Protein 8F1B (pdb70)

B-factor: mean 43.39, std 15.99, range [14.19, 125.2]

Solvent-accessible surface area: 40752 Å² total; per-residue (Å²): 138,97,106,7,50,0,92,0,51,3,34,26,98,29,49,29,0,61,0,59,1,46,0,6,1,20,6,9,16,57,29,43,90,81,46,131,71,101,75,32,104,133,37,36,55,142,4,20,70,10,0,11,5,0,67,91,0,0,45,28,39,132,135,0,109,32,15,47,11,18,12,24,11,73,24,63,77,85,8,30,1,30,0,52,0,49,3,0,0,44,12,22,108,75,5,133,50,0,35,1,43,0,8,137,76,7,107,59,3,128,81,0,70,0,55,0,90,9,120,111,12,104,9,55,24,82,2,34,53,92,3,4,10,0,47,29,120,89,111,15,46,0,69,1,55,4,34,22,105,26,78,53,0,55,0,48,1,49,0,4,0,24,9,10,16,52,22,32,97,42,30,124,43,96,27,20,113,136,28,28,115,151,3,56,79,14,2,72,38,0,82,78,0,1,44,29,52,138,135,0,104,33,70,95,133,91,57,71,57,122,43,67,120,104,1,24,2,25,1,60,0,40,7,43,0,89,26,16,96,77,9,133,47,0,31,3,36,0,2,99,85,8,31,37,0,57,75,0,52,0,76,1,88,14,115,160,17,134,13,55,26,88,2,20,7,16,4,7,8,0,49,32,116,87,84,87,6,35,0,39,0,61,3,33,27,110,34,74,65,0,62,0,50,2,53,1,4,0,19,5,12,14,56,20,3,43,37,38,134,73,97,69,38,114,115,37,18,53,152,4,16,72,15,1,16,22,0,81,93,0,0,46,33,38,116,155,0,87,20,84,81,104,24,13,16,14,67,22,43,13,19,175,124,44,99,55,149,4,138,30,0,27,3,25,1,50,0,70,6,39,0,114,38,16,118,88,5,137,88,0,51,1,32,0,11,138,82,6,106,61,3,113,85,0,55,1,60,1,77,11,117,197,56,131,50,72,63,95,2,53,58,175,110,22,97,0,167,36,91,102,102,6,48,0,62,0,65,3,35,25,101,34,84,51,0,55,0,56,1,42,0,3,0,22,9,12,18,57,24,23,44,34,33,150,92,119,77,30,61,112,32,7,36,125,2,18,52,6,0,19,29,0,90,86,0,3,45,29,48,133,152,0,115,34,99,63,99,27,12,17,13,69,25,30,7,24,56,126,134,134,44,102,51,123,1,139,21,5,28,1,19,0,40,0,57,12,44,0,101,32,12,115,95,6,140,89,1,56,2,39,0,13,141,94,7,107,62,7,106,81,0,59,0,58,1,73,10,122,195,61,142,49,61,59,97,2,54,65,179,111,20,93,0,157,40,146,106,90,7,56,0,86,0,48,2,43,42,105,49,49,24,4,50,0,54,0,45,0,2,1,23,2,12,20,20,6,37,25,47,27,44,13,71,43,3,82,102,30,31,53,128,4,16,61,17,0,12,24,0,75,83,0,0,43,31,43,137,151,0,113,34,28,58,18,34,13,19,14,64,24,46,62,77,1,28,2,20,0,46,0,51,8,4,1,46,32,21,132,67,8,132,70,0,62,3,56,0,12,124,77,6,102,54,5,27,64,0,64,2,42,1,106,20,149,165,51,155,29,76,75,89,4,36,69,168,115,20,77,1,132,20,133,97,105,5,56,0,68,3,68,0,33,8,110,33,102,38,0,46,0,58,1,44,1,4,0,17,3,11,22,58,26,52,83,51,31,125,66,119,75,40,116,113,39,25,105,130,4,59,78,14,1,72,44,0,83,105,0,3,60,31,17,131,165,0,107,20,120,81,154,79,56,71,54,110,64,62,120,28,27,2,19,0,48,0,57,9,42,3,117,25,28,115,65,11,117,70,1,52,3,91,0,2,104,76,8,108,62,5,118,54,0,60,0,67,4,90,8,112,154,87,139,22,70,67,94,2,29,42,172,113,28,69,2,149,20

Radius of gyration: 34.22 Å; Cα contacts (8 Å, |Δi|>4): 2064; chains: 6; bounding box: 86×83×80 Å

Nearest PDB structures (foldseek):
  8f1b-assembly3_C  TM=1.007E+00  e=2.757E-33  Vibrio cholerae O1 biovar El Tor str. N16961
  8f1b-assembly4_D  TM=9.943E-01  e=1.251E-29  Vibrio cholerae O1 biovar El Tor str. N16961
  8ezw-assembly4_D  TM=9.540E-01  e=1.325E-25  Vibrio cholerae O1 biovar El Tor str. N16961
  7bgo-assembly2_CCC  TM=9.365E-01  e=4.422E-16  Pseudomonas aeruginosa
  7bgo-assembly3_BBB  TM=9.220E-01  e=4.162E-16  Pseudomonas aeruginosa

InterPro domains:
  IPR021253 Zinc-specific solute binding protein ZrgA [PF10986] (34-161)

Secondary structure (DSSP, 8-state):
--TTEEEEEEEEETTEEEEEEEEEHHHHTS-SS---SHHHHHHHHHHHHHTT-HHHHEE--GGG-EEEEEEEEEEE---EEEEEEEEEETTGGG--EEEE-HHHH-TT--EEEEEEE-SS-EEEEEEBTTB-EEE-/--TTEEEEEEEEETTEEEEEEEEEHHHHHS-SS---SHHHHHHHHHHHHHHT-HHHHEE--GGG-EEEEEEEEEEE---EEEEEEEEEETTGGG--EEEE-HHHH-TT--EEEEEEE-SS-EEEEEE-SS--EEE-/---TTEEEEEEEESSSEEEEEEEEEHHHHTS-SSS-SSHHHHHHHHHHHHHHT-HHHHEEE-GGG-EEEEEEEEEEE------SS----EEEEEEEEEETTGGG--EEEE-HHHH-TT--EEEEEEE-SS-EEEEEEBTTB-EEE-/--TTEEEEEEEEETTEEEEEEEEEHHHHTS--SS--SHHHHHHHHHHHHHHT-HHHH--B-GGG-EEEEEEEEEEESS-SS--SSS----EEEEEEEEEETTGGG--EE---HHHH-TT--EEEEEEE-SS-EEEEEEBTTB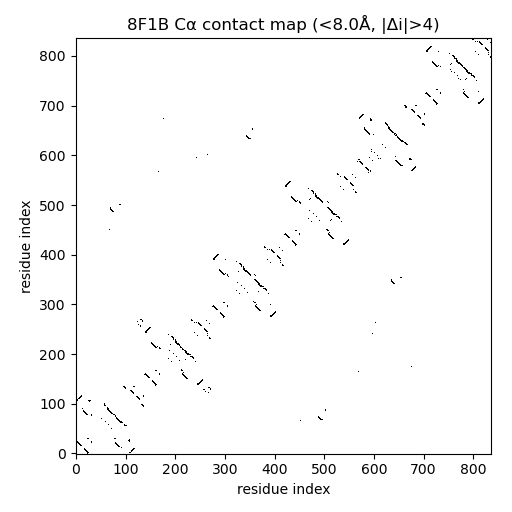--EE-/-BTTEEEEEEEEETTEEEEEEEEEHHHHTS-SSPP-SHHHHHHHHHHHHHHT-HHHHEEPPGGG-EEEEEEEEEEE---EEEEEEEEEETTGGG--EEEE-HHHH-TT--EEEEEEE-SS-EEEEEEBTTB-EEE-/--TTEEEEEEEEETTEEEEEEEEEHHHHHS-SS---SHHHHHHHHHHHHHHT-HHHHEEE-GGG-EEEEEEEEEEE--EEEEEEEEEETTGGG--EEEE-HHHH-TT--EEEEEEE-SS-EEEEEEBTTB-EEE-

Structure (mmCIF, N/CA/C/O backbone):
data_8F1B
#
_entry.id   8F1B
#
_cell.length_a   81.991
_cell.length_b   66.914
_cell.length_c   88.242
_cell.angle_alpha   90.00
_cell.angle_beta   99.92
_cell.angle_gamma   90.00
#
_symmetry.space_group_name_H-M   'P 1 21 1'
#
loop_
_entity.id
_entity.type
_entity.pdbx_description
1 polymer 'Zinc-binding protein'
2 non-polymer 'ZINC ION'
3 non-polymer 'TRIETHYLENE GLYCOL'
4 water water
#
loop_
_atom_site.group_PDB
_atom_site.id
_atom_site.type_symbol
_atom_site.label_atom_id
_atom_site.label_alt_id
_atom_site.label_comp_id
_atom_site.label_asym_id
_atom_site.label_entity_id
_atom_site.label_seq_id
_atom_site.pdbx_PDB_ins_code
_atom_site.Cartn_x
_atom_site.Cartn_y
_atom_site.Cartn_z
_atom_site.occupancy
_atom_site.B_iso_or_equiv
_atom_site.auth_seq_id
_atom_site.auth_comp_id
_atom_site.auth_asym_id
_atom_site.auth_atom_id
_atom_site.pdbx_PDB_model_num
ATOM 1 N N . HIS A 1 14 ? 15.456 -6.970 24.647 1.00 43.75 35 HIS A N 1
ATOM 2 C CA . HIS A 1 14 ? 15.273 -5.929 25.688 1.00 38.96 35 HIS A CA 1
ATOM 3 C C . HIS A 1 14 ? 14.578 -4.720 25.064 1.00 39.72 35 HIS A C 1
ATOM 4 O O . HIS A 1 14 ? 15.255 -3.862 24.466 1.00 40.90 35 HIS A O 1
ATOM 11 N N . VAL A 1 15 ? 13.257 -4.687 25.177 1.00 36.16 36 VAL A N 1
ATOM 12 C CA . VAL A 1 15 ? 12.388 -3.661 24.547 1.00 32.04 36 VAL A CA 1
ATOM 13 C C . VAL A 1 15 ? 11.638 -2.972 25.672 1.00 30.31 36 VAL A C 1
ATOM 14 O O . VAL A 1 15 ? 10.916 -3.670 26.430 1.00 29.59 36 VAL A O 1
ATOM 18 N N . HIS A 1 16 ? 11.814 -1.660 25.771 1.00 30.04 37 HIS A N 1
ATOM 19 C CA . HIS A 1 16 ? 11.185 -0.833 26.831 1.00 29.54 37 HIS A CA 1
ATOM 20 C C . HIS A 1 16 ? 9.665 -0.979 26.718 1.00 26.96 37 HIS A C 1
ATOM 21 O O . HIS A 1 16 ? 9.145 -0.956 25.610 1.00 27.86 37 HIS A O 1
ATOM 28 N N . GLY A 1 17 ? 8.994 -1.204 27.836 1.00 24.46 38 GLY A N 1
ATOM 29 C CA . GLY A 1 17 ? 7.530 -1.342 27.870 1.00 23.90 38 GLY A CA 1
ATOM 30 C C . GLY A 1 17 ? 7.062 -2.760 27.600 1.00 23.93 38 GLY A C 1
ATOM 31 O O . GLY A 1 17 ? 5.859 -2.991 27.755 1.00 21.46 38 GLY A O 1
ATOM 32 N N . GLN A 1 18 ? 7.964 -3.664 27.217 1.00 26.72 39 GLN A N 1
ATOM 33 C CA . GLN A 1 18 ? 7.664 -5.103 27.031 1.00 30.31 39 GLN A CA 1
ATOM 34 C C . GLN A 1 18 ? 8.259 -5.896 28.205 1.00 31.53 39 GLN A C 1
ATOM 35 O O . GLN A 1 18 ? 9.465 -5.686 28.538 1.00 30.10 39 GLN A O 1
ATOM 41 N N . VAL A 1 19 ? 7.480 -6.813 28.781 1.00 30.48 40 VAL A N 1
ATOM 42 C CA . VAL A 1 19 ? 7.960 -7.690 29.880 1.00 28.49 40 VAL A CA 1
ATOM 43 C C . VAL A 1 19 ? 7.747 -9.149 29.513 1.00 27.83 40 VAL A C 1
ATOM 44 O O . VAL A 1 19 ? 6.671 -9.490 29.077 1.00 27.05 40 VAL A O 1
ATOM 48 N N . GLU A 1 20 ? 8.765 -9.967 29.752 1.00 28.22 41 GLU A N 1
ATOM 49 C CA . GLU A 1 20 ? 8.769 -11.418 29.472 1.00 30.14 41 GLU A CA 1
ATOM 50 C C . GLU A 1 20 ? 8.257 -12.122 30.731 1.00 27.51 41 GLU A C 1
ATOM 51 O O . GLU A 1 20 ? 8.764 -11.824 31.825 1.00 26.41 41 GLU A O 1
ATOM 57 N N . LEU A 1 21 ? 7.301 -13.032 30.588 1.00 24.50 42 LEU A N 1
ATOM 58 C CA . LEU A 1 21 ? 6.764 -13.806 31.729 1.00 24.13 42 LEU A CA 1
ATOM 59 C C . LEU A 1 21 ? 6.694 -15.293 31.359 1.00 24.36 42 LEU A C 1
ATOM 60 O O . LEU A 1 21 ? 5.910 -15.658 30.465 1.00 22.92 42 LEU A O 1
ATOM 65 N N . ASN A 1 22 ? 7.478 -16.120 32.046 1.00 27.21 43 ASN A N 1
ATOM 66 C CA . ASN A 1 22 ? 7.502 -17.593 31.839 1.00 32.03 43 ASN A CA 1
ATOM 67 C C . ASN A 1 22 ? 6.912 -18.247 33.080 1.00 31.09 43 ASN A C 1
ATOM 68 O O . ASN A 1 22 ? 7.449 -18.048 34.157 1.00 32.16 43 ASN A O 1
ATOM 73 N N . ILE A 1 23 ? 5.796 -18.942 32.923 1.00 31.08 44 ILE A N 1
ATOM 74 C CA . ILE A 1 23 ? 5.133 -19.647 34.048 1.00 33.83 44 ILE A CA 1
ATOM 75 C C . ILE A 1 23 ? 5.268 -21.149 33.804 1.00 34.98 44 ILE A C 1
ATOM 76 O O . ILE A 1 23 ? 4.985 -21.605 32.680 1.00 37.19 44 ILE A O 1
ATOM 81 N N . ALA A 1 24 ? 5.743 -21.873 34.811 1.00 32.34 45 ALA A N 1
ATOM 82 C CA . ALA A 1 24 ? 5.867 -23.345 34.769 1.00 32.49 45 ALA A CA 1
ATOM 83 C C . ALA A 1 24 ? 5.081 -23.908 35.946 1.00 31.84 45 ALA A C 1
ATOM 84 O O . ALA A 1 24 ? 5.191 -23.399 37.054 1.00 30.33 45 ALA A O 1
ATOM 86 N N . GLN A 1 25 ? 4.248 -24.890 35.679 1.00 37.05 46 GLN A N 1
ATOM 87 C CA . GLN A 1 25 ? 3.435 -25.556 36.717 1.00 40.76 46 GLN A CA 1
ATOM 88 C C . GLN A 1 25 ? 3.788 -27.032 36.649 1.00 40.85 46 GLN A C 1
ATOM 89 O O . GLN A 1 25 ? 3.588 -27.634 35.581 1.00 40.66 46 GLN A O 1
ATOM 95 N N . ASP A 1 26 ? 4.353 -27.561 37.723 1.00 40.99 47 ASP A N 1
ATOM 96 C CA . ASP A 1 26 ? 4.766 -28.980 37.796 1.00 43.12 47 ASP A CA 1
ATOM 97 C C . ASP A 1 26 ? 4.370 -29.525 39.167 1.00 43.01 47 ASP A C 1
ATOM 98 O O . ASP A 1 26 ? 5.057 -29.237 40.156 1.00 41.83 47 ASP A O 1
ATOM 103 N N . GLY A 1 27 ? 3.284 -30.287 39.212 1.00 41.44 48 GLY A N 1
ATOM 104 C CA . GLY A 1 27 ? 2.722 -30.777 40.476 1.00 37.61 48 GLY A CA 1
ATOM 105 C C . GLY A 1 27 ? 2.307 -29.602 41.324 1.00 35.44 48 GLY A C 1
ATOM 106 O O . GLY A 1 27 ? 1.556 -28.758 40.818 1.00 38.69 48 GLY A O 1
ATOM 107 N N . HIS A 1 28 ? 2.815 -29.522 42.549 1.00 34.06 49 HIS A N 1
ATOM 108 C 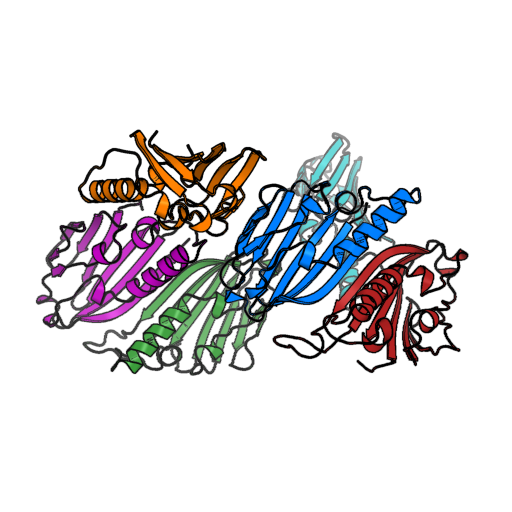CA . HIS A 1 28 ? 2.515 -28.424 43.505 1.00 32.83 49 HIS A CA 1
ATOM 109 C C . HIS A 1 28 ? 3.430 -27.221 43.254 1.00 29.71 49 HIS A C 1
ATOM 110 O O . HIS A 1 28 ? 3.258 -26.215 43.939 1.00 28.55 49 HIS A O 1
ATOM 117 N N . ASP A 1 29 ? 4.362 -27.321 42.312 1.00 28.01 50 ASP A N 1
ATOM 118 C CA . ASP A 1 29 ? 5.362 -26.257 42.055 1.00 30.19 50 ASP A CA 1
ATOM 119 C C . ASP A 1 29 ? 4.803 -25.262 41.033 1.00 30.06 50 ASP A C 1
ATOM 120 O O . ASP A 1 29 ? 4.528 -25.663 39.892 1.00 31.45 50 ASP A O 1
ATOM 125 N N . LEU A 1 30 ? 4.638 -24.013 41.452 1.00 28.10 51 LEU A N 1
ATOM 126 C CA . LEU A 1 30 ? 4.327 -22.897 40.538 1.00 28.75 51 LEU A CA 1
ATOM 127 C C . LEU A 1 30 ? 5.562 -22.010 40.493 1.00 29.93 51 LEU A C 1
ATOM 128 O O . LEU A 1 30 ? 5.981 -21.470 41.550 1.00 29.64 51 LEU A O 1
ATOM 133 N N . LEU A 1 31 ? 6.146 -21.892 39.312 1.00 32.03 52 LEU A N 1
ATOM 134 C CA . LEU A 1 31 ? 7.354 -21.067 39.110 1.00 33.50 52 LEU A CA 1
ATOM 135 C C . LEU A 1 31 ? 7.028 -20.005 38.062 1.00 32.58 52 LEU A C 1
ATOM 136 O O . LEU A 1 31 ? 6.589 -20.361 36.959 1.00 34.32 52 LEU A O 1
ATOM 141 N N . LEU A 1 32 ? 7.207 -18.744 38.423 1.00 31.94 53 LEU A N 1
ATOM 142 C CA . LEU A 1 32 ? 7.017 -17.609 37.491 1.00 33.73 53 LEU A CA 1
ATOM 143 C C . LEU A 1 32 ? 8.332 -16.857 37.407 1.00 33.95 53 LEU A C 1
ATOM 144 O O . LEU A 1 32 ? 8.892 -16.556 38.476 1.00 34.97 53 LEU A O 1
ATOM 149 N N . GLU A 1 33 ? 8.790 -16.576 36.189 1.00 35.25 54 GLU A N 1
ATOM 150 C CA . GLU A 1 33 ? 10.012 -15.780 35.967 1.00 38.67 54 GLU A CA 1
ATOM 151 C C . GLU A 1 33 ? 9.629 -14.527 35.191 1.00 37.20 54 GLU A C 1
ATOM 152 O O . GLU A 1 33 ? 8.846 -14.607 34.242 1.00 35.42 54 GLU A O 1
ATOM 158 N N . ILE A 1 34 ? 10.182 -13.402 35.606 1.00 37.04 55 ILE A N 1
ATOM 159 C CA . ILE A 1 34 ? 9.913 -12.086 34.987 1.00 36.58 55 ILE A CA 1
ATOM 160 C C . ILE A 1 34 ? 11.231 -11.572 34.440 1.00 35.26 55 ILE A C 1
ATOM 161 O O . ILE A 1 34 ? 12.200 -11.533 35.208 1.00 34.26 55 ILE A O 1
ATOM 166 N N . THR A 1 35 ? 11.242 -11.184 33.170 1.00 34.98 56 THR A N 1
ATOM 167 C CA . THR A 1 35 ? 12.344 -10.378 32.590 1.00 35.00 56 THR A CA 1
ATOM 168 C C . THR A 1 35 ? 11.766 -9.014 32.214 1.00 32.25 56 THR A C 1
ATOM 169 O O . THR A 1 35 ? 10.935 -8.936 31.288 1.00 30.58 56 THR A O 1
ATOM 173 N N . ALA A 1 36 ? 12.182 -7.977 32.929 1.00 29.76 57 ALA A N 1
ATOM 174 C CA . ALA A 1 36 ? 11.619 -6.625 32.791 1.00 26.00 57 ALA A CA 1
ATOM 175 C C . ALA A 1 36 ? 12.750 -5.630 32.597 1.00 26.43 57 ALA A C 1
ATOM 176 O O . ALA A 1 36 ? 13.710 -5.593 33.358 1.00 23.96 57 ALA A O 1
ATOM 178 N N . PRO A 1 37 ? 12.666 -4.770 31.564 1.00 26.71 58 PRO A N 1
ATOM 179 C CA . PRO A 1 37 ? 13.565 -3.623 31.486 1.00 25.79 58 PRO A CA 1
ATOM 180 C C . PRO A 1 37 ? 13.469 -2.750 32.745 1.00 26.04 58 PRO A C 1
ATOM 181 O O . PRO A 1 37 ? 12.437 -2.711 33.391 1.00 24.01 58 PRO A O 1
ATOM 185 N N . GLY A 1 38 ? 14.569 -2.083 33.082 1.00 27.61 59 GLY A N 1
ATOM 186 C CA . GLY A 1 38 ? 14.634 -1.180 34.241 1.00 28.18 59 GLY A CA 1
ATOM 187 C C . GLY A 1 38 ? 13.772 0.048 34.016 1.00 30.48 59 GLY A C 1
ATOM 188 O O . GLY A 1 38 ? 13.325 0.634 35.006 1.00 33.44 59 GLY A O 1
ATOM 189 N N . ALA A 1 39 ? 13.573 0.463 32.766 1.00 31.63 60 ALA A N 1
ATOM 190 C CA . ALA A 1 39 ? 12.698 1.607 32.422 1.00 32.69 60 ALA A CA 1
ATOM 191 C C . ALA A 1 39 ? 11.269 1.281 32.864 1.00 33.96 60 ALA A C 1
ATOM 192 O O . ALA A 1 39 ? 10.556 2.198 33.314 1.00 35.26 60 ALA A O 1
ATOM 194 N N . ASP A 1 40 ? 10.856 0.023 32.723 1.00 30.83 61 ASP A N 1
ATOM 195 C CA . ASP A 1 40 ? 9.483 -0.399 33.094 1.00 31.70 61 ASP A CA 1
ATOM 196 C C . ASP A 1 40 ? 9.357 -0.401 34.615 1.00 29.55 61 ASP A C 1
ATOM 197 O O . ASP A 1 40 ? 8.312 0.013 35.137 1.00 30.31 61 ASP A O 1
ATOM 202 N N . VAL A 1 41 ? 10.369 -0.906 35.300 1.00 28.22 62 VAL A N 1
ATOM 203 C CA . VAL A 1 41 ? 10.258 -1.219 36.752 1.00 28.39 62 VAL A CA 1
ATOM 204 C C . VAL A 1 41 ? 10.538 0.046 37.569 1.00 29.13 62 VAL A C 1
ATOM 205 O O . VAL A 1 41 ? 9.844 0.295 38.566 1.00 29.09 62 VAL A O 1
ATOM 209 N N . VAL A 1 42 ? 11.544 0.814 37.173 1.00 29.66 63 VAL A N 1
ATOM 210 C CA . VAL A 1 42 ? 12.002 1.984 37.964 1.00 31.63 63 VAL A CA 1
ATOM 211 C C . VAL A 1 42 ? 11.551 3.284 37.299 1.00 32.74 63 VAL A C 1
ATOM 212 O O . VAL A 1 42 ? 11.333 4.258 38.036 1.00 34.39 63 VAL A O 1
ATOM 216 N N . GLY A 1 43 ? 11.399 3.301 35.975 1.00 32.48 64 GLY A N 1
ATOM 217 C CA . GLY A 1 43 ? 11.033 4.527 35.243 1.00 32.78 64 GLY A CA 1
ATOM 218 C C . GLY A 1 43 ? 12.228 5.102 34.520 1.00 33.98 64 GLY A C 1
ATOM 219 O O . GLY A 1 43 ? 12.061 6.117 33.833 1.00 43.36 64 GLY A O 1
ATOM 220 N N . PHE A 1 44 ? 13.392 4.469 34.653 1.00 33.28 65 PHE A N 1
ATOM 221 C CA . PHE A 1 44 ? 14.662 4.897 34.020 1.00 31.90 65 PHE A CA 1
ATOM 222 C C . PHE A 1 44 ? 15.728 3.836 34.289 1.00 32.20 65 PHE A C 1
ATOM 223 O O . PHE A 1 44 ? 15.639 3.168 35.320 1.00 32.92 65 PHE A O 1
ATOM 231 N N . GLU A 1 45 ? 16.724 3.729 33.417 1.00 32.70 66 GLU A N 1
ATOM 232 C CA . GLU A 1 45 ? 17.721 2.641 33.462 1.00 34.26 66 GLU A CA 1
ATOM 233 C C . GLU A 1 45 ? 19.086 3.188 33.882 1.00 37.10 66 GLU A C 1
ATOM 234 O O . GLU A 1 45 ? 20.081 2.473 33.718 1.00 51.55 66 GLU A O 1
ATOM 240 N N . HIS A 1 46 ? 19.155 4.385 34.444 1.00 37.46 67 HIS A N 1
ATOM 241 C CA . HIS A 1 46 ? 20.447 4.973 34.885 1.00 36.33 67 HIS A CA 1
ATOM 242 C C . HIS A 1 46 ? 20.528 5.008 36.408 1.00 37.35 67 HIS A C 1
ATOM 243 O O . HIS A 1 46 ? 19.522 4.738 37.081 1.00 34.96 67 HIS A O 1
ATOM 250 N N . ALA A 1 47 ? 21.712 5.344 36.914 1.00 42.71 68 ALA A N 1
ATOM 251 C CA . ALA A 1 47 ? 21.987 5.568 38.351 1.00 41.63 68 ALA A CA 1
ATOM 252 C C . ALA A 1 47 ? 21.071 6.681 38.840 1.00 40.84 68 ALA A C 1
ATOM 253 O O . ALA A 1 47 ? 20.849 7.670 38.134 1.00 43.21 68 ALA A O 1
ATOM 255 N N . PRO A 1 48 ? 20.450 6.517 40.025 1.00 35.93 69 PRO A N 1
ATOM 256 C CA . PRO A 1 48 ? 19.498 7.511 40.520 1.00 36.41 69 PRO A CA 1
ATOM 257 C C . PRO A 1 48 ? 20.104 8.922 40.552 1.00 35.95 69 PRO A C 1
ATOM 258 O O . PRO A 1 48 ? 21.061 9.127 41.231 1.00 32.90 69 PRO A O 1
ATOM 262 N N . GLN A 1 49 ? 19.536 9.859 39.799 1.00 38.00 70 GLN A N 1
ATOM 263 C CA . GLN A 1 49 ? 20.031 11.265 39.753 1.00 43.87 70 GLN A CA 1
ATOM 264 C C . GLN A 1 49 ? 19.783 11.975 41.097 1.00 43.76 70 GLN A C 1
ATOM 265 O O . GLN A 1 49 ? 20.660 12.704 41.551 1.00 49.88 70 GLN A O 1
ATOM 271 N N . ASP A 1 50 ? 18.635 11.766 41.727 1.00 42.82 71 ASP A N 1
ATOM 272 C CA . ASP A 1 50 ? 18.234 12.497 42.952 1.00 40.26 71 ASP A CA 1
ATOM 273 C C . ASP A 1 50 ? 17.482 11.550 43.893 1.00 41.17 71 ASP A C 1
ATOM 274 O O . ASP A 1 50 ? 17.488 10.326 43.647 1.00 38.87 71 ASP A O 1
ATOM 279 N N . ASP A 1 51 ? 16.862 12.105 44.937 1.00 41.98 72 ASP A N 1
ATOM 280 C CA . ASP A 1 51 ? 16.210 11.340 46.029 1.00 41.71 72 ASP A CA 1
ATOM 281 C C . ASP A 1 51 ? 14.883 10.780 45.536 1.00 38.25 72 ASP A C 1
ATOM 282 O O . ASP A 1 51 ? 14.551 9.685 45.963 1.00 40.02 72 ASP A O 1
ATOM 287 N N . ALA A 1 52 ? 14.160 11.509 44.685 1.00 34.10 73 ALA A N 1
ATOM 288 C CA . ALA A 1 52 ? 12.911 11.007 44.078 1.00 31.60 73 ALA A CA 1
ATOM 289 C C . ALA A 1 52 ? 13.232 9.661 43.419 1.00 30.91 73 ALA A C 1
ATOM 290 O O . ALA A 1 52 ? 12.578 8.660 43.763 1.00 30.02 73 ALA A O 1
ATOM 292 N N . GLN A 1 53 ? 14.230 9.650 42.531 1.00 30.40 74 GLN A N 1
ATOM 293 C CA . GLN A 1 53 ? 14.635 8.453 41.759 1.00 31.14 74 GLN A CA 1
ATOM 294 C C . GLN A 1 53 ? 15.124 7.390 42.734 1.00 32.61 74 GLN A C 1
ATOM 295 O O . GLN A 1 53 ? 14.813 6.225 42.522 1.00 34.66 74 GLN A O 1
ATOM 301 N N . LYS A 1 54 ? 15.811 7.788 43.797 1.00 35.22 75 LYS A N 1
ATOM 302 C CA . LYS A 1 54 ? 16.273 6.826 44.826 1.00 39.02 75 LYS A CA 1
ATOM 303 C C . LYS A 1 54 ? 15.059 6.115 45.430 1.00 39.75 75 LYS A C 1
ATOM 304 O O . LYS A 1 54 ? 15.152 4.898 45.682 1.00 39.43 75 LYS A O 1
ATOM 310 N N . GLN A 1 55 ? 13.983 6.857 45.689 1.00 38.04 76 GLN A N 1
ATOM 311 C CA . GLN A 1 55 ? 12.737 6.288 46.256 1.00 41.06 76 GLN A CA 1
ATOM 312 C C . GLN A 1 55 ? 12.079 5.374 45.218 1.00 36.49 76 GLN A C 1
ATOM 313 O O . GLN A 1 55 ? 11.640 4.271 45.594 1.00 34.52 76 GLN A O 1
ATOM 319 N N . ALA A 1 56 ? 12.020 5.817 43.963 1.00 32.92 77 ALA A N 1
ATOM 320 C CA . ALA A 1 56 ? 11.465 5.015 42.852 1.00 31.54 77 ALA A CA 1
ATOM 321 C C . ALA A 1 56 ? 12.135 3.638 42.855 1.00 27.69 77 ALA A C 1
ATOM 322 O O . ALA A 1 56 ? 11.422 2.653 42.716 1.00 27.67 77 ALA A O 1
ATOM 324 N N . LEU A 1 57 ? 13.449 3.592 43.042 1.00 25.50 78 LEU A N 1
ATOM 325 C CA . LEU A 1 57 ? 14.225 2.334 42.967 1.00 28.35 78 LEU A CA 1
ATOM 326 C C . LEU A 1 57 ? 13.889 1.474 44.189 1.00 28.62 78 LEU A C 1
ATOM 327 O O . LEU A 1 57 ? 13.651 0.275 44.027 1.00 30.06 78 LEU A O 1
ATOM 332 N N . GLU A 1 58 ? 13.880 2.072 45.368 1.00 28.10 79 GLU A N 1
ATOM 333 C CA . GLU A 1 58 ? 13.598 1.343 46.625 1.00 28.24 79 GLU A CA 1
ATOM 334 C C . GLU A 1 58 ? 12.155 0.824 46.577 1.00 29.39 79 GLU A C 1
ATOM 335 O O . GLU A 1 58 ? 11.950 -0.347 46.928 1.00 31.24 79 GLU A O 1
ATOM 341 N N . LYS A 1 59 ? 11.192 1.658 46.169 1.00 29.46 80 LYS A N 1
ATOM 342 C CA . LYS A 1 59 ? 9.774 1.243 46.052 1.00 29.70 80 LYS A CA 1
ATOM 343 C C . LYS A 1 59 ? 9.705 0.014 45.132 1.00 28.63 80 LYS A C 1
ATOM 344 O O . LYS A 1 59 ? 9.084 -1.000 45.535 1.00 26.44 80 LYS A O 1
ATOM 350 N N . ALA A 1 60 ? 10.349 0.082 43.963 1.00 26.62 81 ALA A N 1
ATOM 351 C CA . ALA A 1 60 ? 10.382 -1.023 42.976 1.00 27.02 81 ALA A CA 1
ATOM 352 C C . ALA A 1 60 ? 10.934 -2.304 43.620 1.00 26.53 81 ALA A C 1
ATOM 353 O O . ALA A 1 60 ? 10.253 -3.337 43.581 1.00 25.74 81 ALA A O 1
ATOM 355 N N . LEU A 1 61 ? 12.127 -2.239 44.203 1.00 27.03 82 LEU A N 1
ATOM 356 C CA . LEU A 1 61 ? 12.808 -3.440 44.743 1.00 28.44 82 LEU A CA 1
ATOM 357 C C . LEU A 1 61 ? 11.941 -4.047 45.836 1.00 27.51 82 LEU A C 1
ATOM 358 O O . LEU A 1 61 ? 11.862 -5.273 45.915 1.00 26.71 82 LEU A O 1
ATOM 363 N N . GLU A 1 62 ? 11.307 -3.206 46.634 1.00 27.46 83 GLU A N 1
ATOM 364 C CA . GLU A 1 62 ? 10.432 -3.683 47.718 1.00 27.16 83 GLU A CA 1
ATOM 365 C C . GLU A 1 62 ? 9.192 -4.337 47.094 1.00 27.78 83 GLU A C 1
ATOM 366 O O . GLU A 1 62 ? 8.712 -5.331 47.647 1.00 30.49 83 GLU A O 1
ATOM 372 N N . THR A 1 63 ? 8.677 -3.801 45.997 1.00 26.40 84 THR A N 1
ATOM 373 C CA . THR A 1 63 ? 7.502 -4.373 45.301 1.00 26.42 84 THR A CA 1
ATOM 374 C C . THR A 1 63 ? 7.837 -5.758 44.753 1.00 26.48 84 THR A C 1
ATOM 375 O O . THR A 1 63 ? 6.992 -6.666 44.879 1.00 27.08 84 THR A O 1
ATOM 379 N N . LEU A 1 64 ? 9.027 -5.904 44.178 1.00 26.00 85 LEU A N 1
ATOM 380 C CA . LEU A 1 64 ? 9.415 -7.121 43.430 1.00 25.80 85 LEU A CA 1
ATOM 381 C C . LEU A 1 64 ? 9.508 -8.331 44.363 1.00 25.41 85 LEU A C 1
ATOM 382 O O . LEU A 1 64 ? 9.577 -9.433 43.827 1.00 29.10 85 LEU A O 1
ATOM 387 N N . HIS A 1 65 ? 9.541 -8.161 45.684 1.00 22.99 86 HIS A N 1
ATOM 388 C CA . HIS A 1 65 ? 9.600 -9.322 46.607 1.00 24.61 86 HIS A CA 1
ATOM 389 C C . HIS A 1 65 ? 8.192 -9.658 47.115 1.00 24.08 86 HIS A C 1
ATOM 390 O O . HIS A 1 65 ? 8.074 -10.404 48.071 1.00 22.32 86 HIS A O 1
ATOM 397 N N . HIS A 1 66 ? 7.154 -9.154 46.459 1.00 24.24 87 HIS A N 1
ATOM 398 C CA . HIS A 1 66 ? 5.753 -9.521 46.764 1.00 23.00 87 HIS A CA 1
ATOM 399 C C . HIS A 1 66 ? 5.119 -10.066 45.503 1.00 22.79 87 HIS A C 1
ATOM 400 O O . HIS A 1 66 ? 4.238 -9.449 44.935 1.00 24.52 87 HIS A O 1
ATOM 407 N N . PRO A 1 67 ? 5.541 -11.249 45.024 1.00 24.60 88 PRO A N 1
ATOM 408 C CA . PRO A 1 67 ? 4.925 -11.837 43.841 1.00 23.74 88 PRO A CA 1
ATOM 409 C C . PRO A 1 67 ? 3.460 -12.181 44.125 1.00 24.99 88 PRO A C 1
ATOM 410 O O . PRO A 1 67 ? 2.699 -12.337 43.187 1.00 27.95 88 PRO A O 1
ATOM 414 N N . GLU A 1 68 ? 3.105 -12.299 45.399 1.00 26.87 89 GLU A N 1
ATOM 415 C CA . GLU A 1 68 ? 1.705 -12.579 45.807 1.00 28.19 89 GLU A CA 1
ATOM 416 C C . GLU A 1 68 ? 0.859 -11.315 45.608 1.00 28.06 89 GLU A C 1
ATOM 417 O O . GLU A 1 68 ? -0.376 -11.449 45.571 1.00 32.01 89 GLU A O 1
ATOM 423 N N . LYS A 1 69 ? 1.473 -10.143 45.479 1.00 27.27 90 LYS A N 1
ATOM 424 C CA . LYS A 1 69 ? 0.757 -8.921 45.038 1.00 27.42 90 LYS A CA 1
ATOM 425 C C . LYS A 1 69 ? 0.805 -8.797 43.516 1.00 27.54 90 LYS A C 1
ATOM 426 O O . LYS A 1 69 ? -0.145 -8.253 42.952 1.00 27.47 90 LYS A O 1
ATOM 432 N N . LEU A 1 70 ? 1.892 -9.213 42.874 1.00 25.66 91 LEU A N 1
ATOM 433 C CA . LEU A 1 70 ? 2.051 -9.030 41.406 1.00 26.65 91 LEU A CA 1
ATOM 434 C C . LEU A 1 70 ? 1.260 -10.083 40.643 1.00 25.11 91 LEU A C 1
ATOM 435 O O . LEU A 1 70 ? 0.993 -9.870 39.462 1.00 26.94 91 LEU A O 1
ATOM 440 N N . PHE A 1 71 ? 0.959 -11.201 41.282 1.00 25.33 92 PHE A N 1
ATOM 441 C CA . PHE A 1 71 ? 0.176 -12.314 40.687 1.00 26.10 92 PHE A CA 1
ATOM 442 C C . PHE A 1 71 ? -0.883 -12.751 41.695 1.00 26.09 92 PHE A C 1
ATOM 443 O O . PHE A 1 71 ? -0.532 -13.221 42.777 1.00 26.94 92 PHE A O 1
ATOM 451 N N . ALA A 1 72 ? -2.149 -12.535 41.376 1.00 27.68 93 ALA A N 1
ATOM 452 C CA . ALA A 1 72 ? -3.266 -12.875 42.284 1.00 29.36 93 ALA A CA 1
ATOM 453 C C . ALA A 1 72 ? -3.483 -14.387 42.206 1.00 28.85 93 ALA A C 1
ATOM 454 O O . ALA A 1 72 ? -4.010 -14.857 41.185 1.00 28.02 93 ALA A O 1
ATOM 456 N N . LEU A 1 73 ? -3.031 -15.117 43.221 1.00 27.51 94 LEU A N 1
ATOM 457 C CA . LEU A 1 73 ? -3.250 -16.580 43.317 1.00 29.79 94 LEU A CA 1
ATOM 458 C C . LEU A 1 73 ? -4.408 -16.848 44.276 1.00 31.39 94 LEU A C 1
ATOM 459 O O . LEU A 1 73 ? -4.359 -16.341 45.431 1.00 30.72 94 LEU A O 1
ATOM 464 N N . SER A 1 74 ? -5.408 -17.605 43.823 1.00 32.69 95 SER A N 1
ATOM 465 C CA . SER A 1 74 ? -6.612 -17.914 44.635 1.00 32.02 95 SER A CA 1
ATOM 466 C C . SER A 1 74 ? -6.165 -18.497 45.976 1.00 32.58 95 SER A C 1
ATOM 467 O O . SER A 1 74 ? -5.272 -19.370 45.983 1.00 33.42 95 SER A O 1
ATOM 470 N N . ASP A 1 75 ? -6.763 -18.021 47.065 1.00 34.09 96 ASP A N 1
ATOM 471 C CA . ASP A 1 75 ? -6.527 -18.551 48.432 1.00 37.16 96 ASP A CA 1
ATOM 472 C C . ASP A 1 75 ? -6.788 -20.061 48.456 1.00 37.20 96 ASP A C 1
ATOM 473 O O . ASP A 1 75 ? -6.044 -20.783 49.166 1.00 36.64 96 ASP A O 1
ATOM 478 N N . LYS A 1 76 ? -7.792 -20.521 47.708 1.00 37.41 97 LYS A N 1
ATOM 479 C CA . LYS A 1 76 ? -8.223 -21.935 47.724 1.00 37.77 97 LYS A CA 1
ATOM 480 C C . LYS A 1 76 ? -7.044 -22.811 47.288 1.00 37.85 97 LYS A C 1
ATOM 481 O O . LYS A 1 76 ? -6.954 -23.957 47.773 1.00 39.76 97 LYS A O 1
ATOM 487 N N . ALA A 1 77 ? -6.140 -22.289 46.455 1.00 34.98 98 ALA A N 1
ATOM 488 C CA . ALA A 1 77 ? -4.991 -23.057 45.921 1.00 35.05 98 ALA A CA 1
ATOM 489 C C . ALA A 1 77 ? -3.925 -23.279 47.003 1.00 35.83 98 ALA A C 1
ATOM 490 O O . ALA A 1 77 ? -3.030 -24.105 46.755 1.00 30.07 98 ALA A O 1
ATOM 492 N N . GLN A 1 78 ? -4.003 -22.561 48.134 1.00 37.40 99 GLN A N 1
ATOM 493 C CA . GLN A 1 78 ? -3.045 -22.695 49.265 1.00 39.23 99 GLN A CA 1
ATOM 494 C C . GLN A 1 78 ? -1.622 -22.554 48.723 1.00 37.61 99 GLN A C 1
ATOM 495 O O . GLN A 1 78 ? -0.802 -23.490 48.887 1.00 38.49 99 GLN A O 1
ATOM 501 N N . CYS A 1 79 ? -1.357 -21.444 48.050 1.00 37.34 100 CYS A N 1
ATOM 502 C CA . CYS A 1 79 ? -0.038 -21.138 47.449 1.00 35.77 100 CYS A CA 1
ATOM 503 C C . CYS A 1 79 ? 0.804 -20.382 48.474 1.00 34.91 100 CYS A C 1
ATOM 504 O O . CYS A 1 79 ? 0.377 -19.311 48.893 1.00 39.28 100 CYS A O 1
ATOM 507 N N . GLU A 1 80 ? 1.934 -20.955 48.876 1.00 34.49 101 GLU A N 1
ATOM 508 C CA . GLU A 1 80 ? 2.901 -20.337 49.823 1.00 36.03 101 GLU A CA 1
ATOM 509 C C . GLU A 1 80 ? 4.187 -19.986 49.069 1.00 34.64 101 GLU A C 1
ATOM 510 O O . GLU A 1 80 ? 4.670 -20.820 48.249 1.00 32.86 101 GLU A O 1
ATOM 516 N N . LYS A 1 81 ? 4.761 -18.826 49.367 1.00 34.13 102 LYS A N 1
ATOM 517 C CA . LYS A 1 81 ? 5.990 -18.374 48.667 1.00 36.74 102 LYS A CA 1
ATOM 518 C C . LYS A 1 81 ? 7.149 -19.240 49.152 1.00 33.28 102 LYS A C 1
ATOM 519 O O . LYS A 1 81 ? 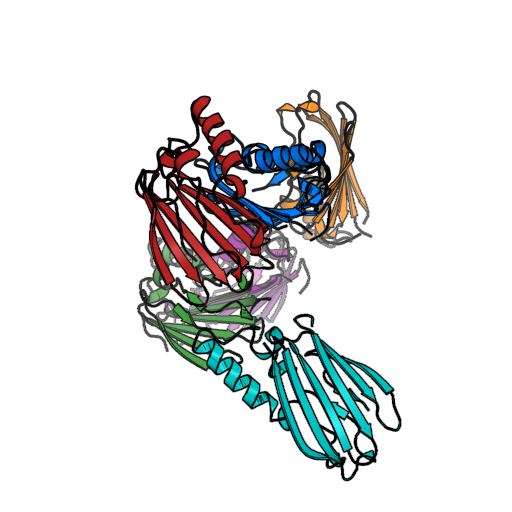7.323 -19.381 50.383 1.00 34.65 102 LYS A O 1
ATOM 525 N N . ARG A 1 82 ? 7.905 -19.795 48.215 1.00 30.21 103 ARG A N 1
ATOM 526 C CA . ARG A 1 82 ? 9.060 -20.670 48.530 1.00 31.22 103 ARG A CA 1
ATOM 527 C C . ARG A 1 82 ? 10.351 -19.994 48.080 1.00 31.55 103 ARG A C 1
ATOM 528 O O . ARG A 1 82 ? 11.400 -20.283 48.663 1.00 32.16 103 ARG A O 1
ATOM 536 N N . GLU A 1 83 ? 10.281 -19.195 47.025 1.00 30.19 104 GLU A N 1
ATOM 537 C CA . GLU A 1 83 ? 11.478 -18.567 46.445 1.00 31.36 104 GLU A CA 1
ATOM 538 C C . GLU A 1 83 ? 11.094 -17.184 45.961 1.00 29.03 104 GLU A C 1
ATOM 539 O O . GLU A 1 83 ? 10.059 -17.020 45.303 1.00 26.29 104 GLU A O 1
ATOM 545 N N . VAL A 1 84 ? 11.919 -16.223 46.334 1.00 28.23 105 VAL A N 1
ATOM 546 C CA . VAL A 1 84 ? 11.921 -14.873 45.739 1.00 25.56 105 VAL A CA 1
ATOM 547 C C . VAL A 1 84 ? 13.372 -14.591 45.422 1.00 26.65 105 VAL A C 1
ATOM 548 O O . VAL A 1 84 ? 14.147 -14.466 46.368 1.00 27.63 105 VAL A O 1
ATOM 552 N N . LEU A 1 85 ? 13.704 -14.578 44.138 1.00 28.16 106 LEU A N 1
ATOM 553 C CA . LEU A 1 85 ? 15.010 -14.129 43.610 1.00 27.34 106 LEU A CA 1
ATOM 554 C C . LEU A 1 85 ? 14.758 -12.856 42.806 1.00 29.54 106 LEU A C 1
ATOM 555 O O . LEU A 1 85 ? 13.825 -12.833 41.944 1.00 29.17 106 LEU A O 1
ATOM 560 N N . ILE A 1 86 ? 15.576 -11.842 43.055 1.00 29.60 107 ILE A N 1
ATOM 561 C CA . ILE A 1 86 ? 15.546 -10.572 42.288 1.00 30.22 107 ILE A CA 1
ATOM 562 C C . ILE A 1 86 ? 16.958 -10.283 41.829 1.00 30.76 107 ILE A C 1
ATOM 563 O O . ILE A 1 86 ? 17.835 -10.159 42.677 1.00 32.83 107 ILE A O 1
ATOM 568 N N . LYS A 1 87 ? 17.141 -10.196 40.523 1.00 32.89 108 LYS A N 1
ATOM 569 C CA . LYS A 1 87 ? 18.430 -9.836 39.906 1.00 34.46 108 LYS A CA 1
ATOM 570 C C . LYS A 1 87 ? 18.256 -8.469 39.253 1.00 31.97 108 LYS A C 1
ATOM 571 O O . LYS A 1 87 ? 17.397 -8.321 38.388 1.00 32.32 108 LYS A O 1
ATOM 577 N N . HIS A 1 88 ? 19.072 -7.514 39.655 1.00 30.30 109 HIS A N 1
ATOM 578 C CA . HIS A 1 88 ? 19.202 -6.224 38.945 1.00 31.05 109 HIS A CA 1
ATOM 579 C C . HIS A 1 88 ? 20.556 -6.171 38.244 1.00 30.22 109 HIS A C 1
ATOM 580 O O . HIS A 1 88 ? 21.567 -6.138 38.940 1.00 29.54 109 HIS A O 1
ATOM 587 N N . THR A 1 89 ? 20.550 -6.139 36.919 1.00 31.14 110 THR A N 1
ATOM 588 C CA . THR A 1 89 ? 21.761 -5.911 36.100 1.00 34.84 110 THR A CA 1
ATOM 589 C C . THR A 1 89 ? 21.795 -4.449 35.664 1.00 35.76 110 THR A C 1
ATOM 590 O O . THR A 1 89 ? 20.815 -4.000 35.062 1.00 37.06 110 THR A O 1
ATOM 594 N N . LEU A 1 90 ? 22.887 -3.744 35.942 1.00 38.40 111 LEU A N 1
ATOM 595 C CA . LEU A 1 90 ? 23.031 -2.293 35.639 1.00 40.14 111 LEU A CA 1
ATOM 596 C C . LEU A 1 90 ? 24.046 -2.119 34.509 1.00 43.97 111 LEU A C 1
ATOM 597 O O . LEU A 1 90 ? 23.590 -2.138 33.352 1.00 53.40 111 LEU A O 1
ATOM 602 N N . GLY A 1 102 ? 22.524 -0.487 29.589 1.00 61.14 123 GLY A N 1
ATOM 603 C CA . GLY A 1 102 ? 21.109 -0.269 29.949 1.00 61.30 123 GLY A CA 1
ATOM 604 C C . GLY A 1 102 ? 20.834 -0.668 31.397 1.00 61.35 123 GLY A C 1
ATOM 605 O O . GLY A 1 102 ? 21.405 -0.091 32.323 1.00 63.10 123 GLY A O 1
ATOM 606 N N . GLY A 1 103 ? 19.975 -1.677 31.578 1.00 54.04 185 GLY A N 1
ATOM 607 C CA . GLY A 1 103 ? 19.587 -2.114 32.908 1.00 45.35 185 GLY A CA 1
ATOM 608 C C . GLY A 1 103 ? 18.358 -3.002 32.860 1.00 39.03 185 GLY A C 1
ATOM 609 O O . GLY A 1 103 ? 17.402 -2.669 32.142 1.00 33.70 185 GLY A O 1
ATOM 610 N N . SER A 1 104 ? 18.383 -4.121 33.577 1.00 33.96 186 SER A N 1
ATOM 611 C CA . SER A 1 104 ? 17.334 -5.156 33.473 1.00 30.31 186 SER A CA 1
ATOM 612 C C . SER A 1 104 ? 17.038 -5.743 34.849 1.00 31.38 186 SER A C 1
ATOM 613 O O . SER A 1 104 ? 17.951 -5.803 35.696 1.00 33.60 186 SER A O 1
ATOM 616 N N . PHE A 1 105 ? 15.797 -6.171 35.066 1.00 29.63 187 PHE A N 1
ATOM 617 C CA . PHE A 1 105 ? 15.420 -6.964 36.257 1.00 26.23 187 PHE A CA 1
ATOM 618 C C . PHE A 1 105 ? 14.959 -8.345 35.824 1.00 27.07 187 PHE A C 1
ATOM 619 O O . PHE A 1 105 ? 14.113 -8.446 34.941 1.00 27.34 187 PHE A O 1
ATOM 627 N N . THR A 1 106 ? 15.542 -9.374 36.432 1.00 28.49 188 THR A N 1
ATOM 628 C CA . THR A 1 106 ? 14.985 -10.740 36.434 1.00 29.21 188 THR A CA 1
ATOM 629 C C . THR A 1 106 ? 14.450 -10.994 37.836 1.00 29.68 188 THR A C 1
ATOM 630 O O . THR A 1 106 ? 15.192 -10.816 38.802 1.00 28.69 188 THR A O 1
ATOM 634 N N . ALA A 1 107 ? 13.184 -11.367 37.927 1.00 30.05 189 ALA A N 1
ATOM 635 C CA . ALA A 1 107 ? 12.609 -11.941 39.155 1.00 28.69 189 ALA A CA 1
ATOM 636 C C . ALA A 1 107 ? 12.190 -13.375 38.839 1.00 29.23 189 ALA A C 1
ATOM 637 O O . ALA A 1 107 ? 11.707 -13.662 37.724 1.00 29.62 189 ALA A O 1
ATOM 639 N N . GLN A 1 108 ? 12.481 -14.267 39.771 1.00 30.01 190 GLN A N 1
ATOM 640 C CA . GLN A 1 108 ? 12.070 -15.684 39.683 1.00 31.16 190 GLN A CA 1
ATOM 641 C C . GLN A 1 108 ? 11.321 -16.002 40.969 1.00 26.76 190 GLN A C 1
ATOM 642 O O . GLN A 1 108 ? 11.854 -15.737 42.047 1.00 26.22 190 GLN A O 1
ATOM 648 N N . TYR A 1 109 ? 10.089 -16.466 40.850 1.00 25.69 191 TYR A N 1
ATOM 649 C CA . TYR A 1 109 ? 9.237 -16.752 42.022 1.00 26.42 191 TYR A CA 1
ATOM 650 C C . TYR A 1 109 ? 8.836 -18.215 42.004 1.00 27.18 191 TYR A C 1
ATOM 651 O O . TYR A 1 109 ? 8.492 -18.757 40.930 1.00 31.85 191 TYR A O 1
ATOM 660 N N . GLN A 1 110 ? 8.854 -18.825 43.181 1.00 27.86 192 GLN A N 1
ATOM 661 C CA . GLN A 1 110 ? 8.380 -20.211 43.337 1.00 29.13 192 GLN A CA 1
ATOM 662 C C . GLN A 1 110 ? 7.312 -20.215 44.410 1.00 26.83 192 GLN A C 1
ATOM 663 O O . GLN A 1 110 ? 7.542 -19.667 45.486 1.00 23.95 192 GLN A O 1
ATOM 669 N N . PHE A 1 111 ? 6.156 -20.762 44.066 1.00 24.90 193 PHE A N 1
ATOM 670 C CA . PHE A 1 111 ? 5.102 -21.075 45.045 1.00 24.63 193 PHE A CA 1
ATOM 671 C C . PHE A 1 111 ? 4.970 -22.585 45.154 1.00 25.51 193 PHE A C 1
ATOM 672 O O . PHE A 1 111 ? 5.224 -23.338 44.168 1.00 24.32 193 PHE A O 1
ATOM 680 N N . HIS A 1 112 ? 4.560 -23.021 46.335 1.00 26.56 194 HIS A N 1
ATOM 681 C CA . HIS A 1 112 ? 4.140 -24.421 46.561 1.00 25.59 194 HIS A CA 1
ATOM 682 C C . HIS A 1 112 ? 2.654 -24.372 46.885 1.00 25.41 194 HIS A C 1
ATOM 683 O O . HIS A 1 112 ? 2.288 -23.809 47.938 1.00 22.00 194 HIS A O 1
ATOM 690 N N . CYS A 1 113 ? 1.835 -24.821 45.937 1.00 26.36 195 CYS A N 1
ATOM 691 C CA . CYS A 1 113 ? 0.358 -24.718 46.005 1.00 26.79 195 CYS A CA 1
ATOM 692 C C . CYS A 1 113 ? -0.204 -26.077 46.426 1.00 29.09 195 CYS A C 1
ATOM 693 O O . CYS A 1 113 ? -0.222 -27.020 45.582 1.00 30.18 195 CYS A O 1
ATOM 696 N N . GLU A 1 114 ? -0.597 -26.208 47.689 1.00 30.61 196 GLU A N 1
ATOM 697 C CA . GLU A 1 114 ? -0.976 -27.540 48.232 1.00 34.56 196 GLU A CA 1
ATOM 698 C C . GLU A 1 114 ? -2.333 -27.985 47.675 1.00 36.56 196 GLU A C 1
ATOM 699 O O . GLU A 1 114 ? -2.648 -29.169 47.810 1.00 40.05 196 GLU A O 1
ATOM 705 N N . ALA A 1 115 ? -3.105 -27.076 47.089 1.00 37.20 197 ALA A N 1
ATOM 706 C CA . ALA A 1 115 ? -4.345 -27.401 46.359 1.00 36.48 197 ALA A CA 1
ATOM 707 C C . ALA A 1 115 ? -4.244 -26.791 44.962 1.00 36.23 197 ALA A C 1
ATOM 708 O O . ALA A 1 115 ? -5.112 -25.970 44.591 1.00 35.39 197 ALA A O 1
ATOM 710 N N . VAL A 1 116 ? -3.239 -27.213 44.202 1.00 36.43 198 VAL A N 1
ATOM 711 C CA . VAL A 1 116 ? -2.935 -26.620 42.867 1.00 40.23 198 VAL A CA 1
ATOM 712 C C . VAL A 1 116 ? -4.099 -26.876 41.901 1.00 40.34 198 VAL A C 1
ATOM 713 O O . VAL A 1 116 ? -4.243 -26.087 40.954 1.00 39.24 198 VAL A O 1
ATOM 717 N N . ASP A 1 117 ? -4.883 -27.935 42.116 1.00 39.72 199 ASP A N 1
ATOM 718 C CA . ASP A 1 117 ? -6.060 -28.264 41.266 1.00 40.50 199 ASP A CA 1
ATOM 719 C C . ASP A 1 117 ? -7.020 -27.073 41.265 1.00 36.01 199 ASP A C 1
ATOM 720 O O . ASP A 1 117 ? -7.731 -26.908 40.303 1.00 37.20 199 ASP A O 1
ATOM 725 N N . GLN A 1 118 ? -7.016 -26.266 42.316 1.00 38.06 200 GLN A N 1
ATOM 726 C CA . GLN A 1 118 ? -7.957 -25.133 42.480 1.00 37.91 200 GLN A CA 1
ATOM 727 C C . GLN A 1 118 ? -7.323 -23.827 41.988 1.00 37.48 200 GLN A C 1
ATOM 728 O O . GLN A 1 118 ? -7.987 -22.777 42.104 1.00 33.09 200 GLN A O 1
ATOM 734 N N . LEU A 1 119 ? -6.093 -23.872 41.471 1.00 37.05 201 LEU A N 1
ATOM 735 C CA . LEU A 1 119 ? -5.498 -22.702 40.780 1.00 35.84 201 LEU A CA 1
ATOM 736 C C . LEU A 1 119 ? -5.922 -22.762 39.307 1.00 34.45 201 LEU A C 1
ATOM 737 O O . LEU A 1 119 ? -5.191 -23.289 38.471 1.00 34.55 201 LEU A O 1
ATOM 742 N N . LYS A 1 120 ? -7.097 -22.237 39.009 1.00 35.24 202 LYS A N 1
ATOM 743 C CA . LYS A 1 120 ? -7.664 -22.238 37.644 1.00 33.81 202 LYS A CA 1
ATOM 744 C C . LYS A 1 120 ? -6.957 -21.180 36.806 1.00 31.87 202 LYS A C 1
ATOM 745 O O . LYS A 1 120 ? -6.803 -21.375 35.610 1.00 35.07 202 LYS A O 1
ATOM 751 N N . GLN A 1 121 ? -6.601 -20.061 37.416 1.00 30.60 203 GLN A N 1
ATOM 752 C CA . GLN A 1 121 ? -6.098 -18.890 36.675 1.00 28.19 203 GLN A CA 1
ATOM 753 C C . GLN A 1 121 ? -5.270 -18.010 37.597 1.00 27.74 203 GLN A C 1
ATOM 754 O O . GLN A 1 121 ? -5.354 -18.156 38.822 1.00 25.24 203 GLN A O 1
ATOM 760 N N . ILE A 1 122 ? -4.462 -17.164 36.974 1.00 28.98 204 ILE A N 1
ATOM 761 C CA . ILE A 1 122 ? -3.628 -16.134 37.649 1.00 28.00 204 ILE A CA 1
ATOM 762 C C . ILE A 1 122 ? -4.029 -14.794 37.044 1.00 26.88 204 ILE A C 1
ATOM 763 O O . ILE A 1 122 ? -4.187 -14.686 35.805 1.00 24.83 204 ILE A O 1
ATOM 768 N N . ASP A 1 123 ? -4.194 -13.816 37.912 1.00 27.07 205 ASP A N 1
ATOM 769 C CA . ASP A 1 123 ? -4.611 -12.461 37.515 1.00 29.03 205 ASP A CA 1
ATOM 770 C C . ASP A 1 123 ? -3.446 -11.546 37.838 1.00 26.74 205 ASP A C 1
ATOM 771 O O . ASP A 1 123 ? -3.286 -11.193 38.991 1.00 28.84 205 ASP A O 1
ATOM 776 N N . THR A 1 124 ? -2.648 -11.211 36.845 1.00 25.71 206 THR A N 1
ATOM 777 C CA . THR A 1 124 ? -1.402 -10.461 37.092 1.00 26.70 206 THR A CA 1
ATOM 778 C C . THR A 1 124 ? -1.750 -9.013 37.425 1.00 27.37 206 THR A C 1
ATOM 779 O O . THR A 1 124 ? -2.591 -8.416 36.719 1.00 30.61 206 THR A O 1
ATOM 783 N N . GLN A 1 125 ? -1.139 -8.479 38.472 1.00 25.53 207 GLN A N 1
ATOM 784 C CA . GLN A 1 125 ? -1.294 -7.060 38.873 1.00 26.33 207 GLN A CA 1
ATOM 785 C C . GLN A 1 125 ? -0.057 -6.266 38.437 1.00 23.61 207 GLN A C 1
ATOM 786 O O . GLN A 1 125 ? 0.145 -5.149 38.924 1.00 19.44 207 GLN A O 1
ATOM 792 N N . TRP A 1 126 ? 0.767 -6.837 37.569 1.00 22.00 208 TRP A N 1
ATOM 793 C CA . TRP A 1 126 ? 2.032 -6.210 37.148 1.00 22.00 208 TRP A CA 1
ATOM 794 C C . TRP A 1 126 ? 1.766 -4.789 36.668 1.00 22.53 208 TRP A C 1
ATOM 795 O O . TRP A 1 126 ? 2.467 -3.860 37.094 1.00 22.15 208 TRP A O 1
ATOM 806 N N . PHE A 1 127 ? 0.789 -4.641 35.787 1.00 22.57 209 PHE A N 1
ATOM 807 C CA . PHE A 1 127 ? 0.509 -3.363 35.103 1.00 23.62 209 PHE A CA 1
ATOM 808 C C . PHE A 1 127 ? 0.074 -2.325 36.128 1.00 23.81 209 PHE A C 1
ATOM 809 O O . PHE A 1 127 ? 0.237 -1.130 35.866 1.00 26.99 209 PHE A O 1
ATOM 817 N N . GLN A 1 128 ? -0.448 -2.758 37.267 1.00 24.50 210 GLN A N 1
ATOM 818 C CA . GLN A 1 128 ? -0.870 -1.812 38.328 1.00 25.90 210 GLN A CA 1
ATOM 819 C C . GLN A 1 128 ? 0.355 -1.283 39.056 1.00 24.99 210 GLN A C 1
ATOM 820 O O . GLN A 1 128 ? 0.332 -0.119 39.431 1.00 24.01 210 GLN A O 1
ATOM 826 N N . TYR A 1 129 ? 1.378 -2.109 39.260 1.00 24.14 211 TYR A N 1
ATOM 827 C CA . TYR A 1 129 ? 2.587 -1.685 40.014 1.00 24.60 211 TYR A CA 1
ATOM 828 C C . TYR A 1 129 ? 3.578 -0.996 39.087 1.00 23.03 211 TYR A C 1
ATOM 829 O O . TYR A 1 129 ? 4.334 -0.172 39.556 1.00 23.26 211 TYR A O 1
ATOM 838 N N . PHE A 1 130 ? 3.551 -1.339 37.807 1.00 23.47 212 PHE A N 1
ATOM 839 C CA . PHE A 1 130 ? 4.540 -0.881 36.805 1.00 24.19 212 PHE A CA 1
ATOM 840 C C . PHE A 1 130 ? 3.794 -0.483 35.547 1.00 23.81 212 PHE A C 1
ATOM 841 O O . PHE A 1 130 ? 3.914 -1.153 34.520 1.00 24.66 212 PHE A O 1
ATOM 849 N N . PRO A 1 131 ? 3.021 0.623 35.614 1.00 23.78 213 PRO A N 1
ATOM 850 C CA . PRO A 1 131 ? 2.137 1.021 34.521 1.00 23.48 213 PRO A CA 1
ATOM 851 C C . PRO A 1 131 ? 2.870 1.316 33.208 1.00 23.18 213 PRO A C 1
ATOM 852 O O . PRO A 1 131 ? 2.234 1.231 32.194 1.00 22.89 213 PRO A O 1
ATOM 856 N N . SER A 1 132 ? 4.175 1.588 33.234 1.00 23.64 214 SER A N 1
ATOM 857 C CA . SER A 1 132 ? 4.937 1.876 31.990 1.00 24.98 214 SER A CA 1
ATOM 858 C C . SER A 1 132 ? 5.203 0.571 31.224 1.00 25.11 214 SER A C 1
ATOM 859 O O . SER A 1 132 ? 5.726 0.636 30.107 1.00 26.57 214 SER A O 1
ATOM 862 N N . THR A 1 133 ? 4.852 -0.586 31.780 1.00 25.31 215 THR A N 1
ATOM 863 C CA . THR A 1 133 ? 4.780 -1.840 30.988 1.00 26.99 215 THR A CA 1
ATOM 864 C C . THR A 1 133 ? 3.498 -1.802 30.162 1.00 26.18 215 THR A C 1
ATOM 865 O O . THR A 1 133 ? 2.426 -1.624 30.745 1.00 26.72 215 THR A O 1
ATOM 869 N N . GLU A 1 134 ? 3.600 -1.981 28.856 1.00 28.12 216 GLU A N 1
ATOM 870 C CA . GLU A 1 134 ? 2.412 -1.944 27.971 1.00 29.19 216 GLU A CA 1
ATOM 871 C C . GLU A 1 134 ? 1.989 -3.373 27.626 1.00 27.85 216 GLU A C 1
ATOM 872 O O . GLU A 1 134 ? 0.784 -3.592 27.505 1.00 31.38 216 GLU A O 1
ATOM 878 N N . LYS A 1 135 ? 2.920 -4.304 27.442 1.00 27.30 217 LYS A N 1
ATOM 879 C CA . LYS A 1 135 ? 2.553 -5.696 27.083 1.00 30.40 217 LYS A CA 1
ATOM 880 C C . LYS A 1 135 ? 3.497 -6.670 27.766 1.00 28.46 217 LYS A C 1
ATOM 881 O O . LYS A 1 135 ? 4.685 -6.381 27.853 1.00 27.26 217 LYS A O 1
ATOM 887 N N . ILE A 1 136 ? 2.934 -7.752 28.283 1.00 26.38 218 ILE A N 1
ATOM 888 C CA . ILE A 1 136 ? 3.720 -8.901 28.787 1.00 27.13 218 ILE A CA 1
ATOM 889 C C . ILE A 1 136 ? 3.539 -10.053 27.809 1.00 26.13 218 ILE A C 1
ATOM 890 O O . ILE A 1 136 ? 2.391 -10.357 27.463 1.00 25.10 218 ILE A O 1
ATOM 895 N N . GLN A 1 137 ? 4.642 -10.664 27.389 1.00 28.52 219 GLN A N 1
ATOM 896 C CA . GLN A 1 137 ? 4.606 -11.919 26.598 1.00 30.47 219 GLN A CA 1
ATOM 897 C C . GLN A 1 137 ? 4.703 -13.072 27.587 1.00 28.17 219 GLN A C 1
ATOM 898 O O . GLN A 1 137 ? 5.751 -13.262 28.171 1.00 29.80 219 GLN A O 1
ATOM 904 N N . ALA A 1 138 ? 3.593 -13.749 27.827 1.00 28.15 220 ALA A N 1
ATOM 905 C CA . ALA A 1 138 ? 3.497 -14.813 28.836 1.00 29.06 220 ALA A CA 1
ATOM 906 C C . ALA A 1 138 ? 3.641 -16.155 28.124 1.00 31.08 220 ALA A C 1
ATOM 907 O O . ALA A 1 138 ? 2.968 -16.371 27.103 1.00 30.15 220 ALA A O 1
ATOM 909 N N . ASN A 1 139 ? 4.515 -17.005 28.651 1.00 33.84 221 ASN A N 1
ATOM 910 C CA . ASN A 1 139 ? 4.631 -18.423 28.247 1.00 34.24 221 ASN A CA 1
ATOM 911 C C . ASN A 1 139 ? 4.189 -19.270 29.432 1.00 31.82 221 ASN A C 1
ATOM 912 O O . ASN A 1 139 ? 4.740 -19.095 30.526 1.00 30.59 221 ASN A O 1
ATOM 917 N N . VAL A 1 140 ? 3.218 -20.142 29.217 1.00 30.48 222 VAL A N 1
ATOM 918 C CA . VAL A 1 140 ? 2.646 -20.974 30.306 1.00 30.24 222 VAL A CA 1
ATOM 919 C C . VAL A 1 140 ? 2.864 -22.441 29.963 1.00 30.38 222 VAL A C 1
ATOM 920 O O . VAL A 1 140 ? 2.236 -22.953 29.018 1.00 26.88 222 VAL A O 1
ATOM 924 N N . LEU A 1 141 ? 3.754 -23.074 30.708 1.00 34.46 223 LEU A N 1
ATOM 925 C CA . LEU A 1 141 ? 3.987 -24.529 30.604 1.00 39.12 223 LEU A CA 1
ATOM 926 C C . LEU A 1 141 ? 3.374 -25.183 31.838 1.00 40.09 223 LEU A C 1
ATOM 927 O O . LEU A 1 141 ? 3.792 -24.862 32.962 1.00 42.68 223 LEU A O 1
ATOM 932 N N . THR A 1 142 ? 2.395 -26.048 31.635 1.00 41.39 224 THR A N 1
ATOM 933 C CA . THR A 1 142 ? 1.848 -26.881 32.728 1.00 45.83 224 THR A CA 1
ATOM 934 C C . THR A 1 142 ? 2.091 -28.343 32.363 1.00 48.21 224 THR A C 1
ATOM 935 O O . THR A 1 142 ? 2.678 -28.615 31.289 1.00 45.77 224 THR A O 1
ATOM 939 N N . GLU A 1 143 ? 1.642 -29.240 33.230 1.00 51.91 225 GLU A N 1
ATOM 940 C CA . GLU A 1 143 ? 1.747 -30.699 33.005 1.00 59.08 225 GLU A CA 1
ATOM 941 C C . GLU A 1 143 ? 0.959 -31.049 31.741 1.00 58.80 225 GLU A C 1
ATOM 942 O O . GLU A 1 143 ? 1.338 -32.020 31.069 1.00 58.25 225 GLU A O 1
ATOM 948 N N . LYS A 1 144 ? -0.082 -30.273 31.431 1.00 59.21 226 LYS A N 1
ATOM 949 C CA . LYS A 1 144 ? -1.082 -30.632 30.395 1.00 60.70 226 LYS A CA 1
ATOM 950 C C . LYS A 1 144 ? -0.760 -29.959 29.059 1.00 55.74 226 LYS A C 1
ATOM 951 O O . LYS A 1 144 ? -1.068 -30.568 28.029 1.00 56.23 226 LYS A O 1
ATOM 957 N N . GLN A 1 145 ? -0.179 -28.765 29.059 1.00 52.92 227 GLN A N 1
ATOM 958 C CA . GLN A 1 145 ? -0.079 -27.962 27.816 1.00 54.71 227 GLN A CA 1
ATOM 959 C C . GLN A 1 145 ? 0.907 -26.815 27.997 1.00 47.84 227 GLN A C 1
ATOM 960 O O . GLN A 1 145 ? 0.944 -26.220 29.091 1.00 49.85 227 GLN A O 1
ATOM 966 N N . GLN A 1 146 ? 1.663 -26.534 26.945 1.00 43.44 228 GLN A N 1
ATOM 967 C CA . GLN A 1 146 ? 2.278 -25.210 26.720 1.00 45.10 228 GLN A CA 1
ATOM 968 C C . GLN A 1 146 ? 1.230 -24.292 26.068 1.00 44.49 228 GLN A C 1
ATOM 969 O O . GLN A 1 146 ? 0.451 -24.741 25.209 1.00 43.97 228 GLN A O 1
ATOM 975 N N . SER A 1 147 ? 1.203 -23.029 26.469 1.00 41.56 229 SER A N 1
ATOM 976 C CA . SER A 1 147 ? 0.330 -22.007 25.848 1.00 37.82 229 SER A CA 1
ATOM 977 C C . SER A 1 147 ? 0.992 -20.656 26.009 1.00 35.16 229 SER A C 1
ATOM 978 O O . SER A 1 147 ? 1.702 -20.450 26.999 1.00 42.62 229 SER A O 1
ATOM 981 N N . ALA A 1 148 ? 0.786 -19.796 25.029 1.00 32.72 230 ALA A N 1
ATOM 982 C CA . ALA A 1 148 ? 1.327 -18.428 24.998 1.00 32.58 230 ALA A CA 1
ATOM 983 C C . ALA A 1 148 ? 0.145 -17.463 24.991 1.00 30.83 230 ALA A C 1
ATOM 984 O O . ALA A 1 148 ? -0.944 -17.812 24.468 1.00 26.53 230 ALA A O 1
ATOM 986 N N . LEU A 1 149 ? 0.344 -16.291 25.572 1.00 30.40 231 LEU A N 1
ATOM 987 C CA . LEU A 1 149 ? -0.621 -15.177 25.403 1.00 30.59 231 LEU A CA 1
ATOM 988 C C . LEU A 1 149 ? 0.076 -13.858 25.719 1.00 29.54 231 LEU A C 1
ATOM 989 O O . LEU A 1 149 ? 1.046 -13.852 26.500 1.00 27.40 231 LEU A O 1
ATOM 994 N N . GLN A 1 150 ? -0.383 -12.796 25.074 1.00 30.61 232 GLN A N 1
ATOM 995 C CA . GLN A 1 150 ? 0.121 -11.429 25.316 1.00 30.41 232 GLN A CA 1
ATOM 996 C C . GLN A 1 150 ? -0.849 -10.761 26.274 1.00 27.82 232 GLN A C 1
ATOM 997 O O . GLN A 1 150 ? -2.044 -10.774 26.002 1.00 29.45 232 GLN A O 1
ATOM 1003 N N . LEU A 1 151 ? -0.338 -10.207 27.363 1.00 26.84 233 LEU A N 1
ATOM 1004 C CA . LEU A 1 151 ? -1.175 -9.553 28.390 1.00 24.56 233 LEU A CA 1
ATOM 1005 C C . LEU A 1 151 ? -1.033 -8.051 28.245 1.00 23.55 233 LEU A C 1
ATOM 1006 O O . LEU A 1 151 ? 0.027 -7.590 27.765 1.00 23.84 233 LEU A O 1
ATOM 1011 N N . ASN A 1 152 ? -2.066 -7.327 28.655 1.00 22.51 234 ASN A N 1
ATOM 1012 C CA . ASN A 1 152 ? -2.004 -5.851 28.806 1.00 22.18 234 ASN A CA 1
ATOM 1013 C C . ASN A 1 152 ? -2.731 -5.474 30.099 1.00 21.96 234 ASN A C 1
ATOM 1014 O O . ASN A 1 152 ? -3.358 -6.343 30.719 1.00 22.26 234 ASN A O 1
ATOM 1019 N N . ALA A 1 153 ? -2.693 -4.202 30.468 1.00 22.62 235 ALA A N 1
ATOM 1020 C CA . ALA A 1 153 ? -3.253 -3.711 31.744 1.00 22.16 235 ALA A CA 1
ATOM 1021 C C . ALA A 1 153 ? -4.735 -4.056 31.827 1.00 22.73 235 ALA A C 1
ATOM 1022 O O . ALA A 1 153 ? -5.249 -4.054 32.942 1.00 23.13 235 ALA A O 1
ATOM 1024 N N . LYS A 1 154 ? -5.405 -4.312 30.709 1.00 23.55 236 LYS A N 1
ATOM 1025 C CA . LYS A 1 154 ? -6.861 -4.619 30.725 1.00 25.68 236 LYS A CA 1
ATOM 1026 C C . LYS A 1 154 ? -7.106 -6.121 30.615 1.00 27.67 236 LYS A C 1
ATOM 1027 O O . LYS A 1 154 ? -8.199 -6.564 31.045 1.00 28.31 236 LYS A O 1
ATOM 1033 N N . GLN A 1 155 ? -6.168 -6.853 30.013 1.00 25.71 237 GLN A N 1
ATOM 1034 C CA . GLN A 1 155 ? -6.300 -8.309 29.820 1.00 24.11 237 GLN A CA 1
ATOM 1035 C C . GLN A 1 155 ? -5.142 -8.948 30.573 1.00 24.79 237 GLN A C 1
ATOM 1036 O O . GLN A 1 155 ? -4.054 -9.075 30.016 1.00 23.53 237 GLN A O 1
ATOM 1042 N N . THR A 1 156 ? -5.391 -9.299 31.828 1.00 25.93 238 THR A N 1
ATOM 1043 C CA . THR A 1 156 ? -4.341 -9.729 32.779 1.00 26.24 238 THR A CA 1
ATOM 1044 C C . THR A 1 156 ? -4.543 -11.192 33.174 1.00 23.01 238 THR A C 1
ATOM 1045 O O . THR A 1 156 ? -3.787 -11.658 34.015 1.00 20.18 238 THR A O 1
ATOM 1049 N N . LEU A 1 157 ? -5.501 -11.885 32.569 1.00 22.34 239 LEU A N 1
ATOM 1050 C CA . LEU A 1 157 ? -5.851 -13.262 32.985 1.00 22.36 239 LEU A CA 1
ATOM 1051 C C . LEU A 1 157 ? -4.939 -14.274 32.297 1.00 23.59 239 LEU A C 1
ATOM 1052 O O . LEU A 1 157 ? -4.717 -14.182 31.078 1.00 22.58 239 LEU A O 1
ATOM 1057 N N . ILE A 1 158 ? -4.380 -15.170 33.099 1.00 24.43 240 ILE A N 1
ATOM 1058 C CA . ILE A 1 158 ? -3.652 -16.360 32.602 1.00 28.27 240 ILE A CA 1
ATOM 1059 C C . ILE A 1 158 ? -4.440 -17.575 33.062 1.00 31.43 240 ILE A C 1
ATOM 1060 O O . ILE A 1 158 ? -4.676 -17.725 34.284 1.00 30.10 240 ILE A O 1
ATOM 1065 N N . LYS A 1 159 ? -4.842 -18.403 32.106 1.00 35.66 241 LYS A N 1
ATOM 1066 C CA . LYS A 1 159 ? -5.535 -19.670 32.423 1.00 37.45 241 LYS A CA 1
ATOM 1067 C C . LYS A 1 159 ? -4.478 -20.752 32.647 1.00 35.39 241 LYS A C 1
ATOM 1068 O O . LYS A 1 159 ? -3.481 -20.787 31.928 1.00 31.09 241 LYS A O 1
ATOM 1074 N N . LEU A 1 160 ? -4.709 -21.593 33.637 1.00 39.61 242 LEU A N 1
ATOM 1075 C CA . LEU A 1 160 ? -3.904 -22.815 33.874 1.00 49.88 242 LEU A CA 1
ATOM 1076 C C . LEU A 1 160 ? -4.732 -24.035 33.445 1.00 57.10 242 LEU A C 1
ATOM 1077 O O . LEU A 1 160 ? -4.172 -25.135 33.334 1.00 65.32 242 LEU A O 1
ATOM 1083 N N . HIS B 1 14 ? -12.208 -13.473 4.795 1.00 51.76 35 HIS B N 1
ATOM 1084 C CA . HIS B 1 14 ? -12.010 -13.944 6.186 1.00 45.36 35 HIS B CA 1
ATOM 1085 C C . HIS B 1 14 ? -10.811 -14.896 6.236 1.00 45.44 35 HIS B C 1
ATOM 1086 O O . HIS B 1 14 ? -10.194 -15.140 5.171 1.00 46.28 35 HIS B O 1
ATOM 1093 N N . VAL B 1 15 ? -10.512 -15.442 7.414 1.00 37.52 36 VAL B N 1
ATOM 1094 C CA . VAL B 1 15 ? -9.377 -16.386 7.571 1.00 35.95 36 VAL B CA 1
ATOM 1095 C C . VAL B 1 15 ? -9.928 -17.652 8.212 1.00 34.59 36 VAL B C 1
ATOM 1096 O O . VAL B 1 15 ? -10.460 -17.580 9.338 1.00 33.24 36 VAL B O 1
ATOM 1100 N N . HIS B 1 16 ? -9.799 -18.770 7.503 1.00 34.34 37 HIS B N 1
ATOM 1101 C CA . HIS B 1 16 ? -10.137 -20.109 8.034 1.00 32.89 37 HIS B CA 1
ATOM 1102 C C . HIS B 1 16 ? -9.287 -20.335 9.287 1.00 31.53 37 HIS B C 1
ATOM 1103 O O . HIS B 1 16 ? -8.063 -20.006 9.285 1.00 29.30 37 HIS B O 1
ATOM 1110 N N . GLY B 1 17 ? -9.935 -20.819 10.344 1.00 29.80 38 GLY B N 1
ATOM 1111 C CA . GLY B 1 17 ? -9.296 -21.115 11.641 1.00 28.73 38 GLY B CA 1
ATOM 1112 C C . GLY B 1 17 ? -9.245 -19.904 12.563 1.00 28.67 38 GLY B C 1
ATOM 1113 O O . GLY B 1 17 ? -8.816 -20.079 13.708 1.00 30.41 38 GLY B O 1
ATOM 1114 N N . GLN B 1 18 ? -9.646 -18.726 12.093 1.00 29.99 39 GLN B N 1
ATOM 1115 C CA . GLN B 1 18 ? -9.702 -17.504 12.933 1.00 32.57 39 GLN B CA 1
ATOM 1116 C C . GLN B 1 18 ? -11.156 -17.031 13.042 1.00 29.12 39 GLN B C 1
ATOM 1117 O O . GLN B 1 18 ? -11.891 -17.070 12.044 1.00 28.14 39 GLN B O 1
ATOM 1123 N N . VAL B 1 19 ? -11.534 -16.557 14.212 1.00 26.65 40 VAL B N 1
ATOM 1124 C CA . VAL B 1 19 ? -12.901 -16.039 14.478 1.00 26.86 40 VAL B CA 1
ATOM 1125 C C . VAL B 1 19 ? -12.781 -14.662 15.146 1.00 25.74 40 VAL B C 1
ATOM 1126 O O . VAL B 1 19 ? -11.850 -14.438 15.916 1.00 24.49 40 VAL B O 1
ATOM 1130 N N . GLU B 1 20 ? -13.725 -13.782 14.850 1.00 26.83 41 GLU B N 1
ATOM 1131 C CA . GLU B 1 20 ? -13.765 -12.420 15.418 1.00 30.29 41 GLU B CA 1
ATOM 1132 C C . GLU B 1 20 ? -14.805 -12.413 16.531 1.00 26.56 41 GLU B C 1
ATOM 1133 O O . GLU B 1 20 ? -15.911 -12.928 16.341 1.00 26.73 41 GLU B O 1
ATOM 1139 N N . LEU B 1 21 ? -14.427 -11.869 17.672 1.00 23.83 42 LEU B N 1
ATOM 1140 C CA . LEU B 1 21 ? -15.334 -11.747 18.827 1.00 25.11 42 LEU B CA 1
ATOM 1141 C C . LEU B 1 21 ? -15.349 -10.285 19.255 1.00 24.36 42 LEU B C 1
ATOM 1142 O O . LEU B 1 21 ? -14.266 -9.727 19.456 1.00 25.25 42 LEU B O 1
ATOM 1147 N N . ASN B 1 22 ? -16.540 -9.708 19.348 1.00 24.41 43 ASN B N 1
ATOM 1148 C CA . ASN B 1 22 ? -16.736 -8.324 19.832 1.00 29.10 43 ASN B CA 1
ATOM 1149 C C . ASN B 1 22 ? -17.582 -8.360 21.084 1.00 26.53 43 ASN B C 1
ATOM 1150 O O . ASN B 1 22 ? -18.656 -8.958 21.043 1.00 25.94 43 ASN B O 1
ATOM 1155 N N . ILE B 1 23 ? -17.083 -7.744 22.142 1.00 25.93 44 ILE B N 1
ATOM 1156 C CA . ILE B 1 23 ? -17.811 -7.672 23.430 1.00 28.03 44 ILE B CA 1
ATOM 1157 C C . ILE B 1 23 ? -18.028 -6.212 23.778 1.00 25.97 44 ILE B C 1
ATOM 1158 O O . ILE B 1 23 ? -17.057 -5.450 23.801 1.00 28.28 44 ILE B O 1
ATOM 1163 N N . ALA B 1 24 ? -19.281 -5.839 23.986 1.00 26.35 45 ALA B N 1
ATOM 1164 C CA . ALA B 1 24 ? -19.661 -4.490 24.458 1.00 27.51 45 ALA B CA 1
ATOM 1165 C C . ALA B 1 24 ? -20.456 -4.617 25.753 1.00 28.68 45 ALA B C 1
ATOM 1166 O O . ALA B 1 24 ? -21.401 -5.414 25.814 1.00 29.41 45 ALA B O 1
ATOM 1168 N N . GLN B 1 25 ? -20.034 -3.883 26.771 1.00 31.92 46 GLN B N 1
ATOM 1169 C CA . GLN B 1 25 ? -20.770 -3.773 28.048 1.00 35.13 46 GLN B CA 1
ATOM 1170 C C . GLN B 1 25 ? -21.171 -2.312 28.235 1.00 38.07 46 GLN B C 1
ATOM 1171 O O . GLN B 1 25 ? -20.270 -1.452 28.339 1.00 34.03 46 GLN B O 1
ATOM 1177 N N . ASP B 1 26 ? -22.476 -2.053 28.268 1.00 43.36 47 ASP B N 1
ATOM 1178 C CA . ASP B 1 26 ? -23.032 -0.710 28.566 1.00 46.25 47 ASP B CA 1
ATOM 1179 C C . ASP B 1 26 ? -24.148 -0.874 29.597 1.00 43.46 47 ASP B C 1
ATOM 1180 O O . ASP B 1 26 ? -25.241 -1.304 29.236 1.00 44.23 47 ASP B O 1
ATOM 1185 N N . GLY B 1 27 ? -23.859 -0.579 30.856 1.00 42.29 48 GLY B N 1
ATOM 1186 C CA . GLY B 1 27 ? -24.821 -0.734 31.960 1.00 38.98 48 GLY B CA 1
ATOM 1187 C C . GLY B 1 27 ? -25.098 -2.199 32.212 1.00 39.29 48 GLY B C 1
ATOM 1188 O O . GLY B 1 27 ? -24.129 -2.964 32.401 1.00 39.83 48 GLY B O 1
ATOM 1189 N N . HIS B 1 28 ? -26.360 -2.610 32.158 1.00 37.86 49 HIS B N 1
ATOM 1190 C CA . HIS B 1 28 ? -26.738 -4.025 32.403 1.00 41.99 49 HIS B CA 1
ATOM 1191 C C . HIS B 1 28 ? -26.642 -4.829 31.104 1.00 39.16 49 HIS B C 1
ATOM 1192 O O . HIS B 1 28 ? -26.771 -6.056 31.184 1.00 44.89 49 HIS B O 1
ATOM 1199 N N . ASP B 1 29 ? -26.407 -4.179 29.965 1.00 34.55 50 ASP B N 1
ATOM 1200 C CA . ASP B 1 29 ? -26.418 -4.858 28.645 1.00 34.82 50 ASP B CA 1
ATOM 1201 C C . ASP B 1 29 ? -25.019 -5.362 28.289 1.00 32.73 50 ASP B C 1
ATOM 1202 O O . ASP B 1 29 ? -24.087 -4.543 28.228 1.00 32.52 50 ASP B O 1
ATOM 1207 N N . LEU B 1 30 ? -24.906 -6.668 28.055 1.00 32.40 51 LEU B N 1
ATOM 1208 C CA . LEU B 1 30 ? -23.680 -7.320 27.545 1.00 31.80 51 LEU B CA 1
ATOM 1209 C C . LEU B 1 30 ? -23.956 -7.775 26.113 1.00 33.92 51 LEU B C 1
ATOM 1210 O O . LEU B 1 30 ? -24.949 -8.509 25.893 1.00 33.18 51 LEU B O 1
ATOM 1215 N N . LEU B 1 31 ? -23.115 -7.355 25.176 1.00 32.70 52 LEU B N 1
ATOM 1216 C CA . LEU B 1 31 ? -23.319 -7.630 23.738 1.00 33.16 52 LEU B CA 1
ATOM 1217 C C . LEU B 1 31 ? -22.130 -8.451 23.249 1.00 30.93 52 LEU B C 1
ATOM 1218 O O . LEU B 1 31 ? -20.990 -7.981 23.359 1.00 29.91 52 LEU B O 1
ATOM 1223 N N . LEU B 1 32 ? -22.391 -9.658 22.766 1.00 30.51 53 LEU B N 1
ATOM 1224 C CA . LEU B 1 32 ? -21.327 -10.539 22.221 1.00 32.23 53 LEU B CA 1
ATOM 1225 C C . LEU B 1 32 ? -21.622 -10.767 20.750 1.00 32.03 53 LEU B C 1
ATOM 1226 O O . LEU B 1 32 ? -22.728 -11.216 20.449 1.00 34.48 53 LEU B O 1
ATOM 1231 N N . GLU B 1 33 ? -20.658 -10.473 19.888 1.00 33.61 54 GLU B N 1
ATOM 1232 C CA . GLU B 1 33 ? -20.809 -10.627 18.427 1.00 35.67 54 GLU B CA 1
ATOM 1233 C C . GLU B 1 33 ? -19.712 -11.570 17.919 1.00 33.71 54 GLU B C 1
ATOM 1234 O O . GLU B 1 33 ? -18.519 -11.267 18.095 1.00 33.37 54 GLU B O 1
ATOM 1240 N N . ILE B 1 34 ? -20.113 -12.673 17.299 1.00 31.97 55 ILE B N 1
ATOM 1241 C CA . ILE B 1 34 ? -19.179 -13.653 16.688 1.00 32.49 55 ILE B CA 1
ATOM 1242 C C . ILE B 1 34 ? -19.277 -13.550 15.171 1.00 32.11 55 ILE B C 1
ATOM 1243 O O . ILE B 1 34 ? -20.385 -13.670 14.624 1.00 31.30 55 ILE B O 1
ATOM 1248 N N . THR B 1 35 ? -18.141 -13.389 14.514 1.00 30.57 56 THR B N 1
ATOM 1249 C CA . THR B 1 35 ? -18.028 -13.595 13.052 1.00 29.44 56 THR B CA 1
ATOM 1250 C C . THR B 1 35 ? -17.084 -14.779 12.857 1.00 28.08 56 THR B C 1
ATOM 1251 O O . THR B 1 35 ? -15.894 -14.678 13.261 1.00 26.69 56 THR B O 1
ATOM 1255 N N . ALA B 1 36 ? -17.594 -15.855 12.268 1.00 26.28 57 ALA B N 1
ATOM 1256 C CA . ALA B 1 36 ? -16.854 -17.127 12.144 1.00 26.64 57 ALA B CA 1
ATOM 1257 C C . ALA B 1 36 ? -16.994 -17.641 10.726 1.00 25.57 57 ALA B C 1
ATOM 1258 O O . ALA B 1 36 ? -18.103 -17.674 10.208 1.00 24.16 57 ALA B O 1
ATOM 1260 N N . PRO B 1 37 ? -15.886 -18.055 10.067 1.00 27.33 58 PRO B N 1
ATOM 1261 C CA . PRO B 1 37 ? -15.970 -18.700 8.758 1.00 27.88 58 PRO B CA 1
ATOM 1262 C C . PRO B 1 37 ? -16.811 -19.980 8.839 1.00 27.05 58 PRO B C 1
ATOM 1263 O O . PRO B 1 37 ? -16.793 -20.659 9.855 1.00 28.32 58 PRO B O 1
ATOM 1267 N N . GLY B 1 38 ? -17.544 -20.266 7.774 1.00 26.26 59 GLY B N 1
ATOM 1268 C CA . GLY B 1 38 ? -18.236 -21.558 7.620 1.00 28.68 59 GLY B CA 1
ATOM 1269 C C . GLY B 1 38 ? -17.279 -22.721 7.798 1.00 26.81 59 GLY B C 1
ATOM 1270 O O . GLY B 1 38 ? -17.693 -23.722 8.388 1.00 25.76 59 GLY B O 1
ATOM 1271 N N . ALA B 1 39 ? -16.041 -22.603 7.311 1.00 26.90 60 ALA B N 1
ATOM 1272 C CA . ALA B 1 39 ? -15.014 -23.662 7.485 1.00 28.92 60 ALA B CA 1
ATOM 1273 C C . ALA B 1 39 ? -14.963 -24.077 8.963 1.00 29.54 60 ALA B C 1
ATOM 1274 O O . ALA B 1 39 ? -14.974 -25.289 9.254 1.00 30.77 60 ALA B O 1
ATOM 1276 N N . ASP B 1 40 ? -14.936 -23.103 9.868 1.00 28.02 61 ASP B N 1
ATOM 1277 C CA . ASP B 1 40 ? -14.778 -23.369 11.313 1.00 30.93 61 ASP B CA 1
ATOM 1278 C C . ASP B 1 40 ? -16.073 -23.968 11.849 1.00 31.60 61 ASP B C 1
ATOM 1279 O O . ASP B 1 40 ? -16.020 -24.968 12.571 1.00 33.07 61 ASP B O 1
ATOM 1284 N N . VAL B 1 41 ? -17.202 -23.375 11.497 1.00 31.72 62 VAL B N 1
ATOM 1285 C CA . VAL B 1 41 ? -18.498 -23.707 12.144 1.00 31.98 62 VAL B CA 1
ATOM 1286 C C . VAL B 1 41 ? -18.970 -25.091 11.691 1.00 31.54 62 VAL B C 1
ATOM 1287 O O . VAL B 1 41 ? -19.547 -25.831 12.509 1.00 34.47 62 VAL B O 1
ATOM 1291 N N . VAL B 1 42 ? -18.741 -25.458 10.441 1.00 30.90 63 VAL B N 1
ATOM 1292 C CA . VAL B 1 42 ? -19.431 -26.654 9.888 1.00 31.83 63 VAL B CA 1
ATOM 1293 C C . VAL B 1 42 ? -18.522 -27.460 8.957 1.00 31.07 63 VAL B C 1
ATOM 1294 O O . VAL B 1 42 ? -18.892 -28.592 8.653 1.00 37.40 63 VAL B O 1
ATOM 1298 N N . GLY B 1 43 ? -17.399 -26.912 8.506 1.00 29.69 64 GLY B N 1
ATOM 1299 C CA . GLY B 1 43 ? -16.418 -27.660 7.703 1.00 29.17 64 GLY B CA 1
ATOM 1300 C C . GLY B 1 43 ? -16.515 -27.323 6.231 1.00 30.43 64 GLY B C 1
ATOM 1301 O O . GLY B 1 43 ? -15.636 -27.733 5.475 1.00 33.85 64 GLY B O 1
ATOM 1302 N N . PHE B 1 44 ? -17.526 -26.575 5.818 1.00 32.27 65 PHE B N 1
ATOM 1303 C CA . PHE B 1 44 ? -17.696 -26.184 4.398 1.00 34.11 65 PHE B CA 1
ATOM 1304 C C . PHE B 1 44 ? -18.393 -24.831 4.367 1.00 33.52 65 PHE B C 1
ATOM 1305 O O . PHE B 1 44 ? -19.010 -24.485 5.379 1.00 33.43 65 PHE B O 1
ATOM 1313 N N . GLU B 1 45 ? -18.296 -24.106 3.256 1.00 35.94 66 GLU B N 1
ATOM 1314 C CA . GLU B 1 45 ? -18.865 -22.736 3.159 1.00 40.04 66 GLU B CA 1
ATOM 1315 C C . GLU B 1 45 ? -19.951 -22.695 2.083 1.00 43.30 66 GLU B C 1
ATOM 1316 O O . GLU B 1 45 ? -20.644 -21.656 1.962 1.00 48.18 66 GLU B O 1
ATOM 1322 N N . HIS B 1 46 ? -20.157 -23.810 1.394 1.00 41.70 67 HIS B N 1
ATOM 1323 C CA . HIS B 1 46 ? -21.173 -23.924 0.320 1.00 41.28 67 HIS B CA 1
ATOM 1324 C C . HIS B 1 46 ? -22.456 -24.531 0.896 1.00 38.23 67 HIS B C 1
ATOM 1325 O O . HIS B 1 46 ? -22.491 -24.876 2.099 1.00 39.39 67 HIS B O 1
ATOM 1332 N N . ALA B 1 47 ? -23.492 -24.626 0.069 1.00 33.80 68 ALA B N 1
ATOM 1333 C CA . ALA B 1 47 ? -24.775 -25.253 0.444 1.00 32.98 68 ALA B CA 1
ATOM 1334 C C . ALA B 1 47 ? -24.538 -26.724 0.782 1.00 34.78 68 ALA B C 1
ATOM 1335 O O . ALA B 1 47 ? -23.684 -27.381 0.177 1.00 34.03 68 ALA B O 1
ATOM 1337 N N . PRO B 1 48 ? -25.282 -27.291 1.761 1.00 38.05 69 PRO B N 1
ATOM 1338 C CA . PRO B 1 48 ? -25.175 -28.714 2.074 1.00 37.24 69 PRO B CA 1
ATOM 1339 C C . PRO B 1 48 ? -25.496 -29.532 0.815 1.00 40.55 69 PRO B C 1
ATOM 1340 O O . PRO B 1 48 ? -26.539 -29.322 0.254 1.00 42.45 69 PRO B O 1
ATOM 1344 N N . GLN B 1 49 ? -24.598 -30.429 0.407 1.00 44.92 70 GLN B N 1
ATOM 1345 C CA . GLN B 1 49 ? -24.761 -31.246 -0.821 1.00 45.57 70 GLN B CA 1
ATOM 1346 C C . GLN B 1 49 ? -25.345 -32.623 -0.486 1.00 43.39 70 GLN B C 1
ATOM 1347 O O . GLN B 1 49 ? -25.845 -33.254 -1.402 1.00 47.61 70 GLN B O 1
ATOM 1353 N N . ASP B 1 50 ? -25.330 -33.055 0.773 1.00 44.50 71 ASP B N 1
ATOM 1354 C CA . ASP B 1 50 ? -25.896 -34.363 1.192 1.00 41.22 71 ASP B CA 1
ATOM 1355 C C . ASP B 1 50 ? -26.522 -34.239 2.588 1.00 37.99 71 ASP B C 1
ATOM 1356 O O . ASP B 1 50 ? -26.433 -33.170 3.210 1.00 39.07 71 ASP B O 1
ATOM 1361 N N . ASP B 1 51 ? -27.142 -35.308 3.072 1.00 38.69 72 ASP B N 1
ATOM 1362 C CA . ASP B 1 51 ? -27.781 -35.337 4.414 1.00 41.31 72 ASP B CA 1
ATOM 1363 C C . ASP B 1 51 ? -26.726 -35.072 5.500 1.00 39.63 72 ASP B C 1
ATOM 1364 O O . ASP B 1 51 ? -27.052 -34.386 6.470 1.00 42.52 72 ASP B O 1
ATOM 1369 N N . ALA B 1 52 ? -25.520 -35.619 5.367 1.00 34.99 73 ALA B N 1
ATOM 1370 C CA . ALA B 1 52 ? -24.478 -35.526 6.413 1.00 36.94 73 ALA B CA 1
ATOM 1371 C C . ALA B 1 52 ? -24.113 -34.051 6.610 1.00 36.40 73 ALA B C 1
ATOM 1372 O O . ALA B 1 52 ? -24.100 -33.596 7.758 1.00 35.97 73 ALA B O 1
ATOM 1374 N N . GLN B 1 53 ? -23.852 -33.336 5.516 1.00 35.70 74 GLN B N 1
ATOM 1375 C CA . GLN B 1 53 ? -23.528 -31.891 5.553 1.00 37.29 74 GLN B CA 1
ATOM 1376 C C . GLN B 1 53 ? -24.736 -31.131 6.103 1.00 35.97 74 GLN B C 1
ATOM 1377 O O . GLN B 1 53 ? -24.521 -30.177 6.870 1.00 33.98 74 GLN B O 1
ATOM 1383 N N . LYS B 1 54 ? -25.956 -31.562 5.777 1.00 36.26 75 LYS B N 1
ATOM 1384 C CA . LYS B 1 54 ? -27.179 -30.917 6.323 1.00 38.11 75 LYS B CA 1
ATOM 1385 C C . LYS B 1 54 ? -27.237 -31.158 7.828 1.00 36.84 75 LYS B C 1
ATOM 1386 O O . LYS B 1 54 ? -27.653 -30.261 8.550 1.00 37.17 75 LYS B O 1
ATOM 1392 N N . GLN B 1 55 ? -26.843 -32.340 8.286 1.00 39.34 76 GLN B N 1
ATOM 1393 C CA . GLN B 1 55 ? -26.867 -32.636 9.735 1.00 40.74 76 GLN B CA 1
ATOM 1394 C C . GLN B 1 55 ? -25.829 -31.745 10.422 1.00 37.24 76 GLN B C 1
ATOM 1395 O O . GLN B 1 55 ? -26.135 -31.229 11.507 1.00 35.23 76 GLN B O 1
ATOM 1401 N N . ALA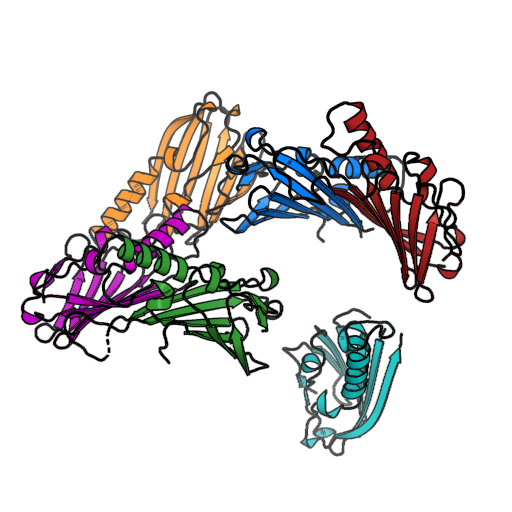 B 1 56 ? -24.668 -31.550 9.799 1.00 33.18 77 ALA B N 1
ATOM 1402 C CA . ALA B 1 56 ? -23.603 -30.675 10.337 1.00 34.55 77 ALA B CA 1
ATOM 1403 C C . ALA B 1 56 ? -24.156 -29.250 10.478 1.00 32.99 77 ALA B C 1
ATOM 1404 O O . ALA B 1 56 ? -24.049 -28.675 11.562 1.00 31.84 77 ALA B O 1
ATOM 1406 N N . LEU B 1 57 ? -24.768 -28.720 9.422 1.00 34.30 78 LEU B N 1
ATOM 1407 C CA . LEU B 1 57 ? -25.350 -27.354 9.433 1.00 34.14 78 LEU B CA 1
ATOM 1408 C C . LEU B 1 57 ? -26.347 -27.253 10.581 1.00 33.98 78 LEU B C 1
ATOM 1409 O O . LEU B 1 57 ? -26.348 -26.220 11.254 1.00 36.88 78 LEU B O 1
ATOM 1414 N N . GLU B 1 58 ? -27.149 -28.295 10.792 1.00 34.06 79 GLU B N 1
ATOM 1415 C CA . GLU B 1 58 ? -28.206 -28.302 11.832 1.00 35.23 79 GLU B CA 1
ATOM 1416 C C . GLU B 1 58 ? -27.549 -28.241 13.206 1.00 32.88 79 GLU B C 1
ATOM 1417 O O . GLU B 1 58 ? -28.062 -27.566 14.072 1.00 31.51 79 GLU B O 1
ATOM 1423 N N . LYS B 1 59 ? -26.466 -28.978 13.396 1.00 36.75 80 LYS B N 1
ATOM 1424 C CA . LYS B 1 59 ? -25.789 -29.074 14.707 1.00 36.86 80 LYS B CA 1
ATOM 1425 C C . LYS B 1 59 ? -25.182 -27.699 15.015 1.00 32.33 80 LYS B C 1
ATOM 1426 O O . LYS B 1 59 ? -25.378 -27.207 16.124 1.00 31.68 80 LYS B O 1
ATOM 1432 N N . ALA B 1 60 ? -24.476 -27.112 14.057 1.00 27.82 81 ALA B N 1
ATOM 1433 C CA . ALA B 1 60 ? -23.844 -25.785 14.204 1.00 29.56 81 ALA B CA 1
ATOM 1434 C C . ALA B 1 60 ? -24.928 -24.767 14.573 1.00 30.50 81 ALA B C 1
ATOM 1435 O O . ALA B 1 60 ? -24.790 -24.111 15.619 1.00 30.86 81 ALA B O 1
ATOM 1437 N N . LEU B 1 61 ? -25.988 -24.675 13.767 1.00 31.66 82 LEU B N 1
ATOM 1438 C CA . LEU B 1 61 ? -27.092 -23.710 13.994 1.00 31.90 82 LEU B CA 1
ATOM 1439 C C . LEU B 1 61 ? -27.641 -23.948 15.390 1.00 32.26 82 LEU B C 1
ATOM 1440 O O . LEU B 1 61 ? -27.863 -22.964 16.108 1.00 33.53 82 LEU B O 1
ATOM 1445 N N . GLU B 1 62 ? -27.805 -25.211 15.773 1.00 32.75 83 GLU B N 1
ATOM 1446 C CA . GLU B 1 62 ? -28.396 -25.561 17.085 1.00 33.52 83 GLU B CA 1
ATOM 1447 C C . GLU B 1 62 ? -27.464 -25.023 18.175 1.00 33.06 83 GLU B C 1
ATOM 1448 O O . GLU B 1 62 ? -27.938 -24.340 19.094 1.00 35.01 83 GLU B O 1
ATOM 1454 N N . THR B 1 63 ? -26.172 -25.310 18.082 1.00 30.78 84 THR B N 1
ATOM 1455 C CA . THR B 1 63 ? -25.191 -24.831 19.085 1.00 30.06 84 THR B CA 1
ATOM 1456 C C . THR B 1 63 ? -25.182 -23.298 19.132 1.00 29.68 84 THR B C 1
ATOM 1457 O O . THR B 1 63 ? -25.137 -22.736 20.231 1.00 29.72 84 THR B O 1
ATOM 1461 N N . LEU B 1 64 ? -25.258 -22.646 17.976 1.00 28.64 85 LEU B N 1
ATOM 1462 C CA . LEU B 1 64 ? -25.044 -21.186 17.881 1.00 28.62 85 LEU B CA 1
ATOM 1463 C C . LEU B 1 64 ? -26.175 -20.403 18.560 1.00 31.33 85 LEU B C 1
ATOM 1464 O O . LEU B 1 64 ? -25.961 -19.197 18.784 1.00 33.10 85 LEU B O 1
ATOM 1469 N N . HIS B 1 65 ? -27.323 -21.013 18.877 1.00 30.73 86 HIS B N 1
ATOM 1470 C CA . HIS B 1 65 ? -28.398 -20.278 19.591 1.00 32.86 86 HIS B CA 1
ATOM 1471 C C . HIS B 1 65 ? -28.333 -20.558 21.096 1.00 31.49 86 HIS B C 1
ATOM 1472 O O . HIS B 1 65 ? -29.288 -20.173 21.814 1.00 31.30 86 HIS B O 1
ATOM 1479 N N . HIS B 1 66 ? -27.234 -21.130 21.579 1.00 28.76 87 HIS B N 1
ATOM 1480 C CA . HIS B 1 66 ? -27.015 -21.320 23.035 1.00 28.39 87 HIS B CA 1
ATOM 1481 C C . HIS B 1 66 ? -25.763 -20.578 23.466 1.00 26.54 87 HIS B C 1
ATOM 1482 O O . HIS B 1 66 ? -24.751 -21.209 23.743 1.00 25.59 87 HIS B O 1
ATOM 1489 N N . PRO B 1 67 ? -25.780 -19.227 23.526 1.00 26.77 88 PRO B N 1
ATOM 1490 C CA . PRO B 1 67 ? -24.594 -18.466 23.938 1.00 27.12 88 PRO B CA 1
ATOM 1491 C C . PRO B 1 67 ? -24.158 -18.798 25.378 1.00 28.71 88 PRO B C 1
ATOM 1492 O O . PRO B 1 67 ? -22.996 -18.603 25.711 1.00 29.13 88 PRO B O 1
ATOM 1496 N N . GLU B 1 68 ? -25.079 -19.338 26.176 1.00 30.03 89 GLU B N 1
ATOM 1497 C CA . GLU B 1 68 ? -24.796 -19.751 27.568 1.00 31.87 89 GLU B CA 1
ATOM 1498 C C . GLU B 1 68 ? -23.843 -20.944 27.555 1.00 32.89 89 GLU B C 1
ATOM 1499 O O . GLU B 1 68 ? -23.166 -21.144 28.564 1.00 35.14 89 GLU B O 1
ATOM 1505 N N . LYS B 1 69 ? -23.809 -21.723 26.477 1.00 33.78 90 LYS B N 1
ATOM 1506 C CA . LYS B 1 69 ? -22.844 -22.849 26.344 1.00 34.93 90 LYS B CA 1
ATOM 1507 C C . LYS B 1 69 ? -21.526 -22.333 25.763 1.00 30.61 90 LYS B C 1
ATOM 1508 O O . LYS B 1 69 ? -20.493 -22.956 26.017 1.00 26.80 90 LYS B O 1
ATOM 1514 N N . LEU B 1 70 ? -21.573 -21.258 24.977 1.00 29.93 91 LEU B N 1
ATOM 1515 C CA . LEU B 1 70 ? -20.381 -20.725 24.276 1.00 28.72 91 LEU B CA 1
ATOM 1516 C C . LEU B 1 70 ? -19.638 -19.747 25.182 1.00 26.89 91 LEU B C 1
ATOM 1517 O O . LEU B 1 70 ? -18.454 -19.508 24.938 1.00 25.81 91 LEU B O 1
ATOM 1522 N N . PHE B 1 71 ? -20.318 -19.167 26.159 1.00 27.57 92 PHE B N 1
ATOM 1523 C CA . PHE B 1 71 ? -19.748 -18.088 27.004 1.00 28.93 92 PHE B CA 1
ATOM 1524 C C . PHE B 1 71 ? -20.183 -18.327 28.443 1.00 29.47 92 PHE B C 1
ATOM 1525 O O . PHE B 1 71 ? -21.357 -18.176 28.746 1.00 33.16 92 PHE B O 1
ATOM 1533 N N . ALA B 1 72 ? -19.243 -18.708 29.297 1.00 31.74 93 ALA B N 1
ATOM 1534 C CA . ALA B 1 72 ? -19.476 -18.907 30.740 1.00 31.03 93 ALA B CA 1
ATOM 1535 C C . ALA B 1 72 ? -19.598 -17.521 31.377 1.00 33.33 93 ALA B C 1
ATOM 1536 O O . ALA B 1 72 ? -18.565 -16.833 31.521 1.00 36.59 93 ALA B O 1
ATOM 1538 N N . LEU B 1 73 ? -20.818 -17.093 31.692 1.00 34.00 94 LEU B N 1
ATOM 1539 C CA . LEU B 1 73 ? -21.054 -15.859 32.477 1.00 36.22 94 LEU B CA 1
ATOM 1540 C C . LEU B 1 73 ? -21.397 -16.269 33.903 1.00 38.38 94 LEU B C 1
ATOM 1541 O O . LEU B 1 73 ? -22.421 -16.931 34.090 1.00 42.08 94 LEU B O 1
ATOM 1546 N N . SER B 1 74 ? -20.581 -15.854 34.864 1.00 42.51 95 SER B N 1
ATOM 1547 C CA . SER B 1 74 ? -20.819 -16.038 36.319 1.00 43.04 95 SER B CA 1
ATOM 1548 C C . SER B 1 74 ? -22.301 -15.831 36.651 1.00 42.57 95 SER B C 1
ATOM 1549 O O . SER B 1 74 ? -22.834 -14.753 36.332 1.00 45.10 95 SER B O 1
ATOM 1552 N N . ASP B 1 75 ? -22.934 -16.818 37.290 1.00 41.83 96 ASP B N 1
ATOM 1553 C CA . ASP B 1 75 ? -24.331 -16.721 37.797 1.00 42.15 96 ASP B CA 1
ATOM 1554 C C . ASP B 1 75 ? -24.479 -15.472 38.674 1.00 42.10 96 ASP B C 1
ATOM 1555 O O . ASP B 1 75 ? -25.538 -14.837 38.619 1.00 39.85 96 ASP B O 1
ATOM 1560 N N . LYS B 1 76 ? -23.451 -15.124 39.445 1.00 42.06 97 LYS B N 1
ATOM 1561 C CA . LYS B 1 76 ? -23.474 -13.931 40.333 1.00 43.69 97 LYS B CA 1
ATOM 1562 C C . LYS B 1 76 ? -23.887 -12.692 39.531 1.00 40.98 97 LYS B C 1
ATOM 1563 O O . LYS B 1 76 ? -24.566 -11.806 40.108 1.00 41.17 97 LYS B O 1
ATOM 1569 N N . ALA B 1 77 ? -23.487 -12.609 38.265 1.00 35.12 98 ALA B N 1
ATOM 1570 C CA . ALA B 1 77 ? -23.756 -11.426 37.427 1.00 34.68 98 ALA B CA 1
ATOM 1571 C C . ALA B 1 77 ? -25.246 -11.368 37.071 1.00 33.95 98 ALA B C 1
ATOM 1572 O O . ALA B 1 77 ? -25.696 -10.299 36.679 1.00 35.21 98 ALA B O 1
ATOM 1574 N N . GLN B 1 78 ? -25.976 -12.475 37.183 1.00 35.67 99 GLN B N 1
ATOM 1575 C CA . GLN B 1 78 ? -27.443 -12.526 36.928 1.00 40.71 99 GLN B CA 1
ATOM 1576 C C . GLN B 1 78 ? -27.747 -12.065 35.499 1.00 40.19 99 GLN B C 1
ATOM 1577 O O . GLN B 1 78 ? -28.456 -11.061 35.325 1.00 36.99 99 GLN B O 1
ATOM 1583 N N . CYS B 1 79 ? -27.211 -12.775 34.516 1.00 41.79 100 CYS B N 1
ATOM 1584 C CA . CYS B 1 79 ? -27.291 -12.392 33.091 1.00 41.13 100 CYS B CA 1
ATOM 1585 C C . CYS B 1 79 ? -28.473 -13.112 32.453 1.00 40.92 100 CYS B C 1
ATOM 1586 O O . CYS B 1 79 ? -28.581 -14.317 32.620 1.00 41.57 100 CYS B O 1
ATOM 1589 N N . GLU B 1 80 ? -29.319 -12.376 31.742 1.00 42.87 101 GLU B N 1
ATOM 1590 C CA . GLU B 1 80 ? -30.498 -12.938 31.048 1.00 43.77 101 GLU B CA 1
ATOM 1591 C C . GLU B 1 80 ? -30.280 -12.832 29.545 1.00 41.13 101 GLU B C 1
ATOM 1592 O O . GLU B 1 80 ? -30.032 -11.719 29.061 1.00 38.81 101 GLU B O 1
ATOM 1598 N N . LYS B 1 81 ? -30.375 -13.960 28.845 1.00 41.08 102 LYS B N 1
ATOM 1599 C CA . LYS B 1 81 ? -30.453 -14.001 27.367 1.00 41.17 102 LYS B CA 1
ATOM 1600 C C . LYS B 1 81 ? -31.648 -13.140 26.937 1.00 41.43 102 LYS B C 1
ATOM 1601 O O . LYS B 1 81 ? -32.770 -13.376 27.405 1.00 42.04 102 LYS B O 1
ATOM 1607 N N . ARG B 1 82 ? -31.406 -12.122 26.123 1.00 42.26 103 ARG B N 1
ATOM 1608 C CA . ARG B 1 82 ? -32.473 -11.213 25.642 1.00 40.86 103 ARG B CA 1
ATOM 1609 C C . ARG B 1 82 ? -32.503 -11.171 24.119 1.00 38.71 103 ARG B C 1
ATOM 1610 O O . ARG B 1 82 ? -33.549 -10.845 23.580 1.00 45.25 103 ARG B O 1
ATOM 1618 N N . GLU B 1 83 ? -31.404 -11.441 23.437 1.00 37.08 104 GLU B N 1
ATOM 1619 C CA . GLU B 1 83 ? -31.429 -11.408 21.959 1.00 38.82 104 GLU B CA 1
ATOM 1620 C C . GLU B 1 83 ? -30.473 -12.468 21.423 1.00 34.90 104 GLU B C 1
ATOM 1621 O O . GLU B 1 83 ? -29.312 -12.510 21.857 1.00 37.33 104 GLU B O 1
ATOM 1627 N N . VAL B 1 84 ? -30.973 -13.298 20.521 1.00 29.72 105 VAL B N 1
ATOM 1628 C CA . VAL B 1 84 ? -30.130 -14.256 19.767 1.00 28.79 105 VAL B CA 1
ATOM 1629 C C . VAL B 1 84 ? -30.369 -13.981 18.296 1.00 27.31 105 VAL B C 1
ATOM 1630 O O . VAL B 1 84 ? -31.515 -14.032 17.868 1.00 28.13 105 VAL B O 1
ATOM 1634 N N . LEU B 1 85 ? -29.314 -13.639 17.583 1.00 26.06 106 LEU B N 1
ATOM 1635 C CA . LEU B 1 85 ? -29.374 -13.447 16.123 1.00 27.94 106 LEU B CA 1
ATOM 1636 C C . LEU B 1 85 ? -28.314 -14.364 15.538 1.00 27.83 106 LEU B C 1
ATOM 1637 O O . LEU B 1 85 ? -27.165 -14.302 15.986 1.00 31.02 106 LEU B O 1
ATOM 1642 N N . ILE B 1 86 ? -28.716 -15.241 14.638 1.00 30.20 107 ILE B N 1
ATOM 1643 C CA . ILE B 1 86 ? -27.768 -16.039 13.824 1.00 32.09 107 ILE B CA 1
ATOM 1644 C C . ILE B 1 86 ? -27.960 -15.602 12.381 1.00 32.82 107 ILE B C 1
ATOM 1645 O O . ILE B 1 86 ? -29.103 -15.431 11.974 1.00 36.42 107 ILE B O 1
ATOM 1650 N N . LYS B 1 87 ? -26.875 -15.396 11.661 1.00 35.01 108 LYS B N 1
ATOM 1651 C CA . LYS B 1 87 ? -26.943 -15.176 10.207 1.00 39.15 108 LYS B CA 1
ATOM 1652 C C . LYS B 1 87 ? -25.959 -16.126 9.536 1.00 39.37 108 LYS B C 1
ATOM 1653 O O . LYS B 1 87 ? -24.812 -16.195 9.979 1.00 40.53 108 LYS B O 1
ATOM 1659 N N . HIS B 1 88 ? -26.411 -16.835 8.509 1.00 40.45 109 HIS B N 1
ATOM 1660 C CA . HIS B 1 88 ? -25.534 -17.651 7.642 1.00 42.39 109 HIS B CA 1
ATOM 1661 C C . HIS B 1 88 ? -25.524 -17.012 6.257 1.00 44.74 109 HIS B C 1
ATOM 1662 O O . HIS B 1 88 ? -26.570 -17.014 5.614 1.00 44.54 109 HIS B O 1
ATOM 1669 N N . THR B 1 89 ? -24.389 -16.459 5.840 1.00 45.82 110 THR B N 1
ATOM 1670 C CA . THR B 1 89 ? -24.153 -16.031 4.444 1.00 45.62 110 THR B CA 1
ATOM 1671 C C . THR B 1 89 ? -23.447 -17.170 3.718 1.00 48.57 110 THR B C 1
ATOM 1672 O O . THR B 1 89 ? -22.267 -17.380 4.009 1.00 53.06 110 THR B O 1
ATOM 1676 N N . LEU B 1 90 ? -24.131 -17.853 2.805 1.00 48.93 111 LEU B N 1
ATOM 1677 C CA . LEU B 1 90 ? -23.545 -18.942 1.976 1.00 47.83 111 LEU B CA 1
ATOM 1678 C C . LEU B 1 90 ? -22.430 -18.364 1.093 1.00 44.09 111 LEU B C 1
ATOM 1679 O O . LEU B 1 90 ? -22.639 -17.233 0.590 1.00 43.26 111 LEU B O 1
ATOM 1684 N N . GLY B 1 102 ? -16.390 -16.038 0.226 1.00 77.72 123 GLY B N 1
ATOM 1685 C CA . GLY B 1 102 ? -17.592 -15.876 1.068 1.00 75.21 123 GLY B CA 1
ATOM 1686 C C . GLY B 1 102 ? -18.016 -17.189 1.721 1.00 69.31 123 GLY B C 1
ATOM 1687 O O . GLY B 1 102 ? -17.762 -18.272 1.196 1.00 77.99 123 GLY B O 1
ATOM 1688 N N . GLY B 1 103 ? -18.675 -17.075 2.873 1.00 60.16 185 GLY B N 1
ATOM 1689 C CA . GLY B 1 103 ? -19.220 -18.236 3.558 1.00 52.76 185 GLY B CA 1
ATOM 1690 C C . GLY B 1 103 ? -19.017 -18.126 5.055 1.00 44.73 185 GLY B C 1
ATOM 1691 O O . GLY B 1 103 ? -18.031 -18.641 5.572 1.00 37.77 185 GLY B O 1
ATOM 1692 N N . SER B 1 104 ? -19.913 -17.440 5.745 1.00 41.96 186 SER B N 1
ATOM 1693 C CA . SER B 1 104 ? -19.631 -16.959 7.113 1.00 41.47 186 SER B CA 1
ATOM 1694 C C . SER B 1 104 ? -20.878 -17.055 7.987 1.00 37.97 186 SER B C 1
ATOM 1695 O O . SER B 1 104 ? -22.005 -16.905 7.483 1.00 37.67 186 SER B O 1
ATOM 1698 N N . PHE B 1 105 ? -20.646 -17.296 9.267 1.00 33.56 187 PHE B N 1
ATOM 1699 C CA . PHE B 1 105 ? -21.680 -17.264 10.315 1.00 32.82 187 PHE B CA 1
ATOM 1700 C C . PHE B 1 105 ? -21.440 -16.035 11.165 1.00 31.98 187 PHE B C 1
ATOM 1701 O O . PHE B 1 105 ? -20.282 -15.755 11.539 1.00 30.76 187 PHE B O 1
ATOM 1709 N N . THR B 1 106 ? -22.520 -15.332 11.460 1.00 31.69 188 THR B N 1
ATOM 1710 C CA . THR B 1 106 ? -22.487 -14.178 12.373 1.00 31.43 188 THR B CA 1
ATOM 1711 C C . THR B 1 106 ? -23.511 -14.420 13.461 1.00 31.25 188 THR B C 1
ATOM 1712 O O . THR B 1 106 ? -24.645 -14.721 13.132 1.00 34.04 188 THR B O 1
ATOM 1716 N N . ALA B 1 107 ? -23.093 -14.328 14.712 1.00 31.22 189 ALA B N 1
ATOM 1717 C CA . ALA B 1 107 ? -23.985 -14.495 15.874 1.00 31.50 189 ALA B CA 1
ATOM 1718 C C . ALA B 1 107 ? -23.895 -13.217 16.707 1.00 33.46 189 ALA B C 1
ATOM 1719 O O . ALA B 1 107 ? -22.764 -12.778 17.021 1.00 33.89 189 ALA B O 1
ATOM 1721 N N . GLN B 1 108 ? -25.042 -12.612 17.013 1.00 30.32 190 GLN B N 1
ATOM 1722 C CA . GLN B 1 108 ? -25.098 -11.532 18.016 1.00 29.30 190 GLN B CA 1
ATOM 1723 C C . GLN B 1 108 ? -25.872 -12.038 19.214 1.00 25.60 190 GLN B C 1
ATOM 1724 O O . GLN B 1 108 ? -26.944 -12.562 19.039 1.00 25.03 190 GLN B O 1
ATOM 1730 N N . TYR B 1 109 ? -25.334 -11.843 20.397 1.00 25.36 191 TYR B N 1
ATOM 1731 C CA . TYR B 1 109 ? -26.011 -12.203 21.657 1.00 27.20 191 TYR B CA 1
ATOM 1732 C C . TYR B 1 109 ? -26.052 -10.966 22.535 1.00 27.23 191 TYR B C 1
ATOM 1733 O O . TYR B 1 109 ? -25.007 -10.315 22.762 1.00 24.78 191 TYR B O 1
ATOM 1742 N N . GLN B 1 110 ? -27.243 -10.679 23.028 1.00 30.69 192 GLN B N 1
ATOM 1743 C CA . GLN B 1 110 ? -27.480 -9.549 23.934 1.00 34.26 192 GLN B CA 1
ATOM 1744 C C . GLN B 1 110 ? -27.957 -10.139 25.247 1.00 33.33 192 GLN B C 1
ATOM 1745 O O . GLN B 1 110 ? -28.986 -10.809 25.251 1.00 33.22 192 GLN B O 1
ATOM 1751 N N . PHE B 1 111 ? -27.193 -9.931 26.307 1.00 33.24 193 PHE B N 1
ATOM 1752 C CA . PHE B 1 111 ? -27.609 -10.305 27.675 1.00 32.78 193 PHE B CA 1
ATOM 1753 C C . PHE B 1 111 ? -27.962 -9.049 28.445 1.00 35.49 193 PHE B C 1
ATOM 1754 O O . PHE B 1 111 ? -27.537 -7.928 28.093 1.00 39.46 193 PHE B O 1
ATOM 1762 N N . HIS B 1 112 ? -28.753 -9.245 29.485 1.00 36.13 194 HIS B N 1
ATOM 1763 C CA . HIS B 1 112 ? -29.101 -8.183 30.449 1.00 35.64 194 HIS B CA 1
ATOM 1764 C C . HIS B 1 112 ? -28.737 -8.718 31.818 1.00 36.69 194 HIS B C 1
ATOM 1765 O O . HIS B 1 112 ? -29.347 -9.699 32.236 1.00 39.99 194 HIS B O 1
ATOM 1772 N N . CYS B 1 113 ? -27.709 -8.150 32.429 1.00 38.82 195 CYS B N 1
ATOM 1773 C CA . CYS B 1 113 ? -27.137 -8.647 33.700 1.00 40.47 195 CYS B CA 1
ATOM 1774 C C . CYS B 1 113 ? -27.498 -7.646 34.797 1.00 45.51 195 CYS B C 1
ATOM 1775 O O . CYS B 1 113 ? -26.999 -6.490 34.743 1.00 51.05 195 CYS B O 1
ATOM 1778 N N . GLU B 1 114 ? -28.331 -8.053 35.754 1.00 47.46 196 GLU B N 1
ATOM 1779 C CA . GLU B 1 114 ? -28.783 -7.135 36.834 1.00 49.76 196 GLU B CA 1
ATOM 1780 C C . GLU B 1 114 ? -27.636 -6.851 37.807 1.00 49.22 196 GLU B C 1
ATOM 1781 O O . GLU B 1 114 ? -27.702 -5.809 38.478 1.00 53.75 196 GLU B O 1
ATOM 1787 N N . ALA B 1 115 ? -26.636 -7.730 37.885 1.00 44.72 197 ALA B N 1
ATOM 1788 C CA . ALA B 1 115 ? -25.427 -7.518 38.706 1.00 40.39 197 ALA B CA 1
ATOM 1789 C C . ALA B 1 115 ? -24.194 -7.510 37.795 1.00 38.34 197 ALA B C 1
ATOM 1790 O O . ALA B 1 115 ? -23.231 -8.248 38.058 1.00 36.75 197 ALA B O 1
ATOM 1792 N N . VAL B 1 116 ? -24.220 -6.677 36.759 1.00 35.86 198 VAL B N 1
ATOM 1793 C CA . VAL B 1 116 ? -23.174 -6.669 35.695 1.00 37.11 198 VAL B CA 1
ATOM 1794 C C . VAL B 1 116 ? -21.784 -6.453 36.320 1.00 36.51 198 VAL B C 1
ATOM 1795 O O . VAL B 1 116 ? -20.789 -6.814 35.666 1.00 35.33 198 VAL B O 1
ATOM 1799 N N . ASP B 1 117 ? -21.700 -5.890 37.524 1.00 36.71 199 ASP B N 1
ATOM 1800 C CA . ASP B 1 117 ? -20.391 -5.641 38.193 1.00 41.32 199 ASP B CA 1
ATOM 1801 C C . ASP B 1 117 ? -19.874 -6.904 38.889 1.00 41.32 199 ASP B C 1
ATOM 1802 O O . ASP B 1 117 ? -18.732 -6.887 39.334 1.00 44.94 199 ASP B O 1
ATOM 1807 N N . GLN B 1 118 ? -20.673 -7.962 38.974 1.00 42.74 200 GLN B N 1
ATOM 1808 C CA . GLN B 1 118 ? -20.181 -9.307 39.364 1.00 40.51 200 GLN B CA 1
ATOM 1809 C C . GLN B 1 118 ? -19.603 -10.000 38.126 1.00 39.89 200 GLN B C 1
ATOM 1810 O O . GLN B 1 118 ? -18.957 -11.048 38.280 1.00 39.02 200 GLN B O 1
ATOM 1816 N N . LEU B 1 119 ? -19.832 -9.444 36.937 1.00 38.43 201 LEU B N 1
ATOM 1817 C CA . LEU B 1 119 ? -19.258 -9.998 35.693 1.00 36.42 201 LEU B CA 1
ATOM 1818 C C . LEU B 1 119 ? -17.851 -9.425 35.541 1.00 37.99 201 LEU B C 1
ATOM 1819 O O . LEU B 1 119 ? -17.714 -8.326 34.983 1.00 39.50 201 LEU B O 1
ATOM 1824 N N . LYS B 1 120 ? -16.848 -10.147 36.036 1.00 37.17 202 LYS B N 1
ATOM 1825 C CA . LYS B 1 120 ? -15.443 -9.687 35.989 1.00 35.75 202 LYS B CA 1
ATOM 1826 C C . LYS B 1 120 ? -14.760 -10.227 34.744 1.00 33.35 202 LYS B C 1
ATOM 1827 O O . LYS B 1 120 ? -13.818 -9.591 34.280 1.00 35.13 202 LYS B O 1
ATOM 1833 N N . GLN B 1 121 ? -15.213 -11.367 34.236 1.00 33.35 203 GLN B N 1
ATOM 1834 C CA . GLN B 1 121 ? -14.556 -12.040 33.098 1.00 30.38 203 GLN B CA 1
ATOM 1835 C C . GLN B 1 121 ? -15.545 -12.997 32.451 1.00 29.12 203 GLN B C 1
ATOM 1836 O O . GLN B 1 121 ? -16.654 -13.176 32.971 1.00 28.30 203 GLN B O 1
ATOM 1842 N N . ILE B 1 122 ? -15.123 -13.557 31.331 1.00 27.59 204 ILE B N 1
ATOM 1843 C CA . ILE B 1 122 ? -15.914 -14.495 30.509 1.00 26.71 204 ILE B CA 1
ATOM 1844 C C . ILE B 1 122 ? -14.944 -15.604 30.124 1.00 26.63 204 ILE B C 1
ATOM 1845 O O . ILE B 1 122 ? -13.840 -15.311 29.649 1.00 26.96 204 ILE B O 1
ATOM 1850 N N . ASP B 1 123 ? -15.319 -16.840 30.400 1.00 29.14 205 ASP B N 1
ATOM 1851 C CA . ASP B 1 123 ? -14.583 -18.003 29.870 1.00 31.54 205 ASP B CA 1
ATOM 1852 C C . ASP B 1 123 ? -15.385 -18.501 28.671 1.00 31.96 205 ASP B C 1
ATOM 1853 O O . ASP B 1 123 ? -16.543 -18.926 28.856 1.00 33.16 205 ASP B O 1
ATOM 1858 N N . THR B 1 124 ? -14.803 -18.407 27.482 1.00 29.88 206 THR B N 1
ATOM 1859 C CA . THR B 1 124 ? -15.469 -18.854 26.243 1.00 29.66 206 THR B CA 1
ATOM 1860 C C . THR B 1 124 ? -15.237 -20.353 26.092 1.00 27.11 206 THR B C 1
ATOM 1861 O O . THR B 1 124 ? -14.100 -20.789 26.288 1.00 24.60 206 THR B O 1
ATOM 1865 N N . GLN B 1 125 ? -16.272 -21.084 25.707 1.00 27.85 207 GLN B N 1
ATOM 1866 C CA . GLN B 1 125 ? -16.134 -22.504 25.315 1.00 32.55 207 GLN B CA 1
ATOM 1867 C C . GLN B 1 125 ? -16.258 -22.624 23.798 1.00 30.03 207 GLN B C 1
ATOM 1868 O O . GLN B 1 125 ? -16.578 -23.732 23.326 1.00 30.24 207 GLN B O 1
ATOM 1874 N N . TRP B 1 126 ? -15.993 -21.551 23.058 1.00 27.07 208 TRP B N 1
ATOM 1875 C CA . TRP B 1 126 ? -16.060 -21.599 21.577 1.00 26.83 208 TRP B CA 1
ATOM 1876 C C . TRP B 1 126 ? -15.288 -22.825 21.072 1.00 26.92 208 TRP B C 1
ATOM 1877 O O . TRP B 1 126 ? -15.850 -23.629 20.310 1.00 25.14 208 TRP B O 1
ATOM 1888 N N . PHE B 1 127 ? -14.027 -22.942 21.481 1.00 27.18 209 PHE B N 1
ATOM 1889 C CA . PHE B 1 127 ? -13.070 -23.919 20.913 1.00 28.86 209 PHE B CA 1
ATOM 1890 C C . PHE B 1 127 ? -13.529 -25.349 21.218 1.00 29.18 209 PHE B C 1
ATOM 1891 O O . PHE B 1 127 ? -13.134 -26.263 20.498 1.00 30.02 209 PHE B O 1
ATOM 1899 N N . GLN B 1 128 ? -14.342 -25.546 22.249 1.00 30.55 210 GLN B N 1
ATOM 1900 C CA . GLN B 1 128 ? -14.857 -26.897 22.583 1.00 35.74 210 GLN B CA 1
ATOM 1901 C C . GLN B 1 128 ? -15.915 -27.317 21.561 1.00 34.02 210 GLN B C 1
ATOM 1902 O O . GLN B 1 128 ? -15.906 -28.482 21.153 1.00 35.43 210 GLN B O 1
ATOM 1908 N N . TYR B 1 129 ? -16.776 -26.394 21.151 1.00 31.16 211 TYR B N 1
ATOM 1909 C CA . TYR B 1 129 ? -17.869 -26.681 20.203 1.00 30.92 211 TYR B CA 1
ATOM 1910 C C . TYR B 1 129 ? -17.351 -26.620 18.777 1.00 31.33 211 TYR B C 1
ATOM 1911 O O . TYR B 1 129 ? -17.955 -27.257 17.905 1.00 34.08 211 TYR B O 1
ATOM 1920 N N . PHE B 1 130 ? -16.271 -25.877 18.556 1.00 31.14 212 PHE B N 1
ATOM 1921 C CA . PHE B 1 130 ? -15.750 -25.589 17.199 1.00 28.74 212 PHE B CA 1
ATOM 1922 C C . PHE B 1 130 ? -14.241 -25.698 17.210 1.00 27.72 212 PHE B C 1
ATOM 1923 O O . PHE B 1 130 ? -13.560 -24.707 16.983 1.00 26.29 212 PHE B O 1
ATOM 1931 N N . PRO B 1 131 ? -13.713 -26.922 17.443 1.00 27.95 213 PRO B N 1
ATOM 1932 C CA . PRO B 1 131 ? -12.285 -27.127 17.681 1.00 26.70 213 PRO B CA 1
ATOM 1933 C C . PRO B 1 131 ? -11.384 -26.881 16.473 1.00 24.64 213 PRO B C 1
ATOM 1934 O O . PRO B 1 131 ? -10.195 -26.796 16.675 1.00 25.60 213 PRO B O 1
ATOM 1938 N N . SER B 1 132 ? -11.937 -26.707 15.280 1.00 25.02 214 SER B N 1
ATOM 1939 C CA . SER B 1 132 ? -11.123 -26.334 14.093 1.00 28.39 214 SER B CA 1
ATOM 1940 C C . SER B 1 132 ? -10.723 -24.855 14.185 1.00 26.61 214 SER B C 1
ATOM 1941 O O . SER B 1 132 ? -9.842 -24.437 13.439 1.00 31.25 214 SER B O 1
ATOM 1944 N N . THR B 1 133 ? -11.386 -24.076 15.027 1.00 25.65 215 THR B N 1
ATOM 1945 C CA . THR B 1 133 ? -10.967 -22.691 15.347 1.00 25.78 215 THR B CA 1
ATOM 1946 C C . THR B 1 133 ? -9.673 -22.774 16.148 1.00 25.33 215 THR B C 1
ATOM 1947 O O . THR B 1 133 ? -9.625 -23.562 17.083 1.00 23.41 215 THR B O 1
ATOM 1951 N N . GLU B 1 134 ? -8.687 -21.957 15.810 1.00 27.96 216 GLU B N 1
ATOM 1952 C CA . GLU B 1 134 ? -7.401 -21.921 16.544 1.00 31.66 216 GLU B CA 1
ATOM 1953 C C . GLU B 1 134 ? -7.161 -20.562 17.191 1.00 34.72 216 GLU B C 1
ATOM 1954 O O . GLU B 1 134 ? -6.360 -20.503 18.144 1.00 36.03 216 GLU B O 1
ATOM 1960 N N . LYS B 1 135 ? -7.761 -19.500 16.656 1.00 33.62 217 LYS B N 1
ATOM 1961 C CA . LYS B 1 135 ? -7.530 -18.130 17.159 1.00 32.03 217 LYS B CA 1
ATOM 1962 C C . LYS B 1 135 ? -8.864 -17.400 17.160 1.00 27.99 217 LYS B C 1
ATOM 1963 O O . LYS B 1 135 ? -9.579 -17.454 16.145 1.00 28.18 217 LYS B O 1
ATOM 1969 N N . ILE B 1 136 ? -9.168 -16.720 18.254 1.00 25.34 218 ILE B N 1
ATOM 1970 C CA . ILE B 1 136 ? -10.242 -15.692 18.261 1.00 24.89 218 ILE B CA 1
ATOM 1971 C C . ILE B 1 136 ? -9.587 -14.323 18.459 1.00 24.08 218 ILE B C 1
ATOM 1972 O O . ILE B 1 136 ? -8.897 -14.137 19.462 1.00 22.54 218 ILE B O 1
ATOM 1977 N N . GLN B 1 137 ? -9.836 -13.399 17.545 1.00 24.31 219 GLN B N 1
ATOM 1978 C CA . GLN B 1 137 ? -9.566 -11.959 17.766 1.00 25.65 219 GLN B CA 1
ATOM 1979 C C . GLN B 1 137 ? -10.730 -11.379 18.574 1.00 23.43 219 GLN B C 1
ATOM 1980 O O . GLN B 1 137 ? -11.844 -11.242 18.037 1.00 23.39 219 GLN B O 1
ATOM 1986 N N . ALA B 1 138 ? -10.496 -11.111 19.853 1.00 22.23 220 ALA B N 1
ATOM 1987 C CA . ALA B 1 138 ? -11.512 -10.532 20.758 1.00 23.12 220 ALA B CA 1
ATOM 1988 C C . ALA B 1 138 ? -11.239 -9.038 20.940 1.00 23.11 220 ALA B C 1
ATOM 1989 O O . ALA B 1 138 ? -10.123 -8.665 21.315 1.00 25.42 220 ALA B O 1
ATOM 1991 N N . ASN B 1 139 ? -12.238 -8.220 20.671 1.00 23.63 221 ASN B N 1
ATOM 1992 C CA . ASN B 1 139 ? -12.239 -6.789 21.041 1.00 25.30 221 ASN B CA 1
ATOM 1993 C C . ASN B 1 139 ? -13.253 -6.622 22.152 1.00 23.01 221 ASN B C 1
ATOM 1994 O O . ASN B 1 139 ? -14.366 -7.141 22.010 1.00 21.65 221 ASN B O 1
ATOM 1999 N N . VAL B 1 140 ? -12.852 -5.922 23.204 1.00 22.00 222 VAL B N 1
ATOM 2000 C CA . VAL B 1 140 ? -13.650 -5.765 24.444 1.00 21.83 222 VAL B CA 1
ATOM 2001 C C . VAL B 1 140 ? -13.849 -4.281 24.707 1.00 21.99 222 VAL B C 1
ATOM 2002 O O . VAL B 1 140 ? -12.866 -3.545 24.816 1.00 22.32 222 VAL B O 1
ATOM 2006 N N . LEU B 1 141 ? -15.095 -3.855 24.790 1.00 23.57 223 LEU B N 1
ATOM 2007 C CA . LEU B 1 141 ? -15.425 -2.438 25.066 1.00 24.89 223 LEU B CA 1
ATOM 2008 C C . LEU B 1 141 ? -16.397 -2.401 26.231 1.00 25.44 223 LEU B C 1
ATOM 2009 O O . LEU B 1 141 ? -17.503 -2.951 26.102 1.00 26.48 223 LEU B O 1
ATOM 2014 N N . THR B 1 142 ? -15.972 -1.823 27.343 1.00 26.53 224 THR B N 1
ATOM 2015 C CA . THR B 1 142 ? -16.826 -1.669 28.540 1.00 27.74 224 THR B CA 1
ATOM 2016 C C . THR B 1 142 ? -16.924 -0.185 28.858 1.00 30.44 224 THR B C 1
ATOM 2017 O O . THR B 1 142 ? -16.271 0.611 28.174 1.00 29.30 224 THR B O 1
ATOM 2021 N N . GLU B 1 143 ? -17.719 0.153 29.870 1.00 34.23 225 GLU B N 1
ATOM 2022 C CA . GLU B 1 143 ? -17.862 1.541 30.367 1.00 34.48 225 GLU B CA 1
ATOM 2023 C C . GLU B 1 143 ? -16.480 2.043 30.792 1.00 31.50 225 GLU B C 1
ATOM 2024 O O . GLU B 1 143 ? -16.237 3.246 30.688 1.00 29.61 225 GLU B O 1
ATOM 2030 N N . LYS B 1 144 ? -15.607 1.150 31.240 1.00 30.62 226 LYS B N 1
ATOM 2031 C CA . LYS B 1 144 ? -14.344 1.541 31.909 1.00 33.41 226 LYS B CA 1
ATOM 2032 C C . LYS B 1 144 ? -13.172 1.453 30.933 1.00 34.15 226 LYS B C 1
ATOM 2033 O O . LYS B 1 144 ? -12.279 2.310 31.025 1.00 32.84 226 LYS B O 1
ATOM 2039 N N . GLN B 1 145 ? -13.144 0.442 30.065 1.00 32.98 227 GLN B N 1
ATOM 2040 C CA . GLN B 1 145 ? -11.910 0.133 29.307 1.00 30.38 227 GLN B CA 1
ATOM 2041 C C . GLN B 1 145 ? -12.232 -0.324 27.893 1.00 28.83 227 GLN B C 1
ATOM 2042 O O . GLN B 1 145 ? -13.366 -0.715 27.599 1.00 26.68 227 GLN B O 1
ATOM 2048 N N . GLN B 1 146 ? -11.235 -0.206 27.038 1.00 29.45 228 GLN B N 1
ATOM 2049 C CA . GLN B 1 146 ? -11.253 -0.807 25.698 1.00 31.04 228 GLN B CA 1
ATOM 2050 C C . GLN B 1 146 ? -9.942 -1.563 25.544 1.00 28.95 228 GLN B C 1
ATOM 2051 O O . GLN B 1 146 ? -8.889 -0.971 25.830 1.00 27.73 228 GLN B O 1
ATOM 2057 N N . SER B 1 147 ? -10.034 -2.831 25.163 1.00 25.70 229 SER B N 1
ATOM 2058 C CA . SER B 1 147 ? -8.869 -3.715 24.977 1.00 24.75 229 SER B CA 1
ATOM 2059 C C . SER B 1 147 ? -9.185 -4.760 23.908 1.00 23.97 229 SER B C 1
ATOM 2060 O O . SER B 1 147 ? -10.341 -4.894 23.470 1.00 23.35 229 SER B O 1
ATOM 2063 N N . ALA B 1 148 ? -8.133 -5.395 23.439 1.00 22.07 230 ALA B N 1
ATOM 2064 C CA . ALA B 1 148 ? -8.170 -6.473 22.446 1.00 21.58 230 ALA B CA 1
ATOM 2065 C C . ALA B 1 148 ? -7.262 -7.566 22.990 1.00 21.23 230 ALA B C 1
ATOM 2066 O O . ALA B 1 148 ? -6.339 -7.261 23.805 1.00 18.77 230 ALA B O 1
ATOM 2068 N N . LEU B 1 149 ? -7.553 -8.792 22.597 1.00 21.58 231 LEU B N 1
ATOM 2069 C CA . LEU B 1 149 ? -6.675 -9.929 22.913 1.00 22.56 231 LEU B CA 1
ATOM 2070 C C . LEU B 1 149 ? -6.964 -11.040 21.928 1.00 23.13 231 LEU B C 1
ATOM 2071 O O . LEU B 1 149 ? -8.031 -11.040 21.284 1.00 24.55 231 LEU B O 1
ATOM 2076 N N . GLN B 1 150 ? -5.981 -11.899 21.775 1.00 25.07 232 GLN B N 1
ATOM 2077 C CA . GLN B 1 150 ? -6.087 -13.099 20.932 1.00 27.12 232 GLN B CA 1
ATOM 2078 C C . GLN B 1 150 ? -6.338 -14.277 21.868 1.00 26.01 232 GLN B C 1
ATOM 2079 O O . GLN B 1 150 ? -5.547 -14.480 22.794 1.00 28.57 232 GLN B O 1
ATOM 2085 N N . LEU B 1 151 ? -7.430 -14.994 21.666 1.00 24.91 233 LEU B N 1
ATOM 2086 C CA . LEU B 1 151 ? -7.729 -16.201 22.467 1.00 25.09 233 LEU B CA 1
ATOM 2087 C C . LEU B 1 151 ? -7.251 -17.424 21.700 1.00 24.82 233 LEU B C 1
ATOM 2088 O O . LEU B 1 151 ? -7.098 -17.353 20.472 1.00 24.34 233 LEU B O 1
ATOM 2093 N N . ASN B 1 152 ? -7.042 -18.506 22.428 1.00 25.72 234 ASN B N 1
ATOM 2094 C CA . ASN B 1 152 ? -6.768 -19.818 21.811 1.00 29.02 234 ASN B CA 1
ATOM 2095 C C . ASN B 1 152 ? -7.500 -20.858 22.649 1.00 29.49 234 ASN B C 1
ATOM 2096 O O . ASN B 1 152 ? -8.114 -20.472 23.671 1.00 26.89 234 ASN B O 1
ATOM 2101 N N . ALA B 1 153 ? -7.429 -22.120 22.229 1.00 31.81 235 ALA B N 1
ATOM 2102 C CA . ALA B 1 153 ? -8.159 -23.226 22.882 1.00 32.78 235 ALA B CA 1
ATOM 2103 C C . ALA B 1 153 ? -7.780 -23.266 24.371 1.00 32.14 235 ALA B C 1
ATOM 2104 O O . ALA B 1 153 ? -8.628 -23.661 25.180 1.00 30.03 235 ALA B O 1
ATOM 2106 N N . LYS B 1 154 ? -6.570 -22.841 24.729 1.00 33.21 236 LYS B N 1
ATOM 2107 C CA . LYS B 1 154 ? -6.111 -22.913 26.135 1.00 36.52 236 LYS B CA 1
ATOM 2108 C C . LYS B 1 154 ? -6.333 -21.580 26.854 1.00 35.25 236 LYS B C 1
ATOM 2109 O O . LYS B 1 154 ? -6.681 -21.607 28.041 1.00 39.83 236 LYS B O 1
ATOM 2115 N N . GLN B 1 155 ? -6.102 -20.448 26.200 1.00 31.85 237 GLN B N 1
ATOM 2116 C CA . GLN B 1 155 ? -6.280 -19.121 26.845 1.00 27.93 237 GLN B CA 1
ATOM 2117 C C . GLN B 1 155 ? -7.598 -18.519 26.354 1.00 25.76 237 GLN B C 1
ATOM 2118 O O . GLN B 1 155 ? -7.642 -17.874 25.297 1.00 25.26 237 GLN B O 1
ATOM 2124 N N . THR B 1 156 ? -8.657 -18.793 27.087 1.00 23.72 238 THR B N 1
ATOM 2125 C CA . THR B 1 156 ? -10.052 -18.543 26.676 1.00 25.38 238 THR B CA 1
ATOM 2126 C C . THR B 1 156 ? -10.651 -17.447 27.551 1.00 26.12 238 THR B C 1
ATOM 2127 O O . THR B 1 156 ? -11.851 -17.176 27.438 1.00 25.92 238 THR B O 1
ATOM 2131 N N . LEU B 1 157 ? -9.838 -16.857 28.415 1.00 25.56 239 LEU B N 1
ATOM 2132 C CA . LEU B 1 157 ? -10.327 -15.869 29.387 1.00 25.31 239 LEU B CA 1
ATOM 2133 C C . LEU B 1 157 ? -10.375 -14.495 28.711 1.00 26.07 239 LEU B C 1
ATOM 2134 O O . LEU B 1 157 ? -9.460 -14.147 27.904 1.00 23.92 239 LEU B O 1
ATOM 2139 N N . ILE B 1 158 ? -11.448 -13.773 29.010 1.00 24.63 240 ILE B N 1
ATOM 2140 C CA . ILE B 1 158 ? -11.660 -12.367 28.604 1.00 24.43 240 ILE B CA 1
ATOM 2141 C C . ILE B 1 158 ? -11.931 -11.572 29.872 1.00 25.49 240 ILE B C 1
ATOM 2142 O O . ILE B 1 158 ? -12.876 -11.919 30.613 1.00 25.33 240 ILE B O 1
ATOM 2147 N N . LYS B 1 159 ? -11.140 -10.538 30.122 1.00 27.84 241 LYS B N 1
ATOM 2148 C CA . LYS B 1 159 ? -11.371 -9.673 31.305 1.00 29.13 241 LYS B CA 1
ATOM 2149 C C . LYS B 1 159 ? -12.335 -8.556 30.920 1.00 28.65 241 LYS B C 1
ATOM 2150 O O . LYS B 1 159 ? -12.087 -7.897 29.896 1.00 28.62 241 LYS B O 1
ATOM 2156 N N . LEU B 1 160 ? -13.386 -8.355 31.707 1.00 28.86 242 LEU B N 1
ATOM 2157 C CA . LEU B 1 160 ? -14.282 -7.181 31.539 1.00 33.77 242 LEU B CA 1
ATOM 2158 C C . LEU B 1 160 ? -13.689 -6.010 32.328 1.00 38.44 242 LEU B C 1
ATOM 2159 O O . LEU B 1 160 ? -13.504 -4.911 31.807 1.00 41.36 242 LEU B O 1
ATOM 2165 N N . ALA C 1 13 ? 15.027 -60.852 14.486 1.00 62.56 34 ALA C N 1
ATOM 2166 C CA . ALA C 1 13 ? 15.735 -60.593 15.773 1.00 62.69 34 ALA C CA 1
ATOM 2167 C C . ALA C 1 13 ? 14.719 -60.599 16.931 1.00 62.95 34 ALA C C 1
ATOM 2168 O O . ALA C 1 13 ? 14.731 -59.663 17.755 1.00 75.97 34 ALA C O 1
ATOM 2170 N N . HIS C 1 14 ? 13.877 -61.634 17.002 1.00 53.27 35 HIS C N 1
ATOM 2171 C CA . HIS C 1 14 ? 12.773 -61.766 17.986 1.00 42.53 35 HIS C CA 1
ATOM 2172 C C . HIS C 1 14 ? 13.215 -62.678 19.125 1.00 40.43 35 HIS C C 1
ATOM 2173 O O . HIS C 1 14 ? 13.209 -63.901 18.955 1.00 38.94 35 HIS C O 1
ATOM 2180 N N . VAL C 1 15 ? 13.578 -62.066 20.244 1.00 36.13 36 VAL C N 1
ATOM 2181 C CA . VAL C 1 15 ? 13.992 -62.752 21.490 1.00 34.64 36 VAL C CA 1
ATOM 2182 C C . VAL C 1 15 ? 13.246 -62.092 22.648 1.00 33.67 36 VAL C C 1
ATOM 2183 O O . VAL C 1 15 ? 13.419 -60.874 22.839 1.00 39.34 36 VAL C O 1
ATOM 2187 N N . HIS C 1 16 ? 12.496 -62.866 23.422 1.00 31.78 37 HIS C N 1
ATOM 2188 C CA . HIS C 1 16 ? 11.748 -62.346 24.597 1.00 33.06 37 HIS C CA 1
ATOM 2189 C C . HIS C 1 16 ? 12.746 -61.765 25.601 1.00 30.43 37 HIS C C 1
ATOM 2190 O O . HIS C 1 16 ? 13.775 -62.396 25.865 1.00 29.87 37 HIS C O 1
ATOM 2197 N N . GLY C 1 17 ? 12.470 -60.554 26.074 1.00 29.77 38 GLY C N 1
ATOM 2198 C CA . GLY C 1 17 ? 13.361 -59.822 26.991 1.00 27.87 38 GLY C CA 1
ATOM 2199 C C . GLY C 1 17 ? 14.324 -58.914 26.255 1.00 27.76 38 GLY C C 1
ATOM 2200 O O . GLY C 1 17 ? 15.019 -58.132 26.941 1.00 27.54 38 GLY C O 1
ATOM 2201 N N . GLN C 1 18 ? 14.369 -58.987 24.926 1.00 30.40 39 GLN C N 1
ATOM 2202 C CA . GLN C 1 18 ? 15.265 -58.117 24.129 1.00 34.15 39 GLN C CA 1
ATOM 2203 C C . GLN C 1 18 ? 14.446 -57.229 23.189 1.00 32.72 39 GLN C C 1
ATOM 2204 O O . GLN C 1 18 ? 13.591 -57.747 22.446 1.00 31.98 39 GLN C O 1
ATOM 2210 N N . VAL C 1 19 ? 14.748 -55.937 23.208 1.00 31.78 40 VAL C N 1
ATOM 2211 C CA . VAL C 1 19 ? 14.053 -54.904 22.397 1.00 30.75 40 VAL C CA 1
ATOM 2212 C C . VAL C 1 19 ? 15.077 -54.264 21.456 1.00 30.19 40 VAL C C 1
ATOM 2213 O O . VAL C 1 19 ? 16.248 -54.180 21.818 1.00 27.94 40 VAL C O 1
ATOM 2217 N N . GLU C 1 20 ? 14.637 -53.854 20.273 1.00 31.52 41 GLU C N 1
ATOM 2218 C CA . GLU C 1 20 ? 15.482 -53.085 19.335 1.00 34.37 41 GLU C CA 1
ATOM 2219 C C . GLU C 1 20 ? 15.017 -51.639 19.364 1.00 33.07 41 GLU C C 1
ATOM 2220 O O . GLU C 1 20 ? 13.790 -51.382 19.321 1.00 29.19 41 GLU C O 1
ATOM 2226 N N . LEU C 1 21 ? 15.983 -50.737 19.448 1.00 31.63 42 LEU C N 1
ATOM 2227 C CA . LEU C 1 21 ? 15.756 -49.283 19.342 1.00 31.42 42 LEU C CA 1
ATOM 2228 C C . LEU C 1 21 ? 16.721 -48.765 18.283 1.00 33.16 42 LEU C C 1
ATOM 2229 O O . LEU C 1 21 ? 17.931 -48.964 18.433 1.00 33.45 42 LEU C O 1
ATOM 2234 N N . ASN C 1 22 ? 16.183 -48.163 17.228 1.00 36.19 43 ASN C N 1
ATOM 2235 C CA . ASN C 1 22 ? 16.993 -47.490 16.183 1.00 37.85 43 ASN C CA 1
ATOM 2236 C C . ASN C 1 22 ? 16.678 -46.004 16.267 1.00 36.40 43 ASN C C 1
ATOM 2237 O O . ASN C 1 22 ? 15.505 -45.637 16.204 1.00 37.62 43 ASN C O 1
ATOM 2242 N N . ILE C 1 23 ? 17.705 -45.203 16.499 1.00 37.07 44 ILE C N 1
ATOM 2243 C CA . ILE C 1 23 ? 17.594 -43.728 16.510 1.00 39.44 44 ILE C CA 1
ATOM 2244 C C . ILE C 1 23 ? 18.318 -43.212 15.276 1.00 40.56 44 ILE C C 1
ATOM 2245 O O . ILE C 1 23 ? 19.404 -43.723 14.957 1.00 37.44 44 ILE C O 1
ATOM 2250 N N . ALA C 1 24 ? 17.720 -42.236 14.609 1.00 42.14 45 ALA C N 1
ATOM 2251 C CA . ALA C 1 24 ? 18.329 -41.562 13.447 1.00 44.60 45 ALA C CA 1
ATOM 2252 C C . ALA C 1 24 ? 18.013 -40.081 13.557 1.00 47.69 45 ALA C C 1
ATOM 2253 O O . ALA C 1 24 ? 16.878 -39.725 13.924 1.00 44.51 45 ALA C O 1
ATOM 2255 N N . GLN C 1 25 ? 19.011 -39.261 13.273 1.00 54.34 46 GLN C N 1
ATOM 2256 C CA . GLN C 1 25 ? 18.873 -37.794 13.260 1.00 58.16 46 GLN C CA 1
ATOM 2257 C C . GLN C 1 25 ? 19.296 -37.313 11.874 1.00 59.32 46 GLN C C 1
ATOM 2258 O O . GLN C 1 25 ? 20.460 -37.534 11.494 1.00 62.69 46 GLN C O 1
ATOM 2264 N N . ASP C 1 26 ? 18.373 -36.706 11.140 1.00 61.79 47 ASP C N 1
ATOM 2265 C CA . ASP C 1 26 ? 18.654 -36.199 9.777 1.00 66.00 47 ASP C CA 1
ATOM 2266 C C . ASP C 1 26 ? 18.466 -34.683 9.741 1.00 61.73 47 ASP C C 1
ATOM 2267 O O . ASP C 1 26 ? 17.784 -34.220 8.828 1.00 64.20 47 ASP C O 1
ATOM 2272 N N . GLY C 1 27 ? 19.073 -33.955 10.681 1.00 58.15 48 GLY C N 1
ATOM 2273 C CA . GLY C 1 27 ? 18.951 -32.492 10.786 1.00 55.30 48 GLY C CA 1
ATOM 2274 C C . GLY C 1 27 ? 17.535 -32.096 11.144 1.00 58.97 48 GLY C C 1
ATOM 2275 O O . GLY C 1 27 ? 16.660 -32.130 10.265 1.00 60.39 48 GLY C O 1
ATOM 2276 N N . HIS C 1 28 ? 17.299 -31.772 12.414 1.00 64.01 49 HIS C N 1
ATOM 2277 C CA . HIS C 1 28 ? 15.969 -31.395 12.973 1.00 60.99 49 HIS C CA 1
ATOM 2278 C C . HIS C 1 28 ? 15.053 -32.618 13.072 1.00 54.32 49 HIS C C 1
ATOM 2279 O O . HIS C 1 28 ? 14.169 -32.591 13.950 1.00 55.59 49 HIS C O 1
ATOM 2286 N N . ASP C 1 29 ? 15.203 -33.615 12.192 1.00 42.77 50 ASP C N 1
ATOM 2287 C CA . ASP C 1 29 ? 14.263 -34.770 12.140 1.00 41.83 50 ASP C CA 1
ATOM 2288 C C . ASP C 1 29 ? 14.831 -35.922 12.974 1.00 41.34 50 ASP C C 1
ATOM 2289 O O . ASP C 1 29 ? 15.895 -36.471 12.614 1.00 41.44 50 ASP C O 1
ATOM 2294 N N . LEU C 1 30 ? 14.162 -36.241 14.083 1.00 39.98 51 LEU C N 1
ATOM 2295 C CA . LEU C 1 30 ? 14.613 -37.306 15.006 1.00 40.52 51 LEU C CA 1
ATOM 2296 C C . LEU C 1 30 ? 13.694 -38.513 14.858 1.00 38.28 51 LEU C C 1
ATOM 2297 O O . LEU C 1 30 ? 12.521 -38.427 15.232 1.00 37.81 51 LEU C O 1
ATOM 2302 N N . LEU C 1 31 ? 14.235 -39.597 14.319 1.00 40.72 52 LEU C N 1
ATOM 2303 C CA . LEU C 1 31 ? 13.513 -40.877 14.174 1.00 43.67 52 LEU C CA 1
ATOM 2304 C C . LEU C 1 31 ? 13.882 -41.793 15.350 1.00 40.32 52 LEU C C 1
ATOM 2305 O O . LEU C 1 31 ? 15.082 -42.009 15.589 1.00 38.54 52 LEU C O 1
ATOM 2310 N N . LEU C 1 32 ? 12.872 -42.303 16.054 1.00 38.91 53 LEU C N 1
ATOM 2311 C CA . LEU C 1 32 ? 13.004 -43.411 17.031 1.00 37.59 53 LEU C CA 1
ATOM 2312 C C . LEU C 1 32 ? 12.111 -44.568 16.578 1.00 37.62 53 LEU C C 1
ATOM 2313 O O . LEU C 1 32 ? 10.948 -44.341 16.239 1.00 35.44 53 LEU C O 1
ATOM 2318 N N . GLU C 1 33 ? 12.662 -45.771 16.555 1.00 38.37 54 GLU C N 1
ATOM 2319 C CA . GLU C 1 33 ? 11.989 -46.982 16.033 1.00 40.42 54 GLU C CA 1
ATOM 2320 C C . GLU C 1 33 ? 12.258 -48.129 17.018 1.00 37.38 54 GLU C C 1
ATOM 2321 O O . GLU C 1 33 ? 13.412 -48.546 17.166 1.00 30.01 54 GLU C O 1
ATOM 2327 N N . ILE C 1 34 ? 11.223 -48.587 17.704 1.00 36.11 55 ILE C N 1
ATOM 2328 C CA . ILE C 1 34 ? 11.335 -49.701 18.679 1.00 39.29 55 ILE C CA 1
ATOM 2329 C C . ILE C 1 34 ? 10.615 -50.898 18.087 1.00 40.43 55 ILE C C 1
ATOM 2330 O O . ILE C 1 34 ? 9.509 -50.739 17.522 1.00 43.75 55 ILE C O 1
ATOM 2335 N N . THR C 1 35 ? 11.253 -52.052 18.192 1.00 38.47 56 THR C N 1
ATOM 2336 C CA . THR C 1 35 ? 10.687 -53.335 17.751 1.00 34.29 56 THR C CA 1
ATOM 2337 C C . THR C 1 35 ? 10.801 -54.290 18.929 1.00 32.57 56 THR C C 1
ATOM 2338 O O . THR C 1 35 ? 11.905 -54.735 19.214 1.00 34.18 56 THR C O 1
ATOM 2342 N N . ALA C 1 36 ? 9.679 -54.552 19.583 1.00 29.32 57 ALA C N 1
ATOM 2343 C CA . ALA C 1 36 ? 9.604 -55.235 20.884 1.00 25.53 57 ALA C CA 1
ATOM 2344 C C . ALA C 1 36 ? 8.734 -56.470 20.730 1.00 26.98 57 ALA C C 1
ATOM 2345 O O . ALA C 1 36 ? 7.691 -56.458 20.073 1.00 22.76 57 ALA C O 1
ATOM 2347 N N . PRO C 1 37 ? 9.167 -57.603 21.318 1.00 29.13 58 PRO C N 1
ATOM 2348 C CA . PRO C 1 37 ? 8.291 -58.760 21.414 1.00 27.14 58 PRO C CA 1
ATOM 2349 C C . PRO C 1 37 ? 7.047 -58.480 22.273 1.00 26.50 58 PRO C C 1
ATOM 2350 O O . PRO C 1 37 ? 7.160 -57.827 23.295 1.00 28.52 58 PRO C O 1
ATOM 2354 N N . GLY C 1 38 ? 5.893 -59.004 21.844 1.00 26.17 59 GLY C N 1
ATOM 2355 C CA . GLY C 1 38 ? 4.621 -58.959 22.598 1.00 26.35 59 GLY C CA 1
ATOM 2356 C C . GLY C 1 38 ? 4.810 -59.390 24.042 1.00 24.93 59 GLY C C 1
ATOM 2357 O O . GLY C 1 38 ? 4.202 -58.767 24.932 1.00 24.89 59 GLY C O 1
ATOM 2358 N N . ALA C 1 39 ? 5.661 -60.386 24.285 1.00 24.16 60 ALA C N 1
ATOM 2359 C CA . ALA C 1 39 ? 5.976 -60.856 25.650 1.00 25.97 60 ALA C CA 1
ATOM 2360 C C . ALA C 1 39 ? 6.489 -59.676 26.479 1.00 27.94 60 ALA C C 1
ATOM 2361 O O . ALA C 1 39 ? 6.156 -59.592 27.689 1.00 25.33 60 ALA C O 1
ATOM 2363 N N . ASP C 1 40 ? 7.287 -58.799 25.864 1.00 30.33 61 ASP C N 1
ATOM 2364 C CA . ASP C 1 40 ? 7.880 -57.647 26.593 1.00 32.47 61 ASP C CA 1
ATOM 2365 C C . ASP C 1 40 ? 6.797 -56.608 26.879 1.00 32.27 61 ASP C C 1
ATOM 2366 O O . ASP C 1 40 ? 6.745 -56.111 28.019 1.00 35.86 61 ASP C O 1
ATOM 2371 N N . VAL C 1 41 ? 5.942 -56.293 25.918 1.00 30.48 62 VAL C N 1
ATOM 2372 C CA . VAL C 1 41 ? 5.071 -55.106 26.100 1.00 31.42 62 VAL C CA 1
ATOM 2373 C C . VAL C 1 41 ? 3.792 -55.501 26.845 1.00 29.76 62 VAL C C 1
ATOM 2374 O O . VAL C 1 41 ? 3.430 -54.756 27.762 1.00 29.48 62 VAL C O 1
ATOM 2378 N N . VAL C 1 42 ? 3.136 -56.617 26.508 1.00 27.95 63 VAL C N 1
ATOM 2379 C CA . VAL C 1 42 ? 1.828 -56.956 27.145 1.00 30.01 63 VAL C CA 1
ATOM 2380 C C . VAL C 1 42 ? 1.954 -58.209 28.009 1.00 30.61 63 VAL C C 1
ATOM 2381 O O . VAL C 1 42 ? 0.983 -58.508 28.736 1.00 28.68 63 VAL C O 1
ATOM 2385 N N . GLY C 1 43 ? 3.077 -58.922 27.922 1.00 31.41 64 GLY C N 1
ATOM 2386 C CA . GLY C 1 43 ? 3.336 -60.120 28.746 1.00 30.37 64 GLY C CA 1
ATOM 2387 C C . GLY C 1 43 ? 2.779 -61.395 28.134 1.00 31.53 64 GLY C C 1
ATOM 2388 O O . GLY C 1 43 ? 2.723 -62.406 28.844 1.00 35.82 64 GLY C O 1
ATOM 2389 N N . PHE C 1 44 ? 2.402 -61.380 26.858 1.00 30.45 65 PHE C N 1
ATOM 2390 C CA . PHE C 1 44 ? 1.934 -62.593 26.137 1.00 30.53 65 PHE C CA 1
ATOM 2391 C C . PHE C 1 44 ? 1.923 -62.287 24.641 1.00 28.66 65 PHE C C 1
ATOM 2392 O O . PHE C 1 44 ? 1.991 -61.089 24.263 1.00 27.96 65 PHE C O 1
ATOM 2400 N N . GLU C 1 45 ? 1.855 -63.338 23.827 1.00 26.27 66 GLU C N 1
ATOM 2401 C CA . GLU C 1 45 ? 1.910 -63.232 22.353 1.00 26.42 66 GLU C CA 1
ATOM 2402 C C . GLU C 1 45 ? 0.826 -64.117 21.755 1.00 27.35 66 GLU C C 1
ATOM 2403 O O . GLU C 1 45 ? 1.146 -65.142 21.102 1.00 29.40 66 GLU C O 1
ATOM 2409 N N . HIS C 1 46 ? -0.415 -63.713 21.997 1.00 27.81 67 HIS C N 1
ATOM 2410 C CA . HIS C 1 46 ? -1.627 -64.341 21.428 1.00 30.48 67 HIS C CA 1
ATOM 2411 C C . HIS C 1 46 ? -2.804 -63.441 21.750 1.00 29.83 67 HIS C C 1
ATOM 2412 O O . HIS C 1 46 ? -2.619 -62.510 22.540 1.00 30.84 67 HIS C O 1
ATOM 2419 N N . ALA C 1 47 ? -3.961 -63.738 21.171 1.00 30.78 68 ALA C N 1
ATOM 2420 C CA . ALA C 1 47 ? -5.227 -63.052 21.494 1.00 29.27 68 ALA C CA 1
ATOM 2421 C C . ALA C 1 47 ? -5.397 -63.092 23.010 1.00 28.75 68 ALA C C 1
ATOM 2422 O O . ALA C 1 47 ? -5.148 -64.122 23.643 1.00 24.36 68 ALA C O 1
ATOM 2424 N N . PRO C 1 48 ? -5.786 -61.969 23.655 1.00 27.15 69 PRO C N 1
ATOM 2425 C CA . PRO C 1 48 ? -5.965 -61.973 25.098 1.00 26.08 69 PRO C CA 1
ATOM 2426 C C . PRO C 1 48 ? -6.943 -63.094 25.495 1.00 25.70 69 PRO C C 1
ATOM 2427 O O . PRO C 1 48 ? -7.979 -63.246 24.883 1.00 26.49 69 PRO C O 1
ATOM 2431 N N . GLN C 1 49 ? -6.584 -63.863 26.515 1.00 27.04 70 GLN C N 1
ATOM 2432 C CA . GLN C 1 49 ? -7.382 -64.996 27.045 1.00 27.80 70 GLN C CA 1
ATOM 2433 C C . GLN C 1 49 ? -8.497 -64.489 27.966 1.00 27.10 70 GLN C C 1
ATOM 2434 O O . GLN C 1 49 ? -9.419 -65.249 28.189 1.00 28.05 70 GLN C O 1
ATOM 2440 N N . ASP C 1 50 ? -8.421 -63.257 28.473 1.00 29.10 71 ASP C N 1
ATOM 2441 C CA . ASP C 1 50 ? -9.347 -62.732 29.507 1.00 27.99 71 ASP C CA 1
ATOM 2442 C C . ASP C 1 50 ? -9.160 -61.221 29.689 1.00 27.90 71 ASP C C 1
ATOM 2443 O O . ASP C 1 50 ? -8.344 -60.626 28.964 1.00 26.71 71 ASP C O 1
ATOM 2448 N N . ASP C 1 51 ? -9.901 -60.634 30.629 1.00 29.30 72 ASP C N 1
ATOM 2449 C CA . ASP C 1 51 ? -9.954 -59.165 30.829 1.00 33.67 72 ASP C CA 1
ATOM 2450 C C . ASP C 1 51 ? -8.588 -58.656 31.292 1.00 32.52 72 ASP C C 1
ATOM 2451 O O . ASP C 1 51 ? -8.187 -57.570 30.819 1.00 32.62 72 ASP C O 1
ATOM 2456 N N . ALA C 1 52 ? -7.896 -59.399 32.167 1.00 31.03 73 ALA C N 1
ATOM 2457 C CA . ALA C 1 52 ? -6.539 -59.043 32.658 1.00 28.70 73 ALA C CA 1
ATOM 2458 C C . ALA C 1 52 ? -5.654 -58.772 31.442 1.00 27.86 73 ALA C C 1
ATOM 2459 O O . ALA C 1 52 ? -5.066 -57.688 31.347 1.00 25.51 73 ALA C O 1
ATOM 2461 N N . GLN C 1 53 ? -5.621 -59.735 30.527 1.00 28.87 74 GLN C N 1
ATOM 2462 C CA . GLN C 1 53 ? -4.762 -59.680 29.327 1.00 28.78 74 GLN C CA 1
ATOM 2463 C C . GLN C 1 53 ? -5.290 -58.579 28.404 1.00 28.47 74 GLN C C 1
ATOM 2464 O O . GLN C 1 53 ? -4.446 -57.861 27.821 1.00 30.03 74 GLN C O 1
ATOM 2470 N N . LYS C 1 54 ? -6.611 -58.424 28.301 1.00 27.06 75 LYS C N 1
ATOM 2471 C CA . LYS C 1 54 ? -7.218 -57.309 27.524 1.00 28.19 75 LYS C CA 1
ATOM 2472 C C . LYS C 1 54 ? -6.751 -55.975 28.114 1.00 28.66 75 LYS C C 1
ATOM 2473 O O . LYS C 1 54 ? -6.280 -55.123 27.349 1.00 28.19 75 LYS C O 1
ATOM 2479 N N . GLN C 1 55 ? -6.822 -55.838 29.434 1.00 29.42 76 GLN C N 1
ATOM 2480 C CA . GLN C 1 55 ? -6.433 -54.588 30.126 1.00 32.89 76 GLN C CA 1
ATOM 2481 C C . GLN C 1 55 ? -4.950 -54.333 29.880 1.00 31.03 76 GLN C C 1
ATOM 2482 O O . GLN C 1 55 ? -4.580 -53.153 29.771 1.00 31.90 76 GLN C O 1
ATOM 2488 N N . ALA C 1 56 ? -4.130 -55.388 29.838 1.00 30.78 77 ALA C N 1
ATOM 2489 C CA . ALA C 1 56 ? -2.659 -55.262 29.707 1.00 27.99 77 ALA C CA 1
ATOM 2490 C C . ALA C 1 56 ? -2.339 -54.765 28.301 1.00 28.51 77 ALA C C 1
ATOM 2491 O O . ALA C 1 56 ? -1.412 -53.964 28.166 1.00 31.25 77 ALA C O 1
ATOM 2493 N N . LEU C 1 57 ? -3.096 -55.220 27.304 1.00 30.35 78 LEU C N 1
ATOM 2494 C CA . LEU C 1 57 ? -2.973 -54.737 25.907 1.00 31.20 78 LEU C CA 1
ATOM 2495 C C . LEU C 1 57 ? -3.426 -53.272 25.833 1.00 29.67 78 LEU C C 1
ATOM 2496 O O . LEU C 1 57 ? -2.713 -52.466 25.209 1.00 30.05 78 LEU C O 1
ATOM 2501 N N . GLU C 1 58 ? -4.558 -52.944 26.451 1.00 29.03 79 GLU C N 1
ATOM 2502 C CA . GLU C 1 58 ? -5.097 -51.558 26.491 1.00 30.49 79 GLU C CA 1
ATOM 2503 C C . GLU C 1 58 ? -4.025 -50.603 27.036 1.00 28.90 79 GLU C C 1
ATOM 2504 O O . GLU C 1 58 ? -3.700 -49.643 26.331 1.00 25.89 79 GLU C O 1
ATOM 2510 N N . LYS C 1 59 ? -3.459 -50.896 28.213 1.00 31.76 80 LYS C N 1
ATOM 2511 C CA . LYS C 1 59 ? -2.487 -50.004 28.908 1.00 31.97 80 LYS C CA 1
ATOM 2512 C C . LYS C 1 59 ? -1.224 -49.859 28.060 1.00 30.71 80 LYS C C 1
ATOM 2513 O O . LYS C 1 59 ? -0.672 -48.733 28.023 1.00 28.45 80 LYS C O 1
ATOM 2519 N N . ALA C 1 60 ? -0.785 -50.942 27.409 1.00 27.91 81 ALA C N 1
ATOM 2520 C CA . ALA C 1 60 ? 0.446 -50.932 26.592 1.00 27.51 81 ALA C CA 1
ATOM 2521 C C . ALA C 1 60 ? 0.213 -50.061 25.352 1.00 28.00 81 ALA C C 1
ATOM 2522 O O . ALA C 1 60 ? 1.006 -49.141 25.106 1.00 28.97 81 ALA C O 1
ATOM 2524 N N . LEU C 1 61 ? -0.848 -50.334 24.595 1.00 27.31 82 LEU C N 1
ATOM 2525 C CA . LEU C 1 61 ? -1.158 -49.558 23.374 1.00 27.20 82 LEU C CA 1
ATOM 2526 C C . LEU C 1 61 ? -1.225 -48.087 23.766 1.00 28.29 82 LEU C C 1
ATOM 2527 O O . LEU C 1 61 ? -0.567 -47.270 23.120 1.00 29.86 82 LEU C O 1
ATOM 2532 N N . GLU C 1 62 ? -1.920 -47.792 24.854 1.00 28.70 83 GLU C N 1
ATOM 2533 C CA . GLU C 1 62 ? -1.987 -46.422 25.396 1.00 31.86 83 GLU C CA 1
ATOM 2534 C C . GLU C 1 62 ? -0.564 -45.862 25.539 1.00 29.60 83 GLU C C 1
ATOM 2535 O O . GLU C 1 62 ? -0.263 -44.818 24.948 1.00 31.90 83 GLU C O 1
ATOM 2541 N N . THR C 1 63 ? 0.300 -46.548 26.271 1.00 28.31 84 THR C N 1
ATOM 2542 C CA . THR C 1 63 ? 1.668 -46.067 26.569 1.00 26.22 84 THR C CA 1
ATOM 2543 C C . THR C 1 63 ? 2.421 -45.815 25.267 1.00 26.37 84 THR C C 1
ATOM 2544 O O . THR C 1 63 ? 3.255 -44.899 25.245 1.00 26.55 84 THR C O 1
ATOM 2548 N N . LEU C 1 64 ? 2.152 -46.611 24.235 1.00 26.60 85 LEU C N 1
ATOM 2549 C CA . LEU C 1 64 ? 3.015 -46.660 23.036 1.00 27.33 85 LEU C CA 1
ATOM 2550 C C . LEU C 1 64 ? 2.758 -45.452 22.125 1.00 30.37 85 LEU C C 1
ATOM 2551 O O . LEU C 1 64 ? 3.596 -45.246 21.216 1.00 30.56 85 LEU C O 1
ATOM 2556 N N . HIS C 1 65 ? 1.650 -44.712 22.288 1.00 28.73 86 HIS C N 1
ATOM 2557 C CA . HIS C 1 65 ? 1.430 -43.491 21.471 1.00 31.44 86 HIS C CA 1
ATOM 2558 C C . HIS C 1 65 ? 1.889 -42.274 22.285 1.00 30.73 86 HIS C C 1
ATOM 2559 O O . HIS C 1 65 ? 1.462 -41.164 21.977 1.00 36.36 86 HIS C O 1
ATOM 2566 N N . HIS C 1 66 ? 2.740 -42.479 23.285 1.00 27.34 87 HIS C N 1
ATOM 2567 C CA . HIS C 1 66 ? 3.335 -41.391 24.092 1.00 25.91 87 HIS C CA 1
ATOM 2568 C C . HIS C 1 66 ? 4.847 -41.531 24.124 1.00 25.07 87 HIS C C 1
ATOM 2569 O O . HIS C 1 66 ? 5.417 -41.873 25.158 1.00 25.93 87 HIS C O 1
ATOM 2576 N N . PRO C 1 67 ? 5.547 -41.278 23.003 1.00 24.10 88 PRO C N 1
ATOM 2577 C CA . PRO C 1 67 ? 7.002 -41.401 22.981 1.00 24.57 88 PRO C CA 1
ATOM 2578 C C . PRO C 1 67 ? 7.670 -40.358 23.885 1.00 24.97 88 PRO C C 1
ATOM 2579 O O . PRO C 1 67 ? 8.718 -40.650 24.415 1.00 26.17 88 PRO C O 1
ATOM 2583 N N . GLU C 1 68 ? 7.021 -39.215 24.103 1.00 26.98 89 GLU C N 1
ATOM 2584 C CA . GLU C 1 68 ? 7.490 -38.199 25.086 1.00 30.19 89 GLU C CA 1
ATOM 2585 C C . GLU C 1 68 ? 7.640 -38.869 26.451 1.00 32.44 89 GLU C C 1
ATOM 2586 O O . GLU C 1 68 ? 8.560 -38.530 27.193 1.00 33.88 89 GLU C O 1
ATOM 2592 N N . LYS C 1 69 ? 6.770 -39.824 26.744 1.00 36.83 90 LYS C N 1
ATOM 2593 C CA . LYS C 1 69 ? 6.721 -40.518 28.049 1.00 36.59 90 LYS C CA 1
ATOM 2594 C C . LYS C 1 69 ? 7.779 -41.626 28.091 1.00 36.26 90 LYS C C 1
ATOM 2595 O O . LYS C 1 69 ? 8.171 -42.009 29.206 1.00 37.98 90 LYS C O 1
ATOM 2601 N N . LEU C 1 70 ? 8.206 -42.140 26.941 1.00 33.97 91 LEU C N 1
ATOM 2602 C CA . LEU C 1 70 ? 9.137 -43.299 26.879 1.00 35.13 91 LEU C CA 1
ATOM 2603 C C . LEU C 1 70 ? 10.565 -42.829 26.611 1.00 36.25 91 LEU C C 1
ATOM 2604 O O . LEU C 1 70 ? 11.486 -43.602 26.889 1.00 33.96 91 LEU C O 1
ATOM 2609 N N . PHE C 1 71 ? 10.732 -41.653 26.007 1.00 37.18 92 PHE C N 1
ATOM 2610 C CA . PHE C 1 71 ? 12.059 -41.094 25.662 1.00 37.72 92 PHE C CA 1
ATOM 2611 C C . PHE C 1 71 ? 12.056 -39.624 26.041 1.00 39.24 92 PHE C C 1
ATOM 2612 O O . PHE C 1 71 ? 11.444 -38.833 25.313 1.00 39.96 92 PHE C O 1
ATOM 2620 N N . ALA C 1 72 ? 12.679 -39.320 27.181 1.00 41.64 93 ALA C N 1
ATOM 2621 C CA . ALA C 1 72 ? 12.921 -37.956 27.697 1.00 41.15 93 ALA C CA 1
ATOM 2622 C C . ALA C 1 72 ? 13.824 -37.216 26.716 1.00 38.49 93 ALA C C 1
ATOM 2623 O O . ALA C 1 72 ? 15.021 -37.494 26.704 1.00 38.53 93 ALA C O 1
ATOM 2625 N N . LEU C 1 73 ? 13.250 -36.338 25.901 1.00 41.80 94 LEU C N 1
ATOM 2626 C CA . LEU C 1 73 ? 14.014 -35.403 25.043 1.00 47.31 94 LEU C CA 1
ATOM 2627 C C . LEU C 1 73 ? 14.143 -34.069 25.787 1.00 50.82 94 LEU C C 1
ATOM 2628 O O . LEU C 1 73 ? 13.126 -33.587 26.347 1.00 49.65 94 LEU C O 1
ATOM 2633 N N . SER C 1 74 ? 15.350 -33.509 25.807 1.00 49.90 95 SER C N 1
ATOM 2634 C CA . SER C 1 74 ? 15.662 -32.204 26.438 1.00 52.06 95 SER C CA 1
ATOM 2635 C C . SER C 1 74 ? 14.660 -31.152 25.955 1.00 49.19 95 SER C C 1
ATOM 2636 O O . SER C 1 74 ? 14.547 -30.970 24.727 1.00 43.89 95 SER C O 1
ATOM 2639 N N . ASP C 1 75 ? 13.973 -30.484 26.882 1.00 52.22 96 ASP C N 1
ATOM 2640 C CA . ASP C 1 75 ? 13.130 -29.294 26.578 1.00 63.82 96 ASP C CA 1
ATOM 2641 C C . ASP C 1 75 ? 13.914 -28.346 25.664 1.00 67.26 96 ASP C C 1
ATOM 2642 O O . ASP C 1 75 ? 13.299 -27.784 24.728 1.00 67.92 96 ASP C O 1
ATOM 2647 N N . LYS C 1 76 ? 15.222 -28.205 25.915 1.00 67.41 97 LYS C N 1
ATOM 2648 C CA . LYS C 1 76 ? 16.117 -27.239 25.230 1.00 69.43 97 LYS C CA 1
ATOM 2649 C C . LYS C 1 76 ? 16.195 -27.578 23.743 1.00 67.95 97 LYS C C 1
ATOM 2650 O O . LYS C 1 76 ? 16.534 -26.673 22.967 1.00 74.58 97 LYS C O 1
ATOM 2656 N N . ALA C 1 77 ? 15.891 -28.817 23.350 1.00 61.79 98 ALA C N 1
ATOM 2657 C CA . ALA C 1 77 ? 15.928 -29.229 21.929 1.00 58.77 98 ALA C CA 1
ATOM 2658 C C . ALA C 1 77 ? 14.615 -28.860 21.242 1.00 54.92 98 ALA C C 1
ATOM 2659 O O . ALA C 1 77 ? 14.553 -29.015 20.014 1.00 50.51 98 ALA C O 1
ATOM 2661 N N . GLN C 1 78 ? 13.638 -28.358 22.005 1.00 60.01 99 GLN C N 1
ATOM 2662 C CA . GLN C 1 78 ? 12.217 -28.228 21.587 1.00 65.94 99 GLN C CA 1
ATOM 2663 C C . GLN C 1 78 ? 11.954 -29.217 20.443 1.00 62.08 99 GLN C C 1
ATOM 2664 O O . GLN C 1 78 ? 12.077 -28.854 19.243 1.00 53.12 99 GLN C O 1
ATOM 2670 N N . CYS C 1 79 ? 11.665 -30.456 20.821 1.00 58.61 100 CYS C N 1
ATOM 2671 C CA . CYS C 1 79 ? 11.230 -31.517 19.888 1.00 59.91 100 CYS C CA 1
ATOM 2672 C C . CYS C 1 79 ? 9.716 -31.661 20.003 1.00 59.04 100 CYS C C 1
ATOM 2673 O O . CYS C 1 79 ? 9.218 -31.747 21.141 1.00 54.79 100 CYS C O 1
ATOM 2676 N N . GLU C 1 80 ? 9.012 -31.656 18.873 1.00 62.86 101 GLU C N 1
ATOM 2677 C CA . GLU C 1 80 ? 7.540 -31.854 18.856 1.00 66.76 101 GLU C CA 1
ATOM 2678 C C . GLU C 1 80 ? 7.208 -33.109 18.045 1.00 58.04 101 GLU C C 1
ATOM 2679 O O . GLU C 1 80 ? 7.822 -33.320 16.991 1.00 51.53 101 GLU C O 1
ATOM 2685 N N . LYS C 1 81 ? 6.267 -33.913 18.539 1.00 52.17 102 LYS C N 1
ATOM 2686 C CA . LYS C 1 81 ? 5.739 -35.095 17.812 1.00 48.83 102 LYS C CA 1
ATOM 2687 C C . LYS C 1 81 ? 5.214 -34.666 16.450 1.00 46.99 102 LYS C C 1
ATOM 2688 O O . LYS C 1 81 ? 4.514 -33.660 16.375 1.00 49.84 102 LYS C O 1
ATOM 2694 N N . ARG C 1 82 ? 5.514 -35.432 15.417 1.00 47.74 103 ARG C N 1
ATOM 2695 C CA . ARG C 1 82 ? 4.967 -35.171 14.068 1.00 49.82 103 ARG C CA 1
ATOM 2696 C C . ARG C 1 82 ? 4.260 -36.424 13.574 1.00 50.84 103 ARG C C 1
ATOM 2697 O O . ARG C 1 82 ? 3.097 -36.323 13.145 1.00 60.25 103 ARG C O 1
ATOM 2705 N N . GLU C 1 83 ? 4.927 -37.564 13.667 1.00 46.29 104 GLU C N 1
ATOM 2706 C CA . GLU C 1 83 ? 4.326 -38.849 13.274 1.00 46.16 104 GLU C CA 1
ATOM 2707 C C . GLU C 1 83 ? 4.501 -39.853 14.410 1.00 42.35 104 GLU C C 1
ATOM 2708 O O . GLU C 1 83 ? 5.560 -39.912 15.031 1.00 39.16 104 GLU C O 1
ATOM 2714 N N . VAL C 1 84 ? 3.468 -40.637 14.641 1.00 40.50 105 VAL C N 1
ATOM 2715 C CA . VAL C 1 84 ? 3.493 -41.769 15.596 1.00 38.47 105 VAL C CA 1
ATOM 2716 C C . VAL C 1 84 ? 2.861 -42.961 14.907 1.00 41.42 105 VAL C C 1
ATOM 2717 O O . VAL C 1 84 ? 1.656 -42.893 14.647 1.00 46.21 105 VAL C O 1
ATOM 2721 N N . LEU C 1 85 ? 3.643 -44.005 14.653 1.00 41.03 106 LEU C N 1
ATOM 2722 C CA . LEU C 1 85 ? 3.148 -45.261 14.042 1.00 37.57 106 LEU C CA 1
ATOM 2723 C C . LEU C 1 85 ? 3.266 -46.388 15.076 1.00 39.36 106 LEU C C 1
ATOM 2724 O O . LEU C 1 85 ? 4.315 -46.522 15.718 1.00 35.27 106 LEU C O 1
ATOM 2729 N N . ILE C 1 86 ? 2.203 -47.168 15.241 1.00 38.88 107 ILE C N 1
ATOM 2730 C CA . ILE C 1 86 ? 2.203 -48.374 16.109 1.00 36.87 107 ILE C CA 1
ATOM 2731 C C . ILE C 1 86 ? 1.658 -49.548 15.297 1.00 35.27 107 ILE C C 1
ATOM 2732 O O . ILE C 1 86 ? 0.581 -49.439 14.731 1.00 33.89 107 ILE C O 1
ATOM 2737 N N . LYS C 1 87 ? 2.403 -50.633 15.239 1.00 35.58 108 LYS C N 1
ATOM 2738 C CA . LYS C 1 87 ? 2.015 -51.845 14.488 1.00 37.61 108 LYS C CA 1
ATOM 2739 C C . LYS C 1 87 ? 2.137 -53.031 15.439 1.00 38.70 108 LYS C C 1
ATOM 2740 O O . LYS C 1 87 ? 3.255 -53.295 15.913 1.00 38.22 108 LYS C O 1
ATOM 2746 N N . HIS C 1 88 ? 1.020 -53.686 15.740 1.00 36.44 109 HIS C N 1
ATOM 2747 C CA . HIS C 1 88 ? 0.992 -54.944 16.521 1.00 34.43 109 HIS C CA 1
ATOM 2748 C C . HIS C 1 88 ? 0.787 -56.088 15.542 1.00 35.08 109 HIS C C 1
ATOM 2749 O O . HIS C 1 88 ? -0.253 -56.122 14.896 1.00 36.42 109 HIS C O 1
ATOM 2756 N N . THR C 1 89 ? 1.786 -56.942 15.391 1.00 36.47 110 THR C N 1
ATOM 2757 C CA . THR C 1 89 ? 1.720 -58.134 14.519 1.00 38.31 110 THR C CA 1
ATOM 2758 C C . THR C 1 89 ? 1.593 -59.348 15.427 1.00 41.15 110 THR C C 1
ATOM 2759 O O . THR C 1 89 ? 2.427 -59.489 16.329 1.00 40.23 110 THR C O 1
ATOM 2763 N N . LEU C 1 90 ? 0.578 -60.178 15.209 1.00 42.75 111 LEU C N 1
ATOM 2764 C CA . LEU C 1 90 ? 0.446 -61.436 15.975 1.00 46.72 111 LEU C CA 1
ATOM 2765 C C . LEU C 1 90 ? 0.659 -62.659 15.078 1.00 49.70 111 LEU C C 1
ATOM 2766 O O . LEU C 1 90 ? 1.028 -63.712 15.629 1.00 57.00 111 LEU C O 1
ATOM 2771 N N . GLY C 1 91 ? 0.486 -62.520 13.761 1.00 52.02 112 GLY C N 1
ATOM 2772 C CA . GLY C 1 91 ? 0.810 -63.567 12.773 1.00 55.85 112 GLY C CA 1
ATOM 2773 C C . GLY C 1 91 ? 2.285 -63.938 12.818 1.00 55.69 112 GLY C C 1
ATOM 2774 O O . GLY C 1 91 ? 2.610 -64.838 13.615 1.00 53.53 112 GLY C O 1
ATOM 2775 N N . GLU C 1 94 ? 5.130 -66.072 10.684 1.00 106.51 115 GLU C N 1
ATOM 2776 C CA . GLU C 1 94 ? 4.604 -67.302 10.028 1.00 103.63 115 GLU C CA 1
ATOM 2777 C C . GLU C 1 94 ? 3.191 -67.062 9.490 1.00 104.72 115 GLU C C 1
ATOM 2778 O O . GLU C 1 94 ? 2.499 -66.156 9.994 1.00 105.30 115 GLU C O 1
ATOM 2784 N N . TYR C 1 95 ? 2.779 -67.871 8.514 1.00 98.85 116 TYR C N 1
ATOM 2785 C CA . TYR C 1 95 ? 1.386 -67.910 8.008 1.00 99.25 116 TYR C CA 1
ATOM 2786 C C . TYR C 1 95 ? 0.650 -69.092 8.654 1.00 92.78 116 TYR C C 1
ATOM 2787 O O . TYR C 1 95 ? -0.076 -69.824 7.949 1.00 93.97 116 TYR C O 1
ATOM 2796 N N . GLN C 1 96 ? 0.830 -69.283 9.963 1.00 81.78 117 GLN C N 1
ATOM 2797 C CA . GLN C 1 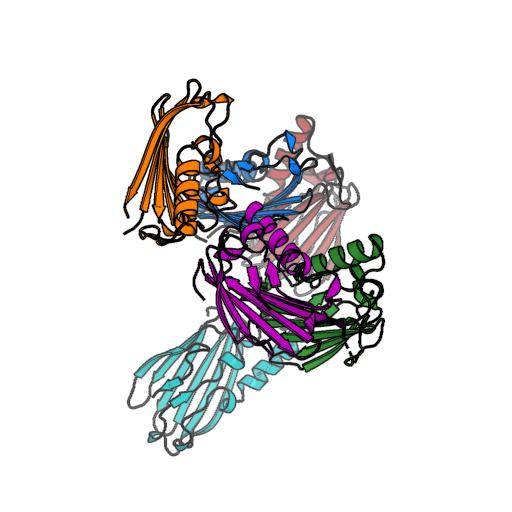96 ? 0.027 -70.244 10.772 1.00 74.55 117 GLN C CA 1
ATOM 2798 C C . GLN C 1 96 ? -1.467 -69.949 10.576 1.00 71.41 117 GLN C C 1
ATOM 2799 O O . GLN C 1 96 ? -1.805 -68.821 10.182 1.00 80.13 117 GLN C O 1
ATOM 2805 N N . HIS C 1 97 ? -2.335 -70.925 10.843 1.00 69.32 118 HIS C N 1
ATOM 2806 C CA . HIS C 1 97 ? -3.814 -70.784 10.722 1.00 66.90 118 HIS C CA 1
ATOM 2807 C C . HIS C 1 97 ? -4.466 -70.588 12.104 1.00 60.03 118 HIS C C 1
ATOM 2808 O O . HIS C 1 97 ? -3.771 -70.718 13.142 1.00 55.52 118 HIS C O 1
ATOM 2815 N N . SER C 1 98 ? -5.766 -70.267 12.116 1.00 55.65 119 SER C N 1
ATOM 2816 C CA . SER C 1 98 ? -6.597 -70.025 13.332 1.00 59.77 119 SER C CA 1
ATOM 2817 C C . SER C 1 98 ? -5.889 -69.072 14.313 1.00 60.15 119 SER C C 1
ATOM 2818 O O . SER C 1 98 ? -5.723 -67.861 13.976 1.00 54.90 119 SER C O 1
ATOM 2821 N N . HIS C 1 99 ? -5.454 -69.601 15.466 1.00 62.22 120 HIS C N 1
ATOM 2822 C CA . HIS C 1 99 ? -4.856 -68.803 16.566 1.00 63.62 120 HIS C CA 1
ATOM 2823 C C . HIS C 1 99 ? -3.340 -68.739 16.375 1.00 63.92 120 HIS C C 1
ATOM 2824 O O . HIS C 1 99 ? -2.688 -69.797 16.318 1.00 60.95 120 HIS C O 1
ATOM 2831 N N . ALA C 1 100 ? -2.795 -67.531 16.278 1.00 64.70 121 ALA C N 1
ATOM 2832 C CA . ALA C 1 100 ? -1.348 -67.310 16.083 1.00 65.04 121 ALA C CA 1
ATOM 2833 C C . ALA C 1 100 ? -0.626 -67.221 17.432 1.00 65.10 121 ALA C C 1
ATOM 2834 O O . ALA C 1 100 ? -1.233 -66.830 18.459 1.00 55.51 121 ALA C O 1
ATOM 2836 N N . TYR C 1 101 ? 0.650 -67.596 17.414 1.00 71.52 122 TYR C N 1
ATOM 2837 C CA . TYR C 1 101 ? 1.608 -67.359 18.516 1.00 71.52 122 TYR C CA 1
ATOM 2838 C C . TYR C 1 101 ? 2.916 -66.851 17.907 1.00 65.54 122 TYR C C 1
ATOM 2839 O O . TYR C 1 101 ? 3.543 -67.626 17.155 1.00 63.89 122 TYR C O 1
ATOM 2848 N N . GLY C 1 102 ? 3.293 -65.600 18.208 1.00 62.87 123 GLY C N 1
ATOM 2849 C CA . GLY C 1 102 ? 4.515 -64.952 17.680 1.00 61.38 123 GLY C CA 1
ATOM 2850 C C . GLY C 1 102 ? 4.340 -63.448 17.477 1.00 55.16 123 GLY C C 1
ATOM 2851 O O . GLY C 1 102 ? 4.565 -62.925 16.389 1.00 64.16 123 GLY C O 1
ATOM 2852 N N . GLY C 1 103 ? 3.985 -62.761 18.561 1.00 48.27 185 GLY C N 1
ATOM 2853 C CA . GLY C 1 103 ? 3.608 -61.363 18.517 1.00 44.54 185 GLY C CA 1
ATOM 2854 C C . GLY C 1 103 ? 4.798 -60.432 18.547 1.00 39.40 185 GLY C C 1
ATOM 2855 O O . GLY C 1 103 ? 5.740 -60.674 19.291 1.00 36.71 185 GLY C O 1
ATOM 2856 N N . SER C 1 104 ? 4.733 -59.354 17.780 1.00 38.79 186 SER C N 1
ATOM 2857 C CA . SER C 1 104 ? 5.733 -58.267 17.842 1.00 37.27 186 SER C CA 1
ATOM 2858 C C . SER C 1 104 ? 5.022 -56.921 17.805 1.00 35.28 186 SER C C 1
ATOM 2859 O O . SER C 1 104 ? 3.938 -56.829 17.193 1.00 32.11 186 SER C O 1
ATOM 2862 N N . PHE C 1 105 ? 5.622 -55.932 18.452 1.00 31.51 187 PHE C N 1
ATOM 2863 C CA . PHE C 1 105 ? 5.214 -54.520 18.326 1.00 31.00 187 PHE C CA 1
ATOM 2864 C C . PHE C 1 105 ? 6.331 -53.745 17.644 1.00 31.31 187 PHE C C 1
ATOM 2865 O O . PHE C 1 105 ? 7.486 -53.866 18.077 1.00 29.83 187 PHE C O 1
ATOM 2873 N N . THR C 1 106 ? 5.989 -52.977 16.615 1.00 31.08 188 THR C N 1
ATOM 2874 C CA . THR C 1 106 ? 6.880 -51.934 16.064 1.00 31.90 188 THR C CA 1
ATOM 2875 C C . THR C 1 106 ? 6.232 -50.583 16.329 1.00 32.65 188 THR C C 1
ATOM 2876 O O . THR C 1 106 ? 5.042 -50.412 16.028 1.00 32.21 188 THR C O 1
ATOM 2880 N N . ALA C 1 107 ? 6.988 -49.662 16.899 1.00 32.39 189 ALA C N 1
ATOM 2881 C CA . ALA C 1 107 ? 6.535 -48.274 17.075 1.00 29.34 189 ALA C CA 1
ATOM 2882 C C . ALA C 1 107 ? 7.586 -47.370 16.447 1.00 30.16 189 ALA C C 1
ATOM 2883 O O . ALA C 1 107 ? 8.783 -47.578 16.698 1.00 27.27 189 ALA C O 1
ATOM 2885 N N . GLN C 1 108 ? 7.130 -46.445 15.609 1.00 33.39 190 GLN C N 1
ATOM 2886 C CA . GLN C 1 108 ? 7.972 -45.419 14.954 1.00 33.21 190 GLN C CA 1
ATOM 2887 C C . GLN C 1 108 ? 7.513 -44.077 15.484 1.00 32.26 190 GLN C C 1
ATOM 2888 O O . GLN C 1 108 ? 6.297 -43.846 15.582 1.00 30.55 190 GLN C O 1
ATOM 2894 N N . TYR C 1 109 ? 8.472 -43.258 15.872 1.00 34.74 191 TYR C N 1
ATOM 2895 C CA . TYR C 1 109 ? 8.225 -41.887 16.359 1.00 35.48 191 TYR C CA 1
ATOM 2896 C C . TYR C 1 109 ? 9.083 -40.927 15.548 1.00 36.67 191 TYR C C 1
ATOM 2897 O O . TYR C 1 109 ? 10.309 -41.162 15.385 1.00 32.64 191 TYR C O 1
ATOM 2906 N N . GLN C 1 110 ? 8.438 -39.898 15.014 1.00 38.94 192 GLN C N 1
ATOM 2907 C CA . GLN C 1 110 ? 9.139 -38.827 14.275 1.00 41.75 192 GLN C CA 1
ATOM 2908 C C . GLN C 1 110 ? 8.973 -37.556 15.082 1.00 40.73 192 GLN C C 1
ATOM 2909 O O . GLN C 1 110 ? 7.832 -37.209 15.414 1.00 37.61 192 GLN C O 1
ATOM 2915 N N . PHE C 1 111 ? 10.098 -36.960 15.456 1.00 42.26 193 PHE C N 1
ATOM 2916 C CA . PHE C 1 111 ? 10.134 -35.602 16.028 1.00 43.40 193 PHE C CA 1
ATOM 2917 C C . PHE C 1 111 ? 10.761 -34.677 14.996 1.00 43.79 193 PHE C C 1
ATOM 2918 O O . PHE C 1 111 ? 11.631 -35.105 14.220 1.00 41.86 193 PHE C O 1
ATOM 2926 N N . HIS C 1 112 ? 10.266 -33.450 14.946 1.00 47.46 194 HIS C N 1
ATOM 2927 C CA . HIS C 1 112 ? 10.972 -32.320 14.300 1.00 47.08 194 HIS C CA 1
ATOM 2928 C C . HIS C 1 112 ? 11.480 -31.455 15.442 1.00 45.77 194 HIS C C 1
ATOM 2929 O O . HIS C 1 112 ? 10.652 -30.920 16.191 1.00 46.43 194 HIS C O 1
ATOM 2936 N N . CYS C 1 113 ? 12.794 -31.405 15.619 1.00 47.02 195 CYS C N 1
ATOM 2937 C CA . CYS C 1 113 ? 13.445 -30.545 16.646 1.00 50.92 195 CYS C CA 1
ATOM 2938 C C . CYS C 1 113 ? 14.064 -29.332 15.943 1.00 51.85 195 CYS C C 1
ATOM 2939 O O . CYS C 1 113 ? 14.915 -29.527 15.045 1.00 54.24 195 CYS C O 1
ATOM 2942 N N . GLU C 1 114 ? 13.633 -28.125 16.298 1.00 56.38 196 GLU C N 1
ATOM 2943 C CA . GLU C 1 114 ? 14.224 -26.895 15.707 1.00 62.12 196 GLU C CA 1
ATOM 2944 C C . GLU C 1 114 ? 15.575 -26.611 16.379 1.00 61.95 196 GLU C C 1
ATOM 2945 O O . GLU C 1 114 ? 16.517 -26.240 15.655 1.00 58.67 196 GLU C O 1
ATOM 2951 N N . ALA C 1 115 ? 15.691 -26.826 17.693 1.00 64.01 197 ALA C N 1
ATOM 2952 C CA . ALA C 1 115 ? 16.962 -26.676 18.447 1.00 63.10 197 ALA C CA 1
ATOM 2953 C C . ALA C 1 115 ? 17.644 -28.047 18.602 1.00 59.54 197 ALA C C 1
ATOM 2954 O O . ALA C 1 115 ? 18.006 -28.419 19.731 1.00 59.83 197 ALA C O 1
ATOM 2956 N N . VAL C 1 116 ? 17.822 -28.774 17.501 1.00 58.59 198 VAL C N 1
ATOM 2957 C CA . VAL C 1 116 ? 18.306 -30.184 17.530 1.00 61.16 198 VAL C CA 1
ATOM 2958 C C . VAL C 1 116 ? 19.679 -30.246 18.206 1.00 62.70 198 VAL C C 1
ATOM 2959 O O . VAL C 1 116 ? 19.946 -31.233 18.891 1.00 60.86 198 VAL C O 1
ATOM 2963 N N . ASP C 1 117 ? 20.523 -29.232 18.008 1.00 68.12 199 ASP C N 1
ATOM 2964 C CA . ASP C 1 117 ? 21.896 -29.197 18.578 1.00 66.05 199 ASP C CA 1
ATOM 2965 C C . ASP C 1 117 ? 21.814 -29.425 20.085 1.00 57.69 199 ASP C C 1
ATOM 2966 O O . ASP C 1 117 ? 22.739 -30.023 20.621 1.00 52.23 199 ASP C O 1
ATOM 2971 N N . GLN C 1 118 ? 20.735 -28.973 20.724 1.00 53.95 200 GLN C N 1
ATOM 2972 C CA . GLN C 1 118 ? 20.599 -28.982 22.203 1.00 55.66 200 GLN C CA 1
ATOM 2973 C C . GLN C 1 118 ? 20.276 -30.388 22.729 1.00 51.40 200 GLN C C 1
ATOM 2974 O O . GLN C 1 118 ? 20.424 -30.611 23.934 1.00 42.97 200 GLN C O 1
ATOM 2980 N N . LEU C 1 119 ? 19.821 -31.310 21.886 1.00 52.69 201 LEU C N 1
ATOM 2981 C CA . LEU C 1 119 ? 19.586 -32.696 22.352 1.00 50.40 201 LEU C CA 1
ATOM 2982 C C . LEU C 1 119 ? 20.944 -33.385 22.461 1.00 46.90 201 LEU C C 1
ATOM 2983 O O . LEU C 1 119 ? 21.459 -33.854 21.447 1.00 52.74 201 LEU C O 1
ATOM 2988 N N . LYS C 1 120 ? 21.498 -33.419 23.661 1.00 44.91 202 LYS C N 1
ATOM 2989 C CA . LYS C 1 120 ? 22.848 -33.977 23.938 1.00 45.80 202 LYS C CA 1
ATOM 2990 C C . LYS C 1 120 ? 22.720 -35.472 24.240 1.00 41.70 202 LYS C C 1
ATOM 2991 O O . LYS C 1 120 ? 23.608 -36.238 23.871 1.00 43.07 202 LYS C O 1
ATOM 2997 N N . GLN C 1 121 ? 21.635 -35.874 24.886 1.00 38.76 203 GLN C N 1
ATOM 2998 C CA . GLN C 1 121 ? 21.388 -37.293 25.224 1.00 36.00 203 GLN C CA 1
ATOM 2999 C C . GLN C 1 121 ? 19.887 -37.550 25.319 1.00 35.31 203 GLN C C 1
ATOM 3000 O O . GLN C 1 121 ? 19.094 -36.589 25.298 1.00 38.39 203 GLN C O 1
ATOM 3006 N N . ILE C 1 122 ? 19.536 -38.825 25.428 1.00 38.12 204 ILE C N 1
ATOM 3007 C CA . ILE C 1 122 ? 18.147 -39.312 25.656 1.00 38.66 204 ILE C CA 1
ATOM 3008 C C . ILE C 1 122 ? 18.192 -40.288 26.828 1.00 37.70 204 ILE C C 1
ATOM 3009 O O . ILE C 1 122 ? 19.071 -41.174 26.817 1.00 36.77 204 ILE C O 1
ATOM 3014 N N . ASP C 1 123 ? 17.269 -40.142 27.778 1.00 37.13 205 ASP C N 1
ATOM 3015 C CA . ASP C 1 123 ? 17.121 -41.084 28.913 1.00 36.70 205 ASP C CA 1
ATOM 3016 C C . ASP C 1 123 ? 15.829 -41.876 28.723 1.00 33.77 205 ASP C C 1
ATOM 3017 O O . ASP C 1 123 ? 14.774 -41.331 28.972 1.00 37.70 205 ASP C O 1
ATOM 3022 N N . THR C 1 124 ? 15.917 -43.125 28.285 1.00 31.46 206 THR C N 1
ATOM 3023 C CA . THR C 1 124 ? 14.715 -43.932 27.950 1.00 29.55 206 THR C CA 1
ATOM 3024 C C . THR C 1 124 ? 14.079 -44.482 29.217 1.00 26.68 206 THR C C 1
ATOM 3025 O O . THR C 1 124 ? 14.814 -45.042 30.039 1.00 24.93 206 THR C O 1
ATOM 3029 N N . GLN C 1 125 ? 12.762 -44.375 29.315 1.00 26.47 207 GLN C N 1
ATOM 3030 C CA . GLN C 1 125 ? 11.971 -44.875 30.467 1.00 28.58 207 GLN C CA 1
ATOM 3031 C C . GLN C 1 125 ? 11.317 -46.213 30.089 1.00 27.38 207 GLN C C 1
ATOM 3032 O O . GLN C 1 125 ? 10.500 -46.736 30.872 1.00 27.49 207 GLN C O 1
ATOM 3038 N N . TRP C 1 126 ? 11.679 -46.777 28.943 1.00 25.32 208 TRP C N 1
ATOM 3039 C CA . TRP C 1 126 ? 11.093 -48.049 28.449 1.00 25.28 208 TRP C CA 1
ATOM 3040 C C . TRP C 1 126 ? 10.984 -49.082 29.587 1.00 25.61 208 TRP C C 1
ATOM 3041 O O . TRP C 1 126 ? 9.910 -49.671 29.763 1.00 22.78 208 TRP C O 1
ATOM 3052 N N . PHE C 1 127 ? 12.059 -49.307 30.336 1.00 24.93 209 PHE C N 1
ATOM 3053 C CA . PHE C 1 127 ? 12.106 -50.362 31.372 1.00 24.95 209 PHE C CA 1
ATOM 3054 C C . PHE C 1 127 ? 11.151 -50.015 32.508 1.00 27.11 209 PHE C C 1
ATOM 3055 O O . PHE C 1 127 ? 10.668 -50.945 33.160 1.00 29.10 209 PHE C O 1
ATOM 3063 N N . GLN C 1 128 ? 10.905 -48.734 32.764 1.00 29.71 210 GLN C N 1
ATOM 3064 C CA . GLN C 1 128 ? 9.905 -48.322 33.782 1.00 30.28 210 GLN C CA 1
ATOM 3065 C C . GLN C 1 128 ? 8.532 -48.841 33.348 1.00 30.98 210 GLN C C 1
ATOM 3066 O O . GLN C 1 128 ? 7.797 -49.357 34.188 1.00 34.14 210 GLN C O 1
ATOM 3072 N N . TYR C 1 129 ? 8.190 -48.722 32.071 1.00 29.76 211 TYR C N 1
ATOM 3073 C CA . TYR C 1 129 ? 6.822 -49.010 31.578 1.00 30.35 211 TYR C CA 1
ATOM 3074 C C . TYR C 1 129 ? 6.701 -50.472 31.163 1.00 30.69 211 TYR C C 1
ATOM 3075 O O . TYR C 1 129 ? 5.576 -50.962 31.122 1.00 31.40 211 TYR C O 1
ATOM 3084 N N . PHE C 1 130 ? 7.817 -51.115 30.809 1.00 28.35 212 PHE C N 1
ATOM 3085 C CA . PHE C 1 130 ? 7.827 -52.479 30.233 1.00 26.49 212 PHE C CA 1
ATOM 3086 C C . PHE C 1 130 ? 8.920 -53.275 30.919 1.00 28.32 212 PHE C C 1
ATOM 3087 O O . PHE C 1 130 ? 9.931 -53.616 30.310 1.00 28.40 212 PHE C O 1
ATOM 3095 N N . PRO C 1 131 ? 8.733 -53.579 32.221 1.00 28.57 213 PRO C N 1
ATOM 3096 C CA . PRO C 1 131 ? 9.786 -54.186 33.030 1.00 27.53 213 PRO C CA 1
ATOM 3097 C C . PRO C 1 131 ? 10.247 -55.571 32.572 1.00 27.06 213 PRO C C 1
ATOM 3098 O O . PRO C 1 131 ? 11.358 -55.910 32.856 1.00 29.58 213 PRO C O 1
ATOM 3102 N N . SER C 1 132 ? 9.430 -56.320 31.850 1.00 28.01 214 SER C N 1
ATOM 3103 C CA . SER C 1 132 ? 9.837 -57.648 31.329 1.00 28.07 214 SER C CA 1
ATOM 3104 C C . SER C 1 132 ? 10.979 -57.494 30.309 1.00 29.18 214 SER C C 1
ATOM 3105 O O . SER C 1 132 ? 11.667 -58.501 29.998 1.00 28.64 214 SER C O 1
ATOM 3108 N N . THR C 1 133 ? 11.188 -56.301 29.766 1.00 29.30 215 THR C N 1
ATOM 3109 C CA . THR C 1 133 ? 12.365 -56.061 28.905 1.00 30.33 215 THR C CA 1
ATOM 3110 C C . THR C 1 133 ? 13.618 -56.098 29.776 1.00 30.85 215 THR C C 1
ATOM 3111 O O . THR C 1 133 ? 13.598 -55.506 30.841 1.00 32.95 215 THR C O 1
ATOM 3115 N N . GLU C 1 134 ? 14.667 -56.761 29.313 1.00 34.03 216 GLU C N 1
ATOM 3116 C CA . GLU C 1 134 ? 15.949 -56.886 30.054 1.00 36.55 216 GLU C CA 1
ATOM 3117 C C . GLU C 1 134 ? 17.016 -56.062 29.341 1.00 34.56 216 GLU C C 1
ATOM 3118 O O . GLU C 1 134 ? 17.885 -55.526 30.016 1.00 36.48 216 GLU C O 1
ATOM 3124 N N . LYS C 1 135 ? 16.969 -55.992 28.017 1.00 35.24 217 LYS C N 1
ATOM 3125 C CA . LYS C 1 135 ? 17.982 -55.254 27.235 1.00 35.93 217 LYS C CA 1
ATOM 3126 C C . LYS C 1 135 ? 17.304 -54.559 26.062 1.00 32.98 217 LYS C C 1
ATOM 3127 O O . LYS C 1 135 ? 16.400 -55.147 25.453 1.00 32.04 217 LYS C O 1
ATOM 3133 N N . ILE C 1 136 ? 17.769 -53.361 25.751 1.00 31.96 218 ILE C N 1
ATOM 3134 C CA . ILE C 1 136 ? 17.524 -52.718 24.437 1.00 30.91 218 ILE C CA 1
ATOM 3135 C C . ILE C 1 136 ? 18.842 -52.725 23.661 1.00 30.53 218 ILE C C 1
ATOM 3136 O O . ILE C 1 136 ? 19.848 -52.187 24.173 1.00 29.71 218 ILE C O 1
ATOM 3141 N N . GLN C 1 137 ? 18.843 -53.326 22.479 1.00 29.68 219 GLN C N 1
ATOM 3142 C CA . GLN C 1 137 ? 19.904 -53.084 21.480 1.00 31.90 219 GLN C CA 1
ATOM 3143 C C . GLN C 1 137 ? 19.618 -51.730 20.815 1.00 33.44 219 GLN C C 1
ATOM 3144 O O . GLN C 1 137 ? 18.638 -51.635 20.037 1.00 30.62 219 GLN C O 1
ATOM 3150 N N . ALA C 1 138 ? 20.427 -50.711 21.115 1.00 32.83 220 ALA C N 1
ATOM 3151 C CA . ALA C 1 138 ? 20.259 -49.358 20.547 1.00 34.12 220 ALA C CA 1
ATOM 3152 C C . ALA C 1 138 ? 21.268 -49.151 19.421 1.00 36.10 220 ALA C C 1
ATOM 3153 O O . ALA C 1 138 ? 22.463 -49.417 19.622 1.00 37.77 220 ALA C O 1
ATOM 3155 N N . ASN C 1 139 ? 20.785 -48.697 18.272 1.00 39.03 221 ASN C N 1
ATOM 3156 C CA . ASN C 1 139 ? 21.637 -48.153 17.192 1.00 41.23 221 ASN C CA 1
ATOM 3157 C C . ASN C 1 139 ? 21.309 -46.677 17.073 1.00 40.38 221 ASN C C 1
ATOM 3158 O O . ASN C 1 139 ? 20.123 -46.342 16.973 1.00 40.40 221 ASN C O 1
ATOM 3163 N N . VAL C 1 140 ? 22.334 -45.842 17.104 1.00 42.05 222 VAL C N 1
ATOM 3164 C CA . VAL C 1 140 ? 22.196 -44.369 16.969 1.00 47.30 222 VAL C CA 1
ATOM 3165 C C . VAL C 1 140 ? 22.931 -43.938 15.707 1.00 50.61 222 VAL C C 1
ATOM 3166 O O . VAL C 1 140 ? 24.136 -44.217 15.596 1.00 56.01 222 VAL C O 1
ATOM 3170 N N . LEU C 1 141 ? 22.219 -43.299 14.788 1.00 55.17 223 LEU C N 1
ATOM 3171 C CA . LEU C 1 141 ? 22.823 -42.729 13.564 1.00 56.58 223 LEU C CA 1
ATOM 3172 C C . LEU C 1 141 ? 22.567 -41.229 13.559 1.00 53.99 223 LEU C C 1
ATOM 3173 O O . LEU C 1 141 ? 21.414 -40.828 13.621 1.00 55.64 223 LEU C O 1
ATOM 3178 N N . THR C 1 142 ? 23.631 -40.443 13.502 1.00 63.69 224 THR C N 1
ATOM 3179 C CA . THR C 1 142 ? 23.573 -38.973 13.331 1.00 68.30 224 THR C CA 1
ATOM 3180 C C . THR C 1 142 ? 24.288 -38.605 12.032 1.00 73.83 224 THR C C 1
ATOM 3181 O O . THR C 1 142 ? 24.862 -39.510 11.379 1.00 67.14 224 THR C O 1
ATOM 3185 N N . GLU C 1 143 ? 24.253 -37.321 11.683 1.00 83.42 225 GLU C N 1
ATOM 3186 C CA . GLU C 1 143 ? 25.138 -36.745 10.641 1.00 88.78 225 GLU C CA 1
ATOM 3187 C C . GLU C 1 143 ? 26.573 -37.174 10.964 1.00 83.11 225 GLU C C 1
ATOM 3188 O O . GLU C 1 143 ? 27.276 -37.651 10.059 1.00 77.67 225 GLU C O 1
ATOM 3194 N N . LYS C 1 144 ? 26.961 -37.065 12.232 1.00 84.59 226 LYS C N 1
ATOM 3195 C CA . LYS C 1 144 ? 28.368 -37.230 12.671 1.00 90.27 226 LYS C CA 1
ATOM 3196 C C . LYS C 1 144 ? 28.684 -38.716 12.863 1.00 88.99 226 LYS C C 1
ATOM 3197 O O . LYS C 1 144 ? 29.539 -39.243 12.122 1.00 86.76 226 LYS C O 1
ATOM 3203 N N . GLN C 1 145 ? 28.008 -39.367 13.808 1.00 84.96 227 GLN C N 1
ATOM 3204 C CA . GLN C 1 145 ? 28.435 -40.694 14.319 1.00 79.53 227 GLN C CA 1
ATOM 3205 C C . GLN C 1 145 ? 27.331 -41.728 14.099 1.00 72.51 227 GLN C C 1
ATOM 3206 O O . GLN C 1 145 ? 26.143 -41.401 14.246 1.00 69.86 227 GLN C O 1
ATOM 3212 N N . GLN C 1 146 ? 27.746 -42.941 13.755 1.00 66.33 228 GLN C N 1
ATOM 3213 C CA . GLN C 1 146 ? 26.899 -44.154 13.753 1.00 66.75 228 GLN C CA 1
ATOM 3214 C C . GLN C 1 146 ? 27.436 -45.059 14.859 1.00 61.87 228 GLN C C 1
ATOM 3215 O O . GLN C 1 146 ? 28.580 -45.537 14.734 1.00 65.82 228 GLN C O 1
ATOM 3221 N N . SER C 1 147 ? 26.667 -45.256 15.923 1.00 53.36 229 SER C N 1
ATOM 3222 C CA . SER C 1 147 ? 27.132 -46.041 17.089 1.00 47.98 229 SER C CA 1
ATOM 3223 C C . SER C 1 147 ? 26.020 -46.961 17.594 1.00 41.92 229 SER C C 1
ATOM 3224 O O . SER C 1 147 ? 24.919 -46.978 17.033 1.00 42.70 229 SER C O 1
ATOM 3227 N N . ALA C 1 148 ? 26.347 -47.742 18.605 1.00 38.51 230 ALA C N 1
ATOM 3228 C CA . ALA C 1 148 ? 25.536 -48.854 19.131 1.00 36.13 230 ALA C CA 1
ATOM 3229 C C . ALA C 1 148 ? 25.845 -48.995 20.611 1.00 35.15 230 ALA C C 1
ATOM 3230 O O . ALA C 1 148 ? 27.017 -48.779 21.024 1.00 34.57 230 ALA C O 1
ATOM 3232 N N . LEU C 1 149 ? 24.831 -49.352 21.378 1.00 33.23 231 LEU C N 1
ATOM 3233 C CA . LEU C 1 149 ? 25.029 -49.693 22.796 1.00 31.84 231 LEU C CA 1
ATOM 3234 C C . LEU C 1 149 ? 23.892 -50.588 23.267 1.00 31.59 231 LEU C C 1
ATOM 3235 O O . LEU C 1 149 ? 22.825 -50.643 22.606 1.00 32.64 231 LEU C O 1
ATOM 3240 N N . GLN C 1 150 ? 24.147 -51.285 24.364 1.00 29.36 232 GLN C N 1
ATOM 3241 C CA . GLN C 1 150 ? 23.148 -52.142 25.011 1.00 29.45 232 GLN C CA 1
ATOM 3242 C C . GLN C 1 150 ? 22.679 -51.457 26.290 1.00 26.93 232 GLN C C 1
ATOM 3243 O O . GLN C 1 150 ? 23.486 -51.295 27.213 1.00 28.15 232 GLN C O 1
ATOM 3249 N N . LEU C 1 151 ? 21.395 -51.126 26.343 1.00 24.96 233 LEU C N 1
ATOM 3250 C CA . LEU C 1 151 ? 20.771 -50.497 27.526 1.00 24.59 233 LEU C CA 1
ATOM 3251 C C . LEU C 1 151 ? 20.189 -51.589 28.419 1.00 24.22 233 LEU C C 1
ATOM 3252 O O . LEU C 1 151 ? 19.960 -52.718 27.934 1.00 21.78 233 LEU C O 1
ATOM 3257 N N . ASN C 1 152 ? 19.930 -51.215 29.667 1.00 22.82 234 ASN C N 1
ATOM 3258 C CA . ASN C 1 152 ? 19.192 -52.044 30.637 1.00 22.87 234 ASN C CA 1
ATOM 3259 C C . ASN C 1 152 ? 18.541 -51.106 31.654 1.00 24.36 234 ASN C C 1
ATOM 3260 O O . ASN C 1 152 ? 18.785 -49.862 31.603 1.00 22.57 234 ASN C O 1
ATOM 3265 N N . ALA C 1 153 ? 17.750 -51.685 32.553 1.00 24.77 235 ALA C N 1
ATOM 3266 C CA . ALA C 1 153 ? 16.835 -50.934 33.434 1.00 26.35 235 ALA C CA 1
ATOM 3267 C C . ALA C 1 153 ? 17.645 -49.944 34.283 1.00 29.70 235 ALA C C 1
ATOM 3268 O O . ALA C 1 153 ? 17.046 -48.951 34.717 1.00 28.56 235 ALA C O 1
ATOM 3270 N N . LYS C 1 154 ? 18.953 -50.171 34.480 1.00 31.16 236 LYS C N 1
ATOM 3271 C CA . LYS C 1 154 ? 19.800 -49.249 35.283 1.00 31.29 236 LYS C CA 1
ATOM 3272 C C . LYS C 1 154 ? 20.636 -48.341 34.388 1.00 30.84 236 LYS C C 1
ATOM 3273 O O . LYS C 1 154 ? 21.164 -47.336 34.920 1.00 36.63 236 LYS C O 1
ATOM 3279 N N . GLN C 1 155 ? 20.782 -48.683 33.110 1.00 26.90 237 GLN C N 1
ATOM 3280 C CA . GLN C 1 155 ? 21.661 -47.941 32.175 1.00 25.33 237 GLN C CA 1
ATOM 3281 C C . GLN C 1 155 ? 20.825 -47.569 30.959 1.00 24.41 237 GLN C C 1
ATOM 3282 O O . GLN C 1 155 ? 20.828 -48.300 29.972 1.00 22.45 237 GLN C O 1
ATOM 3288 N N . THR C 1 156 ? 20.115 -46.463 31.084 1.00 25.15 238 THR C N 1
ATOM 3289 C CA . THR C 1 156 ? 19.055 -46.042 30.148 1.00 27.51 238 THR C CA 1
ATOM 3290 C C . THR C 1 156 ? 19.543 -44.864 29.315 1.00 27.87 238 THR C C 1
ATOM 3291 O O . THR C 1 156 ? 18.774 -44.446 28.439 1.00 28.43 238 THR C O 1
ATOM 3295 N N . LEU C 1 157 ? 20.748 -44.357 29.578 1.00 26.11 239 LEU C N 1
ATOM 3296 C CA . LEU C 1 157 ? 21.234 -43.119 28.926 1.00 27.62 239 LEU C CA 1
ATOM 3297 C C . LEU C 1 157 ? 21.709 -43.433 27.509 1.00 29.88 239 LEU C C 1
ATOM 3298 O O . LEU C 1 157 ? 22.464 -44.417 27.321 1.00 31.88 239 LEU C O 1
ATOM 3303 N N . ILE C 1 158 ? 21.278 -42.611 26.556 1.00 28.73 240 ILE C N 1
ATOM 3304 C CA . ILE C 1 158 ? 21.754 -42.684 25.155 1.00 30.92 240 ILE C CA 1
ATOM 3305 C C . ILE C 1 158 ? 22.412 -41.352 24.832 1.00 33.09 240 ILE C C 1
ATOM 3306 O O . ILE C 1 158 ? 21.767 -40.307 25.006 1.00 30.97 240 ILE C O 1
ATOM 3311 N N . LYS C 1 159 ? 23.657 -41.396 24.375 1.00 37.49 241 LYS C N 1
ATOM 3312 C CA . LYS C 1 159 ? 24.361 -40.181 23.917 1.00 40.36 241 LYS C CA 1
ATOM 3313 C C . LYS C 1 159 ? 24.041 -39.940 22.448 1.00 39.60 241 LYS C C 1
ATOM 3314 O O . LYS C 1 159 ? 24.207 -40.867 21.652 1.00 43.14 241 LYS C O 1
ATOM 3320 N N . LEU C 1 160 ? 23.621 -38.727 22.116 1.00 45.51 242 LEU C N 1
ATOM 3321 C CA . LEU C 1 160 ? 23.429 -38.301 20.707 1.00 53.48 242 LEU C CA 1
ATOM 3322 C C . LEU C 1 160 ? 24.704 -37.585 20.270 1.00 55.07 242 LEU C C 1
ATOM 3323 O O . LEU C 1 160 ? 25.334 -38.026 19.315 1.00 58.07 242 LEU C O 1
ATOM 3329 N N . HIS D 1 14 ? 23.805 -26.203 56.051 1.00 49.22 35 HIS D N 1
ATOM 3330 C CA . HIS D 1 14 ? 23.027 -25.047 56.587 1.00 47.33 35 HIS D CA 1
ATOM 3331 C C . HIS D 1 14 ? 23.070 -25.116 58.113 1.00 49.41 35 HIS D C 1
ATOM 3332 O O . HIS D 1 14 ? 22.301 -25.890 58.690 1.00 52.66 35 HIS D O 1
ATOM 3339 N N . VAL D 1 15 ? 23.990 -24.376 58.726 1.00 42.66 36 VAL D N 1
ATOM 3340 C CA . VAL D 1 15 ? 24.196 -24.373 60.200 1.00 38.86 36 VAL D CA 1
ATOM 3341 C C . VAL D 1 15 ? 23.871 -22.977 60.734 1.00 38.2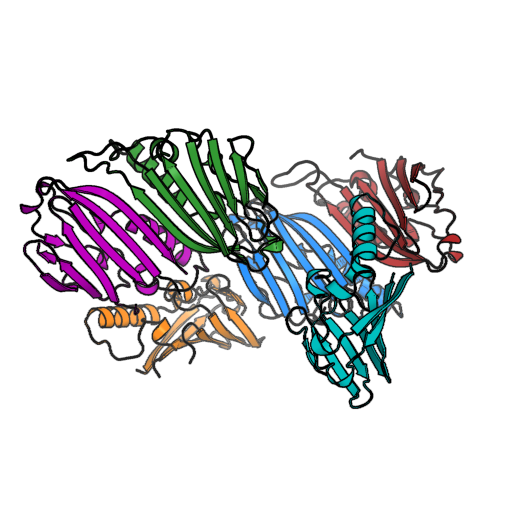7 36 VAL D C 1
ATOM 3342 O O . VAL D 1 15 ? 24.415 -21.980 60.204 1.00 35.46 36 VAL D O 1
ATOM 3346 N N . HIS D 1 16 ? 23.033 -22.915 61.767 1.00 39.02 37 HIS D N 1
ATOM 3347 C CA . HIS D 1 16 ? 22.502 -21.637 62.306 1.00 38.40 37 HIS D CA 1
ATOM 3348 C C . HIS D 1 16 ? 23.632 -20.882 62.994 1.00 36.02 37 HIS D C 1
ATOM 3349 O O . HIS D 1 16 ? 24.297 -21.474 63.853 1.00 38.48 37 HIS D O 1
ATOM 3356 N N . GLY D 1 17 ? 23.858 -19.639 62.572 1.00 33.84 38 GLY D N 1
ATOM 3357 C CA . GLY D 1 17 ? 24.936 -18.761 63.076 1.00 30.58 38 GLY D CA 1
ATOM 3358 C C . GLY D 1 17 ? 26.192 -18.868 62.230 1.00 30.59 38 GLY D C 1
ATOM 3359 O O . GLY D 1 17 ? 27.180 -18.209 62.573 1.00 27.78 38 GLY D O 1
ATOM 3360 N N . GLN D 1 18 ? 26.170 -19.677 61.169 1.00 34.62 39 GLN D N 1
ATOM 3361 C CA . GLN D 1 18 ? 27.279 -19.775 60.185 1.00 36.20 39 GLN D CA 1
ATOM 3362 C C . GLN D 1 18 ? 26.774 -19.249 58.840 1.00 35.01 39 GLN D C 1
ATOM 3363 O O . GLN D 1 18 ? 25.667 -19.644 58.406 1.00 34.29 39 GLN D O 1
ATOM 3369 N N . VAL D 1 19 ? 27.563 -18.385 58.213 1.00 32.76 40 VAL D N 1
ATOM 3370 C CA . VAL D 1 19 ? 27.258 -17.808 56.883 1.00 30.79 40 VAL D CA 1
ATOM 3371 C C . VAL D 1 19 ? 28.417 -18.163 55.961 1.00 29.33 40 VAL D C 1
ATOM 3372 O O . VAL D 1 19 ? 29.556 -18.154 56.422 1.00 32.75 40 VAL D O 1
ATOM 3376 N N . GLU D 1 20 ? 28.121 -18.479 54.710 1.00 28.97 41 GLU D N 1
ATOM 3377 C CA . GLU D 1 20 ? 29.158 -18.746 53.691 1.00 31.95 41 GLU D CA 1
ATOM 3378 C C . GLU D 1 20 ? 29.330 -17.471 52.866 1.00 28.84 41 GLU D C 1
ATOM 3379 O O . GLU D 1 20 ? 28.324 -16.802 52.556 1.00 31.30 41 GLU D O 1
ATOM 3385 N N . LEU D 1 21 ? 30.573 -17.129 52.567 1.00 26.39 42 LEU D N 1
ATOM 3386 C CA . LEU D 1 21 ? 30.922 -15.991 51.691 1.00 25.47 42 LEU D CA 1
ATOM 3387 C C . LEU D 1 21 ? 31.949 -16.486 50.677 1.00 25.66 42 LEU D C 1
ATOM 3388 O O . LEU D 1 21 ? 32.994 -17.000 51.093 1.00 26.08 42 LEU D O 1
ATOM 3393 N N . ASN D 1 22 ? 31.644 -16.350 49.396 1.00 26.47 43 ASN D N 1
ATOM 3394 C CA . ASN D 1 22 ? 32.576 -16.730 48.314 1.00 29.28 43 ASN D CA 1
ATOM 3395 C C . ASN D 1 22 ? 32.886 -15.467 47.546 1.00 26.13 43 ASN D C 1
ATOM 3396 O O . ASN D 1 22 ? 31.941 -14.790 47.166 1.00 26.69 43 ASN D O 1
ATOM 3401 N N . ILE D 1 23 ? 34.169 -15.186 47.365 1.00 26.53 44 ILE D N 1
ATOM 3402 C CA . ILE D 1 23 ? 34.655 -14.000 46.615 1.00 28.95 44 ILE D CA 1
ATOM 3403 C C . ILE D 1 23 ? 35.469 -14.494 45.440 1.00 30.41 44 ILE D C 1
ATOM 3404 O O . ILE D 1 23 ? 36.304 -15.366 45.641 1.00 32.52 44 ILE D O 1
ATOM 3409 N N . ALA D 1 24 ? 35.221 -13.928 44.268 1.00 33.46 45 ALA D N 1
ATOM 3410 C CA . ALA D 1 24 ? 35.954 -14.244 43.033 1.00 35.46 45 ALA D CA 1
ATOM 3411 C C . ALA D 1 24 ? 36.414 -12.934 42.414 1.00 38.00 45 ALA D C 1
ATOM 3412 O O . ALA D 1 24 ? 35.592 -12.016 42.273 1.00 41.30 45 ALA D O 1
ATOM 3414 N N . GLN D 1 25 ? 37.702 -12.835 42.116 1.00 44.01 46 GLN D N 1
ATOM 3415 C CA . GLN D 1 25 ? 38.243 -11.749 41.273 1.00 46.63 46 GLN D CA 1
ATOM 3416 C C . GLN D 1 25 ? 38.743 -12.356 39.963 1.00 50.07 46 GLN D C 1
ATOM 3417 O O . GLN D 1 25 ? 39.573 -13.278 40.005 1.00 48.93 46 GLN D O 1
ATOM 3423 N N . ASP D 1 26 ? 38.222 -11.852 38.849 1.00 55.42 47 ASP D N 1
ATOM 3424 C CA . ASP D 1 26 ? 38.632 -12.240 37.481 1.00 58.08 47 ASP D CA 1
ATOM 3425 C C . ASP D 1 26 ? 38.762 -10.941 36.691 1.00 55.32 47 ASP D C 1
ATOM 3426 O O . ASP D 1 26 ? 37.737 -10.336 36.367 1.00 56.78 47 ASP D O 1
ATOM 3431 N N . GLY D 1 27 ? 39.990 -10.526 36.415 1.00 52.28 48 GLY D N 1
ATOM 3432 C CA . GLY D 1 27 ? 40.272 -9.251 35.744 1.00 51.02 48 GLY D CA 1
ATOM 3433 C C . GLY D 1 27 ? 39.767 -8.107 36.590 1.00 50.59 48 GLY D C 1
ATOM 3434 O O . GLY D 1 27 ? 40.126 -8.056 37.771 1.00 51.97 48 GLY D O 1
ATOM 3435 N N . HIS D 1 28 ? 38.909 -7.267 36.022 1.00 53.93 49 HIS D N 1
ATOM 3436 C CA . HIS D 1 28 ? 38.362 -6.058 36.684 1.00 57.07 49 HIS D CA 1
ATOM 3437 C C . HIS D 1 28 ? 37.106 -6.405 37.493 1.00 57.33 49 HIS D C 1
ATOM 3438 O O . HIS D 1 28 ? 36.625 -5.537 38.266 1.00 51.96 49 HIS D O 1
ATOM 3445 N N . ASP D 1 29 ? 36.578 -7.621 37.339 1.00 54.50 50 ASP D N 1
ATOM 3446 C CA . ASP D 1 29 ? 35.310 -8.012 38.003 1.00 50.87 50 ASP D CA 1
ATOM 3447 C C . ASP D 1 29 ? 35.590 -8.503 39.420 1.00 46.90 50 ASP D C 1
ATOM 3448 O O . ASP D 1 29 ? 36.657 -9.085 39.681 1.00 44.67 50 ASP D O 1
ATOM 3453 N N . LEU D 1 30 ? 34.642 -8.232 40.302 1.00 40.78 51 LEU D N 1
ATOM 3454 C CA . LEU D 1 30 ? 34.624 -8.773 41.670 1.00 38.54 51 LEU D CA 1
ATOM 3455 C C . LEU D 1 30 ? 33.217 -9.309 41.948 1.00 37.02 51 LEU D C 1
ATOM 3456 O O . LEU D 1 30 ? 32.238 -8.562 41.746 1.00 37.49 51 LEU D O 1
ATOM 3461 N N . LEU D 1 31 ? 33.130 -10.569 42.359 1.00 36.72 52 LEU D N 1
ATOM 3462 C CA . LEU D 1 31 ? 31.838 -11.222 42.659 1.00 39.40 52 LEU D CA 1
ATOM 3463 C C . LEU D 1 31 ? 31.837 -11.617 44.135 1.00 37.93 52 LEU D C 1
ATOM 3464 O O . LEU D 1 31 ? 32.757 -12.298 44.575 1.00 37.01 52 LEU D O 1
ATOM 3469 N N . LEU D 1 32 ? 30.837 -11.150 44.867 1.00 38.36 53 LEU D N 1
ATOM 3470 C CA . LEU D 1 32 ? 30.590 -11.545 46.267 1.00 38.29 53 LEU D CA 1
ATOM 3471 C C . LEU D 1 32 ? 29.273 -12.308 46.315 1.00 38.19 53 LEU D C 1
ATOM 3472 O O . LEU D 1 32 ? 28.299 -11.821 45.768 1.00 38.65 53 LEU D O 1
ATOM 3477 N N . GLU D 1 33 ? 29.288 -13.480 46.934 1.00 39.42 54 GLU D N 1
ATOM 3478 C CA . GLU D 1 33 ? 28.106 -14.345 47.112 1.00 40.51 54 GLU D CA 1
ATOM 3479 C C . GLU D 1 33 ? 27.981 -14.657 48.603 1.00 36.80 54 GLU D C 1
ATOM 3480 O O . GLU D 1 33 ? 28.859 -15.291 49.161 1.00 33.66 54 GLU D O 1
ATOM 3486 N N . ILE D 1 34 ? 26.947 -14.142 49.234 1.00 35.69 55 ILE D N 1
ATOM 3487 C CA . ILE D 1 34 ? 26.611 -14.459 50.643 1.00 36.85 55 ILE D CA 1
ATOM 3488 C C . ILE D 1 34 ? 25.464 -15.467 50.652 1.00 36.15 55 ILE D C 1
ATOM 3489 O O . ILE D 1 34 ? 24.458 -15.267 49.933 1.00 37.14 55 ILE D O 1
ATOM 3494 N N . THR D 1 35 ? 25.593 -16.495 51.475 1.00 34.64 56 THR D N 1
ATOM 3495 C CA . THR D 1 35 ? 24.502 -17.466 51.719 1.00 36.55 56 THR D CA 1
ATOM 3496 C C . THR D 1 35 ? 24.337 -17.567 53.227 1.00 34.44 56 THR D C 1
ATOM 3497 O O . THR D 1 35 ? 25.272 -18.001 53.883 1.00 31.80 56 THR D O 1
ATOM 3501 N N . ALA D 1 36 ? 23.193 -17.149 53.751 1.00 35.17 57 ALA D N 1
ATOM 3502 C CA . ALA D 1 36 ? 22.977 -17.005 55.207 1.00 33.74 57 ALA D CA 1
ATOM 3503 C C . ALA D 1 36 ? 21.673 -17.678 55.593 1.00 32.21 57 ALA D C 1
ATOM 3504 O O . ALA D 1 36 ? 20.646 -17.475 54.953 1.00 37.71 57 ALA D O 1
ATOM 3506 N N . PRO D 1 37 ? 21.686 -18.518 56.643 1.00 30.13 58 PRO D N 1
ATOM 3507 C CA . PRO D 1 37 ? 20.450 -19.010 57.233 1.00 30.86 58 PRO D CA 1
ATOM 3508 C C . PRO D 1 37 ? 19.478 -17.875 57.580 1.00 29.91 58 PRO D C 1
ATOM 3509 O O . PRO D 1 37 ? 19.877 -16.872 58.119 1.00 34.61 58 PRO D O 1
ATOM 3513 N N . GLY D 1 38 ? 18.206 -18.065 57.266 1.00 32.22 59 GLY D N 1
ATOM 3514 C CA . GLY D 1 38 ? 17.140 -17.131 57.678 1.00 33.76 59 GLY D CA 1
ATOM 3515 C C . GLY D 1 38 ? 17.203 -16.850 59.165 1.00 31.83 59 GLY D C 1
ATOM 3516 O O . GLY D 1 38 ? 16.922 -15.723 59.575 1.00 34.15 59 GLY D O 1
ATOM 3517 N N . ALA D 1 39 ? 17.571 -17.847 59.956 1.00 35.66 60 ALA D N 1
ATOM 3518 C CA . ALA D 1 39 ? 17.755 -17.693 61.415 1.00 38.11 60 ALA D CA 1
ATOM 3519 C C . ALA D 1 39 ? 18.713 -16.527 61.675 1.00 38.03 60 ALA D C 1
ATOM 3520 O O . ALA D 1 39 ? 18.542 -15.825 62.668 1.00 41.01 60 ALA D O 1
ATOM 3522 N N . ASP D 1 40 ? 19.685 -16.308 60.800 1.00 38.55 61 ASP D N 1
ATOM 3523 C CA . ASP D 1 40 ? 20.711 -15.259 61.025 1.00 40.24 61 ASP D CA 1
ATOM 3524 C C . ASP D 1 40 ? 20.207 -13.913 60.511 1.00 36.83 61 ASP D C 1
ATOM 3525 O O . ASP D 1 40 ? 20.382 -12.918 61.231 1.00 37.43 61 ASP D O 1
ATOM 3530 N N . VAL D 1 41 ? 19.636 -13.860 59.312 1.00 37.19 62 VAL D N 1
ATOM 3531 C CA . VAL D 1 41 ? 19.339 -12.541 58.681 1.00 43.88 62 VAL D CA 1
ATOM 3532 C C . VAL D 1 41 ? 18.028 -11.990 59.253 1.00 43.06 62 VAL D C 1
ATOM 3533 O O . VAL D 1 41 ? 17.916 -10.764 59.374 1.00 40.66 62 VAL D O 1
ATOM 3537 N N . VAL D 1 42 ? 17.082 -12.854 59.612 1.00 44.47 63 VAL D N 1
ATOM 3538 C CA . VAL D 1 42 ? 15.724 -12.380 59.991 1.00 46.82 63 VAL D CA 1
ATOM 3539 C C . VAL D 1 42 ? 15.240 -13.056 61.271 1.00 46.20 63 VAL D C 1
ATOM 3540 O O . VAL D 1 42 ? 14.325 -12.502 61.877 1.00 49.06 63 VAL D O 1
ATOM 3544 N N . GLY D 1 43 ? 15.784 -14.212 61.652 1.00 47.38 64 GLY D N 1
ATOM 3545 C CA . GLY D 1 43 ? 15.537 -14.789 62.993 1.00 45.32 64 GLY D CA 1
ATOM 3546 C C . GLY D 1 43 ? 14.368 -15.759 63.026 1.00 44.73 64 GLY D C 1
ATOM 3547 O O . GLY D 1 43 ? 13.915 -16.100 64.140 1.00 45.20 64 GLY D O 1
ATOM 3548 N N . PHE D 1 44 ? 13.885 -16.197 61.862 1.00 40.16 65 PHE D N 1
ATOM 3549 C CA . PHE D 1 44 ? 12.967 -17.358 61.739 1.00 40.05 65 PHE D CA 1
ATOM 3550 C C . PHE D 1 44 ? 13.201 -17.994 60.371 1.00 39.52 65 PHE D C 1
ATOM 3551 O O . PHE D 1 44 ? 13.771 -17.334 59.497 1.00 46.61 65 PHE D O 1
ATOM 3559 N N . GLU D 1 45 ? 12.776 -19.230 60.186 1.00 37.02 66 GLU D N 1
ATOM 3560 C CA . GLU D 1 45 ? 12.885 -19.909 58.875 1.00 40.62 66 GLU D CA 1
ATOM 3561 C C . GLU D 1 45 ? 11.516 -20.501 58.523 1.00 40.33 66 GLU D C 1
ATOM 3562 O O . GLU D 1 45 ? 11.355 -21.739 58.552 1.00 39.41 66 GLU D O 1
ATOM 3568 N N . HIS D 1 46 ? 10.553 -19.635 58.220 1.00 40.73 67 HIS D N 1
ATOM 3569 C CA . HIS D 1 46 ? 9.204 -20.036 57.742 1.00 42.95 67 HIS D CA 1
ATOM 3570 C C . HIS D 1 46 ? 8.510 -18.816 57.128 1.00 43.28 67 HIS D C 1
ATOM 3571 O O . HIS D 1 46 ? 9.009 -17.687 57.319 1.00 40.63 67 HIS D O 1
ATOM 3578 N N . ALA D 1 47 ? 7.390 -19.026 56.441 1.00 43.57 68 ALA D N 1
ATOM 3579 C CA . ALA D 1 47 ? 6.557 -17.918 55.935 1.00 44.84 68 ALA D CA 1
ATOM 3580 C C . ALA D 1 47 ? 6.307 -16.991 57.118 1.00 46.01 68 ALA D C 1
ATOM 3581 O O . ALA D 1 47 ? 5.961 -17.457 58.196 1.00 45.24 68 ALA D O 1
ATOM 3583 N N . PRO D 1 48 ? 6.501 -15.663 56.988 1.00 47.60 69 PRO D N 1
ATOM 3584 C CA . PRO D 1 48 ? 6.322 -14.768 58.130 1.00 49.72 69 PRO D CA 1
ATOM 3585 C C . PRO D 1 48 ? 4.892 -14.892 58.686 1.00 54.86 69 PRO D C 1
ATOM 3586 O O . PRO D 1 48 ? 3.937 -14.961 57.925 1.00 50.27 69 PRO D O 1
ATOM 3590 N N . GLN D 1 49 ? 4.772 -14.942 60.006 1.00 59.42 70 GLN D N 1
ATOM 3591 C CA . GLN D 1 49 ? 3.468 -15.050 60.710 1.00 66.89 70 GLN D CA 1
ATOM 3592 C C . GLN D 1 49 ? 3.128 -13.715 61.393 1.00 72.93 70 GLN D C 1
ATOM 3593 O O . GLN D 1 49 ? 2.106 -13.102 61.018 1.00 71.94 70 GLN D O 1
ATOM 3599 N N . ASP D 1 50 ? 3.963 -13.256 62.331 1.00 75.11 71 ASP D N 1
ATOM 3600 C CA . ASP D 1 50 ? 3.693 -12.036 63.139 1.00 72.88 71 ASP D CA 1
ATOM 3601 C C . ASP D 1 50 ? 4.004 -10.791 62.311 1.00 74.88 71 ASP D C 1
ATOM 3602 O O . ASP D 1 50 ? 4.393 -10.926 61.144 1.00 78.06 71 ASP D O 1
ATOM 3607 N N . ASP D 1 51 ? 3.856 -9.611 62.907 1.00 75.72 72 ASP D N 1
ATOM 3608 C CA . ASP D 1 51 ? 4.186 -8.332 62.232 1.00 74.90 72 ASP D CA 1
ATOM 3609 C C . ASP D 1 51 ? 5.704 -8.153 62.231 1.00 73.85 72 ASP D C 1
ATOM 3610 O O . ASP D 1 51 ? 6.263 -7.911 61.153 1.00 77.41 72 ASP D O 1
ATOM 3615 N N . ALA D 1 52 ? 6.345 -8.297 63.392 1.00 71.25 73 ALA D N 1
ATOM 3616 C CA . ALA D 1 52 ? 7.818 -8.230 63.538 1.00 77.23 73 ALA D CA 1
ATOM 3617 C C . ALA D 1 52 ? 8.479 -9.190 62.541 1.00 71.47 73 ALA D C 1
ATOM 3618 O O . ALA D 1 52 ? 9.570 -8.878 62.067 1.00 68.34 73 ALA D O 1
ATOM 3620 N N . GLN D 1 53 ? 7.834 -10.320 62.250 1.00 69.23 74 GLN D N 1
ATOM 3621 C CA . GLN D 1 53 ? 8.342 -11.310 61.272 1.00 63.94 74 GLN D CA 1
ATOM 3622 C C . GLN D 1 53 ? 8.324 -10.682 59.875 1.00 59.31 74 GLN D C 1
ATOM 3623 O O . GLN D 1 53 ? 9.363 -10.729 59.198 1.00 58.30 74 GLN D O 1
ATOM 3629 N N . LYS D 1 54 ? 7.188 -10.125 59.459 1.00 58.17 75 LYS D N 1
ATOM 3630 C CA . LYS D 1 54 ? 7.047 -9.518 58.109 1.00 60.92 75 LYS D CA 1
ATOM 3631 C C . LYS D 1 54 ? 8.042 -8.361 57.974 1.00 57.33 75 LYS D C 1
ATOM 3632 O O . LYS D 1 54 ? 8.647 -8.250 56.899 1.00 55.10 75 LYS D O 1
ATOM 3638 N N . GLN D 1 55 ? 8.238 -7.569 59.035 1.00 55.37 76 GLN D N 1
ATOM 3639 C CA . GLN D 1 55 ? 9.050 -6.320 58.988 1.00 56.96 76 GLN D CA 1
ATOM 3640 C C . GLN D 1 55 ? 10.540 -6.659 59.073 1.00 51.64 76 GLN D C 1
ATOM 3641 O O . GLN D 1 55 ? 11.334 -6.018 58.372 1.00 51.68 76 GLN D O 1
ATOM 3647 N N . ALA D 1 56 ? 10.910 -7.639 59.890 1.00 46.47 77 ALA D N 1
ATOM 3648 C CA . ALA D 1 56 ? 12.284 -8.176 59.914 1.00 44.59 77 ALA D CA 1
ATOM 3649 C C . ALA D 1 56 ? 12.667 -8.545 58.480 1.00 40.15 77 ALA D C 1
ATOM 3650 O O . ALA D 1 56 ? 13.797 -8.268 58.075 1.00 41.41 77 ALA D O 1
ATOM 3652 N N . LEU D 1 57 ? 11.731 -9.132 57.739 1.00 37.20 78 LEU D N 1
ATOM 3653 C CA . LEU D 1 57 ? 11.946 -9.535 56.328 1.00 36.27 78 LEU D CA 1
ATOM 3654 C C . LEU D 1 57 ? 12.208 -8.270 55.500 1.00 37.05 78 LEU D C 1
ATOM 3655 O O . LEU D 1 57 ? 13.259 -8.212 54.833 1.00 39.09 78 LEU D O 1
ATOM 3660 N N . GLU D 1 58 ? 11.322 -7.274 55.599 1.00 36.22 79 GLU D N 1
ATOM 3661 C CA . GLU D 1 58 ? 11.440 -5.992 54.849 1.00 36.56 79 GLU D CA 1
ATOM 3662 C C . GLU D 1 58 ? 12.815 -5.382 55.144 1.00 35.89 79 GLU D C 1
ATOM 3663 O O . GLU D 1 58 ? 13.449 -4.865 54.204 1.00 33.59 79 GLU D O 1
ATOM 3669 N N . LYS D 1 59 ? 13.231 -5.431 56.412 1.00 38.67 80 LYS D N 1
ATOM 3670 C CA . LYS D 1 59 ? 14.498 -4.816 56.887 1.00 43.76 80 LYS D CA 1
ATOM 3671 C C . LYS D 1 59 ? 15.683 -5.562 56.257 1.00 40.42 80 LYS D C 1
ATOM 3672 O O . LYS D 1 59 ? 16.555 -4.896 55.668 1.00 39.94 80 LYS D O 1
ATOM 3678 N N . ALA D 1 60 ? 15.718 -6.888 56.383 1.00 36.66 81 ALA D N 1
ATOM 3679 C CA . ALA D 1 60 ? 16.823 -7.723 55.869 1.00 37.54 81 ALA D CA 1
ATOM 3680 C C . ALA D 1 60 ? 16.878 -7.570 54.348 1.00 37.61 81 ALA D C 1
ATOM 3681 O O . ALA D 1 60 ? 17.965 -7.319 53.805 1.00 38.50 81 ALA D O 1
ATOM 3683 N N . LEU D 1 61 ? 15.729 -7.663 53.686 1.00 36.17 82 LEU D N 1
ATOM 3684 C CA . LEU D 1 61 ? 15.690 -7.607 52.209 1.00 35.58 82 LEU D CA 1
ATOM 3685 C C . LEU D 1 61 ? 16.252 -6.260 51.762 1.00 30.46 82 LEU D C 1
ATOM 3686 O O . LEU D 1 61 ? 17.066 -6.273 50.858 1.00 31.07 82 LEU D O 1
ATOM 3691 N N . GLU D 1 62 ? 15.876 -5.155 52.408 1.00 30.68 83 GLU D N 1
ATOM 3692 C CA . GLU D 1 62 ? 16.331 -3.795 52.000 1.00 31.66 83 GLU D CA 1
ATOM 3693 C C . GLU D 1 62 ? 17.841 -3.721 52.229 1.00 32.18 83 GLU D C 1
ATOM 3694 O O . GLU D 1 62 ? 18.560 -3.250 51.330 1.00 30.89 83 GLU D O 1
ATOM 3700 N N . THR D 1 63 ? 18.300 -4.185 53.382 1.00 32.23 84 THR D N 1
ATOM 3701 C CA . THR D 1 63 ? 19.743 -4.199 53.720 1.00 34.53 84 THR D CA 1
ATOM 3702 C C . THR D 1 63 ? 20.521 -4.987 52.663 1.00 30.75 84 THR D C 1
ATOM 3703 O O . THR D 1 63 ? 21.620 -4.559 52.298 1.00 30.73 84 THR D O 1
ATOM 3707 N N . LEU D 1 64 ? 19.976 -6.106 52.206 1.00 28.77 85 LEU D N 1
ATOM 3708 C CA . LEU D 1 64 ? 20.755 -7.093 51.422 1.00 27.07 85 LEU D CA 1
ATOM 3709 C C . LEU D 1 64 ? 21.055 -6.540 50.035 1.00 28.16 85 LEU D C 1
ATOM 3710 O O . LEU D 1 64 ? 22.052 -6.985 49.466 1.00 30.78 85 LEU D O 1
ATOM 3715 N N . HIS D 1 65 ? 20.266 -5.590 49.515 1.00 27.36 86 HIS D N 1
ATOM 3716 C CA . HIS D 1 65 ? 20.548 -5.019 48.172 1.00 26.61 86 HIS D CA 1
ATOM 3717 C C . HIS D 1 65 ? 21.491 -3.816 48.275 1.00 24.04 86 HIS D C 1
ATOM 3718 O O . HIS D 1 65 ? 21.606 -3.092 47.294 1.00 23.40 86 HIS D O 1
ATOM 3725 N N . HIS D 1 66 ? 22.169 -3.628 49.406 1.00 24.56 87 HIS D N 1
ATOM 3726 C CA . HIS D 1 66 ? 23.182 -2.554 49.591 1.00 24.46 87 HIS D CA 1
ATOM 3727 C C . HIS D 1 66 ? 24.514 -3.207 49.908 1.00 27.09 87 HIS D C 1
ATOM 3728 O O . HIS D 1 66 ? 25.007 -3.156 51.037 1.00 28.54 87 HIS D O 1
ATOM 3735 N N . PRO D 1 67 ? 25.151 -3.873 48.926 1.00 29.31 88 PRO D N 1
ATOM 3736 C CA . PRO D 1 67 ? 26.462 -4.458 49.178 1.00 29.02 88 PRO D CA 1
ATOM 3737 C C . PRO D 1 67 ? 27.390 -3.450 49.870 1.00 28.88 88 PRO D C 1
ATOM 3738 O O . PRO D 1 67 ? 28.149 -3.854 50.720 1.00 31.66 88 PRO D O 1
ATOM 3742 N N . GLU D 1 68 ? 27.321 -2.175 49.487 1.00 32.61 89 GLU D N 1
ATOM 3743 C CA . GLU D 1 68 ? 28.242 -1.119 50.001 1.00 34.65 89 GLU D CA 1
ATOM 3744 C C . GLU D 1 68 ? 28.088 -0.967 51.515 1.00 34.07 89 GLU D C 1
ATOM 3745 O O . GLU D 1 68 ? 29.003 -0.458 52.130 1.00 38.61 89 GLU D O 1
ATOM 3751 N N . LYS D 1 69 ? 26.989 -1.406 52.109 1.00 34.37 90 LYS D N 1
ATOM 3752 C CA . LYS D 1 69 ? 26.865 -1.418 53.589 1.00 35.70 90 LYS D CA 1
ATOM 3753 C C . LYS D 1 69 ? 27.496 -2.684 54.181 1.00 36.55 90 LYS D C 1
ATOM 3754 O O . LYS D 1 69 ? 27.925 -2.636 55.335 1.00 38.40 90 LYS D O 1
ATOM 3760 N N . LEU D 1 70 ? 27.508 -3.796 53.454 1.00 35.54 91 LEU D N 1
ATOM 3761 C CA . LEU D 1 70 ? 27.956 -5.096 54.009 1.00 34.68 91 LEU D CA 1
ATOM 3762 C C . LEU D 1 70 ? 29.453 -5.255 53.772 1.00 34.29 91 LEU D C 1
ATOM 3763 O O . LEU D 1 70 ? 30.090 -5.946 54.576 1.00 28.77 91 LEU D O 1
ATOM 3768 N N . PHE D 1 71 ? 29.991 -4.637 52.718 1.00 34.56 92 PHE D N 1
ATOM 3769 C CA . PHE D 1 71 ? 31.403 -4.841 52.309 1.00 36.08 92 PHE D CA 1
ATOM 3770 C C . PHE D 1 71 ? 32.036 -3.506 51.969 1.00 37.83 92 PHE D C 1
ATOM 3771 O O . PHE D 1 71 ? 31.531 -2.820 51.088 1.00 42.41 92 PHE D O 1
ATOM 3779 N N . ALA D 1 72 ? 33.126 -3.188 52.659 1.00 41.10 93 ALA D N 1
ATOM 3780 C CA . ALA D 1 72 ? 33.921 -1.962 52.449 1.00 43.86 93 ALA D CA 1
ATOM 3781 C C . ALA D 1 72 ? 34.906 -2.224 51.310 1.00 42.86 93 ALA D C 1
ATOM 3782 O O . ALA D 1 72 ? 35.952 -2.831 51.561 1.00 43.24 93 ALA D O 1
ATOM 3784 N N . LEU D 1 73 ? 34.560 -1.816 50.092 1.00 44.17 94 LEU D N 1
ATOM 3785 C CA . LEU D 1 73 ? 35.523 -1.781 48.966 1.00 45.23 94 LEU D CA 1
ATOM 3786 C C . LEU D 1 73 ? 36.178 -0.397 48.963 1.00 47.62 94 LEU D C 1
ATOM 3787 O O . LEU D 1 73 ? 35.461 0.602 48.782 1.00 46.91 94 LEU D O 1
ATOM 3792 N N . SER D 1 74 ? 37.492 -0.355 49.183 1.00 53.90 95 SER D N 1
ATOM 3793 C CA . SER D 1 74 ? 38.331 0.870 49.091 1.00 53.31 95 SER D CA 1
ATOM 3794 C C . SER D 1 74 ? 37.946 1.683 47.852 1.00 52.88 95 SER D C 1
ATOM 3795 O O . SER D 1 74 ? 37.886 1.092 46.751 1.00 56.57 95 SER D O 1
ATOM 3798 N N . ASP D 1 75 ? 37.720 2.986 48.013 1.00 54.22 96 ASP D N 1
ATOM 3799 C CA . ASP D 1 75 ? 37.324 3.868 46.881 1.00 60.36 96 ASP D CA 1
ATOM 3800 C C . ASP D 1 75 ? 38.355 3.742 45.757 1.00 61.84 96 ASP D C 1
ATOM 3801 O O . ASP D 1 75 ? 37.930 3.650 44.588 1.00 62.37 96 ASP D O 1
ATOM 3806 N N . LYS D 1 76 ? 39.646 3.679 46.101 1.00 59.89 97 LYS D N 1
ATOM 3807 C CA . LYS D 1 76 ? 40.760 3.655 45.117 1.00 57.78 97 LYS D CA 1
ATOM 3808 C C . LYS D 1 76 ? 40.594 2.500 44.125 1.00 53.91 97 LYS D C 1
ATOM 3809 O O . LYS D 1 76 ? 41.202 2.569 43.048 1.00 51.45 97 LYS D O 1
ATOM 3815 N N . ALA D 1 77 ? 39.819 1.471 44.457 1.00 53.34 98 ALA D N 1
ATOM 3816 C CA . ALA D 1 77 ? 39.575 0.344 43.530 1.00 53.59 98 ALA D CA 1
ATOM 3817 C C . ALA D 1 77 ? 38.651 0.798 42.391 1.00 49.14 98 ALA D C 1
ATOM 3818 O O . ALA D 1 77 ? 38.703 0.166 41.330 1.00 44.34 98 ALA D O 1
ATOM 3820 N N . GLN D 1 78 ? 37.858 1.858 42.597 1.00 52.42 99 GLN D N 1
ATOM 3821 C CA . GLN D 1 78 ? 36.839 2.349 41.620 1.00 55.09 99 GLN D CA 1
ATOM 3822 C C . GLN D 1 78 ? 35.937 1.179 41.242 1.00 49.20 99 GLN D C 1
ATOM 3823 O O . GLN D 1 78 ? 35.921 0.776 40.059 1.00 44.16 99 GLN D O 1
ATOM 3829 N N . CYS D 1 79 ? 35.283 0.607 42.244 1.00 45.70 100 CYS D N 1
ATOM 3830 C CA . CYS D 1 79 ? 34.406 -0.576 42.079 1.00 47.82 100 CYS D CA 1
ATOM 3831 C C . CYS D 1 79 ? 32.972 -0.086 41.861 1.00 44.57 100 CYS D C 1
ATOM 3832 O O . CYS D 1 79 ? 32.405 0.589 42.747 1.00 43.44 100 CYS D O 1
ATOM 3835 N N . GLU D 1 80 ? 32.431 -0.362 40.687 1.00 43.35 101 GLU D N 1
ATOM 3836 C CA . GLU D 1 80 ? 31.048 0.027 40.343 1.00 49.66 101 GLU D CA 1
ATOM 3837 C C . GLU D 1 80 ? 30.161 -1.214 40.472 1.00 44.77 101 GLU D C 1
ATOM 3838 O O . GLU D 1 80 ? 30.510 -2.260 39.915 1.00 41.08 101 GLU D O 1
ATOM 3844 N N . LYS D 1 81 ? 29.044 -1.091 41.177 1.00 45.05 102 LYS D N 1
ATOM 3845 C CA . LYS D 1 81 ? 27.954 -2.094 41.144 1.00 46.13 102 LYS D CA 1
ATOM 3846 C C . LYS D 1 81 ? 27.613 -2.424 39.690 1.00 42.00 102 LYS D C 1
ATOM 3847 O O . LYS D 1 81 ? 27.622 -1.514 38.854 1.00 45.98 102 LYS D O 1
ATOM 3853 N N . ARG D 1 82 ? 27.370 -3.687 39.386 1.00 38.94 103 ARG D N 1
ATOM 3854 C CA . ARG D 1 82 ? 26.913 -4.107 38.040 1.00 41.81 103 ARG D CA 1
ATOM 3855 C C . ARG D 1 82 ? 25.763 -5.102 38.166 1.00 40.62 103 ARG D C 1
ATOM 3856 O O . ARG D 1 82 ? 24.946 -5.165 37.238 1.00 44.17 103 ARG D O 1
ATOM 3864 N N . GLU D 1 83 ? 25.724 -5.881 39.242 1.00 36.36 104 GLU D N 1
ATOM 3865 C CA . GLU D 1 83 ? 24.640 -6.860 39.470 1.00 35.71 104 GLU D CA 1
ATOM 3866 C C . GLU D 1 83 ? 24.379 -6.948 40.970 1.00 31.82 104 GLU D C 1
ATOM 3867 O O . GLU D 1 83 ? 25.321 -7.100 41.758 1.00 28.97 104 GLU D O 1
ATOM 3873 N N . VAL D 1 84 ? 23.114 -6.861 41.337 1.00 29.00 105 VAL D N 1
ATOM 3874 C CA . VAL D 1 84 ? 22.653 -7.160 42.711 1.00 26.83 105 VAL D CA 1
ATOM 3875 C C . VAL D 1 84 ? 21.578 -8.224 42.594 1.00 26.28 105 VAL D C 1
ATOM 3876 O O . VAL D 1 84 ? 20.587 -7.996 41.903 1.00 27.88 105 VAL D O 1
ATOM 3880 N N . LEU D 1 85 ? 21.804 -9.365 43.215 1.00 26.28 106 LEU D N 1
ATOM 3881 C CA . LEU D 1 85 ? 20.856 -10.490 43.183 1.00 25.81 106 LEU D CA 1
ATOM 3882 C C . LEU D 1 85 ? 20.560 -10.838 44.629 1.00 26.14 106 LEU D C 1
ATOM 3883 O O . LEU D 1 85 ? 21.496 -11.051 45.396 1.00 24.98 106 LEU D O 1
ATOM 3888 N N . ILE D 1 86 ? 19.284 -10.896 44.963 1.00 28.64 107 ILE D N 1
ATOM 3889 C CA . ILE D 1 86 ? 18.801 -11.331 46.296 1.00 30.03 107 ILE D CA 1
ATOM 3890 C C . ILE D 1 86 ? 17.920 -12.555 46.093 1.00 28.23 107 ILE D C 1
ATOM 3891 O O . ILE D 1 86 ? 17.063 -12.514 45.220 1.00 27.49 107 ILE D O 1
ATOM 3896 N N . LYS D 1 87 ? 18.141 -13.598 46.878 1.00 29.67 108 LYS D N 1
ATOM 3897 C CA . LYS D 1 87 ? 17.307 -14.821 46.840 1.00 31.04 108 LYS D CA 1
ATOM 3898 C C . LYS D 1 87 ? 16.962 -15.199 48.267 1.00 30.12 108 LYS D C 1
ATOM 3899 O O . LYS D 1 87 ? 17.866 -15.238 49.086 1.00 29.51 108 LYS D O 1
ATOM 3905 N N . HIS D 1 88 ? 15.683 -15.420 48.518 1.00 30.69 109 HIS D N 1
ATOM 3906 C CA . HIS D 1 88 ? 15.155 -15.953 49.786 1.00 33.25 109 HIS D CA 1
ATOM 3907 C C . HIS D 1 88 ? 14.408 -17.257 49.509 1.00 35.38 109 HIS D C 1
ATOM 3908 O O . HIS D 1 88 ? 13.329 -17.206 48.901 1.00 35.85 109 HIS D O 1
ATOM 3915 N N . THR D 1 89 ? 14.979 -18.389 49.907 1.00 36.58 110 THR D N 1
ATOM 3916 C CA . THR D 1 89 ? 14.383 -19.719 49.664 1.00 36.07 110 THR D CA 1
ATOM 3917 C C . THR D 1 89 ? 13.860 -20.252 50.987 1.00 36.30 110 THR D C 1
ATOM 3918 O O . THR D 1 89 ? 14.488 -19.989 52.014 1.00 35.30 110 THR D O 1
ATOM 3922 N N . LEU D 1 90 ? 12.771 -21.008 50.928 1.00 38.73 111 LEU D N 1
ATOM 3923 C CA . LEU D 1 90 ? 12.135 -21.623 52.110 1.00 40.94 111 LEU D CA 1
ATOM 3924 C C . LEU D 1 90 ? 12.252 -23.141 52.013 1.00 46.57 111 LEU D C 1
ATOM 3925 O O . LEU D 1 90 ? 12.631 -23.756 53.021 1.00 54.34 111 LEU D O 1
ATOM 3930 N N . GLY D 1 91 ? 11.956 -23.729 50.854 1.00 51.86 112 GLY D N 1
ATOM 3931 C CA . GLY D 1 91 ? 11.979 -25.198 50.689 1.00 63.91 112 GLY D CA 1
ATOM 3932 C C . GLY D 1 91 ? 13.256 -25.698 50.025 1.00 69.48 112 GLY D C 1
ATOM 3933 O O . GLY D 1 91 ? 13.153 -26.307 48.941 1.00 84.09 112 GLY D O 1
ATOM 3934 N N . GLY D 1 92 ? 14.420 -25.477 50.640 1.00 72.71 113 GLY D N 1
ATOM 3935 C CA . GLY D 1 92 ? 15.730 -25.748 50.014 1.00 68.84 113 GLY D CA 1
ATOM 3936 C C . GLY D 1 92 ? 16.145 -27.199 50.154 1.00 65.24 113 GLY D C 1
ATOM 3937 O O . GLY D 1 92 ? 16.230 -27.902 49.127 1.00 57.39 113 GLY D O 1
ATOM 3938 N N . GLU D 1 93 ? 16.375 -27.635 51.392 1.00 73.19 114 GLU D N 1
ATOM 3939 C CA . GLU D 1 93 ? 17.073 -28.913 51.709 1.00 81.66 114 GLU D CA 1
ATOM 3940 C C . GLU D 1 93 ? 16.142 -30.131 51.603 1.00 78.61 114 GLU D C 1
ATOM 3941 O O . GLU D 1 93 ? 16.674 -31.256 51.558 1.00 81.02 114 GLU D O 1
ATOM 3947 N N . GLU D 1 94 ? 14.821 -29.951 51.589 1.00 73.92 115 GLU D N 1
ATOM 3948 C CA . GLU D 1 94 ? 13.871 -31.093 51.509 1.00 69.72 115 GLU D CA 1
ATOM 3949 C C . GLU D 1 94 ? 12.552 -30.584 50.930 1.00 63.48 115 GLU D C 1
ATOM 3950 O O . GLU D 1 94 ? 11.996 -29.615 51.498 1.00 62.47 115 GLU D O 1
ATOM 3956 N N . TYR D 1 95 ? 12.098 -31.191 49.830 1.00 55.03 116 TYR D N 1
ATOM 3957 C CA . TYR D 1 95 ? 10.790 -30.888 49.199 1.00 51.39 116 TYR D CA 1
ATOM 3958 C C . TYR D 1 95 ? 9.719 -30.987 50.284 1.00 51.23 116 TYR D C 1
ATOM 3959 O O . TYR D 1 95 ? 9.664 -32.009 50.992 1.00 51.22 116 TYR D O 1
ATOM 3968 N N . GLN D 1 96 ? 8.933 -29.928 50.461 1.00 45.16 117 GLN D N 1
ATOM 3969 C CA . GLN D 1 96 ? 8.013 -29.824 51.613 1.00 40.86 117 GLN D CA 1
ATOM 3970 C C . GLN D 1 96 ? 6.628 -29.421 51.132 1.00 40.25 117 GLN D C 1
ATOM 3971 O O . GLN D 1 96 ? 6.530 -28.509 50.291 1.00 39.70 117 GLN D O 1
ATOM 3977 N N . HIS D 1 97 ? 5.605 -30.065 51.695 1.00 37.69 118 HIS D N 1
ATOM 3978 C CA . HIS D 1 97 ? 4.182 -29.803 51.378 1.00 34.77 118 HIS D CA 1
ATOM 3979 C C . HIS D 1 97 ? 3.627 -28.803 52.386 1.00 33.33 118 HIS D C 1
ATOM 3980 O O . HIS D 1 97 ? 4.167 -28.692 53.501 1.00 31.95 118 HIS D O 1
ATOM 3987 N N . SER D 1 98 ? 2.579 -28.095 51.976 1.00 30.93 119 SER D N 1
ATOM 3988 C CA . SER D 1 98 ? 1.822 -27.160 52.830 1.00 31.46 119 SER D CA 1
ATOM 3989 C C . SER D 1 98 ? 2.792 -26.050 53.263 1.00 32.44 119 SER D C 1
ATOM 3990 O O . SER D 1 98 ? 3.235 -25.302 52.376 1.00 36.32 119 SER D O 1
ATOM 3993 N N . HIS D 1 99 ? 3.174 -25.957 54.536 1.00 36.90 120 HIS D N 1
ATOM 3994 C CA . HIS D 1 99 ? 4.023 -24.840 55.038 1.00 37.06 120 HIS D CA 1
ATOM 3995 C C . HIS D 1 99 ? 5.459 -25.325 55.269 1.00 37.40 120 HIS D C 1
ATOM 3996 O O . HIS D 1 99 ? 5.649 -26.219 56.091 1.00 38.64 120 HIS D O 1
ATOM 4003 N N . ALA D 1 100 ? 6.432 -24.753 54.550 1.00 39.49 121 ALA D N 1
ATOM 4004 C CA . ALA D 1 100 ? 7.858 -25.162 54.579 1.00 40.91 121 ALA D CA 1
ATOM 4005 C C . ALA D 1 100 ? 8.550 -24.564 55.803 1.00 43.44 121 ALA D C 1
ATOM 4006 O O . ALA D 1 100 ? 8.037 -23.581 56.363 1.00 44.31 121 ALA D O 1
ATOM 4008 N N . TYR D 1 101 ? 9.688 -25.137 56.197 1.00 50.08 122 TYR D N 1
ATOM 4009 C CA . TYR D 1 101 ? 10.446 -24.677 57.390 1.00 53.54 122 TYR D CA 1
ATOM 4010 C C . TYR D 1 101 ? 11.952 -24.591 57.154 1.00 49.56 122 TYR D C 1
ATOM 4011 O O . TYR D 1 101 ? 12.585 -23.957 57.987 1.00 52.83 122 TYR D O 1
ATOM 4020 N N . GLY D 1 102 ? 12.513 -25.099 56.060 1.00 49.29 123 GLY D N 1
ATOM 4021 C CA . GLY D 1 102 ? 13.873 -24.675 55.650 1.00 50.87 123 GLY D CA 1
ATOM 4022 C C . GLY D 1 102 ? 13.979 -23.148 55.624 1.00 44.39 123 GLY D C 1
ATOM 4023 O O . GLY D 1 102 ? 13.031 -22.455 55.985 1.00 45.24 123 GLY D O 1
ATOM 4024 N N . GLY D 1 103 ? 15.114 -22.604 55.188 1.00 40.18 185 GLY D N 1
ATOM 4025 C CA . GLY D 1 103 ? 15.176 -21.163 55.044 1.00 39.67 185 GLY D CA 1
ATOM 4026 C C . GLY D 1 103 ? 16.576 -20.635 54.864 1.00 35.85 185 GLY D C 1
ATOM 4027 O O . GLY D 1 103 ? 17.364 -20.748 55.789 1.00 36.99 185 GLY D O 1
ATOM 4028 N N . SER D 1 104 ? 16.857 -20.010 53.732 1.00 35.30 186 SER D N 1
ATOM 4029 C CA . SER D 1 104 ? 18.198 -19.457 53.438 1.00 35.59 186 SER D CA 1
ATOM 4030 C C . SER D 1 104 ? 18.063 -18.160 52.643 1.00 34.15 186 SER D C 1
ATOM 4031 O O . SER D 1 104 ? 17.140 -18.042 51.829 1.00 35.38 186 SER D O 1
ATOM 4034 N N . PHE D 1 105 ? 18.971 -17.225 52.878 1.00 31.81 187 PHE D N 1
ATOM 4035 C CA . PHE D 1 105 ? 19.129 -15.991 52.073 1.00 29.09 187 PHE D CA 1
ATOM 4036 C C . PHE D 1 105 ? 20.447 -16.060 51.320 1.00 28.65 187 PHE D C 1
ATOM 4037 O O . PHE D 1 105 ? 21.479 -16.368 51.911 1.00 27.84 187 PHE D O 1
ATOM 4045 N N . THR D 1 106 ? 20.398 -15.754 50.038 1.00 29.75 188 THR D N 1
ATOM 4046 C CA . THR D 1 106 ? 21.598 -15.645 49.189 1.00 30.04 188 THR D CA 1
ATOM 4047 C C . THR D 1 106 ? 21.586 -14.251 48.581 1.00 31.15 188 THR D C 1
ATOM 4048 O O . THR D 1 106 ? 20.557 -13.845 48.029 1.00 33.01 188 THR D O 1
ATOM 4052 N N . ALA D 1 107 ? 22.707 -13.562 48.680 1.00 31.58 189 ALA D N 1
ATOM 4053 C CA . ALA D 1 107 ? 22.926 -12.267 48.020 1.00 31.29 189 ALA D CA 1
ATOM 4054 C C . ALA D 1 107 ? 24.205 -12.373 47.196 1.00 30.95 189 ALA D C 1
ATOM 4055 O O . ALA D 1 107 ? 25.207 -12.912 47.691 1.00 30.00 189 ALA D O 1
ATOM 4057 N N . GLN D 1 108 ? 24.146 -11.860 45.980 1.00 29.97 190 GLN D N 1
ATOM 4058 C CA . GLN D 1 108 ? 25.206 -12.023 44.971 1.00 31.63 190 GLN D CA 1
ATOM 4059 C C . GLN D 1 108 ? 25.472 -10.628 44.407 1.00 31.58 190 GLN D C 1
ATOM 4060 O O . GLN D 1 108 ? 24.508 -9.946 43.983 1.00 28.82 190 GLN D O 1
ATOM 4066 N N . TYR D 1 109 ? 26.717 -10.181 44.465 1.00 30.87 191 TYR D N 1
ATOM 4067 C CA . TYR D 1 109 ? 27.102 -8.811 44.056 1.00 31.40 191 TYR D CA 1
ATOM 4068 C C . TYR D 1 109 ? 28.256 -8.911 43.073 1.00 32.58 191 TYR D C 1
ATOM 4069 O O . TYR D 1 109 ? 29.288 -9.549 43.393 1.00 34.09 191 TYR D O 1
ATOM 4078 N N . GLN D 1 110 ? 28.071 -8.321 41.901 1.00 32.85 192 GLN D N 1
ATOM 4079 C CA . GLN D 1 110 ? 29.147 -8.224 40.898 1.00 37.44 192 GLN D CA 1
ATOM 4080 C C . GLN D 1 110 ? 29.570 -6.761 40.814 1.00 35.83 192 GLN D C 1
ATOM 4081 O O . GLN D 1 110 ? 28.696 -5.893 40.716 1.00 36.57 192 GLN D O 1
ATOM 4087 N N . PHE D 1 111 ? 30.873 -6.499 40.864 1.00 36.77 193 PHE D N 1
ATOM 4088 C CA . PHE D 1 111 ? 31.407 -5.137 40.649 1.00 36.54 193 PHE D CA 1
ATOM 4089 C C . PHE D 1 111 ? 32.386 -5.152 39.494 1.00 37.35 193 PHE D C 1
ATOM 4090 O O . PHE D 1 111 ? 33.115 -6.146 39.334 1.00 36.85 193 PHE D O 1
ATOM 4098 N N . HIS D 1 112 ? 32.399 -4.060 38.732 1.00 41.01 194 HIS D N 1
ATOM 4099 C CA . HIS D 1 112 ? 33.520 -3.720 37.823 1.00 43.86 194 HIS D CA 1
ATOM 4100 C C . HIS D 1 112 ? 34.429 -2.743 38.561 1.00 40.65 194 HIS D C 1
ATOM 4101 O O . HIS D 1 112 ? 33.955 -1.718 38.998 1.00 42.93 194 HIS D O 1
ATOM 4108 N N . CYS D 1 113 ? 35.684 -3.106 38.755 1.00 40.35 195 CYS D N 1
ATOM 4109 C CA . CYS D 1 113 ? 36.668 -2.239 39.440 1.00 42.63 195 CYS D CA 1
ATOM 4110 C C . CYS D 1 113 ? 37.732 -1.832 38.427 1.00 48.02 195 CYS D C 1
ATOM 4111 O O . CYS D 1 113 ? 38.529 -2.723 38.016 1.00 51.57 195 CYS D O 1
ATOM 4114 N N . GLU D 1 114 ? 37.720 -0.559 38.016 1.00 53.02 196 GLU D N 1
ATOM 4115 C CA . GLU D 1 114 ? 38.634 -0.039 36.965 1.00 58.71 196 GLU D CA 1
ATOM 4116 C C . GLU D 1 114 ? 40.082 -0.088 37.475 1.00 56.26 196 GLU D C 1
ATOM 4117 O O . GLU D 1 114 ? 40.971 -0.335 36.658 1.00 61.86 196 GLU D O 1
ATOM 4123 N N . ALA D 1 115 ? 40.306 0.081 38.776 1.00 50.26 197 ALA D N 1
ATOM 4124 C CA . ALA D 1 115 ? 41.635 -0.071 39.405 1.00 50.01 197 ALA D CA 1
ATOM 4125 C C . ALA D 1 115 ? 41.597 -1.242 40.386 1.00 50.00 197 ALA D C 1
ATOM 4126 O O . ALA D 1 115 ? 41.740 -1.015 41.611 1.00 46.49 197 ALA D O 1
ATOM 4128 N N . VAL D 1 116 ? 41.407 -2.451 39.864 1.00 52.19 198 VAL D N 1
ATOM 4129 C CA . VAL D 1 116 ? 41.132 -3.658 40.696 1.00 52.65 198 VAL D CA 1
ATOM 4130 C C . VAL D 1 116 ? 42.359 -3.977 41.550 1.00 56.71 198 VAL D C 1
ATOM 4131 O O . VAL D 1 116 ? 42.198 -4.548 42.624 1.00 53.67 198 VAL D O 1
ATOM 4135 N N . ASP D 1 117 ? 43.553 -3.633 41.081 1.00 67.87 199 ASP D N 1
ATOM 4136 C CA . ASP D 1 117 ? 44.806 -3.972 41.801 1.00 68.89 199 ASP D CA 1
ATOM 4137 C C . ASP D 1 117 ? 44.922 -3.116 43.060 1.00 63.03 199 ASP D C 1
ATOM 4138 O O . ASP D 1 117 ? 45.617 -3.552 43.976 1.00 64.33 199 ASP D O 1
ATOM 4143 N N . GLN D 1 118 ? 44.237 -1.977 43.122 1.00 57.04 200 GLN D N 1
ATOM 4144 C CA . GLN D 1 118 ? 44.178 -1.145 44.351 1.00 54.90 200 GLN D CA 1
ATOM 4145 C C . GLN D 1 118 ? 43.315 -1.827 45.423 1.00 52.99 200 GLN D C 1
ATOM 4146 O O . GLN D 1 118 ? 43.338 -1.366 46.576 1.00 49.01 200 GLN D O 1
ATOM 4152 N N . LEU D 1 119 ? 42.529 -2.845 45.064 1.00 50.63 201 LEU D N 1
ATOM 4153 C CA . LEU D 1 119 ? 41.683 -3.557 46.053 1.00 45.26 201 LEU D CA 1
ATOM 4154 C C . LEU D 1 119 ? 42.537 -4.638 46.719 1.00 41.76 201 LEU D C 1
ATOM 4155 O O . LEU D 1 119 ? 42.749 -5.692 46.114 1.00 39.54 201 LEU D O 1
ATOM 4160 N N . LYS D 1 120 ? 43.021 -4.356 47.922 1.00 40.92 202 LYS D N 1
ATOM 4161 C CA . LYS D 1 120 ? 43.976 -5.210 48.665 1.00 42.51 202 LYS D CA 1
ATOM 4162 C C . LYS D 1 120 ? 43.240 -6.038 49.718 1.00 39.08 202 LYS D C 1
ATOM 4163 O O . LYS D 1 120 ? 43.794 -7.049 50.193 1.00 39.16 202 LYS D O 1
ATOM 4169 N N . GLN D 1 121 ? 42.069 -5.583 50.139 1.00 36.16 203 GLN D N 1
ATOM 4170 C CA . GLN D 1 121 ? 41.318 -6.269 51.208 1.00 35.17 203 GLN D CA 1
ATOM 4171 C C . GLN D 1 121 ? 39.895 -5.723 51.259 1.00 34.19 203 GLN D C 1
ATOM 4172 O O . GLN D 1 121 ? 39.655 -4.620 50.771 1.00 32.82 203 GLN D O 1
ATOM 4178 N N . ILE D 1 122 ? 39.006 -6.500 51.860 1.00 34.68 204 ILE D N 1
ATOM 4179 C CA . ILE D 1 122 ? 37.608 -6.103 52.167 1.00 34.40 204 ILE D CA 1
ATOM 4180 C C . ILE D 1 122 ? 37.456 -6.196 53.683 1.00 32.41 204 ILE D C 1
ATOM 4181 O O . ILE D 1 122 ? 38.172 -6.989 54.290 1.00 31.82 204 ILE D O 1
ATOM 4186 N N . ASP D 1 123 ? 36.549 -5.425 54.271 1.00 33.50 205 ASP D N 1
ATOM 4187 C CA . ASP D 1 123 ? 36.375 -5.382 55.743 1.00 36.34 205 ASP D CA 1
ATOM 4188 C C . ASP D 1 123 ? 35.070 -6.066 56.186 1.00 40.32 205 ASP D C 1
ATOM 4189 O O . ASP D 1 123 ? 34.992 -6.469 57.351 1.00 48.39 205 ASP D O 1
ATOM 4194 N N . THR D 1 124 ? 34.062 -6.175 55.333 1.00 39.54 206 THR D N 1
ATOM 4195 C CA . THR D 1 124 ? 32.765 -6.838 55.657 1.00 41.14 206 THR D CA 1
ATOM 4196 C C . THR D 1 124 ? 32.150 -6.299 56.949 1.00 36.99 206 THR D C 1
ATOM 4197 O O . THR D 1 124 ? 32.754 -6.459 57.999 1.00 35.24 206 THR D O 1
ATOM 4201 N N . GLN D 1 125 ? 30.950 -5.740 56.853 1.00 36.37 207 GLN D N 1
ATOM 4202 C CA . GLN D 1 125 ? 30.176 -5.202 57.998 1.00 37.76 207 GLN D CA 1
ATOM 4203 C C . GLN D 1 125 ? 29.043 -6.170 58.365 1.00 35.02 207 GLN D C 1
ATOM 4204 O O . GLN D 1 125 ? 28.286 -5.853 59.286 1.00 31.70 207 GLN D O 1
ATOM 4210 N N . TRP D 1 126 ? 28.958 -7.328 57.708 1.00 32.22 208 TRP D N 1
ATOM 4211 C CA . TRP D 1 126 ? 27.904 -8.342 57.945 1.00 31.54 208 TRP D CA 1
ATOM 4212 C C . TRP D 1 126 ? 27.581 -8.475 59.435 1.00 33.11 208 TRP D C 1
ATOM 4213 O O . TRP D 1 126 ? 26.382 -8.461 59.799 1.00 36.07 208 TRP D O 1
ATOM 4224 N N . PHE D 1 127 ? 28.584 -8.651 60.285 1.00 32.72 209 PHE D N 1
ATOM 4225 C CA . PHE D 1 127 ? 28.350 -8.924 61.728 1.00 32.05 209 PHE D CA 1
ATOM 4226 C C . PHE D 1 127 ? 27.663 -7.731 62.396 1.00 33.81 209 PHE D C 1
ATOM 4227 O O . PHE D 1 127 ? 27.079 -7.931 63.461 1.00 36.39 209 PHE D O 1
ATOM 4235 N N . GLN D 1 128 ? 27.699 -6.541 61.801 1.00 36.42 210 GLN D N 1
ATOM 4236 C CA . GLN D 1 128 ? 27.018 -5.361 62.397 1.00 40.43 210 GLN D CA 1
ATOM 4237 C C . GLN D 1 128 ? 25.533 -5.327 62.015 1.00 40.09 210 GLN D C 1
ATOM 4238 O O . GLN D 1 128 ? 24.723 -4.970 62.885 1.00 39.81 210 GLN D O 1
ATOM 4244 N N . TYR D 1 129 ? 25.177 -5.708 60.789 1.00 37.24 211 TYR D N 1
ATOM 4245 C CA . TYR D 1 129 ? 23.762 -5.755 60.346 1.00 34.82 211 TYR D CA 1
ATOM 4246 C C . TYR D 1 129 ? 23.098 -7.068 60.753 1.00 34.51 211 TYR D C 1
ATOM 4247 O O . TYR D 1 129 ? 21.883 -7.098 60.873 1.00 40.71 211 TYR D O 1
ATOM 4256 N N . PHE D 1 130 ? 23.855 -8.137 60.919 1.00 34.57 212 PHE D N 1
ATOM 4257 C CA . PHE D 1 130 ? 23.292 -9.481 61.200 1.00 35.76 212 PHE D CA 1
ATOM 4258 C C . PHE D 1 130 ? 24.074 -10.117 62.341 1.00 35.34 212 PHE D C 1
ATOM 4259 O O . PHE D 1 130 ? 24.867 -11.027 62.137 1.00 36.97 212 PHE D O 1
ATOM 4267 N N . PRO D 1 131 ? 23.882 -9.621 63.579 1.00 36.42 213 PRO D N 1
ATOM 4268 C CA . PRO D 1 131 ? 24.666 -10.068 64.728 1.00 37.21 213 PRO D CA 1
ATOM 4269 C C . PRO D 1 131 ? 24.334 -11.466 65.268 1.00 38.70 213 PRO D C 1
ATOM 4270 O O . PRO D 1 131 ? 25.022 -11.917 66.152 1.00 41.61 213 PRO D O 1
ATOM 4274 N N . SER D 1 132 ? 23.329 -12.141 64.714 1.00 41.11 214 SER D N 1
ATOM 4275 C CA . SER D 1 132 ? 23.093 -13.587 64.961 1.00 40.90 214 SER D CA 1
ATOM 4276 C C . SER D 1 132 ? 24.293 -14.378 64.440 1.00 40.96 214 SER D C 1
ATOM 4277 O O . SER D 1 132 ? 24.586 -15.451 64.989 1.00 40.78 214 SER D O 1
ATOM 4280 N N . THR D 1 133 ? 24.959 -13.864 63.408 1.00 38.53 215 THR D N 1
ATOM 4281 C CA . THR D 1 133 ? 26.038 -14.605 62.732 1.00 39.34 215 THR D CA 1
ATOM 4282 C C . THR D 1 133 ? 27.204 -14.727 63.712 1.00 39.72 215 THR D C 1
ATOM 4283 O O . THR D 1 133 ? 27.678 -13.687 64.206 1.00 41.53 215 THR D O 1
ATOM 4287 N N . GLU D 1 134 ? 27.656 -15.956 63.944 1.00 40.13 216 GLU D N 1
ATOM 4288 C CA . GLU D 1 134 ? 28.847 -16.261 64.769 1.00 38.19 216 GLU D CA 1
ATOM 4289 C C . GLU D 1 134 ? 30.084 -16.290 63.876 1.00 35.15 216 GLU D C 1
ATOM 4290 O O . GLU D 1 134 ? 31.101 -15.743 64.271 1.00 33.68 216 GLU D O 1
ATOM 4296 N N . LYS D 1 135 ? 30.003 -16.949 62.726 1.00 35.59 217 LYS D N 1
ATOM 4297 C CA . LYS D 1 135 ? 31.179 -17.193 61.855 1.00 34.03 217 LYS D CA 1
ATOM 4298 C C . LYS D 1 135 ? 30.759 -17.037 60.398 1.00 30.26 217 LYS D C 1
ATOM 4299 O O . LYS D 1 135 ? 29.655 -17.482 60.019 1.00 27.37 217 LYS D O 1
ATOM 4305 N N . ILE D 1 136 ? 31.648 -16.468 59.603 1.00 29.10 218 ILE D N 1
ATOM 4306 C CA . ILE D 1 136 ? 31.566 -16.551 58.131 1.00 27.67 218 ILE D CA 1
ATOM 4307 C C . ILE D 1 136 ? 32.671 -17.498 57.682 1.00 28.49 218 ILE D C 1
ATOM 4308 O O . ILE D 1 136 ? 33.819 -17.322 58.120 1.00 27.45 218 ILE D O 1
ATOM 4313 N N . GLN D 1 137 ? 32.305 -18.492 56.887 1.00 28.34 219 GLN D N 1
ATOM 4314 C CA . GLN D 1 137 ? 33.269 -19.322 56.150 1.00 30.09 219 GLN D CA 1
ATOM 4315 C C . GLN D 1 137 ? 33.483 -18.636 54.813 1.00 29.12 219 GLN D C 1
ATOM 4316 O O . GLN D 1 137 ? 32.563 -18.669 53.965 1.00 29.77 219 GLN D O 1
ATOM 4322 N N . ALA D 1 138 ? 34.634 -17.994 54.655 1.00 30.41 220 ALA D N 1
ATOM 4323 C CA . ALA D 1 138 ? 34.965 -17.216 53.445 1.00 30.14 220 ALA D CA 1
ATOM 4324 C C . ALA D 1 138 ? 35.919 -18.033 52.581 1.00 31.04 220 ALA D C 1
ATOM 4325 O O . ALA D 1 138 ? 36.898 -18.578 53.112 1.00 32.39 220 ALA D O 1
ATOM 4327 N N . ASN D 1 139 ? 35.599 -18.117 51.294 1.00 32.95 221 ASN D N 1
ATOM 4328 C CA . ASN D 1 139 ? 36.523 -18.585 50.238 1.00 33.83 221 ASN D CA 1
ATOM 4329 C C . ASN D 1 139 ? 36.807 -17.405 49.317 1.00 32.66 221 ASN D C 1
ATOM 4330 O O . ASN D 1 139 ? 35.863 -16.666 48.955 1.00 33.57 221 ASN D O 1
ATOM 4335 N N . VAL D 1 140 ? 38.073 -17.240 48.972 1.00 30.45 222 VAL D N 1
ATOM 4336 C CA . VAL D 1 140 ? 38.545 -16.156 48.083 1.00 29.05 222 VAL D CA 1
ATOM 4337 C C . VAL D 1 140 ? 39.243 -16.815 46.910 1.00 30.61 222 VAL D C 1
ATOM 4338 O O . VAL D 1 140 ? 40.082 -17.713 47.117 1.00 30.11 222 VAL D O 1
ATOM 4342 N N . LEU D 1 141 ? 38.888 -16.382 45.717 1.00 32.84 223 LEU D N 1
ATOM 4343 C CA . LEU D 1 141 ? 39.480 -16.928 44.479 1.00 38.25 223 LEU D CA 1
ATOM 4344 C C . LEU D 1 141 ? 39.847 -15.731 43.621 1.00 38.25 223 LEU D C 1
ATOM 4345 O O . LEU D 1 141 ? 38.958 -14.944 43.288 1.00 39.38 223 LEU D O 1
ATOM 4350 N N . THR D 1 142 ? 41.122 -15.602 43.299 1.00 40.72 224 THR D N 1
ATOM 4351 C CA . THR D 1 142 ? 41.603 -14.629 42.294 1.00 41.61 224 THR D CA 1
ATOM 4352 C C . THR D 1 142 ? 42.255 -15.423 41.176 1.00 44.72 224 THR D C 1
ATOM 4353 O O . THR D 1 142 ? 42.388 -16.651 41.327 1.00 49.64 224 THR D O 1
ATOM 4357 N N . GLU D 1 143 ? 42.637 -14.739 40.105 1.00 51.88 225 GLU D N 1
ATOM 4358 C CA . GLU D 1 143 ? 43.393 -15.350 38.988 1.00 58.10 225 GLU D CA 1
ATOM 4359 C C . GLU D 1 143 ? 44.686 -15.954 39.548 1.00 55.23 225 GLU D C 1
ATOM 4360 O O . GLU D 1 143 ? 45.270 -16.809 38.871 1.00 58.56 225 GLU D O 1
ATOM 4366 N N . LYS D 1 144 ? 45.107 -15.532 40.742 1.00 52.53 226 LYS D N 1
ATOM 4367 C CA . LYS D 1 144 ? 46.453 -15.841 41.282 1.00 58.11 226 LYS D CA 1
ATOM 4368 C C . LYS D 1 144 ? 46.384 -16.849 42.430 1.00 57.65 226 LYS D C 1
ATOM 4369 O O . LYS D 1 144 ? 47.188 -17.792 42.421 1.00 65.84 226 LYS D O 1
ATOM 4375 N N . GLN D 1 145 ? 45.486 -16.669 43.390 1.00 50.48 227 GLN D N 1
ATOM 4376 C CA . GLN D 1 145 ? 45.477 -17.527 44.598 1.00 44.16 227 GLN D CA 1
ATOM 4377 C C . GLN D 1 145 ? 44.055 -17.977 44.922 1.00 38.43 227 GLN D C 1
ATOM 4378 O O . GLN D 1 145 ? 43.068 -17.313 44.545 1.00 34.78 227 GLN D O 1
ATOM 4384 N N . GLN D 1 146 ? 43.975 -19.078 45.643 1.00 36.84 228 GLN D N 1
ATOM 4385 C CA . GLN D 1 146 ? 42.714 -19.588 46.209 1.00 40.36 228 GLN D CA 1
ATOM 4386 C C . GLN D 1 146 ? 42.971 -19.795 47.689 1.00 35.79 228 GLN D C 1
ATOM 4387 O O . GLN D 1 146 ? 43.967 -20.416 48.030 1.00 36.21 228 GLN D O 1
ATOM 4393 N N . SER D 1 147 ? 42.106 -19.266 48.537 1.00 35.15 229 SER D N 1
ATOM 4394 C CA . SER D 1 147 ? 42.295 -19.356 50.001 1.00 32.87 229 SER D CA 1
ATOM 4395 C C . SER D 1 147 ? 40.947 -19.376 50.687 1.00 29.73 229 SER D C 1
ATOM 4396 O O . SER D 1 147 ? 39.927 -19.071 50.049 1.00 31.48 229 SER D O 1
ATOM 4399 N N . ALA D 1 148 ? 40.973 -19.774 51.943 1.00 28.28 230 ALA D N 1
ATOM 4400 C CA . ALA D 1 148 ? 39.805 -19.761 52.834 1.00 28.75 230 ALA D CA 1
ATOM 4401 C C . ALA D 1 148 ? 40.215 -19.182 54.187 1.00 28.53 230 ALA D C 1
ATOM 4402 O O . ALA D 1 148 ? 41.396 -19.226 54.563 1.00 26.51 230 ALA D O 1
ATOM 4404 N N . LEU D 1 149 ? 39.252 -18.594 54.869 1.00 28.57 231 LEU D N 1
ATOM 4405 C CA . LEU D 1 149 ? 39.445 -18.081 56.233 1.00 27.46 231 LEU D CA 1
ATOM 4406 C C . LEU D 1 149 ? 38.080 -17.994 56.898 1.00 30.55 231 LEU D C 1
ATOM 4407 O O . LEU D 1 149 ? 37.021 -18.029 56.192 1.00 28.60 231 LEU D O 1
ATOM 4412 N N . GLN D 1 150 ? 38.113 -17.956 58.220 1.00 31.98 232 GLN D N 1
ATOM 4413 C CA . GLN D 1 150 ? 36.902 -17.892 59.054 1.00 33.47 232 GLN D CA 1
ATOM 4414 C C . GLN D 1 150 ? 36.829 -16.488 59.643 1.00 33.46 232 GLN D C 1
ATOM 4415 O O . GLN D 1 150 ? 37.698 -16.142 60.434 1.00 36.52 232 GLN D O 1
ATOM 4421 N N . LEU D 1 151 ? 35.825 -15.707 59.258 1.00 33.72 233 LEU D N 1
ATOM 4422 C CA . LEU D 1 151 ? 35.609 -14.365 59.845 1.00 31.16 233 LEU D CA 1
ATOM 4423 C C . LEU D 1 151 ? 34.767 -14.525 61.108 1.00 32.34 233 LEU D C 1
ATOM 4424 O O . LEU D 1 151 ? 33.905 -15.418 61.174 1.00 27.41 233 LEU D O 1
ATOM 4429 N N . ASN D 1 152 ? 35.038 -13.676 62.092 1.00 31.89 234 ASN D N 1
ATOM 4430 C CA . ASN D 1 152 ? 34.127 -13.466 63.240 1.00 29.96 234 ASN D CA 1
ATOM 4431 C C . ASN D 1 152 ? 33.944 -11.966 63.387 1.00 27.33 234 ASN D C 1
ATOM 4432 O O . ASN D 1 152 ? 34.561 -11.225 62.631 1.00 26.70 234 ASN D O 1
ATOM 4437 N N . ALA D 1 153 ? 33.108 -11.559 64.332 1.00 28.29 235 ALA D N 1
ATOM 4438 C CA . ALA D 1 153 ? 32.707 -10.153 64.517 1.00 27.90 235 ALA D CA 1
ATOM 4439 C C . ALA D 1 153 ? 33.936 -9.296 64.797 1.00 28.35 235 ALA D C 1
ATOM 4440 O O . ALA D 1 153 ? 33.876 -8.100 64.507 1.00 31.10 235 ALA D O 1
ATOM 4442 N N . LYS D 1 154 ? 35.025 -9.873 65.295 1.00 31.52 236 LYS D N 1
ATOM 4443 C CA . LYS D 1 154 ? 36.258 -9.090 65.581 1.00 34.14 236 LYS D CA 1
ATOM 4444 C C . LYS D 1 154 ? 37.288 -9.206 64.458 1.00 32.09 236 LYS D C 1
ATOM 4445 O O . LYS D 1 154 ? 38.202 -8.385 64.436 1.00 28.16 236 LYS D O 1
ATOM 4451 N N . GLN D 1 155 ? 37.164 -10.212 63.593 1.00 33.21 237 GLN D N 1
ATOM 4452 C CA . GLN D 1 155 ? 38.151 -10.475 62.521 1.00 31.49 237 GLN D CA 1
ATOM 4453 C C . GLN D 1 155 ? 37.379 -10.576 61.214 1.00 29.37 237 GLN D C 1
ATOM 4454 O O . GLN D 1 155 ? 37.109 -11.694 60.750 1.00 28.81 237 GLN D O 1
ATOM 4460 N N . THR D 1 156 ? 37.050 -9.417 60.659 1.00 27.87 238 THR D N 1
ATOM 4461 C CA . THR D 1 156 ? 36.189 -9.274 59.475 1.00 25.62 238 THR D CA 1
ATOM 4462 C C . THR D 1 156 ? 37.039 -8.968 58.251 1.00 26.08 238 THR D C 1
ATOM 4463 O O . THR D 1 156 ? 36.447 -8.759 57.184 1.00 27.43 238 THR D O 1
ATOM 4467 N N . LEU D 1 157 ? 38.363 -8.950 58.375 1.00 25.60 239 LEU D N 1
ATOM 4468 C CA . LEU D 1 157 ? 39.222 -8.587 57.221 1.00 26.85 239 LEU D CA 1
ATOM 4469 C C . LEU D 1 157 ? 39.388 -9.806 56.319 1.00 28.16 239 LEU D C 1
ATOM 4470 O O . LEU D 1 157 ? 39.674 -10.910 56.833 1.00 29.79 239 LEU D O 1
ATOM 4475 N N . ILE D 1 158 ? 39.207 -9.595 55.025 1.00 28.46 240 ILE D N 1
ATOM 4476 C CA . ILE D 1 158 ? 39.434 -10.601 53.960 1.00 30.22 240 ILE D CA 1
ATOM 4477 C C . ILE D 1 158 ? 40.517 -10.018 53.076 1.00 32.77 240 ILE D C 1
ATOM 4478 O O . ILE D 1 158 ? 40.400 -8.837 52.688 1.00 35.35 240 ILE D O 1
ATOM 4483 N N . LYS D 1 159 ? 41.520 -10.814 52.743 1.00 36.04 241 LYS D N 1
ATOM 4484 C CA . LYS D 1 159 ? 42.602 -10.325 51.870 1.00 37.66 241 LYS D CA 1
ATOM 4485 C C . LYS D 1 159 ? 42.417 -10.890 50.469 1.00 37.36 241 LYS D C 1
ATOM 4486 O O . LYS D 1 159 ? 42.135 -12.070 50.342 1.00 35.12 241 LYS D O 1
ATOM 4492 N N . LEU D 1 160 ? 42.607 -10.048 49.463 1.00 43.31 242 LEU D N 1
ATOM 4493 C CA . LEU D 1 160 ? 42.538 -10.447 48.038 1.00 48.69 242 LEU D CA 1
ATOM 4494 C C . LEU D 1 160 ? 43.963 -10.539 47.500 1.00 51.95 242 LEU D C 1
ATOM 4495 O O . LEU D 1 160 ? 44.820 -11.213 48.092 1.00 52.97 242 LEU D O 1
ATOM 4501 N N . HIS E 1 14 ? -6.115 -36.302 0.072 1.00 98.42 35 HIS E N 1
ATOM 4502 C CA . HIS E 1 14 ? -7.270 -36.345 1.017 1.00 94.41 35 HIS E CA 1
ATOM 4503 C C . HIS E 1 14 ? -8.150 -35.112 0.808 1.00 87.09 35 HIS E C 1
ATOM 4504 O O . HIS E 1 14 ? -7.673 -34.144 0.182 1.00 85.84 35 HIS E O 1
ATOM 4511 N N . VAL E 1 15 ? -9.366 -35.139 1.350 1.00 76.15 36 VAL E N 1
ATOM 4512 C CA . VAL E 1 15 ? -10.187 -33.915 1.585 1.00 77.97 36 VAL E CA 1
ATOM 4513 C C . VAL E 1 15 ? -11.124 -34.183 2.768 1.00 75.92 36 VAL E C 1
ATOM 4514 O O . VAL E 1 15 ? -11.577 -35.338 2.928 1.00 67.24 36 VAL E O 1
ATOM 4518 N N . HIS E 1 16 ? -11.417 -33.123 3.527 1.00 84.23 37 HIS E N 1
ATOM 4519 C CA . HIS E 1 16 ? -12.219 -33.142 4.779 1.00 75.24 37 HIS E CA 1
ATOM 4520 C C . HIS E 1 16 ? -13.653 -33.545 4.454 1.00 67.22 37 HIS E C 1
ATOM 4521 O O . HIS E 1 16 ? -14.216 -33.018 3.477 1.00 65.76 37 HIS E O 1
ATOM 4528 N N . GLY E 1 17 ? -14.188 -34.463 5.256 1.00 57.88 38 GLY E N 1
ATOM 4529 C CA . GLY E 1 17 ? -15.477 -35.140 5.019 1.00 55.14 38 GLY E CA 1
ATOM 4530 C C . GLY E 1 17 ? -15.304 -36.521 4.404 1.00 57.23 38 GLY E C 1
ATOM 4531 O O . GLY E 1 17 ? -16.163 -37.380 4.694 1.00 60.43 38 GLY E O 1
ATOM 4532 N N . GLN E 1 18 ? -14.248 -36.743 3.603 1.00 67.65 39 GLN E N 1
ATOM 4533 C CA . GLN E 1 18 ? -14.096 -37.973 2.771 1.00 71.17 39 GLN E CA 1
ATOM 4534 C C . GLN E 1 18 ? -12.916 -38.837 3.241 1.00 65.13 39 GLN E C 1
ATOM 4535 O O . GLN E 1 18 ? -11.744 -38.435 3.078 1.00 61.65 39 GLN E O 1
ATOM 4541 N N . VAL E 1 19 ? -13.237 -40.023 3.742 1.00 55.83 40 VAL E N 1
ATOM 4542 C CA . VAL E 1 19 ? -12.260 -41.054 4.175 1.00 50.61 40 VAL E CA 1
ATOM 4543 C C . VAL E 1 19 ? -12.084 -42.077 3.048 1.00 48.45 40 VAL E C 1
ATOM 4544 O O . VAL E 1 19 ? -13.031 -42.273 2.273 1.00 47.27 40 VAL E O 1
ATOM 4548 N N . GLU E 1 20 ? -10.915 -42.711 2.964 1.00 44.08 41 GLU E N 1
ATOM 4549 C CA . GLU E 1 20 ? -10.655 -43.772 1.962 1.00 44.79 41 GLU E CA 1
ATOM 4550 C C . GLU E 1 20 ? -10.536 -45.127 2.667 1.00 41.04 41 GLU E C 1
ATOM 4551 O O . GLU E 1 20 ? -9.592 -45.342 3.409 1.00 42.74 41 GLU E O 1
ATOM 4557 N N . LEU E 1 21 ? -11.490 -46.011 2.434 1.00 37.84 42 LEU E N 1
ATOM 4558 C CA . LEU E 1 21 ? -11.497 -47.373 3.000 1.00 36.11 42 LEU E CA 1
ATOM 4559 C C . LEU E 1 21 ? -11.176 -48.359 1.884 1.00 37.31 42 LEU E C 1
ATOM 4560 O O . LEU E 1 21 ? -11.974 -48.479 0.964 1.00 39.55 42 LEU E O 1
ATOM 4565 N N . ASN E 1 22 ? -10.044 -49.043 1.984 1.00 43.24 43 ASN E N 1
ATOM 4566 C CA . ASN E 1 22 ? -9.625 -50.092 1.019 1.00 43.16 43 ASN E CA 1
ATOM 4567 C C . ASN E 1 22 ? -9.822 -51.447 1.688 1.00 40.89 43 ASN E C 1
ATOM 4568 O O . ASN E 1 22 ? -9.254 -51.675 2.762 1.00 39.15 43 ASN E O 1
ATOM 4573 N N . ILE E 1 23 ? -10.646 -52.295 1.094 1.00 41.91 44 ILE E N 1
ATOM 4574 C CA . ILE E 1 23 ? -10.850 -53.678 1.595 1.00 44.50 44 ILE E CA 1
ATOM 4575 C C . ILE E 1 23 ? -10.358 -54.642 0.524 1.00 46.41 44 ILE E C 1
ATOM 4576 O O . ILE E 1 23 ? -10.781 -54.532 -0.630 1.00 51.05 44 ILE E O 1
ATOM 4581 N N . ALA E 1 24 ? -9.472 -55.544 0.917 1.00 47.69 45 ALA E N 1
ATOM 4582 C CA . ALA E 1 24 ? -8.935 -56.605 0.046 1.00 47.42 45 ALA E CA 1
ATOM 4583 C C . ALA E 1 24 ? -9.105 -57.924 0.790 1.00 51.36 45 ALA E C 1
ATOM 4584 O O . ALA E 1 24 ? -8.958 -57.947 2.024 1.00 45.67 45 ALA E O 1
ATOM 4586 N N . GLN E 1 25 ? -9.472 -58.968 0.055 1.00 60.77 46 GLN E N 1
ATOM 4587 C CA . GLN E 1 25 ? -9.591 -60.341 0.594 1.00 61.90 46 GLN E CA 1
ATOM 4588 C C . GLN E 1 25 ? -8.642 -61.227 -0.207 1.00 66.06 46 GLN E C 1
ATOM 4589 O O . GLN E 1 25 ? -8.638 -61.122 -1.442 1.00 58.68 46 GLN E O 1
ATOM 4595 N N . ASP E 1 26 ? -7.889 -62.065 0.507 1.00 73.43 47 ASP E N 1
ATOM 4596 C CA . ASP E 1 26 ? -6.626 -62.693 0.051 1.00 76.28 47 ASP E CA 1
ATOM 4597 C C . ASP E 1 26 ? -6.625 -64.137 0.561 1.00 68.40 47 ASP E C 1
ATOM 4598 O O . ASP E 1 26 ? -5.850 -64.454 1.477 1.00 69.06 47 ASP E O 1
ATOM 4603 N N . GLY E 1 27 ? -7.482 -64.981 -0.004 1.00 62.99 48 GLY E N 1
ATOM 4604 C CA . GLY E 1 27 ? -7.729 -66.335 0.526 1.00 65.37 48 GLY E CA 1
ATOM 4605 C C . GLY E 1 27 ? -8.394 -66.289 1.892 1.00 64.72 48 GLY E C 1
ATOM 4606 O O . GLY E 1 27 ? -9.563 -65.878 1.951 1.00 67.25 48 GLY E O 1
ATOM 4607 N N . HIS E 1 28 ? -7.693 -66.697 2.955 1.00 65.40 49 HIS E N 1
ATOM 4608 C CA . HIS E 1 28 ? -8.165 -66.568 4.364 1.00 69.05 49 HIS E CA 1
ATOM 4609 C C . HIS E 1 28 ? -7.815 -65.185 4.924 1.00 61.33 49 HIS E C 1
ATOM 4610 O O . HIS E 1 28 ? -8.348 -64.839 5.999 1.00 54.76 49 HIS E O 1
ATOM 4617 N N . ASP E 1 29 ? -6.931 -64.451 4.246 1.00 50.70 50 ASP E N 1
ATOM 4618 C CA . ASP E 1 29 ? -6.412 -63.153 4.742 1.00 51.14 50 ASP E CA 1
ATOM 4619 C C . ASP E 1 29 ? -7.353 -62.041 4.260 1.00 51.43 50 ASP E C 1
ATOM 4620 O O . ASP E 1 29 ? -7.832 -62.096 3.111 1.00 57.98 50 ASP E O 1
ATOM 4625 N N . LEU E 1 30 ? -7.623 -61.075 5.126 1.00 50.12 51 LEU E N 1
ATOM 4626 C CA . LEU E 1 30 ? -8.501 -59.929 4.805 1.00 50.79 51 LEU E CA 1
ATOM 4627 C C . LEU E 1 30 ? -7.797 -58.665 5.272 1.00 47.20 51 LEU E C 1
ATOM 4628 O O . LEU E 1 30 ? -7.529 -58.586 6.483 1.00 45.67 51 LEU E O 1
ATOM 4633 N N . LEU E 1 31 ? -7.484 -57.745 4.360 1.00 44.55 52 LEU E N 1
ATOM 4634 C CA . LEU E 1 31 ? -6.844 -56.476 4.766 1.00 48.09 52 LEU E CA 1
ATOM 4635 C C . LEU E 1 31 ? -7.841 -55.319 4.684 1.00 48.50 52 LEU E C 1
ATOM 4636 O O . LEU E 1 31 ? -8.381 -55.050 3.598 1.00 46.90 52 LEU E O 1
ATOM 4641 N N . LEU E 1 32 ? -8.063 -54.657 5.814 1.00 45.82 53 LEU E N 1
ATOM 4642 C CA . LEU E 1 32 ? -8.768 -53.353 5.873 1.00 45.64 53 LEU E CA 1
ATOM 4643 C C . LEU E 1 32 ? -7.725 -52.250 5.983 1.00 42.19 53 LEU E C 1
ATOM 4644 O O . LEU E 1 32 ? -6.773 -52.407 6.764 1.00 40.11 53 LEU E O 1
ATOM 4649 N N . GLU E 1 33 ? -7.880 -51.203 5.184 1.00 40.59 54 GLU E N 1
ATOM 4650 C CA . GLU E 1 33 ? -7.033 -49.999 5.271 1.00 42.65 54 GLU E CA 1
ATOM 4651 C C . GLU E 1 33 ? -7.957 -48.780 5.332 1.00 43.17 54 GLU E C 1
ATOM 4652 O O . GLU E 1 33 ? -8.871 -48.671 4.527 1.00 43.08 54 GLU E O 1
ATOM 4658 N N . ILE E 1 34 ? -7.729 -47.912 6.300 1.00 44.74 55 ILE E N 1
ATOM 4659 C CA . ILE E 1 34 ? -8.465 -46.635 6.460 1.00 42.46 55 ILE E CA 1
ATOM 4660 C C . ILE E 1 34 ? -7.432 -45.519 6.474 1.00 38.82 55 ILE E C 1
ATOM 4661 O O . ILE E 1 34 ? -6.453 -45.625 7.221 1.00 38.78 55 ILE E O 1
ATOM 4666 N N . THR E 1 35 ? -7.666 -44.497 5.667 1.00 37.62 56 THR E N 1
ATOM 4667 C CA . THR E 1 35 ? -6.959 -43.207 5.747 1.00 37.60 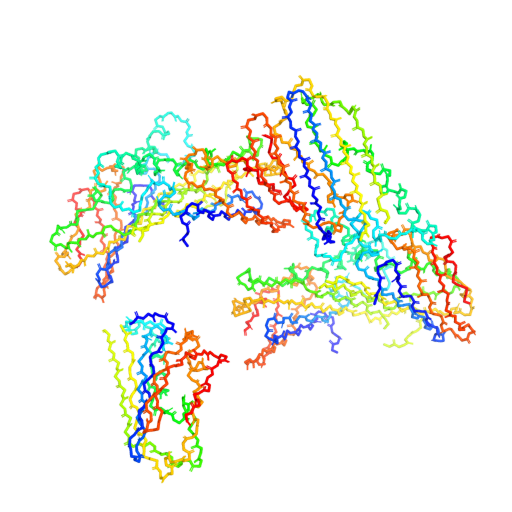56 THR E CA 1
ATOM 4668 C C . THR E 1 35 ? -8.026 -42.144 5.917 1.00 35.17 56 THR E C 1
ATOM 4669 O O . THR E 1 35 ? -8.901 -42.039 5.053 1.00 38.61 56 THR E O 1
ATOM 4673 N N . ALA E 1 36 ? -7.962 -41.412 7.012 1.00 33.06 57 ALA E N 1
ATOM 4674 C CA . ALA E 1 36 ? -8.965 -40.393 7.366 1.00 32.15 57 ALA E CA 1
ATOM 4675 C C . ALA E 1 36 ? -8.237 -39.133 7.812 1.00 31.58 57 ALA E C 1
ATOM 4676 O O . ALA E 1 36 ? -7.416 -39.171 8.722 1.00 29.09 57 ALA E O 1
ATOM 4678 N N . PRO E 1 37 ? -8.529 -37.969 7.201 1.00 32.00 58 PRO E N 1
ATOM 4679 C CA . PRO E 1 37 ? -7.970 -36.713 7.687 1.00 32.11 58 PRO E CA 1
ATOM 4680 C C . PRO E 1 37 ? -8.367 -36.454 9.146 1.00 31.40 58 PRO E C 1
ATOM 4681 O O . PRO E 1 37 ? -9.415 -36.954 9.601 1.00 28.36 58 PRO E O 1
ATOM 4685 N N . GLY E 1 38 ? -7.523 -35.699 9.853 1.00 30.23 59 GLY E N 1
ATOM 4686 C CA . GLY E 1 38 ? -7.786 -35.332 11.255 1.00 29.82 59 GLY E CA 1
ATOM 4687 C C . GLY E 1 38 ? -9.209 -34.831 11.431 1.00 31.18 59 GLY E C 1
ATOM 4688 O O . GLY E 1 38 ? -9.850 -35.226 12.403 1.00 31.90 59 GLY E O 1
ATOM 4689 N N . ALA E 1 39 ? -9.699 -33.974 10.528 1.00 34.28 60 ALA E N 1
ATOM 4690 C CA . ALA E 1 39 ? -11.008 -33.301 10.690 1.00 34.17 60 ALA E CA 1
ATOM 4691 C C . ALA E 1 39 ? -12.093 -34.369 10.820 1.00 34.46 60 ALA E C 1
ATOM 4692 O O . ALA E 1 39 ? -13.049 -34.149 11.557 1.00 38.14 60 ALA E O 1
ATOM 4694 N N . ASP E 1 40 ? -11.946 -35.502 10.148 1.00 34.98 61 ASP E N 1
ATOM 4695 C CA . ASP E 1 40 ? -13.047 -36.497 10.076 1.00 37.42 61 ASP E CA 1
ATOM 4696 C C . ASP E 1 40 ? -13.043 -37.423 11.286 1.00 38.95 61 ASP E C 1
ATOM 4697 O O . ASP E 1 40 ? -14.075 -38.071 11.536 1.00 40.59 61 ASP E O 1
ATOM 4702 N N . VAL E 1 41 ? -11.933 -37.513 12.005 1.00 39.20 62 VAL E N 1
ATOM 4703 C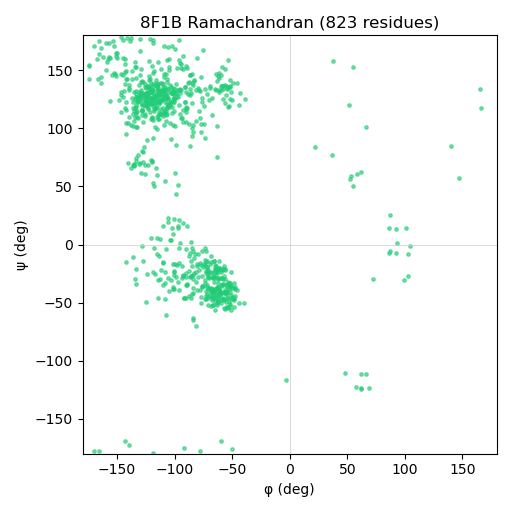 CA . VAL E 1 41 ? -11.841 -38.442 13.161 1.00 39.23 62 VAL E CA 1
ATOM 4704 C C . VAL E 1 41 ? -11.936 -37.633 14.448 1.00 39.76 62 VAL E C 1
ATOM 4705 O O . VAL E 1 41 ? -12.565 -38.114 15.394 1.00 42.77 62 VAL E O 1
ATOM 4709 N N . VAL E 1 42 ? -11.304 -36.464 14.495 1.00 42.20 63 VAL E N 1
ATOM 4710 C CA . VAL E 1 42 ? -11.115 -35.724 15.777 1.00 45.45 63 VAL E CA 1
ATOM 4711 C C . VAL E 1 42 ? -11.806 -34.357 15.700 1.00 43.11 63 VAL E C 1
ATOM 4712 O O . VAL E 1 42 ? -12.119 -33.815 16.767 1.00 43.02 63 VAL E O 1
ATOM 4716 N N . GLY E 1 43 ? -12.016 -33.816 14.498 1.00 42.35 64 GLY E N 1
ATOM 4717 C CA . GLY E 1 43 ? -12.781 -32.571 14.301 1.00 43.42 64 GLY E CA 1
ATOM 4718 C C . GLY E 1 43 ? -11.889 -31.366 14.078 1.00 43.17 64 GLY E C 1
ATOM 4719 O O . GLY E 1 43 ? -12.420 -30.246 14.124 1.00 45.33 64 GLY E O 1
ATOM 4720 N N . PHE E 1 44 ? -10.602 -31.580 13.803 1.00 42.13 65 PHE E N 1
ATOM 4721 C CA . PHE E 1 44 ? -9.607 -30.505 13.571 1.00 43.11 65 PHE E CA 1
ATOM 4722 C C . PHE E 1 44 ? -8.292 -31.143 13.143 1.00 46.30 65 PHE E C 1
ATOM 4723 O O . PHE E 1 44 ? -8.052 -32.304 13.511 1.00 43.33 65 PHE E O 1
ATOM 4731 N N . GLU E 1 45 ? -7.464 -30.405 12.406 1.00 52.46 66 GLU E N 1
ATOM 4732 C CA . GLU E 1 45 ? -6.248 -30.977 11.775 1.00 55.62 66 GLU E CA 1
ATOM 4733 C C . GLU E 1 45 ? -4.994 -30.440 12.457 1.00 53.50 66 GLU E C 1
ATOM 4734 O O . GLU E 1 45 ? -3.921 -31.042 12.243 1.00 54.82 66 GLU E O 1
ATOM 4740 N N . HIS E 1 46 ? -5.122 -29.371 13.247 1.00 49.34 67 HIS E N 1
ATOM 4741 C CA . HIS E 1 46 ? -3.996 -28.771 14.009 1.00 46.27 67 HIS E CA 1
ATOM 4742 C C . HIS E 1 46 ? -3.686 -29.650 15.217 1.00 44.70 67 HIS E C 1
ATOM 4743 O O . HIS E 1 46 ? -4.510 -30.525 15.550 1.00 50.82 67 HIS E O 1
ATOM 4750 N N . ALA E 1 47 ? -2.549 -29.413 15.865 1.00 43.10 68 ALA E N 1
ATOM 4751 C CA . ALA E 1 47 ? -2.170 -30.136 17.094 1.00 45.80 68 ALA E CA 1
ATOM 4752 C C . ALA E 1 47 ? -3.224 -29.838 18.150 1.00 48.25 68 ALA E C 1
ATOM 4753 O O . ALA E 1 47 ? -3.838 -28.768 18.137 1.00 50.16 68 ALA E O 1
ATOM 4755 N N . PRO E 1 48 ? -3.501 -30.798 19.055 1.00 47.23 69 PRO E N 1
ATOM 4756 C CA . PRO E 1 48 ? -4.411 -30.552 20.172 1.00 49.01 69 PRO E CA 1
ATOM 4757 C C . PRO E 1 48 ? -3.866 -29.423 21.059 1.00 46.16 69 PRO E C 1
ATOM 4758 O O . PRO E 1 48 ? -2.702 -29.443 21.377 1.00 47.26 69 PRO E O 1
ATOM 4762 N N . GLN E 1 49 ? -4.718 -28.465 21.417 1.00 47.55 70 GLN E N 1
ATOM 4763 C CA . GLN E 1 49 ? -4.302 -27.244 22.153 1.00 49.28 70 GLN E CA 1
ATOM 4764 C C . GLN E 1 49 ? -5.158 -27.021 23.402 1.00 48.69 70 GLN E C 1
ATOM 4765 O O . GLN E 1 49 ? -4.893 -26.016 24.092 1.00 52.13 70 GLN E O 1
ATOM 4771 N N . ASP E 1 50 ? -6.149 -27.873 23.679 1.00 46.25 71 ASP E N 1
ATOM 4772 C CA . ASP E 1 50 ? -6.862 -27.879 24.986 1.00 47.01 71 ASP E CA 1
ATOM 4773 C C . ASP E 1 50 ? -7.106 -29.334 25.382 1.00 49.04 71 ASP E C 1
ATOM 4774 O O . ASP E 1 50 ? -6.595 -30.234 24.689 1.00 50.97 71 ASP E O 1
ATOM 4779 N N . ASP E 1 51 ? -7.860 -29.561 26.452 1.00 50.06 72 ASP E N 1
ATOM 4780 C CA . ASP E 1 51 ? -8.043 -30.924 27.003 1.00 50.33 72 ASP E CA 1
ATOM 4781 C C . ASP E 1 51 ? -9.026 -31.693 26.127 1.00 47.97 72 ASP E C 1
ATOM 4782 O O . ASP E 1 51 ? -8.741 -32.868 25.832 1.00 48.92 72 ASP E O 1
ATOM 4787 N N . ALA E 1 52 ? -10.141 -31.070 25.739 1.00 43.52 73 ALA E N 1
ATOM 4788 C CA . ALA E 1 52 ? -11.177 -31.738 24.913 1.00 43.85 73 ALA E CA 1
ATOM 4789 C C . ALA E 1 52 ? -10.503 -32.313 23.661 1.00 41.92 73 ALA E C 1
ATOM 4790 O O . ALA E 1 52 ? -10.773 -33.479 23.314 1.00 41.93 73 ALA E O 1
ATOM 4792 N N . GLN E 1 53 ? -9.651 -31.513 23.019 1.00 41.16 74 GLN E N 1
ATOM 4793 C CA . GLN E 1 53 ? -8.947 -31.902 21.777 1.00 40.20 74 GLN E CA 1
ATOM 4794 C C . GLN E 1 53 ? -7.989 -33.050 22.084 1.00 41.28 74 GLN E C 1
ATOM 4795 O O . GLN E 1 53 ? -7.895 -33.965 21.257 1.00 42.27 74 GLN E O 1
ATOM 4801 N N . LYS E 1 54 ? -7.302 -32.998 23.223 1.00 43.44 75 LYS E N 1
ATOM 4802 C CA . LYS E 1 54 ? -6.299 -34.027 23.590 1.00 45.10 75 LYS E CA 1
ATOM 4803 C C . LYS E 1 54 ? -7.040 -35.318 23.921 1.00 44.60 75 LYS E C 1
ATOM 4804 O O . LYS E 1 54 ? -6.606 -36.388 23.465 1.00 47.15 75 LYS E O 1
ATOM 4810 N N . GLN E 1 55 ? -8.123 -35.208 24.677 1.00 45.84 76 GLN E N 1
ATOM 4811 C CA . GLN E 1 55 ? -8.990 -36.364 24.997 1.00 48.04 76 GLN E CA 1
ATOM 4812 C C . GLN E 1 55 ? -9.597 -36.904 23.696 1.00 45.76 76 GLN E C 1
ATOM 4813 O O . GLN E 1 55 ? -9.674 -38.134 23.542 1.00 47.50 76 GLN E O 1
ATOM 4819 N N . ALA E 1 56 ? -9.994 -36.020 22.782 1.00 42.08 77 ALA E N 1
ATOM 4820 C CA . ALA E 1 56 ? -10.528 -36.422 21.464 1.00 40.11 77 ALA E CA 1
ATOM 4821 C C . ALA E 1 56 ? -9.494 -37.298 20.746 1.00 37.83 77 ALA E C 1
ATOM 4822 O O . ALA E 1 56 ? -9.870 -38.348 20.219 1.00 36.32 77 ALA E O 1
ATOM 4824 N N . LEU E 1 57 ? -8.230 -36.879 20.739 1.00 37.82 78 LEU E N 1
ATOM 4825 C CA . LEU E 1 57 ? -7.143 -37.633 20.071 1.00 38.74 78 LEU E CA 1
ATOM 4826 C C . LEU E 1 57 ? -6.950 -38.969 20.797 1.00 37.65 78 LEU E C 1
ATOM 4827 O O . LEU E 1 57 ? -6.753 -39.985 20.126 1.00 38.18 78 LEU E O 1
ATOM 4832 N N . GLU E 1 58 ? -7.038 -38.968 22.122 1.00 35.96 79 GLU E N 1
ATOM 4833 C CA . GLU E 1 58 ? -6.899 -40.207 22.927 1.00 35.62 79 GLU E CA 1
ATOM 4834 C C . GLU E 1 58 ? -8.016 -41.179 22.549 1.00 33.49 79 GLU E C 1
ATOM 4835 O O . GLU E 1 58 ? -7.709 -42.349 22.250 1.00 30.62 79 GLU E O 1
ATOM 4841 N N . LYS E 1 59 ? -9.258 -40.699 22.536 1.00 34.50 80 LYS E N 1
ATOM 4842 C CA . LYS E 1 59 ? -10.439 -41.547 22.226 1.00 34.96 80 LYS E CA 1
ATOM 4843 C C . LYS E 1 59 ? -10.280 -42.104 20.807 1.00 33.97 80 LYS E C 1
ATOM 4844 O O . LYS E 1 59 ? -10.560 -43.293 20.613 1.00 33.30 80 LYS E O 1
ATOM 4850 N N . ALA E 1 60 ? -9.813 -41.293 19.856 1.00 31.47 81 ALA E N 1
ATOM 4851 C CA . ALA E 1 60 ? -9.655 -41.734 18.455 1.00 30.12 81 ALA E CA 1
ATOM 4852 C C . ALA E 1 60 ? -8.556 -42.802 18.405 1.00 31.81 81 ALA E C 1
ATOM 4853 O O . ALA E 1 60 ? -8.767 -43.845 17.747 1.00 35.03 81 ALA E O 1
ATOM 4855 N N . LEU E 1 61 ? -7.427 -42.580 19.078 1.00 31.40 82 LEU E N 1
ATOM 4856 C CA . LEU E 1 61 ? -6.323 -43.565 19.052 1.00 33.21 82 LEU E CA 1
ATOM 4857 C C . LEU E 1 61 ? -6.841 -44.865 19.665 1.00 33.84 82 LEU E C 1
ATOM 4858 O O . LEU E 1 61 ? -6.601 -45.915 19.055 1.00 31.28 82 LEU E O 1
ATOM 4863 N N . GLU E 1 62 ? -7.569 -44.775 20.780 1.00 33.85 83 GLU E N 1
ATOM 4864 C CA . GLU E 1 62 ? -8.119 -45.963 21.490 1.00 33.97 83 GLU E CA 1
ATOM 4865 C C . GLU E 1 62 ? -9.000 -46.760 20.525 1.00 34.25 83 GLU E C 1
ATOM 4866 O O . GLU E 1 62 ? -8.847 -47.999 20.434 1.00 33.12 83 GLU E O 1
ATOM 4872 N N . THR E 1 63 ? -9.890 -46.068 19.824 1.00 31.96 84 THR E N 1
ATOM 4873 C CA . THR E 1 63 ? -10.945 -46.716 19.020 1.00 29.72 84 THR E CA 1
ATOM 4874 C C . THR E 1 63 ? -10.324 -47.355 17.785 1.00 28.87 84 THR E C 1
ATOM 4875 O O . THR E 1 63 ? -10.825 -48.408 17.379 1.00 27.56 84 THR E O 1
ATOM 4879 N N . LEU E 1 64 ? -9.286 -46.742 17.218 1.00 28.64 85 LEU E N 1
ATOM 4880 C CA . LEU E 1 64 ? -8.709 -47.212 15.937 1.00 28.92 85 LEU E CA 1
ATOM 4881 C C . LEU E 1 64 ? -7.992 -48.561 16.127 1.00 28.72 85 LEU E C 1
ATOM 4882 O O . LEU E 1 64 ? -7.754 -49.219 15.111 1.00 27.61 85 LEU E O 1
ATOM 4887 N N . HIS E 1 65 ? -7.660 -48.991 17.351 1.00 26.59 86 HIS E N 1
ATOM 4888 C CA . HIS E 1 65 ? -7.071 -50.343 17.551 1.00 27.40 86 HIS E CA 1
ATOM 4889 C C . HIS E 1 65 ? -8.183 -51.359 17.859 1.00 26.68 86 HIS E C 1
ATOM 4890 O O . HIS E 1 65 ? -7.875 -52.437 18.359 1.00 29.07 86 HIS E O 1
ATOM 4897 N N . HIS E 1 66 ? -9.435 -51.051 17.540 1.00 27.05 87 HIS E N 1
ATOM 4898 C CA . HIS E 1 66 ? -10.570 -51.997 17.696 1.00 27.03 87 HIS E CA 1
ATOM 4899 C C . HIS E 1 66 ? -11.303 -52.130 16.377 1.00 27.01 87 HIS E C 1
ATOM 4900 O O . HIS E 1 66 ? -12.456 -51.715 16.272 1.00 27.97 87 HIS E O 1
ATOM 4907 N N . PRO E 1 67 ? -10.674 -52.741 15.350 1.00 27.42 88 PRO E N 1
ATOM 4908 C CA . PRO E 1 67 ? -11.351 -52.958 14.077 1.00 28.09 88 PRO E CA 1
ATOM 4909 C C . PRO E 1 67 ? -12.609 -53.808 14.278 1.00 30.88 88 PRO E C 1
ATOM 4910 O O . PRO E 1 67 ? -13.555 -53.641 13.528 1.00 36.01 88 PRO E O 1
ATOM 4914 N N . GLU E 1 68 ? -12.610 -54.673 15.292 1.00 34.03 89 GLU E N 1
ATOM 4915 C CA . GLU E 1 68 ? -13.797 -55.516 15.588 1.00 37.63 89 GLU E CA 1
ATOM 4916 C C . GLU E 1 68 ? -14.962 -54.611 16.005 1.00 38.65 89 GLU E C 1
ATOM 4917 O O . GLU E 1 68 ? -16.111 -55.056 15.882 1.00 45.22 89 GLU E O 1
ATOM 4923 N N . LYS E 1 69 ? -14.701 -53.393 16.473 1.00 38.05 90 LYS E N 1
ATOM 4924 C CA . LYS E 1 69 ? -15.783 -52.446 16.850 1.00 40.05 90 LYS E CA 1
ATOM 4925 C C . LYS E 1 69 ? -16.140 -51.507 15.691 1.00 39.95 90 LYS E C 1
ATOM 4926 O O . LYS E 1 69 ? -17.300 -51.080 15.643 1.00 42.22 90 LYS E O 1
ATOM 4932 N N . LEU E 1 70 ? -15.200 -51.190 14.804 1.00 37.77 91 LEU E N 1
ATOM 4933 C CA . LEU E 1 70 ? -15.440 -50.259 13.675 1.00 36.95 91 LEU E CA 1
ATOM 4934 C C . LEU E 1 70 ? -15.946 -51.037 12.452 1.00 39.52 91 LEU E C 1
ATOM 4935 O O . LEU E 1 70 ? -16.719 -50.474 11.654 1.00 39.38 91 LEU E O 1
ATOM 4940 N N . PHE E 1 71 ? -15.484 -52.265 12.259 1.00 38.62 92 PHE E N 1
ATOM 4941 C CA . PHE E 1 71 ? -15.873 -53.105 11.102 1.00 39.22 92 PHE E CA 1
ATOM 4942 C C . PHE E 1 71 ? -16.258 -54.484 11.627 1.00 40.47 92 PHE E C 1
ATOM 4943 O O . PHE E 1 71 ? -15.442 -55.402 11.509 1.00 40.05 92 PHE E O 1
ATOM 4951 N N . ALA E 1 72 ? -17.454 -54.605 12.206 1.00 44.17 93 ALA E N 1
ATOM 4952 C CA . ALA E 1 72 ? -17.948 -55.865 12.814 1.00 49.18 93 ALA E CA 1
ATOM 4953 C C . ALA E 1 72 ? -17.827 -56.998 11.783 1.00 49.94 93 ALA E C 1
ATOM 4954 O O . ALA E 1 72 ? -18.426 -56.898 10.681 1.00 45.74 93 ALA E O 1
ATOM 4956 N N . LEU E 1 73 ? -17.042 -58.021 12.116 1.00 50.13 94 LEU E N 1
ATOM 4957 C CA . LEU E 1 73 ? -16.895 -59.231 11.272 1.00 54.05 94 LEU E CA 1
ATOM 4958 C C . LEU E 1 73 ? -17.745 -60.353 11.863 1.00 55.45 94 LEU E C 1
ATOM 4959 O O . LEU E 1 73 ? -17.671 -60.572 13.079 1.00 48.38 94 LEU E O 1
ATOM 4964 N N . SER E 1 74 ? -18.532 -61.022 11.015 1.00 63.36 95 SER E N 1
ATOM 4965 C CA . SER E 1 74 ? -19.464 -62.101 11.427 1.00 67.85 95 SER E CA 1
ATOM 4966 C C . SER E 1 74 ? -18.700 -63.164 12.226 1.00 72.00 95 SER E C 1
ATOM 4967 O O . SER E 1 74 ? -17.565 -63.535 11.836 1.00 71.08 95 SER E O 1
ATOM 4970 N N . ASP E 1 75 ? -19.299 -63.608 13.328 1.00 76.89 96 ASP E N 1
ATOM 4971 C CA . ASP E 1 75 ? -18.732 -64.641 14.235 1.00 80.41 96 ASP E CA 1
ATOM 4972 C C . ASP E 1 75 ? -18.243 -65.836 13.420 1.00 77.86 96 ASP E C 1
ATOM 4973 O O . ASP E 1 75 ? -17.098 -66.269 13.633 1.00 75.05 96 ASP E O 1
ATOM 4978 N N . LYS E 1 76 ? -19.080 -66.319 12.502 1.00 79.34 97 LYS E N 1
ATOM 4979 C CA . LYS E 1 76 ? -18.928 -67.640 11.841 1.00 81.18 97 LYS E CA 1
ATOM 4980 C C . LYS E 1 76 ? -17.884 -67.569 10.723 1.00 81.38 97 LYS E C 1
ATOM 4981 O O . LYS E 1 76 ? -17.555 -68.641 10.168 1.00 87.81 97 LYS E O 1
ATOM 4987 N N . ALA E 1 77 ? -17.393 -66.374 10.383 1.00 71.39 98 ALA E N 1
ATOM 4988 C CA . ALA E 1 77 ? -16.264 -66.225 9.439 1.00 70.02 98 ALA E CA 1
ATOM 4989 C C . ALA E 1 77 ? -14.974 -66.664 10.139 1.00 64.81 98 ALA E C 1
ATOM 4990 O O . ALA E 1 77 ? -14.030 -67.054 9.439 1.00 61.89 98 ALA E O 1
ATOM 4992 N N . GLN E 1 78 ? -14.946 -66.604 11.472 1.00 63.73 99 GLN E N 1
ATOM 4993 C CA . GLN E 1 78 ? -13.793 -67.053 12.297 1.00 70.27 99 GLN E CA 1
ATOM 4994 C C . GLN E 1 78 ? -12.568 -66.209 11.933 1.00 70.34 99 GLN E C 1
ATOM 4995 O O . GLN E 1 78 ? -11.556 -66.762 11.441 1.00 64.55 99 GLN E O 1
ATOM 5001 N N . CYS E 1 79 ? -12.675 -64.905 12.171 1.00 67.96 100 CYS E N 1
ATOM 5002 C CA . CYS E 1 79 ? -11.602 -63.923 11.914 1.00 63.95 100 CYS E CA 1
ATOM 5003 C C . CYS E 1 79 ? -10.918 -63.586 13.241 1.00 63.07 100 CYS E C 1
ATOM 5004 O O . CYS E 1 79 ? -11.621 -63.171 14.193 1.00 57.26 100 CYS E O 1
ATOM 5007 N N . GLU E 1 80 ? -9.601 -63.800 13.302 1.00 61.64 101 GLU E N 1
ATOM 5008 C CA . GLU E 1 80 ? -8.742 -63.315 14.411 1.00 58.86 101 GLU E CA 1
ATOM 5009 C C . GLU E 1 80 ? -7.844 -62.205 13.863 1.00 53.32 101 GLU E C 1
ATOM 5010 O O . GLU E 1 80 ? -7.190 -62.421 12.818 1.00 45.14 101 GLU E O 1
ATOM 5016 N N . LYS E 1 81 ? -7.834 -61.054 14.538 1.00 54.12 102 LYS E N 1
ATOM 5017 C CA . LYS E 1 81 ? -6.936 -59.920 14.193 1.00 53.90 102 LYS E CA 1
ATOM 5018 C C . LYS E 1 81 ? -5.503 -60.455 14.208 1.00 49.02 102 LYS E C 1
ATOM 5019 O O . LYS E 1 81 ? -5.140 -61.121 15.185 1.00 44.98 102 LYS E O 1
ATOM 5025 N N . ARG E 1 82 ? -4.746 -60.220 13.138 1.00 49.52 103 ARG E N 1
ATOM 5026 C CA . ARG E 1 82 ? -3.308 -60.589 13.054 1.00 49.18 103 ARG E CA 1
ATOM 5027 C C . ARG E 1 82 ? -2.426 -59.344 13.014 1.00 48.23 103 ARG E C 1
ATOM 5028 O O . ARG E 1 82 ? -1.261 -59.428 13.450 1.00 44.81 103 ARG E O 1
ATOM 5036 N N . GLU E 1 83 ? -2.936 -58.245 12.470 1.00 46.88 104 GLU E N 1
ATOM 5037 C CA . GLU E 1 83 ? -2.166 -56.988 12.421 1.00 46.72 104 GLU E CA 1
ATOM 5038 C C . GLU E 1 83 ? -3.100 -55.829 12.735 1.00 43.61 104 GLU E C 1
ATOM 5039 O O . GLU E 1 83 ? -4.230 -55.784 12.222 1.00 43.71 104 GLU E O 1
ATOM 5045 N N . VAL E 1 84 ? -2.632 -54.944 13.592 1.00 38.72 105 VAL E N 1
ATOM 5046 C CA . VAL E 1 84 ? -3.245 -53.611 13.765 1.00 38.62 105 VAL E CA 1
ATOM 5047 C C . VAL E 1 84 ? -2.115 -52.608 13.629 1.00 37.57 105 VAL E C 1
ATOM 5048 O O . VAL E 1 84 ? -1.222 -52.611 14.486 1.00 37.56 105 VAL E O 1
ATOM 5052 N N . LEU E 1 85 ? -2.138 -51.833 12.556 1.00 36.41 106 LEU E N 1
ATOM 5053 C CA . LEU E 1 85 ? -1.224 -50.687 12.393 1.00 35.04 106 LEU E CA 1
ATOM 5054 C C . LEU E 1 85 ? -2.036 -49.399 12.518 1.00 34.49 106 LEU E C 1
ATOM 5055 O O . LEU E 1 85 ? -3.028 -49.238 11.790 1.00 36.60 106 LEU E O 1
ATOM 5060 N N . ILE E 1 86 ? -1.624 -48.512 13.409 1.00 31.72 107 ILE E N 1
ATOM 5061 C CA . ILE E 1 86 ? -2.177 -47.137 13.470 1.00 31.49 107 ILE E CA 1
ATOM 5062 C C . ILE E 1 86 ? -1.052 -46.142 13.257 1.00 30.82 107 ILE E C 1
ATOM 5063 O O . ILE E 1 86 ? -0.058 -46.226 13.998 1.00 26.94 107 ILE E O 1
ATOM 5068 N N . LYS E 1 87 ? -1.239 -45.253 12.283 1.00 33.21 108 LYS E N 1
ATOM 5069 C CA . LYS E 1 87 ? -0.331 -44.123 11.985 1.00 37.14 108 LYS E CA 1
ATOM 5070 C C . LYS E 1 87 ? -1.116 -42.818 12.098 1.00 35.91 108 LYS E C 1
ATOM 5071 O O . LYS E 1 87 ? -2.036 -42.613 11.307 1.00 37.89 108 LYS E O 1
ATOM 5077 N N . HIS E 1 88 ? -0.771 -41.980 13.065 1.00 38.24 109 HIS E N 1
ATOM 5078 C CA . HIS E 1 88 ? -1.258 -40.582 13.168 1.00 39.79 109 HIS E CA 1
ATOM 5079 C C . HIS E 1 88 ? -0.137 -39.659 12.708 1.00 40.76 109 HIS E C 1
ATOM 5080 O O . HIS E 1 88 ? 1.007 -39.866 13.130 1.00 42.74 109 HIS E O 1
ATOM 5087 N N . THR E 1 89 ? -0.463 -38.661 11.897 1.00 44.72 110 THR E N 1
ATOM 5088 C CA . THR E 1 89 ? 0.515 -37.661 11.405 1.00 46.61 110 THR E CA 1
ATOM 5089 C C . THR E 1 89 ? 0.062 -36.262 11.805 1.00 51.99 110 THR E C 1
ATOM 5090 O O . THR E 1 89 ? -1.141 -36.075 12.040 1.00 59.90 110 THR E O 1
ATOM 5094 N N . LEU E 1 90 ? 0.999 -35.317 11.858 1.00 58.30 111 LEU E N 1
ATOM 5095 C CA . LEU E 1 90 ? 0.680 -33.870 11.786 1.00 58.68 111 LEU E CA 1
ATOM 5096 C C . LEU E 1 90 ? 1.872 -33.073 11.250 1.00 65.01 111 LEU E C 1
ATOM 5097 O O . LEU E 1 90 ? 1.608 -31.989 10.678 1.00 75.15 111 LEU E O 1
ATOM 5102 N N . GLY E 1 102 ? -1.018 -30.447 9.328 1.00 63.98 123 GLY E N 1
ATOM 5103 C CA . GLY E 1 102 ? -1.807 -31.306 8.421 1.00 68.75 123 GLY E CA 1
ATOM 5104 C C . GLY E 1 102 ? -2.063 -32.695 9.009 1.00 65.66 123 GLY E C 1
ATOM 5105 O O . GLY E 1 102 ? -1.429 -33.677 8.626 1.00 65.88 123 GLY E O 1
ATOM 5106 N N . GLY E 1 103 ? -3.004 -32.764 9.949 1.00 60.94 185 GLY E N 1
ATOM 5107 C CA . GLY E 1 103 ? -3.325 -34.018 10.603 1.00 62.78 185 GLY E CA 1
ATOM 5108 C C . GLY E 1 103 ? -3.885 -35.034 9.623 1.00 60.69 185 GLY E C 1
ATOM 5109 O O . GLY E 1 103 ? -4.570 -34.625 8.663 1.00 62.74 185 GLY E O 1
ATOM 5110 N N . SER E 1 104 ? -3.596 -36.314 9.847 1.00 53.37 186 SER E N 1
ATOM 5111 C CA . SER E 1 104 ? -4.169 -37.435 9.064 1.00 46.73 186 SER E CA 1
ATOM 5112 C C . SER E 1 104 ? -3.968 -38.765 9.799 1.00 40.17 186 SER E C 1
ATOM 5113 O O . SER E 1 104 ? -2.889 -39.001 10.356 1.00 37.64 186 SER E O 1
ATOM 5116 N N . PHE E 1 105 ? -4.986 -39.613 9.780 1.00 36.24 187 PHE E N 1
ATOM 5117 C CA . PHE E 1 105 ? -4.989 -40.915 10.483 1.00 33.39 187 PHE E CA 1
ATOM 5118 C C . PHE E 1 105 ? -4.999 -42.031 9.459 1.00 31.11 187 PHE E C 1
ATOM 5119 O O . PHE E 1 105 ? -5.699 -41.935 8.458 1.00 31.87 187 PHE E O 1
ATOM 5127 N N . THR E 1 106 ? -4.225 -43.066 9.731 1.00 30.28 188 THR E N 1
ATOM 5128 C CA . THR E 1 106 ? -4.158 -44.247 8.855 1.00 30.39 188 THR E CA 1
ATOM 5129 C C . THR E 1 106 ? -4.250 -45.482 9.729 1.00 29.31 188 THR E C 1
ATOM 5130 O O . THR E 1 106 ? -3.480 -45.577 10.693 1.00 27.80 188 THR E O 1
ATOM 5134 N N . ALA E 1 107 ? -5.180 -46.370 9.400 1.00 28.63 189 ALA E N 1
ATOM 5135 C CA . ALA E 1 107 ? -5.355 -47.655 10.098 1.00 28.42 189 ALA E CA 1
ATOM 5136 C C . ALA E 1 107 ? -5.266 -48.774 9.071 1.00 31.50 189 ALA E C 1
ATOM 5137 O O . ALA E 1 107 ? -5.844 -48.664 7.961 1.00 31.65 189 ALA E O 1
ATOM 5139 N N . GLN E 1 108 ? -4.540 -49.820 9.435 1.00 34.26 190 GLN E N 1
ATOM 5140 C CA . GLN E 1 108 ? -4.337 -51.003 8.579 1.00 34.89 190 GLN E CA 1
ATOM 5141 C C . GLN E 1 108 ? -4.587 -52.222 9.452 1.00 34.53 190 GLN E C 1
ATOM 5142 O O . GLN E 1 108 ? -3.803 -52.476 10.367 1.00 37.59 190 GLN E O 1
ATOM 5148 N N . TYR E 1 109 ? -5.683 -52.916 9.204 1.00 35.16 191 TYR E N 1
ATOM 5149 C CA . TYR E 1 109 ? -6.037 -54.145 9.939 1.00 35.97 191 TYR E CA 1
ATOM 5150 C C . TYR E 1 109 ? -5.870 -55.316 8.982 1.00 41.22 191 TYR E C 1
ATOM 5151 O O . TYR E 1 109 ? -6.061 -55.184 7.749 1.00 48.33 191 TYR E O 1
ATOM 5160 N N . GLN E 1 110 ? -5.465 -56.447 9.533 1.00 45.99 192 GLN E N 1
ATOM 5161 C CA . GLN E 1 110 ? -5.277 -57.676 8.735 1.00 49.37 192 GLN E CA 1
ATOM 5162 C C . GLN E 1 110 ? -5.735 -58.856 9.582 1.00 50.44 192 GLN E C 1
ATOM 5163 O O . GLN E 1 110 ? -5.030 -59.229 10.523 1.00 48.37 192 GLN E O 1
ATOM 5169 N N . PHE E 1 111 ? -6.909 -59.388 9.265 1.00 50.89 193 PHE E N 1
ATOM 5170 C CA . PHE E 1 111 ? -7.472 -60.568 9.952 1.00 49.46 193 PHE E CA 1
ATOM 5171 C C . PHE E 1 111 ? -7.118 -61.817 9.154 1.00 51.45 193 PHE E C 1
ATOM 5172 O O . PHE E 1 111 ? -6.841 -61.740 7.942 1.00 50.76 193 PHE E O 1
ATOM 5180 N N . HIS E 1 112 ? -7.106 -62.949 9.847 1.00 54.57 194 HIS E N 1
ATOM 5181 C CA . HIS E 1 112 ? -7.058 -64.293 9.224 1.00 53.73 194 HIS E CA 1
ATOM 5182 C C . HIS E 1 112 ? -8.363 -65.016 9.562 1.00 50.37 194 HIS E C 1
ATOM 5183 O O . HIS E 1 112 ? -8.586 -65.355 10.742 1.00 43.18 194 HIS E O 1
ATOM 5190 N N . CYS E 1 113 ? -9.208 -65.208 8.555 1.00 50.82 195 CYS E N 1
ATOM 5191 C CA . CYS E 1 113 ? -10.523 -65.883 8.708 1.00 52.70 195 CYS E CA 1
ATOM 5192 C C . CYS E 1 113 ? -10.408 -67.291 8.122 1.00 55.45 195 CYS E C 1
ATOM 5193 O O . CYS E 1 113 ? -10.093 -67.407 6.906 1.00 51.22 195 CYS E O 1
ATOM 5196 N N . GLU E 1 114 ? -10.660 -68.315 8.942 1.00 61.14 196 GLU E N 1
ATOM 5197 C CA . GLU E 1 114 ? -10.668 -69.724 8.463 1.00 65.24 196 GLU E CA 1
ATOM 5198 C C . GLU E 1 114 ? -11.971 -70.005 7.698 1.00 68.52 196 GLU E C 1
ATOM 5199 O O . GLU E 1 114 ? -11.938 -70.878 6.828 1.00 77.41 196 GLU E O 1
ATOM 5205 N N . ALA E 1 115 ? -13.070 -69.302 7.992 1.00 71.11 197 ALA E N 1
ATOM 5206 C CA . ALA E 1 115 ? -14.349 -69.427 7.250 1.00 73.24 197 ALA E CA 1
ATOM 5207 C C . ALA E 1 115 ? -14.599 -68.175 6.391 1.00 73.24 197 ALA E C 1
ATOM 5208 O O . ALA E 1 115 ? -15.679 -67.555 6.521 1.00 61.48 197 ALA E O 1
ATOM 5210 N N . VAL E 1 116 ? -13.631 -67.824 5.539 1.00 78.08 198 VAL E N 1
ATOM 5211 C CA . VAL E 1 116 ? -13.663 -66.586 4.705 1.00 83.58 198 VAL E CA 1
ATOM 5212 C C . VAL E 1 116 ? -14.959 -66.569 3.890 1.00 87.31 198 VAL E C 1
ATOM 5213 O O . VAL E 1 116 ? -15.695 -65.571 3.975 1.00 89.55 198 VAL E O 1
ATOM 5217 N N . ASP E 1 117 ? -15.230 -67.642 3.146 1.00 91.82 199 ASP E N 1
ATOM 5218 C CA . ASP E 1 117 ? -16.351 -67.706 2.173 1.00 89.83 199 ASP E CA 1
ATOM 5219 C C . ASP E 1 117 ? -17.630 -67.239 2.868 1.00 92.31 199 ASP E C 1
ATOM 5220 O O . ASP E 1 117 ? -18.420 -66.540 2.220 1.00 92.69 199 ASP E O 1
ATOM 5225 N N . GLN E 1 118 ? -17.797 -67.584 4.147 1.00 93.90 200 GLN E N 1
ATOM 5226 C CA . GLN E 1 118 ? -19.043 -67.322 4.909 1.00 92.61 200 GLN E CA 1
ATOM 5227 C C . GLN E 1 118 ? -19.146 -65.839 5.295 1.00 90.81 200 GLN E C 1
ATOM 5228 O O . GLN E 1 118 ? -20.267 -65.419 5.610 1.00 99.85 200 GLN E O 1
ATOM 5234 N N . LEU E 1 119 ? -18.046 -65.077 5.301 1.00 86.04 201 LEU E N 1
ATOM 5235 C CA . LEU E 1 119 ? -18.093 -63.612 5.585 1.00 83.33 201 LEU E CA 1
ATOM 5236 C C . LEU E 1 119 ? -18.829 -62.935 4.425 1.00 80.51 201 LEU E C 1
ATOM 5237 O O . LEU E 1 119 ? -18.302 -62.945 3.300 1.00 74.28 201 LEU E O 1
ATOM 5242 N N . LYS E 1 120 ? -20.023 -62.409 4.688 1.00 81.44 202 LYS E N 1
ATOM 5243 C CA . LYS E 1 120 ? -20.945 -61.915 3.632 1.00 80.16 202 LYS E CA 1
ATOM 5244 C C . LYS E 1 120 ? -20.913 -60.388 3.558 1.00 76.13 202 LYS E C 1
ATOM 5245 O O . LYS E 1 120 ? -21.173 -59.846 2.463 1.00 72.41 202 LYS E O 1
ATOM 5251 N N . GLN E 1 121 ? -20.663 -59.709 4.678 1.00 68.31 203 GLN E N 1
ATOM 5252 C CA . GLN E 1 121 ? -20.798 -58.236 4.732 1.00 64.62 203 GLN E CA 1
ATOM 5253 C C . GLN E 1 121 ? -20.059 -57.678 5.944 1.00 61.32 203 GLN E C 1
ATOM 5254 O O . GLN E 1 121 ? -19.783 -58.435 6.881 1.00 66.49 203 GLN E O 1
ATOM 5260 N N . ILE E 1 122 ? -19.777 -56.382 5.903 1.00 55.32 204 ILE E N 1
ATOM 5261 C CA . ILE E 1 122 ? -19.322 -55.593 7.076 1.00 53.17 204 ILE E CA 1
ATOM 5262 C C . ILE E 1 122 ? -20.307 -54.443 7.244 1.00 50.21 204 ILE E C 1
ATOM 5263 O O . ILE E 1 122 ? -20.507 -53.703 6.270 1.00 54.46 204 ILE E O 1
ATOM 5268 N N . ASP E 1 123 ? -20.906 -54.313 8.422 1.00 46.44 205 ASP E N 1
ATOM 5269 C CA . ASP E 1 123 ? -21.751 -53.146 8.769 1.00 46.89 205 ASP E CA 1
ATOM 5270 C C . ASP E 1 123 ? -20.887 -52.187 9.590 1.00 44.55 205 ASP E C 1
ATOM 5271 O O . ASP E 1 123 ? -20.899 -52.285 10.839 1.00 43.94 205 ASP E O 1
ATOM 5276 N N . THR E 1 124 ? -20.127 -51.327 8.904 1.00 40.33 206 THR E N 1
ATOM 5277 C CA . THR E 1 124 ? -19.151 -50.408 9.543 1.00 36.73 206 THR E CA 1
ATOM 5278 C C . THR E 1 124 ? -19.878 -49.555 10.580 1.00 36.51 206 THR E C 1
ATOM 5279 O O . THR E 1 124 ? -20.990 -49.100 10.296 1.00 38.15 206 THR E O 1
ATOM 5283 N N . GLN E 1 125 ? -19.273 -49.375 11.746 1.00 33.64 207 GLN E N 1
ATOM 5284 C CA . GLN E 1 125 ? -19.754 -48.411 12.759 1.00 34.95 207 GLN E CA 1
ATOM 5285 C C . GLN E 1 125 ? -18.844 -47.180 12.785 1.00 31.77 207 GLN E C 1
ATOM 5286 O O . GLN E 1 125 ? -18.889 -46.430 13.793 1.00 29.70 207 GLN E O 1
ATOM 5292 N N . TRP E 1 126 ? -18.079 -46.951 11.716 1.00 28.50 208 TRP E N 1
ATOM 5293 C CA . TRP E 1 126 ? -17.160 -45.793 11.639 1.00 30.27 208 TRP E CA 1
ATOM 5294 C C . TRP E 1 126 ? -17.935 -44.518 11.959 1.00 31.69 208 TRP E C 1
ATOM 5295 O O . TRP E 1 126 ? -17.490 -43.760 12.831 1.00 34.54 208 TRP E O 1
ATOM 5306 N N . PHE E 1 127 ? -19.066 -44.304 11.288 1.00 33.10 209 PHE E N 1
ATOM 5307 C CA . PHE E 1 127 ? -19.837 -43.035 11.361 1.00 33.46 209 PHE E CA 1
ATOM 5308 C C . PHE E 1 127 ? -20.332 -42.839 12.792 1.00 35.12 209 PHE E C 1
ATOM 5309 O O . PHE E 1 127 ? -20.486 -41.696 13.235 1.00 39.60 209 PHE E O 1
ATOM 5317 N N . GLN E 1 128 ? -20.554 -43.931 13.506 1.00 37.72 210 GLN E N 1
ATOM 5318 C CA . GLN E 1 128 ? -21.061 -43.887 14.898 1.00 39.84 210 GLN E CA 1
ATOM 5319 C C . GLN E 1 128 ? -19.895 -43.571 15.852 1.00 38.69 210 GLN E C 1
ATOM 5320 O O . GLN E 1 128 ? -20.147 -42.987 16.917 1.00 36.69 210 GLN E O 1
ATOM 5326 N N . TYR E 1 129 ? -18.660 -43.926 15.501 1.00 35.69 211 TYR E N 1
ATOM 5327 C CA . TYR E 1 129 ? -17.479 -43.593 16.334 1.00 35.14 211 TYR E CA 1
ATOM 5328 C C . TYR E 1 129 ? -16.854 -42.280 15.877 1.00 35.39 211 TYR E C 1
ATOM 5329 O O . TYR E 1 129 ? -16.217 -41.639 16.694 1.00 38.14 211 TYR E O 1
ATOM 5338 N N . PHE E 1 130 ? -17.008 -41.896 14.616 1.00 35.26 212 PHE E N 1
ATOM 5339 C CA . PHE E 1 130 ? -16.365 -40.681 14.060 1.00 35.03 212 PHE E CA 1
ATOM 5340 C C . PHE E 1 130 ? -17.404 -39.852 13.315 1.00 36.35 212 PHE E C 1
ATOM 5341 O O . PHE E 1 130 ? -17.364 -39.741 12.091 1.00 35.25 212 PHE E O 1
ATOM 5349 N N . PRO E 1 131 ? -18.369 -39.245 14.038 1.00 35.87 213 PRO E N 1
ATOM 5350 C CA . PRO E 1 131 ? -19.497 -38.575 13.391 1.00 36.69 213 PRO E CA 1
ATOM 5351 C C . PRO E 1 131 ? -19.087 -37.370 12.531 1.00 38.11 213 PRO E C 1
ATOM 5352 O O . PRO E 1 131 ? -19.834 -37.061 11.614 1.00 39.42 213 PRO E O 1
ATOM 5356 N N . SER E 1 132 ? -17.917 -36.773 12.760 1.00 37.06 214 SER E N 1
ATOM 5357 C CA . SER E 1 132 ? -17.391 -35.706 11.863 1.00 40.84 214 SER E CA 1
ATOM 5358 C C . SER E 1 132 ? -17.216 -36.249 10.439 1.00 41.05 214 SER E C 1
ATOM 5359 O O . SER E 1 132 ? -17.149 -35.433 9.495 1.00 40.77 214 SER E O 1
ATOM 5362 N N . THR E 1 133 ? -17.123 -37.575 10.285 1.00 42.90 215 THR E N 1
ATOM 5363 C CA . THR E 1 133 ? -16.976 -38.230 8.960 1.00 37.48 215 THR E CA 1
ATOM 5364 C C . THR E 1 133 ? -18.330 -38.224 8.256 1.00 34.04 215 THR E C 1
ATOM 5365 O O . THR E 1 133 ? -19.269 -38.778 8.833 1.00 31.68 215 THR E O 1
ATOM 5369 N N . GLU E 1 134 ? -18.402 -37.638 7.062 1.00 33.41 216 GLU E N 1
ATOM 5370 C CA . GLU E 1 134 ? -19.666 -37.480 6.297 1.00 36.13 216 GLU E CA 1
ATOM 5371 C C . GLU E 1 134 ? -19.861 -38.668 5.356 1.00 36.76 216 GLU E C 1
ATOM 5372 O O . GLU E 1 134 ? -20.958 -39.219 5.312 1.00 39.40 216 GLU E O 1
ATOM 5378 N N . LYS E 1 135 ? -18.823 -39.052 4.634 1.00 37.48 217 LYS E N 1
ATOM 5379 C CA . LYS E 1 135 ? -18.891 -40.182 3.690 1.00 39.00 217 LYS E CA 1
ATOM 5380 C C . LYS E 1 135 ? -17.550 -40.923 3.703 1.00 37.88 217 LYS E C 1
ATOM 5381 O O . LYS E 1 135 ? -16.533 -40.340 4.142 1.00 37.29 217 LYS E O 1
ATOM 5387 N N . ILE E 1 136 ? -17.566 -42.166 3.226 1.00 36.38 218 ILE E N 1
ATOM 5388 C CA . ILE E 1 136 ? -16.348 -42.995 3.021 1.00 36.39 218 ILE E CA 1
ATOM 5389 C C . ILE E 1 136 ? -16.306 -43.459 1.568 1.00 32.86 218 ILE E C 1
ATOM 5390 O O . ILE E 1 136 ? -17.284 -44.047 1.130 1.00 35.25 218 ILE E O 1
ATOM 5395 N N . GLN E 1 137 ? -15.189 -43.255 0.880 1.00 34.87 219 GLN E N 1
ATOM 5396 C CA . GLN E 1 137 ? -14.921 -43.857 -0.452 1.00 40.71 219 GLN E CA 1
ATOM 5397 C C . GLN E 1 137 ? -14.362 -45.264 -0.229 1.00 41.54 219 GLN E C 1
ATOM 5398 O O . GLN E 1 137 ? -13.171 -45.399 0.162 1.00 40.80 219 GLN E O 1
ATOM 5404 N N . ALA E 1 138 ? -15.193 -46.283 -0.423 1.00 40.97 220 ALA E N 1
ATOM 5405 C CA . ALA E 1 138 ? -14.823 -47.685 -0.132 1.00 43.03 220 ALA E CA 1
ATOM 5406 C C . ALA E 1 138 ? -14.432 -48.381 -1.432 1.00 44.17 220 ALA E C 1
ATOM 5407 O O . ALA E 1 138 ? -15.183 -48.271 -2.404 1.00 43.94 220 ALA E O 1
ATOM 5409 N N . ASN E 1 139 ? -13.281 -49.052 -1.441 1.00 48.68 221 ASN E N 1
ATOM 5410 C CA . ASN E 1 139 ? -12.822 -49.880 -2.584 1.00 50.88 221 ASN E CA 1
ATOM 5411 C C . ASN E 1 139 ? -12.702 -51.305 -2.075 1.00 51.21 221 ASN E C 1
ATOM 5412 O O . ASN E 1 139 ? -11.985 -51.525 -1.092 1.00 54.55 221 ASN E O 1
ATOM 5417 N N . VAL E 1 140 ? -13.448 -52.213 -2.687 1.00 54.95 222 VAL E N 1
ATOM 5418 C CA . VAL E 1 140 ? -13.452 -53.649 -2.302 1.00 57.98 222 VAL E CA 1
ATOM 5419 C C . VAL E 1 140 ? -12.840 -54.451 -3.446 1.00 63.46 222 VAL E C 1
ATOM 5420 O O . VAL E 1 140 ? -13.306 -54.313 -4.576 1.00 68.57 222 VAL E O 1
ATOM 5424 N N . LEU E 1 141 ? -11.805 -55.226 -3.145 1.00 66.58 223 LEU E N 1
ATOM 5425 C CA . LEU E 1 141 ? -11.205 -56.188 -4.095 1.00 66.64 223 LEU E CA 1
ATOM 5426 C C . LEU E 1 141 ? -11.152 -57.540 -3.397 1.00 65.88 223 LEU E C 1
ATOM 5427 O O . LEU E 1 141 ? -10.090 -57.898 -2.882 1.00 68.97 223 LEU E O 1
ATOM 5432 N N . THR E 1 142 ? -12.277 -58.242 -3.352 1.00 65.51 224 THR E N 1
ATOM 5433 C CA . THR E 1 142 ? -12.326 -59.652 -2.895 1.00 70.49 224 THR E CA 1
ATOM 5434 C C . THR E 1 142 ? -12.158 -60.551 -4.118 1.00 76.12 224 THR E C 1
ATOM 5435 O O . THR E 1 142 ? -11.927 -60.013 -5.214 1.00 77.01 224 THR E O 1
ATOM 5439 N N . GLU E 1 143 ? -12.277 -61.866 -3.947 1.00 83.75 225 GLU E N 1
ATOM 5440 C CA . GLU E 1 143 ? -12.278 -62.796 -5.100 1.00 90.19 225 GLU E CA 1
ATOM 5441 C C . GLU E 1 143 ? -13.556 -62.556 -5.903 1.00 93.68 225 GLU E C 1
ATOM 5442 O O . GLU E 1 143 ? -13.481 -62.579 -7.147 1.00 98.83 225 GLU E O 1
ATOM 5448 N N . LYS E 1 144 ? -14.673 -62.322 -5.212 1.00 93.90 226 LYS E N 1
ATOM 5449 C CA . LYS E 1 144 ? -16.001 -62.146 -5.855 1.00 91.41 226 LYS E CA 1
ATOM 5450 C C . LYS E 1 144 ? -16.132 -60.710 -6.377 1.00 99.21 226 LYS E C 1
ATOM 5451 O O . LYS E 1 144 ? -16.096 -60.517 -7.616 1.00 99.35 226 LYS E O 1
ATOM 5457 N N . GLN E 1 145 ? -16.247 -59.737 -5.471 1.00 100.77 227 GLN E N 1
ATOM 5458 C CA . GLN E 1 145 ? -16.594 -58.339 -5.828 1.00 89.52 227 GLN E CA 1
ATOM 5459 C C . GLN E 1 145 ? -15.340 -57.511 -6.098 1.00 77.47 227 GLN E C 1
ATOM 5460 O O . GLN E 1 145 ? -14.386 -57.590 -5.318 1.00 74.77 227 GLN E O 1
ATOM 5466 N N . GLN E 1 146 ? -15.377 -56.733 -7.173 1.00 66.78 228 GLN E N 1
ATOM 5467 C CA . GLN E 1 146 ? -14.736 -55.400 -7.230 1.00 69.16 228 GLN E CA 1
ATOM 5468 C C . GLN E 1 146 ? -15.810 -54.373 -6.877 1.00 70.89 228 GLN E C 1
ATOM 5469 O O . GLN E 1 146 ? -17.001 -54.660 -7.098 1.00 74.15 228 GLN E O 1
ATOM 5475 N N . SER E 1 147 ? -15.434 -53.234 -6.311 1.00 67.87 229 SER E N 1
ATOM 5476 C CA . SER E 1 147 ? -16.428 -52.250 -5.814 1.00 67.81 229 SER E CA 1
ATOM 5477 C C . SER E 1 147 ? -15.764 -50.899 -5.585 1.00 64.70 229 SER E C 1
ATOM 5478 O O . SER E 1 147 ? -14.599 -50.861 -5.151 1.00 60.40 229 SER E O 1
ATOM 5481 N N . ALA E 1 148 ? -16.513 -49.842 -5.870 1.00 59.07 230 ALA E N 1
ATOM 5482 C CA . ALA E 1 148 ? -16.175 -48.453 -5.521 1.00 58.83 230 ALA E CA 1
ATOM 5483 C C . ALA E 1 148 ? -17.439 -47.842 -4.928 1.00 57.12 230 ALA E C 1
ATOM 5484 O O . ALA E 1 148 ? -18.112 -47.080 -5.627 1.00 59.89 230 ALA E O 1
ATOM 5486 N N . LEU E 1 149 ? -17.764 -48.218 -3.696 1.00 54.61 231 LEU E N 1
ATOM 5487 C CA . LEU E 1 149 ? -18.972 -47.714 -3.001 1.00 55.25 231 LEU E CA 1
ATOM 5488 C C . LEU E 1 149 ? -18.611 -46.483 -2.183 1.00 51.52 231 LEU E C 1
ATOM 5489 O O . LEU E 1 149 ? -17.467 -46.387 -1.709 1.00 45.28 231 LEU E O 1
ATOM 5494 N N . GLN E 1 150 ? -19.596 -45.606 -2.002 1.00 53.19 232 GLN E N 1
ATOM 5495 C CA . GLN E 1 150 ? -19.547 -44.513 -1.003 1.00 51.35 232 GLN E CA 1
ATOM 5496 C C . GLN E 1 150 ? -20.479 -44.895 0.137 1.00 41.78 232 GLN E C 1
ATOM 5497 O O . GLN E 1 150 ? -21.606 -45.308 -0.139 1.00 37.82 232 GLN E O 1
ATOM 5503 N N . LEU E 1 151 ? -19.984 -44.806 1.364 1.00 36.57 233 LEU E N 1
ATOM 5504 C CA . LEU E 1 151 ? -20.781 -45.104 2.572 1.00 34.45 233 LEU E CA 1
ATOM 5505 C C . LEU E 1 151 ? -21.118 -43.770 3.227 1.00 31.48 233 LEU E C 1
ATOM 5506 O O . LEU E 1 151 ? -20.550 -42.739 2.813 1.00 29.90 233 LEU E O 1
ATOM 5511 N N . ASN E 1 152 ? -21.999 -43.820 4.215 1.00 29.17 234 ASN E N 1
ATOM 5512 C CA . ASN E 1 152 ? -22.364 -42.669 5.071 1.00 31.47 234 ASN E CA 1
ATOM 5513 C C . ASN E 1 152 ? -23.106 -43.234 6.271 1.00 32.27 234 ASN E C 1
ATOM 5514 O O . ASN E 1 152 ? -23.337 -44.459 6.302 1.00 32.34 234 ASN E O 1
ATOM 5519 N N . ALA E 1 153 ? -23.449 -42.383 7.227 1.00 34.81 235 ALA E N 1
ATOM 5520 C CA . ALA E 1 153 ? -24.084 -42.812 8.489 1.00 37.13 235 ALA E CA 1
ATOM 5521 C C . ALA E 1 153 ? -25.293 -43.701 8.164 1.00 41.39 235 ALA E C 1
ATOM 5522 O O . ALA E 1 153 ? -25.680 -44.510 9.030 1.00 41.19 235 ALA E O 1
ATOM 5524 N N . LYS E 1 154 ? -25.873 -43.560 6.967 1.00 46.29 236 LYS E N 1
ATOM 5525 C CA . LYS E 1 154 ? -27.159 -44.219 6.614 1.00 49.65 236 LYS E CA 1
ATOM 5526 C C . LYS E 1 154 ? -26.879 -45.484 5.807 1.00 44.45 236 LYS E C 1
ATOM 5527 O O . LYS E 1 154 ? -27.697 -46.393 5.846 1.00 45.39 236 LYS E O 1
ATOM 5533 N N . GLN E 1 155 ? -25.772 -45.528 5.077 1.00 42.69 237 GLN E N 1
ATOM 5534 C CA . GLN E 1 155 ? -25.462 -46.665 4.175 1.00 41.17 237 GLN E CA 1
ATOM 5535 C C . GLN E 1 155 ? -24.099 -47.233 4.564 1.00 37.62 237 GLN E C 1
ATOM 5536 O O . GLN E 1 155 ? -23.070 -46.772 4.035 1.00 33.21 237 GLN E O 1
ATOM 5542 N N . THR E 1 156 ? -24.102 -48.202 5.468 1.00 36.02 238 THR E N 1
ATOM 5543 C CA . THR E 1 156 ? -22.861 -48.692 6.114 1.00 39.27 238 THR E CA 1
ATOM 5544 C C . THR E 1 156 ? -22.559 -50.148 5.746 1.00 42.95 238 THR E C 1
ATOM 5545 O O . THR E 1 156 ? -21.460 -50.610 6.103 1.00 43.40 238 THR E O 1
ATOM 5549 N N . LEU E 1 157 ? -23.461 -50.865 5.073 1.00 46.91 239 LEU E N 1
ATOM 5550 C CA . LEU E 1 157 ? -23.234 -52.308 4.794 1.00 48.75 239 LEU E CA 1
ATOM 5551 C C . LEU E 1 157 ? -22.261 -52.451 3.630 1.00 48.89 239 LEU E C 1
ATOM 5552 O O . LEU E 1 157 ? -22.436 -51.773 2.619 1.00 45.17 239 LEU E O 1
ATOM 5557 N N . ILE E 1 158 ? -21.258 -53.298 3.807 1.00 53.23 240 ILE E N 1
ATOM 5558 C CA . ILE E 1 158 ? -20.249 -53.621 2.766 1.00 63.02 240 ILE E CA 1
ATOM 5559 C C . ILE E 1 158 ? -20.407 -55.105 2.466 1.00 64.53 240 ILE E C 1
ATOM 5560 O O . ILE E 1 158 ? -19.922 -55.914 3.263 1.00 63.74 240 ILE E O 1
ATOM 5565 N N . LYS E 1 159 ? -21.067 -55.440 1.364 1.00 67.44 241 LYS E N 1
ATOM 5566 C CA . LYS E 1 159 ? -21.449 -56.844 1.077 1.00 75.43 241 LYS E CA 1
ATOM 5567 C C . LYS E 1 159 ? -20.268 -57.551 0.406 1.00 75.55 241 LYS E C 1
ATOM 5568 O O . LYS E 1 159 ? -19.796 -57.071 -0.643 1.00 74.18 241 LYS E O 1
ATOM 5574 N N . LEU E 1 160 ? -19.800 -58.637 1.025 1.00 75.02 242 LEU E N 1
ATOM 5575 C CA . LEU E 1 160 ? -18.636 -59.443 0.568 1.00 78.27 242 LEU E CA 1
ATOM 5576 C C . LEU E 1 160 ? -19.114 -60.851 0.191 1.00 79.58 242 LEU E C 1
ATOM 5577 O O . LEU E 1 160 ? -18.963 -61.834 0.921 1.00 79.38 242 LEU E O 1
ATOM 5583 N N . HIS F 1 14 ? 35.515 -4.966 16.969 1.00 53.38 35 HIS F N 1
ATOM 5584 C CA . HIS F 1 14 ? 35.326 -6.169 17.845 1.00 52.07 35 HIS F CA 1
ATOM 5585 C C . HIS F 1 14 ? 33.855 -6.312 18.254 1.00 50.16 35 HIS F C 1
ATOM 5586 O O . HIS F 1 14 ? 33.420 -5.643 19.207 1.00 52.87 35 HIS F O 1
ATOM 5593 N N . VAL F 1 15 ? 33.115 -7.155 17.547 1.00 44.08 36 VAL F N 1
ATOM 5594 C CA . VAL F 1 15 ? 31.763 -7.603 17.968 1.00 43.52 36 VAL F CA 1
ATOM 5595 C C . VAL F 1 15 ? 31.699 -9.112 17.753 1.00 41.59 36 VAL F C 1
ATOM 5596 O O . VAL F 1 15 ? 32.057 -9.546 16.647 1.00 39.48 36 VAL F O 1
ATOM 5600 N N . HIS F 1 16 ? 31.246 -9.865 18.761 1.00 41.51 37 HIS F N 1
ATOM 5601 C CA . HIS F 1 16 ? 31.203 -11.349 18.709 1.00 42.76 37 HIS F CA 1
ATOM 5602 C C . HIS F 1 16 ? 30.224 -11.764 17.608 1.00 38.95 37 HIS F C 1
ATOM 5603 O O . HIS F 1 16 ? 29.137 -11.169 17.513 1.00 39.55 37 HIS F O 1
ATOM 5610 N N . GLY F 1 17 ? 30.642 -12.700 16.765 1.00 35.91 38 GLY F N 1
ATOM 5611 C CA . GLY F 1 17 ? 29.862 -13.160 15.601 1.00 34.98 38 GLY F CA 1
ATOM 5612 C C . GLY F 1 17 ? 30.381 -12.569 14.306 1.00 35.93 38 GLY F C 1
ATOM 5613 O O . GLY F 1 17 ? 30.192 -13.218 13.249 1.00 39.97 38 GLY F O 1
ATOM 5614 N N . GLN F 1 18 ? 31.005 -11.392 14.367 1.00 37.95 39 GLN F N 1
ATOM 5615 C CA . GLN F 1 18 ? 31.395 -10.643 13.149 1.00 40.63 39 GLN F CA 1
ATOM 5616 C C . GLN F 1 18 ? 32.896 -10.797 12.918 1.00 39.02 39 GLN F C 1
ATOM 5617 O O . GLN F 1 18 ? 33.683 -10.564 13.854 1.00 35.71 39 GLN F O 1
ATOM 5623 N N . VAL F 1 19 ? 33.271 -11.154 11.694 1.00 36.07 40 VAL F N 1
ATOM 5624 C CA . VAL F 1 19 ? 34.691 -11.302 11.301 1.00 33.16 40 VAL F CA 1
ATOM 5625 C C . VAL F 1 19 ? 34.971 -10.367 10.128 1.00 36.45 40 VAL F C 1
ATOM 5626 O O . VAL F 1 19 ? 34.164 -10.308 9.195 1.00 37.12 40 VAL F O 1
ATOM 5630 N N . GLU F 1 20 ? 36.091 -9.652 10.190 1.00 36.23 41 GLU F N 1
ATOM 5631 C CA . GLU F 1 20 ? 36.513 -8.738 9.108 1.00 35.50 41 GLU F CA 1
ATOM 5632 C C . GLU F 1 20 ? 37.399 -9.533 8.159 1.00 33.68 41 GLU F C 1
ATOM 5633 O O . GLU F 1 20 ? 38.249 -10.302 8.624 1.00 34.89 41 GLU F O 1
ATOM 5639 N N . LEU F 1 21 ? 37.175 -9.369 6.865 1.00 32.31 42 LEU F N 1
ATOM 5640 C CA . LEU F 1 21 ? 38.006 -9.985 5.818 1.00 32.73 42 LEU F CA 1
ATOM 5641 C C . LEU F 1 21 ? 38.358 -8.884 4.822 1.00 34.03 42 LEU F C 1
ATOM 5642 O O . LEU F 1 21 ? 37.439 -8.230 4.288 1.00 33.77 42 LEU F O 1
ATOM 5647 N N . ASN F 1 22 ? 39.650 -8.684 4.608 1.00 36.20 43 ASN F N 1
ATOM 5648 C CA . ASN F 1 22 ? 40.160 -7.684 3.648 1.00 40.66 43 ASN F CA 1
ATOM 5649 C C . ASN F 1 22 ? 40.951 -8.430 2.581 1.00 39.14 43 ASN F C 1
ATOM 5650 O O . ASN F 1 22 ? 42.044 -8.905 2.870 1.00 41.90 43 ASN F O 1
ATOM 5655 N N . ILE F 1 23 ? 40.387 -8.530 1.389 1.00 40.39 44 ILE F N 1
ATOM 5656 C CA . ILE F 1 23 ? 41.080 -9.087 0.204 1.00 39.84 44 ILE F CA 1
ATOM 5657 C C . ILE F 1 23 ? 41.630 -7.908 -0.583 1.00 42.60 44 ILE F C 1
ATOM 5658 O O . ILE F 1 23 ? 40.904 -6.924 -0.800 1.00 40.14 44 ILE F O 1
ATOM 5663 N N . ALA F 1 24 ? 42.886 -8.015 -0.982 1.00 47.48 45 ALA F N 1
ATOM 5664 C CA . ALA F 1 24 ? 43.614 -6.957 -1.705 1.00 47.45 45 ALA F CA 1
ATOM 5665 C C . ALA F 1 24 ? 44.494 -7.628 -2.749 1.00 49.08 45 ALA F C 1
ATOM 5666 O O . ALA F 1 24 ? 45.386 -8.421 -2.387 1.00 50.83 45 ALA F O 1
ATOM 5668 N N . GLN F 1 25 ? 44.194 -7.355 -4.010 1.00 51.75 46 GLN F N 1
ATOM 5669 C CA . GLN F 1 25 ? 44.969 -7.873 -5.152 1.00 52.72 46 GLN F CA 1
ATOM 5670 C C . GLN F 1 25 ? 45.671 -6.690 -5.801 1.00 52.60 46 GLN F C 1
ATOM 5671 O O . GLN F 1 25 ? 45.008 -5.695 -6.111 1.00 50.83 46 GLN F O 1
ATOM 5677 N N . ASP F 1 26 ? 46.974 -6.818 -5.998 1.00 59.56 47 ASP F N 1
ATOM 5678 C CA . ASP F 1 26 ? 47.765 -5.823 -6.753 1.00 63.98 47 ASP F CA 1
ATOM 5679 C C . ASP F 1 26 ? 48.904 -6.548 -7.460 1.00 63.07 47 ASP F C 1
ATOM 5680 O O . ASP F 1 26 ? 49.652 -7.246 -6.781 1.00 56.83 47 ASP F O 1
ATOM 5685 N N . GLY F 1 27 ? 48.988 -6.396 -8.783 1.00 72.21 48 GLY F N 1
ATOM 5686 C CA . GLY F 1 27 ? 49.908 -7.156 -9.652 1.00 73.66 48 GLY F CA 1
ATOM 5687 C C . GLY F 1 27 ? 49.683 -8.653 -9.523 1.00 72.25 48 GLY F C 1
ATOM 5688 O O . GLY F 1 27 ? 48.537 -9.101 -9.694 1.00 70.72 48 GLY F O 1
ATOM 5689 N N . HIS F 1 28 ? 50.728 -9.393 -9.162 1.00 71.82 49 HIS F N 1
ATOM 5690 C CA . HIS F 1 28 ? 50.745 -10.880 -9.169 1.00 67.90 49 HIS F CA 1
ATOM 5691 C C . HIS F 1 28 ? 50.271 -11.419 -7.820 1.00 62.71 49 HIS F C 1
ATOM 5692 O O . HIS F 1 28 ? 50.160 -12.646 -7.682 1.00 66.41 49 HIS F O 1
ATOM 5699 N N . ASP F 1 29 ? 50.011 -10.545 -6.851 1.00 53.92 50 ASP F N 1
ATOM 5700 C CA . ASP F 1 29 ? 49.852 -10.983 -5.440 1.00 52.39 50 ASP F CA 1
ATOM 5701 C C . ASP F 1 29 ? 48.420 -10.741 -4.979 1.00 49.57 50 ASP F C 1
ATOM 5702 O O . ASP F 1 29 ? 47.864 -9.665 -5.291 1.00 54.93 50 ASP F O 1
ATOM 5707 N N . LEU F 1 30 ? 47.862 -11.706 -4.255 1.00 49.23 51 LEU F N 1
ATOM 5708 C CA . LEU F 1 30 ? 46.582 -11.515 -3.542 1.00 49.59 51 LEU F CA 1
ATOM 5709 C C . LEU F 1 30 ? 46.834 -11.631 -2.045 1.00 48.27 51 LEU F C 1
ATOM 5710 O O . LEU F 1 30 ? 47.236 -12.724 -1.609 1.00 46.10 51 LEU F O 1
ATOM 5715 N N . LEU F 1 31 ? 46.564 -10.557 -1.302 1.00 45.92 52 LEU F N 1
ATOM 5716 C CA . LEU F 1 31 ? 46.618 -10.584 0.173 1.00 43.89 52 LEU F CA 1
ATOM 5717 C C . LEU F 1 31 ? 45.218 -10.813 0.734 1.00 40.88 52 LEU F C 1
ATOM 5718 O O . LEU F 1 31 ? 44.292 -10.153 0.291 1.00 39.20 52 LEU F O 1
ATOM 5723 N N . LEU F 1 32 ? 45.094 -11.735 1.682 1.00 42.99 53 LEU F N 1
ATOM 5724 C CA . LEU F 1 32 ? 43.863 -11.965 2.477 1.00 42.33 53 LEU F CA 1
ATOM 5725 C C . LEU F 1 32 ? 44.207 -11.645 3.921 1.00 42.16 53 LEU F C 1
ATOM 5726 O O . LEU F 1 32 ? 45.296 -12.019 4.362 1.00 43.31 53 LEU F O 1
ATOM 5731 N N . GLU F 1 33 ? 43.303 -10.978 4.620 1.00 41.21 54 GLU F N 1
ATOM 5732 C CA . GLU F 1 33 ? 43.517 -10.610 6.031 1.00 39.01 54 GLU F CA 1
ATOM 5733 C C . GLU F 1 33 ? 42.206 -10.782 6.793 1.00 38.15 54 GLU F C 1
ATOM 5734 O O . GLU F 1 33 ? 41.315 -9.917 6.663 1.00 40.02 54 GLU F O 1
ATOM 5740 N N . ILE F 1 34 ? 42.119 -11.850 7.580 1.00 36.02 55 ILE F N 1
ATOM 5741 C CA . ILE F 1 34 ? 40.990 -12.096 8.514 1.00 34.74 55 ILE F CA 1
ATOM 5742 C C . ILE F 1 34 ? 41.294 -11.385 9.827 1.00 32.47 55 ILE F C 1
ATOM 5743 O O . ILE F 1 34 ? 42.460 -11.321 10.215 1.00 35.55 55 ILE F O 1
ATOM 5748 N N . THR F 1 35 ? 40.263 -10.875 10.485 1.00 31.64 56 THR F N 1
ATOM 5749 C CA . THR F 1 35 ? 40.324 -10.453 11.903 1.00 31.08 56 THR F CA 1
ATOM 5750 C C . THR F 1 35 ? 39.069 -10.963 12.601 1.00 31.37 56 THR F C 1
ATOM 5751 O O . THR F 1 35 ? 37.968 -10.566 12.206 1.00 32.30 56 THR F O 1
ATOM 5755 N N . ALA F 1 36 ? 39.232 -11.836 13.587 1.00 33.34 57 ALA F N 1
ATOM 5756 C CA . ALA F 1 36 ? 38.110 -12.562 14.218 1.00 34.31 57 ALA F CA 1
ATOM 5757 C C . ALA F 1 36 ? 38.186 -12.382 15.722 1.00 34.73 57 ALA F C 1
ATOM 5758 O O . ALA F 1 36 ? 39.261 -12.410 16.304 1.00 38.75 57 ALA F O 1
ATOM 5760 N N . PRO F 1 37 ? 37.045 -12.188 16.407 1.00 38.16 58 PRO F N 1
ATOM 5761 C CA . PRO F 1 37 ? 37.040 -12.206 17.863 1.00 37.46 58 PRO F CA 1
ATOM 5762 C C . PRO F 1 37 ? 37.492 -13.584 18.359 1.00 36.90 58 PRO F C 1
ATOM 5763 O O . PRO F 1 37 ? 37.151 -14.584 17.733 1.00 34.26 58 PRO F O 1
ATOM 5767 N N . GLY F 1 38 ? 38.245 -13.599 19.460 1.00 38.09 59 GLY F N 1
ATOM 5768 C CA . GLY F 1 38 ? 38.591 -14.830 20.190 1.00 39.84 59 GLY F CA 1
ATOM 5769 C C . GLY F 1 38 ? 37.361 -15.693 20.420 1.00 41.45 59 GLY F C 1
ATOM 5770 O O . GLY F 1 38 ? 37.479 -16.923 20.361 1.00 44.15 59 GLY F O 1
ATOM 5771 N N . ALA F 1 39 ? 36.210 -15.073 20.671 1.00 42.43 60 ALA F N 1
ATOM 5772 C CA . ALA F 1 39 ? 34.915 -15.764 20.843 1.00 40.49 60 ALA F CA 1
ATOM 5773 C C . ALA F 1 39 ? 34.605 -16.577 19.592 1.00 38.79 60 ALA F C 1
ATOM 5774 O O . ALA F 1 39 ? 34.239 -17.735 19.722 1.00 46.99 60 ALA F O 1
ATOM 5776 N N . ASP F 1 40 ? 34.754 -16.001 18.411 1.00 38.70 61 ASP F N 1
ATOM 5777 C CA . ASP F 1 40 ? 34.309 -16.678 17.168 1.00 40.21 61 ASP F CA 1
ATOM 5778 C C . ASP F 1 40 ? 35.225 -17.862 16.845 1.00 42.19 61 ASP F C 1
ATOM 5779 O O . ASP F 1 40 ? 34.756 -18.787 16.156 1.00 53.92 61 ASP F O 1
ATOM 5784 N N . VAL F 1 41 ? 36.473 -17.862 17.308 1.00 42.05 62 VAL F N 1
ATOM 5785 C CA . VAL F 1 41 ? 37.504 -18.799 16.769 1.00 42.46 62 VAL F CA 1
ATOM 5786 C C . VAL F 1 41 ? 37.841 -19.891 17.777 1.00 39.34 62 VAL F C 1
ATOM 5787 O O . VAL F 1 41 ? 38.113 -20.995 17.346 1.00 41.66 62 VAL F O 1
ATOM 5791 N N . VAL F 1 42 ? 37.811 -19.609 19.066 1.00 39.90 63 VAL F N 1
ATOM 5792 C CA . VAL F 1 42 ? 38.031 -20.665 20.094 1.00 40.59 63 VAL F CA 1
ATOM 5793 C C . VAL F 1 42 ? 36.894 -20.676 21.113 1.00 43.36 63 VAL F C 1
ATOM 5794 O O . VAL F 1 42 ? 36.847 -21.636 21.883 1.00 46.27 63 VAL F O 1
ATOM 5798 N N . GLY F 1 43 ? 36.061 -19.634 21.155 1.00 46.26 64 GLY F N 1
ATOM 5799 C CA . GLY F 1 43 ? 34.901 -19.549 22.061 1.00 45.75 64 GLY F CA 1
ATOM 5800 C C . GLY F 1 43 ? 35.273 -18.972 23.415 1.00 49.14 64 GLY F C 1
ATOM 5801 O O . GLY F 1 43 ? 34.564 -19.267 24.388 1.00 54.79 64 GLY F O 1
ATOM 5802 N N . PHE F 1 44 ? 36.331 -18.166 23.496 1.00 50.21 65 PHE F N 1
ATOM 5803 C CA . PHE F 1 44 ? 36.742 -17.488 24.754 1.00 50.49 65 PHE F CA 1
ATOM 5804 C C . PHE F 1 44 ? 37.904 -16.535 24.460 1.00 50.65 65 PHE F C 1
ATOM 5805 O O . PHE F 1 44 ? 38.780 -16.866 23.655 1.00 46.78 65 PHE F O 1
ATOM 5813 N N . GLU F 1 45 ? 37.901 -15.385 25.129 1.00 52.18 66 GLU F N 1
ATOM 5814 C CA . GLU F 1 45 ? 38.903 -14.311 24.957 1.00 52.05 66 GLU F CA 1
ATOM 5815 C C . GLU F 1 45 ? 39.676 -14.173 26.265 1.00 56.23 66 GLU F C 1
ATOM 5816 O O . GLU F 1 45 ? 39.623 -13.098 26.892 1.00 59.43 66 GLU F O 1
ATOM 5822 N N . HIS F 1 46 ? 40.336 -15.250 26.676 1.00 61.85 67 HIS F N 1
ATOM 5823 C CA . HIS F 1 46 ? 41.273 -15.273 27.828 1.00 61.14 67 HIS F CA 1
ATOM 5824 C C . HIS F 1 46 ? 42.233 -16.445 27.644 1.00 58.83 67 HIS F C 1
ATOM 5825 O O . HIS F 1 46 ? 42.038 -17.240 26.695 1.00 53.91 67 HIS F O 1
ATOM 5832 N N . ALA F 1 47 ? 43.232 -16.540 28.515 1.00 56.31 68 ALA F N 1
ATOM 5833 C CA . ALA F 1 47 ? 44.168 -17.682 28.540 1.00 55.70 68 ALA F CA 1
ATOM 5834 C C . ALA F 1 47 ? 43.367 -18.959 28.791 1.00 58.46 68 ALA F C 1
ATOM 5835 O O . ALA F 1 47 ? 42.459 -18.979 29.617 1.00 51.59 68 ALA F O 1
ATOM 5837 N N . PRO F 1 48 ? 43.637 -20.065 28.070 1.00 62.18 69 PRO F N 1
ATOM 5838 C CA . PRO F 1 48 ? 42.959 -21.330 28.346 1.00 68.56 69 PRO F CA 1
ATOM 5839 C C . PRO F 1 48 ? 43.065 -21.715 29.829 1.00 71.04 69 PRO F C 1
ATOM 5840 O O . PRO F 1 48 ? 44.088 -21.498 30.428 1.00 70.84 69 PRO F O 1
ATOM 5844 N N . GLN F 1 49 ? 41.986 -22.265 30.377 1.00 77.57 70 GLN F N 1
ATOM 5845 C CA . GLN F 1 49 ? 41.835 -22.553 31.826 1.00 76.29 70 GLN F CA 1
ATOM 5846 C C . GLN F 1 49 ? 41.607 -24.047 32.046 1.00 74.95 70 GLN F C 1
ATOM 5847 O O . GLN F 1 49 ? 41.333 -24.405 33.203 1.00 74.39 70 GLN F O 1
ATOM 5853 N N . ASP F 1 50 ? 41.680 -24.866 30.989 1.00 70.79 71 ASP F N 1
ATOM 5854 C CA . ASP F 1 50 ? 41.508 -26.340 31.078 1.00 64.50 71 ASP F CA 1
ATOM 5855 C C . ASP F 1 50 ? 42.008 -26.985 29.783 1.00 60.09 71 ASP F C 1
ATOM 5856 O O . ASP F 1 50 ? 42.467 -26.257 28.889 1.00 63.09 71 ASP F O 1
ATOM 5861 N N . ASP F 1 51 ? 41.888 -28.306 29.679 1.00 61.53 72 ASP F N 1
ATOM 5862 C CA . ASP F 1 51 ? 42.380 -29.078 28.510 1.00 61.47 72 ASP F CA 1
ATOM 5863 C C . ASP F 1 51 ? 41.488 -28.797 27.298 1.00 60.99 72 ASP F C 1
ATOM 5864 O O . ASP F 1 51 ? 42.049 -28.712 26.181 1.00 62.84 72 ASP F O 1
ATOM 5869 N N . ALA F 1 52 ? 40.169 -28.673 27.497 1.00 59.60 73 ALA F N 1
ATOM 5870 C CA . ALA F 1 52 ? 39.210 -28.411 26.395 1.00 61.61 73 ALA F CA 1
ATOM 5871 C C . ALA F 1 52 ? 39.610 -27.094 25.721 1.00 61.96 73 ALA F C 1
ATOM 5872 O O . ALA F 1 52 ? 39.691 -27.056 24.467 1.00 59.28 73 ALA F O 1
ATOM 5874 N N . GLN F 1 53 ? 39.890 -26.069 26.531 1.00 59.88 74 GLN F N 1
ATOM 5875 C CA . GLN F 1 53 ? 40.270 -24.725 26.022 1.00 62.76 74 GLN F CA 1
ATOM 5876 C C . GLN F 1 53 ? 41.606 -24.844 25.280 1.00 60.74 74 GLN F C 1
ATOM 5877 O O . GLN F 1 53 ? 41.654 -24.485 24.082 1.00 53.01 74 GLN F O 1
ATOM 5883 N N . LYS F 1 54 ? 42.635 -25.348 25.967 1.00 60.09 75 LYS F N 1
ATOM 5884 C CA . LYS F 1 54 ? 44.015 -25.437 25.430 1.00 58.71 75 LYS F CA 1
ATOM 5885 C C . LYS F 1 54 ? 43.965 -26.105 24.060 1.00 56.56 75 LYS F C 1
ATOM 5886 O O . LYS F 1 54 ? 44.582 -25.572 23.111 1.00 52.72 75 LYS F O 1
ATOM 5892 N N . GLN F 1 55 ? 43.230 -27.211 23.962 1.00 56.46 76 GLN F N 1
ATOM 5893 C CA . GLN F 1 55 ? 43.170 -27.998 22.709 1.00 57.29 76 GLN F CA 1
ATOM 5894 C C . GLN F 1 55 ? 42.422 -27.181 21.653 1.00 53.00 76 GLN F C 1
ATOM 5895 O O . GLN F 1 55 ? 42.868 -27.187 20.498 1.00 54.14 76 GLN F O 1
ATOM 5901 N N . ALA F 1 56 ? 41.336 -26.501 22.030 1.00 51.39 77 ALA F N 1
ATOM 5902 C CA . ALA F 1 56 ? 40.535 -25.682 21.086 1.00 51.54 77 ALA F CA 1
ATOM 5903 C C . ALA F 1 56 ? 41.453 -24.609 20.502 1.00 50.92 77 ALA F C 1
ATOM 5904 O O . ALA F 1 56 ? 41.401 -24.393 19.279 1.00 50.37 77 ALA F O 1
ATOM 5906 N N . LEU F 1 57 ? 42.294 -24.002 21.344 1.00 46.13 78 LEU F N 1
ATOM 5907 C CA . LEU F 1 57 ? 43.257 -22.970 20.889 1.00 46.36 78 LEU F CA 1
ATOM 5908 C C . LEU F 1 57 ? 44.267 -23.615 19.937 1.00 45.37 78 LEU F C 1
ATOM 5909 O O . LEU F 1 57 ? 44.500 -23.065 18.843 1.00 37.03 78 LEU F O 1
ATOM 5914 N N . GLU F 1 58 ? 44.829 -24.753 20.345 1.00 42.12 79 GLU F N 1
ATOM 5915 C CA . GLU F 1 58 ? 45.829 -25.475 19.533 1.00 42.08 79 GLU F CA 1
ATOM 5916 C C . GLU F 1 58 ? 45.214 -25.749 18.166 1.00 41.00 79 GLU F C 1
ATOM 5917 O O . GLU F 1 58 ? 45.949 -25.651 17.178 1.00 40.87 79 GLU F O 1
ATOM 5923 N N . LYS F 1 59 ? 43.933 -26.127 18.133 1.00 44.22 80 LYS F N 1
ATOM 5924 C CA . LYS F 1 59 ? 43.221 -26.484 16.876 1.00 48.03 80 LYS F CA 1
ATOM 5925 C C . LYS F 1 59 ? 43.069 -25.221 16.016 1.00 43.97 80 LYS F C 1
ATOM 5926 O O . LYS F 1 59 ? 43.211 -25.329 14.788 1.00 43.63 80 LYS F O 1
ATOM 5932 N N . ALA F 1 60 ? 42.802 -24.070 16.634 1.00 40.78 81 ALA F N 1
ATOM 5933 C CA . ALA F 1 60 ? 42.485 -22.811 15.922 1.00 38.57 81 ALA F CA 1
ATOM 5934 C C . ALA F 1 60 ? 43.768 -22.269 15.308 1.00 38.21 81 ALA F C 1
ATOM 5935 O O . ALA F 1 60 ? 43.751 -21.912 14.120 1.00 39.15 81 ALA F O 1
ATOM 5937 N N . LEU F 1 61 ? 44.845 -22.243 16.086 1.00 36.31 82 LEU F N 1
ATOM 5938 C CA . LEU F 1 61 ? 46.159 -21.789 15.582 1.00 40.23 82 LEU F CA 1
ATOM 5939 C C . LEU F 1 61 ? 46.600 -22.730 14.466 1.00 42.66 82 LEU F C 1
ATOM 5940 O O . LEU F 1 61 ? 47.256 -22.265 13.518 1.00 52.49 82 LEU F O 1
ATOM 5945 N N . GLU F 1 62 ? 46.249 -24.003 14.571 1.00 43.17 83 GLU F N 1
ATOM 5946 C CA . GLU F 1 62 ? 46.589 -25.008 13.540 1.00 42.88 83 GLU F CA 1
ATOM 5947 C C . GLU F 1 62 ? 45.743 -24.732 12.297 1.00 40.23 83 GLU F C 1
ATOM 5948 O O . GLU F 1 62 ? 46.318 -24.618 11.200 1.00 41.97 83 GLU F O 1
ATOM 5954 N N . THR F 1 63 ? 44.429 -24.620 12.456 1.00 39.92 84 THR F N 1
ATOM 5955 C CA . THR F 1 63 ? 43.511 -24.379 11.317 1.00 41.70 84 THR F CA 1
ATOM 5956 C C . THR F 1 63 ? 43.894 -23.062 10.640 1.00 40.70 84 THR F C 1
ATOM 5957 O O . THR F 1 63 ? 43.801 -22.980 9.408 1.00 38.60 84 THR F O 1
ATOM 5961 N N . LEU F 1 64 ? 44.350 -22.089 11.422 1.00 42.08 85 LEU F N 1
ATOM 5962 C CA . LEU F 1 64 ? 44.554 -20.706 10.924 1.00 41.75 85 LEU F CA 1
ATOM 5963 C C . LEU F 1 64 ? 45.770 -20.617 9.986 1.00 39.91 85 LEU F C 1
ATOM 5964 O O . LEU F 1 64 ? 45.812 -19.632 9.234 1.00 36.60 85 LEU F O 1
ATOM 5969 N N . HIS F 1 65 ? 46.721 -21.564 9.989 1.00 37.47 86 HIS F N 1
ATOM 5970 C CA . HIS F 1 65 ? 47.879 -21.487 9.052 1.00 39.28 86 HIS F CA 1
ATOM 5971 C C . HIS F 1 65 ? 47.640 -22.418 7.863 1.00 37.71 86 HIS F C 1
ATOM 5972 O O . HIS F 1 65 ? 48.613 -22.771 7.184 1.00 39.58 86 HIS F O 1
ATOM 5979 N N . HIS F 1 66 ? 46.384 -22.760 7.584 1.00 36.79 87 HIS F N 1
ATOM 5980 C CA . HIS F 1 66 ? 45.997 -23.533 6.376 1.00 34.24 87 HIS F CA 1
ATOM 5981 C C . HIS F 1 66 ? 45.027 -22.715 5.537 1.00 31.65 87 HIS F C 1
ATOM 5982 O O . HIS F 1 66 ? 43.842 -23.017 5.504 1.00 31.38 87 HIS F O 1
ATOM 5989 N N . PRO F 1 67 ? 45.501 -21.650 4.847 1.00 29.92 88 PRO F N 1
ATOM 5990 C CA . PRO F 1 67 ? 44.640 -20.799 4.033 1.00 31.47 88 PRO F CA 1
ATOM 5991 C C . PRO F 1 67 ? 43.892 -21.625 2.986 1.00 37.80 88 PRO F C 1
ATOM 5992 O O . PRO F 1 67 ? 42.718 -21.363 2.759 1.00 44.15 88 PRO F O 1
ATOM 5996 N N . GLU F 1 68 ? 44.610 -22.585 2.391 1.00 45.21 89 GLU F N 1
ATOM 5997 C CA . GLU F 1 68 ? 44.096 -23.506 1.346 1.00 48.95 89 GLU F CA 1
ATOM 5998 C C . GLU F 1 68 ? 42.765 -24.101 1.798 1.00 49.62 89 GLU F C 1
ATOM 5999 O O . GLU F 1 68 ? 41.926 -24.303 0.924 1.00 56.78 89 GLU F O 1
ATOM 6005 N N . LYS F 1 69 ? 42.570 -24.336 3.096 1.00 51.32 90 LYS F N 1
ATOM 6006 C CA . LYS F 1 69 ? 41.347 -25.021 3.598 1.00 60.06 90 LYS F CA 1
ATOM 6007 C C . LYS F 1 69 ? 40.274 -24.008 4.008 1.00 57.54 90 LYS F C 1
ATOM 6008 O O . LYS F 1 69 ? 39.117 -24.430 4.141 1.00 62.87 90 LYS F O 1
ATOM 6014 N N . LEU F 1 70 ? 40.635 -22.745 4.235 1.00 54.50 91 LEU F N 1
ATOM 6015 C CA . LEU F 1 70 ? 39.663 -21.694 4.643 1.00 52.10 91 LEU F CA 1
ATOM 6016 C C . LEU F 1 70 ? 39.270 -20.844 3.433 1.00 45.57 91 LEU F C 1
ATOM 6017 O O . LEU F 1 70 ? 38.279 -20.118 3.528 1.00 42.56 91 LEU F O 1
ATOM 6022 N N . PHE F 1 71 ? 40.033 -20.899 2.348 1.00 42.63 92 PHE F N 1
ATOM 6023 C CA . PHE F 1 71 ? 39.744 -20.107 1.130 1.00 43.59 92 PHE F CA 1
ATOM 6024 C C . PHE F 1 71 ? 40.090 -20.932 -0.109 1.00 47.22 92 PHE F C 1
ATOM 6025 O O . PHE F 1 71 ? 41.263 -21.298 -0.295 1.00 52.15 92 PHE F O 1
ATOM 6033 N N . ALA F 1 72 ? 39.084 -21.225 -0.929 1.00 46.42 93 ALA F N 1
ATOM 6034 C CA . ALA F 1 72 ? 39.266 -21.855 -2.251 1.00 47.92 93 ALA F CA 1
ATOM 6035 C C . ALA F 1 72 ? 39.343 -20.731 -3.287 1.00 53.55 93 ALA F C 1
ATOM 6036 O O . ALA F 1 72 ? 38.328 -20.055 -3.533 1.00 60.60 93 ALA F O 1
ATOM 6038 N N . LEU F 1 73 ? 40.527 -20.494 -3.837 1.00 55.10 94 LEU F N 1
ATOM 6039 C CA . LEU F 1 73 ? 40.719 -19.474 -4.895 1.00 56.82 94 LEU F CA 1
ATOM 6040 C C . LEU F 1 73 ? 40.518 -20.124 -6.262 1.00 58.69 94 LEU F C 1
ATOM 6041 O O . LEU F 1 73 ? 40.756 -21.342 -6.393 1.00 53.70 94 LEU F O 1
ATOM 6046 N N . SER F 1 74 ? 40.112 -19.324 -7.244 1.00 61.75 95 SER F N 1
ATOM 6047 C CA . SER F 1 74 ? 40.000 -19.756 -8.658 1.00 59.93 95 SER F CA 1
ATOM 6048 C C . SER F 1 74 ? 41.258 -20.554 -8.999 1.00 58.21 95 SER F C 1
ATOM 6049 O O . SER F 1 74 ? 42.375 -20.007 -8.864 1.00 49.50 95 SER F O 1
ATOM 6052 N N . ASP F 1 75 ? 41.081 -21.815 -9.386 1.00 60.63 96 ASP F N 1
ATOM 6053 C CA . ASP F 1 75 ? 42.199 -22.774 -9.565 1.00 63.05 96 ASP F CA 1
ATOM 6054 C C . ASP F 1 75 ? 43.070 -22.326 -10.740 1.00 59.54 96 ASP F C 1
ATOM 6055 O O . ASP F 1 75 ? 44.310 -22.329 -10.610 1.00 56.96 96 ASP F O 1
ATOM 6060 N N . LYS F 1 76 ? 42.443 -21.906 -11.834 1.00 64.58 97 LYS F N 1
ATOM 6061 C CA . LYS F 1 76 ? 43.174 -21.465 -13.049 1.00 69.00 97 LYS F CA 1
ATOM 6062 C C . LYS F 1 76 ? 44.048 -20.249 -12.711 1.00 68.46 97 LYS F C 1
ATOM 6063 O O . LYS F 1 76 ? 44.922 -19.915 -13.531 1.00 69.83 97 LYS F O 1
ATOM 6069 N N . ALA F 1 77 ? 43.826 -19.603 -11.562 1.00 68.05 98 ALA F N 1
ATOM 6070 C CA . ALA F 1 77 ? 44.597 -18.409 -11.149 1.00 64.37 98 ALA F CA 1
ATOM 6071 C C . ALA F 1 77 ? 46.022 -18.825 -10.769 1.00 62.89 98 ALA F C 1
ATOM 6072 O O . ALA F 1 77 ? 46.932 -17.989 -10.896 1.00 55.11 98 ALA F O 1
ATOM 6074 N N . GLN F 1 78 ? 46.204 -20.069 -10.315 1.00 67.23 99 GLN F N 1
ATOM 6075 C CA . GLN F 1 78 ? 47.530 -20.609 -9.909 1.00 69.97 99 GLN F CA 1
ATOM 6076 C C . GLN F 1 78 ? 48.153 -19.686 -8.863 1.00 71.33 99 GLN F C 1
ATOM 6077 O O . GLN F 1 78 ? 49.322 -19.266 -9.029 1.00 65.59 99 GLN F O 1
ATOM 6083 N N . CYS F 1 79 ? 47.379 -19.357 -7.836 1.00 72.23 100 CYS F N 1
ATOM 6084 C CA . CYS F 1 79 ? 47.888 -18.696 -6.616 1.00 67.19 100 CYS F CA 1
ATOM 6085 C C . CYS F 1 79 ? 48.383 -19.774 -5.655 1.00 70.47 100 CYS F C 1
ATOM 6086 O O . CYS F 1 79 ? 47.658 -20.778 -5.474 1.00 70.48 100 CYS F O 1
ATOM 6089 N N . GLU F 1 80 ? 49.570 -19.591 -5.079 1.00 69.43 101 GLU F N 1
ATOM 6090 C CA . GLU F 1 80 ? 50.103 -20.527 -4.054 1.00 69.13 101 GLU F CA 1
ATOM 6091 C C . GLU F 1 80 ? 50.726 -19.721 -2.915 1.00 64.19 101 GLU F C 1
ATOM 6092 O O . GLU F 1 80 ? 51.334 -18.661 -3.181 1.00 55.04 101 GLU F O 1
ATOM 6098 N N . LYS F 1 81 ? 50.545 -20.224 -1.694 1.00 58.56 102 LYS F N 1
ATOM 6099 C CA . LYS F 1 81 ? 50.944 -19.566 -0.426 1.00 54.41 102 LYS F CA 1
ATOM 6100 C C . LYS F 1 81 ? 52.361 -19.006 -0.539 1.00 53.14 102 LYS F C 1
ATOM 6101 O O . LYS F 1 81 ? 53.229 -19.686 -1.110 1.00 52.48 102 LYS F O 1
ATOM 6107 N N . ARG F 1 82 ? 52.587 -17.814 -0.002 1.00 53.55 103 ARG F N 1
ATOM 6108 C CA . ARG F 1 82 ? 53.940 -17.199 0.013 1.00 54.34 103 ARG F CA 1
ATOM 6109 C C . ARG F 1 82 ? 54.273 -16.639 1.388 1.00 48.53 103 ARG F C 1
ATOM 6110 O O . ARG F 1 82 ? 55.446 -16.670 1.746 1.00 47.49 103 ARG F O 1
ATOM 6118 N N . GLU F 1 83 ? 53.288 -16.126 2.112 1.00 46.91 104 GLU F N 1
ATOM 6119 C CA . GLU F 1 83 ? 53.496 -15.662 3.504 1.00 43.83 104 GLU F CA 1
ATOM 6120 C C . GLU F 1 83 ? 52.246 -15.963 4.324 1.00 38.19 104 GLU F C 1
ATOM 6121 O O . GLU F 1 83 ? 51.146 -15.594 3.912 1.00 40.36 104 GLU F O 1
ATOM 6127 N N . VAL F 1 84 ? 52.430 -16.646 5.440 1.00 34.08 105 VAL F N 1
ATOM 6128 C CA . VAL F 1 84 ? 51.372 -16.868 6.453 1.00 30.61 105 VAL F CA 1
ATOM 6129 C C . VAL F 1 84 ? 51.826 -16.139 7.707 1.00 30.81 105 VAL F C 1
ATOM 6130 O O . VAL F 1 84 ? 52.983 -16.338 8.142 1.00 31.07 105 VAL F O 1
ATOM 6134 N N . LEU F 1 85 ? 50.952 -15.289 8.221 1.00 31.11 106 LEU F N 1
ATOM 6135 C CA . LEU F 1 85 ? 51.130 -14.583 9.503 1.00 29.68 106 LEU F CA 1
ATOM 6136 C C . LEU F 1 85 ? 49.898 -14.868 10.354 1.00 29.40 106 LEU F C 1
ATOM 6137 O O . LEU F 1 85 ? 48.756 -14.819 9.843 1.00 27.97 106 LEU F O 1
ATOM 6142 N N . ILE F 1 86 ? 50.118 -15.127 11.625 1.00 29.81 107 ILE F N 1
ATOM 6143 C CA . ILE F 1 86 ? 49.004 -15.365 12.572 1.00 31.97 107 ILE F CA 1
ATOM 6144 C C . ILE F 1 86 ? 49.307 -14.558 13.821 1.00 33.08 107 ILE F C 1
ATOM 6145 O O . ILE F 1 86 ? 50.331 -14.824 14.454 1.00 35.17 107 ILE F O 1
ATOM 6150 N N . LYS F 1 87 ? 48.443 -13.597 14.128 1.00 38.29 108 LYS F N 1
ATOM 6151 C CA . LYS F 1 87 ? 48.500 -12.794 15.371 1.00 38.03 108 LYS F CA 1
ATOM 6152 C C . LYS F 1 87 ? 47.383 -13.278 16.289 1.00 37.60 108 LYS F C 1
ATOM 6153 O O . LYS F 1 87 ? 46.218 -13.334 15.854 1.00 35.59 108 LYS F O 1
ATOM 6159 N N . HIS F 1 88 ? 47.741 -13.648 17.511 1.00 39.60 109 HIS F N 1
ATOM 6160 C CA . HIS F 1 88 ? 46.787 -13.872 18.621 1.00 39.99 109 HIS F CA 1
ATOM 6161 C C . HIS F 1 88 ? 47.067 -12.823 19.687 1.00 40.52 109 HIS F C 1
ATOM 6162 O O . HIS F 1 88 ? 48.235 -12.599 19.973 1.00 43.57 109 HIS F O 1
ATOM 6169 N N . THR F 1 89 ? 46.030 -12.215 20.246 1.00 43.06 110 THR F N 1
ATOM 6170 C CA . THR F 1 89 ? 46.138 -11.045 21.147 1.00 41.70 110 THR F CA 1
ATOM 6171 C C . THR F 1 89 ? 45.106 -11.149 22.259 1.00 44.78 110 THR F C 1
ATOM 6172 O O . THR F 1 89 ? 43.919 -11.197 21.928 1.00 53.03 110 THR F O 1
ATOM 6176 N N . LEU F 1 90 ? 45.542 -11.129 23.515 1.00 47.61 111 LEU F N 1
ATOM 6177 C CA . LEU F 1 90 ? 44.652 -11.201 24.700 1.00 51.38 111 LEU F CA 1
ATOM 6178 C C . LEU F 1 90 ? 44.526 -9.814 25.338 1.00 53.94 111 LEU F C 1
ATOM 6179 O O . LEU F 1 90 ? 44.562 -8.827 24.577 1.00 59.69 111 LEU F O 1
ATOM 6184 N N . GLY F 1 103 ? 40.366 -10.067 23.230 1.00 43.94 185 GLY F N 1
ATOM 6185 C CA . GLY F 1 103 ? 40.872 -11.306 22.615 1.00 40.57 185 GLY F CA 1
ATOM 6186 C C . GLY F 1 103 ? 40.557 -11.329 21.140 1.00 36.60 185 GLY F C 1
ATOM 6187 O O . GLY F 1 103 ? 39.388 -11.456 20.791 1.00 31.34 185 GLY F O 1
ATOM 6188 N N . SER F 1 104 ? 41.563 -11.193 20.288 1.00 37.19 186 SER F N 1
ATOM 6189 C CA . SER F 1 104 ? 41.358 -11.199 18.817 1.00 36.83 186 SER F CA 1
ATOM 6190 C C . SER F 1 104 ? 42.388 -12.109 18.130 1.00 34.98 186 SER F C 1
ATOM 6191 O O . SER F 1 104 ? 43.562 -12.137 18.549 1.00 32.64 186 SER F O 1
ATOM 6194 N N . PHE F 1 105 ? 41.970 -12.806 17.081 1.00 32.16 187 PHE F N 1
ATOM 6195 C CA . PHE F 1 105 ? 42.904 -13.469 16.137 1.00 34.09 187 PHE F CA 1
ATOM 6196 C C . PHE F 1 105 ? 42.920 -12.691 14.823 1.00 35.85 187 PHE F C 1
ATOM 6197 O O . PHE F 1 105 ? 41.880 -12.193 14.410 1.00 41.20 187 PHE F O 1
ATOM 6205 N N . THR F 1 106 ? 44.082 -12.580 14.190 1.00 35.73 188 THR F N 1
ATOM 6206 C CA . THR F 1 106 ? 44.214 -12.010 12.830 1.00 35.54 188 THR F CA 1
ATOM 6207 C C . THR F 1 106 ? 45.085 -12.942 11.998 1.00 34.42 188 THR F C 1
ATOM 6208 O O . THR F 1 106 ? 46.139 -13.314 12.465 1.00 33.77 188 THR F O 1
ATOM 6212 N N . ALA F 1 107 ? 44.603 -13.351 10.833 1.00 34.90 189 ALA F N 1
ATOM 6213 C CA . ALA F 1 107 ? 45.378 -14.147 9.866 1.00 35.07 189 ALA F CA 1
ATOM 6214 C C . ALA F 1 107 ? 45.614 -13.280 8.637 1.00 35.53 189 ALA F C 1
ATOM 6215 O O . ALA F 1 107 ? 44.649 -12.685 8.111 1.00 35.65 189 ALA F O 1
ATOM 6217 N N . GLN F 1 108 ? 46.870 -13.213 8.218 1.00 35.40 190 GLN F N 1
ATOM 6218 C CA . GLN F 1 108 ? 47.309 -12.471 7.018 1.00 35.07 190 GLN F CA 1
ATOM 6219 C C . GLN F 1 108 ? 47.948 -13.483 6.066 1.00 35.26 190 GLN F C 1
ATOM 6220 O O . GLN F 1 108 ? 49.000 -14.036 6.374 1.00 32.50 190 GLN F O 1
ATOM 6226 N N . TYR F 1 109 ? 47.273 -13.767 4.970 1.00 39.10 191 TYR F N 1
ATOM 6227 C CA . TYR F 1 109 ? 47.769 -14.681 3.923 1.00 38.94 191 TYR F CA 1
ATOM 6228 C C . TYR F 1 109 ? 48.177 -13.838 2.727 1.00 43.96 191 TYR F C 1
ATOM 6229 O O . TYR F 1 109 ? 47.505 -12.825 2.393 1.00 42.48 191 TYR F O 1
ATOM 6238 N N . GLN F 1 110 ? 49.288 -14.231 2.125 1.00 45.19 192 GLN F N 1
ATOM 6239 C CA . GLN F 1 110 ? 49.773 -13.615 0.877 1.00 47.35 192 GLN F CA 1
ATOM 6240 C C . GLN F 1 110 ? 49.997 -14.738 -0.128 1.00 47.19 192 GLN F C 1
ATOM 6241 O O . GLN F 1 110 ? 50.802 -15.636 0.144 1.00 47.01 192 GLN F O 1
ATOM 6247 N N . PHE F 1 111 ? 49.296 -14.687 -1.248 1.00 49.50 193 PHE F N 1
ATOM 6248 C CA . PHE F 1 111 ? 49.515 -15.627 -2.367 1.00 50.28 193 PHE F CA 1
ATOM 6249 C C . PHE F 1 111 ? 50.257 -14.892 -3.476 1.00 49.51 193 PHE F C 1
ATOM 6250 O O . PHE F 1 111 ? 50.098 -13.673 -3.626 1.00 48.75 193 PHE F O 1
ATOM 6258 N N . HIS F 1 112 ? 51.057 -15.635 -4.233 1.00 51.25 194 HIS F N 1
ATOM 6259 C CA . HIS F 1 112 ? 51.551 -15.199 -5.563 1.00 51.02 194 HIS F CA 1
ATOM 6260 C C . HIS F 1 112 ? 50.741 -15.948 -6.614 1.00 46.86 194 HIS F C 1
ATOM 6261 O O . HIS F 1 112 ? 50.693 -17.184 -6.558 1.00 47.50 194 HIS F O 1
ATOM 6268 N N . CYS F 1 113 ? 50.082 -15.206 -7.493 1.00 46.65 195 CYS F N 1
ATOM 6269 C CA . CYS F 1 113 ? 49.197 -15.753 -8.549 1.00 49.40 195 CYS F CA 1
ATOM 6270 C C . CYS F 1 113 ? 49.937 -15.674 -9.883 1.00 55.38 195 CYS F C 1
ATOM 6271 O O . CYS F 1 113 ? 50.367 -14.555 -10.263 1.00 57.89 195 CYS F O 1
ATOM 6274 N N . GLU F 1 114 ? 50.100 -16.810 -10.560 1.00 60.30 196 GLU F N 1
ATOM 6275 C CA . GLU F 1 114 ? 50.717 -16.843 -11.915 1.00 63.69 196 GLU F CA 1
ATOM 6276 C C . GLU F 1 114 ? 49.720 -16.290 -12.938 1.00 61.82 196 GLU F C 1
ATOM 6277 O O . GLU F 1 114 ? 50.164 -15.709 -13.942 1.00 57.42 196 GLU F O 1
ATOM 6283 N N . ALA F 1 115 ? 48.424 -16.473 -12.689 1.00 58.28 197 ALA F N 1
ATOM 6284 C CA . ALA F 1 115 ? 47.339 -16.101 -13.618 1.00 58.74 197 ALA F CA 1
ATOM 6285 C C . ALA F 1 115 ? 46.308 -15.273 -12.847 1.00 61.46 197 ALA F C 1
ATOM 6286 O O . ALA F 1 115 ? 45.129 -15.687 -12.739 1.00 60.06 197 ALA F O 1
ATOM 6288 N N . VAL F 1 116 ? 46.740 -14.124 -12.323 1.00 62.29 198 VAL F N 1
ATOM 6289 C CA . VAL F 1 116 ? 45.884 -13.282 -11.437 1.00 65.01 198 VAL F CA 1
ATOM 6290 C C . VAL F 1 116 ? 44.702 -12.725 -12.242 1.00 64.40 198 VAL F C 1
ATOM 6291 O O . VAL F 1 116 ? 43.750 -12.243 -11.608 1.00 65.14 198 VAL F O 1
ATOM 6295 N N . ASP F 1 117 ? 44.759 -12.799 -13.573 1.00 66.87 199 ASP F N 1
ATOM 6296 C CA . ASP F 1 117 ? 43.610 -12.476 -14.459 1.00 68.27 199 ASP F CA 1
ATOM 6297 C C . ASP F 1 117 ? 42.537 -13.558 -14.327 1.00 66.10 199 ASP F C 1
ATOM 6298 O O . ASP F 1 117 ? 41.356 -13.219 -14.491 1.00 60.09 199 ASP F O 1
ATOM 6303 N N . GLN F 1 118 ? 42.931 -14.794 -14.015 1.00 65.32 200 GLN F N 1
ATOM 6304 C CA . GLN F 1 118 ? 41.997 -15.943 -13.880 1.00 67.69 200 GLN F CA 1
ATOM 6305 C C . GLN F 1 118 ? 41.425 -15.978 -12.464 1.00 65.41 200 GLN F C 1
ATOM 6306 O O . GLN F 1 118 ? 40.668 -16.917 -12.160 1.00 62.44 200 GLN F O 1
ATOM 6312 N N . LEU F 1 119 ? 41.783 -15.004 -11.626 1.00 67.18 201 LEU F N 1
ATOM 6313 C CA . LEU F 1 119 ? 41.255 -14.921 -10.243 1.00 69.02 201 LEU F CA 1
ATOM 6314 C C . LEU F 1 119 ? 39.800 -14.450 -10.316 1.00 66.60 201 LEU F C 1
ATOM 6315 O O . LEU F 1 119 ? 39.569 -13.231 -10.354 1.00 68.43 201 LEU F O 1
ATOM 6320 N N . LYS F 1 120 ? 38.856 -15.388 -10.373 1.00 61.75 202 LYS F N 1
ATOM 6321 C CA . LYS F 1 120 ? 37.424 -15.057 -10.567 1.00 61.25 202 LYS F CA 1
ATOM 6322 C C . LYS F 1 120 ? 36.672 -15.125 -9.243 1.00 58.93 202 LYS F C 1
ATOM 6323 O O . LYS F 1 120 ? 35.757 -14.303 -9.055 1.00 60.28 202 LYS F O 1
ATOM 6329 N N . GLN F 1 121 ? 36.987 -16.093 -8.386 1.00 60.16 203 GLN F N 1
ATOM 6330 C CA . GLN F 1 121 ? 36.229 -16.265 -7.124 1.00 60.22 203 GLN F CA 1
ATOM 6331 C C . GLN F 1 121 ? 37.152 -16.696 -5.983 1.00 55.39 203 GLN F C 1
ATOM 6332 O O . GLN F 1 121 ? 38.235 -17.252 -6.234 1.00 49.02 203 GLN F O 1
ATOM 6338 N N . ILE F 1 122 ? 36.714 -16.387 -4.765 1.00 49.83 204 ILE F N 1
ATOM 6339 C CA . ILE F 1 122 ? 37.229 -16.974 -3.504 1.00 44.32 204 ILE F CA 1
ATOM 6340 C C . ILE F 1 122 ? 36.033 -17.482 -2.713 1.00 43.21 204 ILE F C 1
ATOM 6341 O O . ILE F 1 122 ? 35.190 -16.666 -2.316 1.00 45.81 204 ILE F O 1
ATOM 6346 N N . ASP F 1 123 ? 35.960 -18.787 -2.503 1.00 41.60 205 ASP F N 1
ATOM 6347 C CA . ASP F 1 123 ? 34.842 -19.395 -1.750 1.00 46.99 205 ASP F CA 1
ATOM 6348 C C . ASP F 1 123 ? 35.397 -19.830 -0.393 1.00 45.37 205 ASP F C 1
ATOM 6349 O O . ASP F 1 123 ? 36.126 -20.823 -0.338 1.00 61.47 205 ASP F O 1
ATOM 6354 N N . THR F 1 124 ? 35.052 -19.108 0.662 1.00 39.55 206 THR F N 1
ATOM 6355 C CA . THR F 1 124 ? 35.563 -19.376 2.022 1.00 39.54 206 THR F CA 1
ATOM 6356 C C . THR F 1 124 ? 34.835 -20.573 2.629 1.00 41.28 206 THR F C 1
ATOM 6357 O O . THR F 1 124 ? 33.625 -20.724 2.405 1.00 46.56 206 THR F O 1
ATOM 6361 N N . GLN F 1 125 ? 35.561 -21.365 3.408 1.00 38.66 207 GLN F N 1
ATOM 6362 C CA A GLN F 1 125 ? 34.956 -22.448 4.225 0.43 37.48 207 GLN F CA 1
ATOM 6363 C CA B GLN F 1 125 ? 35.019 -22.478 4.223 0.57 37.34 207 GLN F CA 1
ATOM 6364 C C . GLN F 1 125 ? 35.068 -22.075 5.706 1.00 38.19 207 GLN F C 1
ATOM 6365 O O . GLN F 1 125 ? 34.915 -22.969 6.565 1.00 36.65 207 GLN F O 1
ATOM 6376 N N . TRP F 1 126 ? 35.265 -20.781 5.985 1.00 37.61 208 TRP F N 1
ATOM 6377 C CA . TRP F 1 126 ? 35.434 -20.240 7.358 1.00 35.38 208 TRP F CA 1
ATOM 6378 C C . TRP F 1 126 ? 34.348 -20.772 8.298 1.00 36.58 208 TRP F C 1
ATOM 6379 O O . TRP F 1 126 ? 34.669 -21.141 9.429 1.00 39.86 208 TRP F O 1
ATOM 6390 N N . PHE F 1 127 ? 33.095 -20.761 7.866 1.00 38.78 209 PHE F N 1
ATOM 6391 C CA . PHE F 1 127 ? 31.934 -20.991 8.760 1.00 38.79 209 PHE F CA 1
ATOM 6392 C C . PHE F 1 127 ? 31.877 -22.463 9.196 1.00 39.03 209 PHE F C 1
ATOM 6393 O O . PHE F 1 127 ? 31.368 -22.746 10.273 1.00 38.12 209 PHE F O 1
ATOM 6401 N N . GLN F 1 128 ? 32.402 -23.376 8.389 1.00 43.52 210 GLN F N 1
ATOM 6402 C CA . GLN F 1 128 ? 32.423 -24.820 8.732 1.00 49.29 210 GLN F CA 1
ATOM 6403 C C . GLN F 1 128 ? 33.476 -25.058 9.815 1.00 49.00 210 GLN F C 1
ATOM 6404 O O . GLN F 1 128 ? 33.223 -25.910 10.679 1.00 50.04 210 GLN F O 1
ATOM 6410 N N . TYR F 1 129 ? 34.574 -24.296 9.816 1.00 46.38 211 TYR F N 1
ATOM 6411 C CA . TYR F 1 129 ? 35.618 -24.382 10.871 1.00 42.39 211 TYR F CA 1
ATOM 6412 C C . TYR F 1 129 ? 35.257 -23.490 12.057 1.00 43.38 211 TYR F C 1
ATOM 6413 O O . TYR F 1 129 ? 35.695 -23.785 13.175 1.00 45.65 211 TYR F O 1
ATOM 6422 N N . PHE F 1 130 ? 34.502 -22.418 11.838 1.00 41.97 212 PHE F N 1
ATOM 6423 C CA . PHE F 1 130 ? 34.213 -21.435 12.907 1.00 43.05 212 PHE F CA 1
ATOM 6424 C C . PHE F 1 130 ? 32.738 -21.084 12.862 1.00 45.33 212 PHE F C 1
ATOM 6425 O O . PHE F 1 130 ? 32.384 -19.954 12.553 1.00 51.31 212 PHE F O 1
ATOM 6433 N N . PRO F 1 131 ? 31.840 -22.027 13.217 1.00 49.26 213 PRO F N 1
ATOM 6434 C CA . PRO F 1 131 ? 30.403 -21.824 13.040 1.00 46.95 213 PRO F CA 1
ATOM 6435 C C . PRO F 1 131 ? 29.825 -20.826 14.053 1.00 46.82 213 PRO F C 1
ATOM 6436 O O . PRO F 1 131 ? 28.684 -20.457 13.933 1.00 50.27 213 PRO F O 1
ATOM 6440 N N . SER F 1 132 ? 30.634 -20.379 15.004 1.00 45.15 214 SER F N 1
ATOM 6441 C CA . SER F 1 132 ? 30.264 -19.271 15.913 1.00 48.57 214 SER F CA 1
ATOM 6442 C C . SER F 1 132 ? 30.180 -17.950 15.128 1.00 46.98 214 SER F C 1
ATOM 6443 O O . SER F 1 132 ? 29.496 -17.024 15.590 1.00 47.18 214 SER F O 1
ATOM 6446 N N . THR F 1 133 ? 30.863 -17.847 13.993 1.00 45.08 215 THR F N 1
ATOM 6447 C CA . THR F 1 133 ? 30.846 -16.624 13.154 1.00 45.68 215 THR F CA 1
ATOM 6448 C C . THR F 1 133 ? 29.507 -16.527 12.414 1.00 46.11 215 THR F C 1
ATOM 6449 O O . THR F 1 133 ? 29.225 -17.424 11.604 1.00 46.63 215 THR F O 1
ATOM 6453 N N . GLU F 1 134 ? 28.737 -15.465 12.657 1.00 43.39 216 GLU F N 1
ATOM 6454 C CA . GLU F 1 134 ? 27.413 -15.279 12.013 1.00 45.69 216 GLU F CA 1
ATOM 6455 C C . GLU F 1 134 ? 27.624 -14.648 10.638 1.00 44.80 216 GLU F C 1
ATOM 6456 O O . GLU F 1 134 ? 26.979 -15.074 9.656 1.00 42.25 216 GLU F O 1
ATOM 6462 N N . LYS F 1 135 ? 28.520 -13.676 10.549 1.00 45.83 217 LYS F N 1
ATOM 6463 C CA . LYS F 1 135 ? 28.727 -12.961 9.270 1.00 46.99 217 LYS F CA 1
ATOM 6464 C C . LYS F 1 135 ? 30.192 -12.574 9.139 1.00 45.31 217 LYS F C 1
ATOM 6465 O O . LYS F 1 135 ? 30.856 -12.303 10.155 1.00 47.79 217 LYS F O 1
ATOM 6471 N N . ILE F 1 136 ? 30.672 -12.569 7.909 1.00 43.97 218 ILE F N 1
ATOM 6472 C CA . ILE F 1 136 ? 31.981 -11.967 7.572 1.00 39.37 218 ILE F CA 1
ATOM 6473 C C . ILE F 1 136 ? 31.683 -10.666 6.840 1.00 39.53 218 ILE F C 1
ATOM 6474 O O . ILE F 1 136 ? 30.895 -10.682 5.879 1.00 37.99 218 ILE F O 1
ATOM 6479 N N . GLN F 1 137 ? 32.282 -9.578 7.306 1.00 38.91 219 GLN F N 1
ATOM 6480 C CA . GLN F 1 137 ? 32.281 -8.294 6.579 1.00 38.21 219 GLN F CA 1
ATOM 6481 C C . GLN F 1 137 ? 33.474 -8.322 5.628 1.00 34.42 219 GLN F C 1
ATOM 6482 O O . GLN F 1 137 ? 34.602 -8.180 6.069 1.00 36.02 219 GLN F O 1
ATOM 6488 N N . ALA F 1 138 ? 33.221 -8.541 4.355 1.00 34.19 220 ALA F N 1
ATOM 6489 C CA . ALA F 1 138 ? 34.265 -8.705 3.333 1.00 35.01 220 ALA F CA 1
ATOM 6490 C C . ALA F 1 138 ? 34.433 -7.394 2.561 1.00 38.75 220 ALA F C 1
ATOM 6491 O O . ALA F 1 138 ? 33.438 -6.881 2.026 1.00 43.56 220 ALA F O 1
ATOM 6493 N N . ASN F 1 139 ? 35.664 -6.891 2.496 1.00 41.28 221 ASN F N 1
ATOM 6494 C CA . ASN F 1 139 ? 36.053 -5.728 1.663 1.00 40.12 221 ASN F CA 1
ATOM 6495 C C . ASN F 1 139 ? 37.084 -6.200 0.645 1.00 41.33 221 ASN F C 1
ATOM 6496 O O . ASN F 1 139 ? 38.170 -6.643 1.044 1.00 43.22 221 ASN F O 1
ATOM 6501 N N . VAL F 1 140 ? 36.725 -6.151 -0.629 1.00 42.93 222 VAL F N 1
ATOM 6502 C CA . VAL F 1 140 ? 37.607 -6.607 -1.732 1.00 44.34 222 VAL F CA 1
ATOM 6503 C C . VAL F 1 140 ? 38.107 -5.386 -2.500 1.00 46.43 222 VAL F C 1
ATOM 6504 O O . VAL F 1 140 ? 37.306 -4.506 -2.809 1.00 49.80 222 VAL F O 1
ATOM 6508 N N . LEU F 1 141 ? 39.401 -5.343 -2.777 1.00 49.09 223 LEU F N 1
ATOM 6509 C CA . LEU F 1 141 ? 39.987 -4.352 -3.703 1.00 50.80 223 LEU F CA 1
ATOM 6510 C C . LEU F 1 141 ? 40.934 -5.095 -4.636 1.00 53.34 223 LEU F C 1
ATOM 6511 O O . LEU F 1 141 ? 42.057 -5.406 -4.228 1.00 53.50 223 LEU F O 1
ATOM 6516 N N . THR F 1 142 ? 40.480 -5.372 -5.849 1.00 57.31 224 THR F N 1
ATOM 6517 C CA . THR F 1 142 ? 41.359 -5.843 -6.941 1.00 63.67 224 THR F CA 1
ATOM 6518 C C . THR F 1 142 ? 41.682 -4.647 -7.834 1.00 69.24 224 THR F C 1
ATOM 6519 O O . THR F 1 142 ? 41.048 -3.590 -7.675 1.00 72.28 224 THR F O 1
ATOM 6523 N N . GLU F 1 143 ? 42.645 -4.822 -8.735 1.00 77.49 225 GLU F N 1
ATOM 6524 C CA . GLU F 1 143 ? 43.086 -3.770 -9.683 1.00 81.40 225 GLU F CA 1
ATOM 6525 C C . GLU F 1 143 ? 41.853 -3.227 -10.409 1.00 86.94 225 GLU F C 1
ATOM 6526 O O . GLU F 1 143 ? 41.804 -2.012 -10.651 1.00 84.99 225 GLU F O 1
ATOM 6532 N N . LYS F 1 144 ? 40.881 -4.098 -10.691 1.00 92.52 226 LYS F N 1
ATOM 6533 C CA . LYS F 1 144 ? 39.699 -3.779 -11.535 1.00 91.27 226 LYS F CA 1
ATOM 6534 C C . LYS F 1 144 ? 38.550 -3.280 -10.654 1.00 85.02 226 LYS F C 1
ATOM 6535 O O . LYS F 1 144 ? 37.936 -2.261 -11.014 1.00 75.31 226 LYS F O 1
ATOM 6541 N N . GLN F 1 145 ? 38.286 -3.964 -9.540 1.00 86.54 227 GLN F N 1
ATOM 6542 C CA . GLN F 1 145 ? 37.047 -3.787 -8.739 1.00 84.39 227 GLN F CA 1
ATOM 6543 C C . GLN F 1 145 ? 37.383 -3.214 -7.361 1.00 75.19 227 GLN F C 1
ATOM 6544 O O . GLN F 1 145 ? 38.520 -3.362 -6.894 1.00 71.06 227 GLN F O 1
ATOM 6550 N N . GLN F 1 146 ? 36.404 -2.577 -6.733 1.00 67.48 228 GLN F N 1
ATOM 6551 C CA . GLN F 1 146 ? 36.337 -2.475 -5.259 1.00 61.63 228 GLN F CA 1
ATOM 6552 C C . GLN F 1 146 ? 34.927 -2.866 -4.830 1.00 59.08 228 GLN F C 1
ATOM 6553 O O . GLN F 1 146 ? 33.972 -2.290 -5.379 1.00 64.61 228 GLN F O 1
ATOM 6559 N N . SER F 1 147 ? 34.810 -3.809 -3.896 1.00 52.37 229 SER F N 1
ATOM 6560 C CA . SER F 1 147 ? 33.512 -4.375 -3.457 1.00 45.69 229 SER F CA 1
ATOM 6561 C C . SER F 1 147 ? 33.417 -4.345 -1.938 1.00 44.29 229 SER F C 1
ATOM 6562 O O . SER F 1 147 ? 34.439 -4.169 -1.253 1.00 41.85 229 SER F O 1
ATOM 6565 N N . ALA F 1 148 ? 32.204 -4.555 -1.455 1.00 44.43 230 ALA F N 1
ATOM 6566 C CA . ALA F 1 148 ? 31.869 -4.700 -0.030 1.00 44.92 230 ALA F CA 1
ATOM 6567 C C . ALA F 1 148 ? 30.706 -5.688 0.052 1.00 45.25 230 ALA F C 1
ATOM 6568 O O . ALA F 1 148 ? 29.645 -5.405 -0.520 1.00 50.88 230 ALA F O 1
ATOM 6570 N N . LEU F 1 149 ? 30.954 -6.850 0.640 1.00 45.00 231 LEU F N 1
ATOM 6571 C CA . LEU F 1 149 ? 29.980 -7.953 0.726 1.00 43.79 231 LEU F CA 1
ATOM 6572 C C . LEU F 1 149 ? 29.923 -8.382 2.171 1.00 43.41 231 LEU F C 1
ATOM 6573 O O . LEU F 1 149 ? 30.951 -8.253 2.855 1.00 43.80 231 LEU F O 1
ATOM 6578 N N . GLN F 1 150 ? 28.774 -8.897 2.594 1.00 44.24 232 GLN F N 1
ATOM 6579 C CA . GLN F 1 150 ? 28.666 -9.616 3.881 1.00 47.63 232 GLN F CA 1
ATOM 6580 C C . GLN F 1 150 ? 28.464 -11.092 3.543 1.00 43.86 232 GLN F C 1
ATOM 6581 O O . GLN F 1 150 ? 27.629 -11.409 2.695 1.00 45.71 232 GLN F O 1
ATOM 6587 N N . LEU F 1 151 ? 29.239 -11.961 4.173 1.00 44.18 233 LEU F N 1
ATOM 6588 C CA . LEU F 1 151 ? 29.112 -13.430 4.005 1.00 39.91 233 LEU F CA 1
ATOM 6589 C C . LEU F 1 151 ? 28.448 -14.026 5.242 1.00 36.31 233 LEU F C 1
ATOM 6590 O O . LEU F 1 151 ? 28.458 -13.392 6.313 1.00 32.55 233 LEU F O 1
ATOM 6595 N N . ASN F 1 152 ? 27.894 -15.216 5.069 1.00 37.30 234 ASN F N 1
ATOM 6596 C CA . ASN F 1 152 ? 27.370 -16.039 6.181 1.00 40.24 234 ASN F CA 1
ATOM 6597 C C . ASN F 1 152 ? 27.619 -17.488 5.791 1.00 38.68 234 ASN F C 1
ATOM 6598 O O . ASN F 1 152 ? 28.193 -17.711 4.702 1.00 38.00 234 ASN F O 1
ATOM 6603 N N . ALA F 1 153 ? 27.245 -18.421 6.660 1.00 39.50 235 ALA F N 1
ATOM 6604 C CA . ALA F 1 153 ? 27.408 -19.865 6.397 1.00 40.37 235 ALA F CA 1
ATOM 6605 C C . ALA F 1 153 ? 26.721 -20.137 5.060 1.00 44.74 235 ALA F C 1
ATOM 6606 O O . ALA F 1 153 ? 27.210 -20.984 4.291 1.00 44.90 235 ALA F O 1
ATOM 6608 N N . LYS F 1 154 ? 25.632 -19.411 4.793 1.00 47.78 236 LYS F N 1
ATOM 6609 C CA . LYS F 1 154 ? 24.806 -19.667 3.592 1.00 51.88 236 LYS F CA 1
ATOM 6610 C C . LYS F 1 154 ? 25.187 -18.734 2.444 1.00 48.91 236 LYS F C 1
ATOM 6611 O O . LYS F 1 154 ? 24.588 -18.897 1.404 1.00 50.71 236 LYS F O 1
ATOM 6617 N N . GLN F 1 155 ? 26.111 -17.787 2.576 1.00 49.44 237 GLN F N 1
ATOM 6618 C CA . GLN F 1 155 ? 26.568 -17.078 1.346 1.00 45.70 237 GLN F CA 1
ATOM 6619 C C . GLN F 1 155 ? 28.070 -16.836 1.477 1.00 43.99 237 GLN F C 1
ATOM 6620 O O . GLN F 1 155 ? 28.483 -15.861 2.143 1.00 39.98 237 GLN F O 1
ATOM 6626 N N . THR F 1 156 ? 28.866 -17.734 0.907 1.00 41.58 238 THR F N 1
ATOM 6627 C CA . THR F 1 156 ? 30.321 -17.823 1.194 1.00 41.42 238 THR F CA 1
ATOM 6628 C C . THR F 1 156 ? 31.124 -17.377 -0.019 1.00 37.45 238 THR F C 1
ATOM 6629 O O . THR F 1 156 ? 32.308 -17.104 0.141 1.00 39.87 238 THR F O 1
ATOM 6633 N N . LEU F 1 157 ? 30.498 -17.306 -1.182 1.00 39.65 239 LEU F N 1
ATOM 6634 C CA . LEU F 1 157 ? 31.209 -17.043 -2.454 1.00 39.51 239 LEU F CA 1
ATOM 6635 C C . LEU F 1 157 ? 31.503 -15.553 -2.565 1.00 40.82 239 LEU F C 1
ATOM 6636 O O . LEU F 1 157 ? 30.549 -14.785 -2.638 1.00 49.76 239 LEU F O 1
ATOM 6641 N N . ILE F 1 158 ? 32.777 -15.178 -2.559 1.00 41.96 240 ILE F N 1
ATOM 6642 C CA . ILE F 1 158 ? 33.224 -13.831 -2.997 1.00 45.41 240 ILE F CA 1
ATOM 6643 C C . ILE F 1 158 ? 33.512 -13.930 -4.489 1.00 48.55 240 ILE F C 1
ATOM 6644 O O . ILE F 1 158 ? 34.434 -14.663 -4.872 1.00 47.71 240 ILE F O 1
ATOM 6649 N N . LYS F 1 159 ? 32.727 -13.234 -5.301 1.00 54.73 241 LYS F N 1
ATOM 6650 C CA . LYS F 1 159 ? 32.986 -13.155 -6.755 1.00 58.61 241 LYS F CA 1
ATOM 6651 C C . LYS F 1 159 ? 33.791 -11.885 -7.023 1.00 56.73 241 LYS F C 1
ATOM 6652 O O . LYS F 1 159 ? 33.420 -10.839 -6.495 1.00 59.15 241 LYS F O 1
ATOM 6658 N N . LEU F 1 160 ? 34.854 -11.989 -7.809 1.00 57.76 242 LEU F N 1
ATOM 6659 C CA . LEU F 1 160 ? 35.784 -10.864 -8.075 1.00 67.68 242 LEU F CA 1
ATOM 6660 C C . LEU F 1 160 ? 36.211 -10.902 -9.543 1.00 76.76 242 LEU F C 1
ATOM 6661 O O . LEU F 1 160 ? 36.443 -11.972 -10.109 1.00 84.58 242 LEU F O 1
#

Sequence (836 aa):
HVHGQVELNIAQDGHDLLLEITAPGADVVGFEHAPQDDAQKQALEKALETLHHPEKLFALSDKAQCEKREVLIKHTLGGSFTAQYQFHCEAVDQLKQIDTQWFQYFPSTEKIQANVLTEKQQSALQLNAKQTLIKLHVHGQVELNIAQDGHDLLLEITAPGADVVGFEHAPQDDAQKQALEKALETLHHPEKLFALSDKAQCEKREVLIKHTLGGSFTAQYQFHCEAVDQLKQIDTQWFQYFPSTEKIQANVLTEKQQSALQLNAKQTLIKLAHVHGQVELNIAQDGHDLLLEITAPGADVVGFEHAPQDDAQKQALEKALETLHHPEKLFALSDKAQCEKREVLIKHTLGEYQHSHAYGGSFTAQYQFHCEAVDQLKQIDTQWFQYFPSTEKIQANVLTEKQQSALQLNAKQTLIKLHVHGQVELNIAQDGHDLLLEITAPGADVVGFEHAPQDDAQKQALEKALETLHHPEKLFALSDKAQCEKREVLIKHTLGGEEYQHSHAYGGSFTAQYQFHCEAVDQLKQIDTQWFQYFPSTEKIQANVLTEKQQSALQLNAKQTLIKLHVHGQVELNIAQDGHDLLLEITAPGADVVGFEHAPQDDAQKQALEKALETLHHPEKLFALSDKAQCEKREVLIKHTLGGSFTAQYQFHCEAVDQLKQIDTQWFQYFPSTEKIQANVLTEKQQSALQLNAKQTLIKLHVHGQVELNIAQDGHDLLLEITAPGADVVGFEHAPQDDAQKQALEKALETLHHPEKLFALSDKAQCEKREVLIKHTLGSFTAQYQFHCEAVDQLKQIDTQQWFQYFPSTEKIQANVLTEKQQSALQLNAKQTLIKL

Organism: Vibrio cholerae serotype O1 (strain ATCC 39315 / El Tor Inaba N16961) (NCBI:txid243277)

Foldseek 3Di:
DDFLEKEWEWEAEPQKTKIKIKHQCCQQQVAQADQPDVVSVVSVVLSVVVQQPVCQQKVFDVQQVWDWDDWDWDWDRVIIIMTMTITGRPNNVPRQKIFGCSCVNRVSRAWYWYWYHYPVDIDIDIAGNVRRIDGD/DDFLEKEWEWEADAQKIKIKIKHFCCQQQNAQADQPDVVSVVSVVLSVVVQQPVVQFKPFPVQQVKAWDDWDWDFDSVGIIMIMTMIGGPNNVVRFKIQGQNCVNRVSRAWYWYWHHYPVDTDTDIAGNVRRIGGD/DADFLEKEWEWEDDDLKIKIKIKHWPCQQQNFQWDQPDVSSVVSVVLSVVVQQPVCNFKVFPVQQVKDWDDKDKDWDRAVPDDDIGGTIMIMIMTIIRGPSNVPRQKIQGCSCVNGVSRAWYWYWYHYPPDTDTDIAGNVRRIGGD/DDFLEKEWEWEAEPQKIKIKIKHWCCQQQNFQWDQDDPSNVVSVVLSVVVLQPVVQFKPFPVLQVKAWDDWDKDWDRCPPHRDPDIGGGIMIMIMTMIGGPNNVVGFKIQGPSCVNGVSRAWYWYWYYYPPDTDTDIAGNVRRIGGD/DDFLEKEWEWEADPQKIKIKIKHQCCQQQNDRADDDDDSSVVSVVLSVVVLQPCCQFWPWDVQQQWDWPDWDWDFDHNTMIMIMTMIGGPNNVPGFKTQGCSCVNRVSRAKYQYAYHYVPDGDGDIAGNVRRIGTD/DDFQEKEWEWEADPQKIKIKIKHWPCQQQNDLADDPDPSSVVSVVVSVVVLQPVVQFKPWQVLQQWDWDDWDWDCDSHMIMIMTMTGTPRNVSGFKIFGPSCVNGVSRAWYFYWYDHPVDTDTDIAGNPRRIDTD